Protein AF-0000000079719167 (afdb_homodimer)

Nearest PDB structures (foldseek):
  8a2n-assembly1_A  TM=5.491E-01  e=2.041E-07  Chondromyces crocatus
  1j00-assembly1_A  TM=7.026E-01  e=6.328E-04  Escherichia coli
  4rsh-assembly3_C  TM=7.220E-01  e=4.130E-03  Desulfitobacterium hafniense DCB-2
  1ivn-assembly1_A  TM=6.814E-01  e=1.752E-03  Escherichia coli
  6lfc-assembly2_B  TM=7.156E-01  e=6.009E-03  Escherichia coli

Sequence (868 aa):
MDRRKFIKSNVFTAITAGGASLLPDFLFGRSKIGEKKSYAEYLRKSAVPKEELEIFLEHDSWAQFDPEVGYILGNYMPHDGIDNSYTLSTVMKDGKRTNSIYADKPCRINTYGNSFTHCHQVSDAETWQEYLAGHLGEPINNFGMGGFGVYQAYRRLLRREKEDKDSKYVILYMWGDDYVRSVFRCRYASYYTRWNDYGGYMFHGNFWSNIEMDTHIGKLVEKENRINSKEGIYKMSDPEFMYDNLKDDLMLQLYLLGYDMVNSDLDVEGLNKLAHILELPVVDFSSTDKMMSTATALKNKYSFEATKYILKKTDEFCKDNGKELMLVHFDPTNVFREMVVGNKRYDQEIMDFIRDNDYRYFDMNKVHLDDFKKFNLSLDEYMERYFIGHYTPSGNHFFAYSIKDKIVEWLDPKPITYQQNDDKLIRFKGYLPKMDRRKFIKSNVFTAITAGGASLLPDFLFGRSKIGEKKSYAEYLRKSAVPKEELEIFLEHDSWAQFDPEVGYILGNYMPHDGIDNSYTLSTVMKDGKRTNSIYADKPCRINTYGNSFTHCHQVSDAETWQEYLAGHLGEPINNFGMGGFGVYQAYRRLLRREKEDKDSKYVILYMWGDDYVRSVFRCRYASYYTRWNDYGGYMFHGNFWSNIEMDTHIGKLVEKENRINSKEGIYKMSDPEFMYDNLKDDLMLQLYLLGYDMVNSDLDVEGLNKLAHILELPVVDFSSTDKMMSTATALKNKYSFEATKYILKKTDEFCKDNGKELMLVHFDPTNVFREMVVGNKRYDQEIMDFIRDNDYRYFDMNKVHLDDFKKFNLSLDEYMERYFIGHYTPSGNHFFAYSIKDKIVEWLDPKPITYQQNDDKLIRFKGYLPK

Foldseek 3Di:
DPPCPPPPDPCVLPPQQDDVVPPPLVVQPPDPDPDAQAPLVLLLVLQAPLQLLCCQDPHFFQWHQAQALGIAGGFDFDQQAPPRHTAGWHADPVRWTDADQLAVDFAQEEEFEACLLSVPRHYSCLFLQNLLCNVLVHGHTRRYYHPAAQQSRLVVCVVVCVVDLRHFEYEYEHEDCSLLSQLDQFQSSQDVVPDNCVSNRRDRGAGHWHWDQPLVVLDIDTGGTPQRDSVSRNLSNGSVSSSVVCQQSLLSVLSCLLSVNHDDSHPQVSQCSLCVSLVHDGQDSVDSVSNNVRSVVSNLSRSLVRNLVSVVVSVVSSVVSNHAYEYEYDYVPQALVCVLVPHDGSCVVNVVSCVVVVHHYYYVSVVLSVVVVVDPDDPVVSCVQADSSHGHSSVSNVVSVSCSVVVQVVDVPGRPSPPPDPPPPPPCPVVDDD/DPDCPPPPDPCVLVPQQDDVVPPPLVVQPPDPDPDAQAPLVLLLVLQAPLQLLCCQDPHFFQWHQAQALGIAGGFDFDQQAPPRHTAGWHADPVRWTDADQLAVDFAQEEEFEACLLSVPRHYSCLFLQNLLCNVLVHGHTRRYYHPAAQQSRLVVCVVVCVVDLRHFEYEYEHEDCSLLSQLDQWQSSQDVVPDNCVSNRRDRGAGHKHWDQPLVVLDIDTDGTPQRDSVSRNLSNGSVSSCVVCQQSLLSVLSCLLSPNHDDSHPQVSQCSLCVSLVHDGQDSVDSVSNNVRSVVSNLSRSLVRNLVSVVVSVVSSVVSNHAYEYEYDYVPQALVCVLVPHDGSCVVNVVSCVVVVHHYYYVSVVLSVVVVVDPDDPVVSCVQADSSHGHSVVSNVVSVSCSVVVQVVDVPGRPSPDPDPPNVVSCPVVDDD

Structure (mmCIF, N/CA/C/O backbone):
data_AF-0000000079719167-model_v1
#
loop_
_entity.id
_entity.type
_entity.pdbx_description
1 polymer 'Uncharacterized protein'
#
loop_
_atom_site.group_PDB
_atom_site.id
_atom_site.type_symbol
_atom_site.label_atom_id
_atom_site.label_alt_id
_atom_site.label_comp_id
_atom_site.label_asym_id
_atom_site.label_entity_id
_atom_site.label_seq_id
_atom_site.pdbx_PDB_ins_code
_atom_site.Cartn_x
_atom_site.Cartn_y
_atom_site.Cartn_z
_atom_site.occupancy
_atom_site.B_iso_or_equiv
_atom_site.auth_seq_id
_atom_site.auth_comp_id
_atom_site.auth_asym_id
_atom_site.auth_atom_id
_atom_site.pdbx_PDB_model_num
ATOM 1 N N . MET A 1 1 ? -0.86 48.469 -13.984 1 20.38 1 MET A N 1
ATOM 2 C CA . MET A 1 1 ? -1.418 47.219 -14.43 1 20.38 1 MET A CA 1
ATOM 3 C C . MET A 1 1 ? -0.397 46.094 -14.281 1 20.38 1 MET A C 1
ATOM 5 O O . MET A 1 1 ? -0.162 45.344 -15.227 1 20.38 1 MET A O 1
ATOM 9 N N . ASP A 1 2 ? 0.365 46.219 -13.289 1 24.34 2 ASP A N 1
ATOM 10 C CA . ASP A 1 2 ? 1.564 45.406 -13.094 1 24.34 2 ASP A CA 1
ATOM 11 C C . ASP A 1 2 ? 1.205 43.969 -12.797 1 24.34 2 ASP A C 1
ATOM 13 O O . ASP A 1 2 ? 0.775 43.656 -11.688 1 24.34 2 ASP A O 1
ATOM 17 N N . ARG A 1 3 ? 0.558 43.312 -13.883 1 23.45 3 ARG A N 1
ATOM 18 C CA . ARG A 1 3 ? 0.024 41.938 -14.008 1 23.45 3 ARG A CA 1
ATOM 19 C C . ARG A 1 3 ? 1.101 40.906 -13.719 1 23.45 3 ARG A C 1
ATOM 21 O O . ARG A 1 3 ? 2.195 40.969 -14.289 1 23.45 3 ARG A O 1
ATOM 28 N N . ARG A 1 4 ? 0.979 40.344 -12.562 1 29.42 4 ARG A N 1
ATOM 29 C CA . ARG A 1 4 ? 1.76 39.25 -11.977 1 29.42 4 ARG A CA 1
ATOM 30 C C . ARG A 1 4 ? 1.959 38.125 -12.984 1 29.42 4 ARG A C 1
ATOM 32 O O . ARG A 1 4 ? 0.999 37.438 -13.375 1 29.42 4 ARG A O 1
ATOM 39 N N . LYS A 1 5 ? 2.668 38.406 -14.086 1 29.97 5 LYS A N 1
ATOM 40 C CA . LYS A 1 5 ? 3.109 37.281 -14.914 1 29.97 5 LYS A CA 1
ATOM 41 C C . LYS A 1 5 ? 3.477 36.094 -14.055 1 29.97 5 LYS A C 1
ATOM 43 O O . LYS A 1 5 ? 4.492 36.094 -13.352 1 29.97 5 LYS A O 1
ATOM 48 N N . PHE A 1 6 ? 2.418 35.438 -13.672 1 29.59 6 PHE A N 1
ATOM 49 C CA . PHE A 1 6 ? 2.518 34.188 -12.898 1 29.59 6 PHE A CA 1
ATOM 50 C C . PHE A 1 6 ? 3.344 33.156 -13.641 1 29.59 6 PHE A C 1
ATOM 52 O O . PHE A 1 6 ? 3.111 32.906 -14.82 1 29.59 6 PHE A O 1
ATOM 59 N N . ILE A 1 7 ? 4.52 33.062 -13.375 1 27.05 7 ILE A N 1
ATOM 60 C CA . ILE A 1 7 ? 5.434 32.031 -13.883 1 27.05 7 ILE A CA 1
ATOM 61 C C . ILE A 1 7 ? 4.758 30.656 -13.836 1 27.05 7 ILE A C 1
ATOM 63 O O . ILE A 1 7 ? 4.293 30.234 -12.781 1 27.05 7 ILE A O 1
ATOM 67 N N . LYS A 1 8 ? 4.215 30.25 -14.797 1 32.03 8 LYS A N 1
ATOM 68 C CA . LYS A 1 8 ? 3.674 28.938 -15.117 1 32.03 8 LYS A CA 1
ATOM 69 C C . LYS A 1 8 ? 4.617 27.828 -14.656 1 32.03 8 LYS A C 1
ATOM 71 O O . LYS A 1 8 ? 4.473 26.672 -15.062 1 32.03 8 LYS A O 1
ATOM 76 N N . SER A 1 9 ? 5.902 28.109 -14.328 1 27.31 9 SER A N 1
ATOM 77 C CA . SER A 1 9 ? 6.793 26.953 -14.242 1 27.31 9 SER A CA 1
ATOM 78 C C . SER A 1 9 ? 6.297 25.938 -13.211 1 27.31 9 SER A C 1
ATOM 80 O O . SER A 1 9 ? 5.566 26.312 -12.281 1 27.31 9 SER A O 1
ATOM 82 N N . ASN A 1 10 ? 6.574 24.578 -13.391 1 29.28 10 ASN A N 1
ATOM 83 C CA . ASN A 1 10 ? 6.527 23.297 -12.68 1 29.28 10 ASN A CA 1
ATOM 84 C C . ASN A 1 10 ? 6.996 23.453 -11.234 1 29.28 10 ASN A C 1
ATOM 86 O O . ASN A 1 10 ? 7.41 22.469 -10.609 1 29.28 10 ASN A O 1
ATOM 90 N N . VAL A 1 11 ? 7.125 24.594 -10.766 1 30.52 11 VAL A N 1
ATOM 91 C CA . VAL A 1 11 ? 7.531 25.016 -9.43 1 30.52 11 VAL A CA 1
ATOM 92 C C . VAL A 1 11 ? 6.512 24.516 -8.398 1 30.52 11 VAL A C 1
ATOM 94 O O . VAL A 1 11 ? 6.617 24.844 -7.215 1 30.52 11 VAL A O 1
ATOM 97 N N . PHE A 1 12 ? 5.508 23.875 -8.828 1 33.72 12 PHE A N 1
ATOM 98 C CA . PHE A 1 12 ? 4.488 23.375 -7.91 1 33.72 12 PHE A CA 1
ATOM 99 C C . PHE A 1 12 ? 5.094 22.422 -6.887 1 33.72 12 PHE A C 1
ATOM 101 O O . PHE A 1 12 ? 4.578 22.297 -5.777 1 33.72 12 PHE A O 1
ATOM 108 N N . THR A 1 13 ? 6.098 21.656 -7.324 1 33 13 THR A N 1
ATOM 109 C CA . THR A 1 13 ? 6.656 20.625 -6.445 1 33 13 THR A CA 1
ATOM 110 C C . THR A 1 13 ? 7.293 21.266 -5.215 1 33 13 THR A C 1
ATOM 112 O O . THR A 1 13 ? 7.18 20.734 -4.105 1 33 13 THR A O 1
ATOM 115 N N . ALA A 1 14 ? 8.039 22.422 -5.406 1 31.48 14 ALA A N 1
ATOM 116 C CA . ALA A 1 14 ? 8.867 22.969 -4.328 1 31.48 14 ALA A CA 1
ATOM 117 C C . ALA A 1 14 ? 8.016 23.719 -3.311 1 31.48 14 ALA A C 1
ATOM 119 O O . ALA A 1 14 ? 8.305 23.703 -2.113 1 31.48 14 ALA A O 1
ATOM 120 N N . ILE A 1 15 ? 6.961 24.438 -3.686 1 33.53 15 ILE A N 1
ATOM 121 C CA . ILE A 1 15 ? 6.305 25.375 -2.779 1 33.53 15 ILE A CA 1
ATOM 122 C C . ILE A 1 15 ? 5.438 24.609 -1.785 1 33.53 15 ILE A C 1
ATOM 124 O O . ILE A 1 15 ? 5.301 25.016 -0.629 1 33.53 15 ILE A O 1
ATOM 128 N N . THR A 1 16 ? 4.68 23.672 -2.211 1 34.25 16 THR A N 1
ATOM 129 C CA . THR A 1 16 ? 3.764 23.016 -1.283 1 34.25 16 THR A CA 1
ATOM 130 C C . THR A 1 16 ? 4.531 22.125 -0.303 1 34.25 16 THR A C 1
ATOM 132 O O . THR A 1 16 ? 3.979 21.688 0.709 1 34.25 16 THR A O 1
ATOM 135 N N . ALA A 1 17 ? 5.508 21.453 -0.762 1 33.97 17 ALA A N 1
ATOM 136 C CA . ALA A 1 17 ? 6.238 20.656 0.218 1 33.97 17 ALA A CA 1
ATOM 137 C C . ALA A 1 17 ? 6.809 21.531 1.329 1 33.97 17 ALA A C 1
ATOM 139 O O . ALA A 1 17 ? 6.941 21.078 2.473 1 33.97 17 ALA A O 1
ATOM 140 N N . GLY A 1 18 ? 7.906 22.359 0.963 1 30.95 18 GLY A N 1
ATOM 141 C CA . GLY A 1 18 ? 8.781 23.031 1.912 1 30.95 18 GLY A CA 1
ATOM 142 C C . GLY A 1 18 ? 8.07 24.125 2.705 1 30.95 18 GLY A C 1
ATOM 143 O O . GLY A 1 18 ? 7.137 24.75 2.205 1 30.95 18 GLY A O 1
ATOM 144 N N . GLY A 1 19 ? 7.895 24.062 3.953 1 32.5 19 GLY A N 1
ATOM 145 C CA . GLY A 1 19 ? 7.777 25.25 4.773 1 32.5 19 GLY A CA 1
ATOM 146 C C . GLY A 1 19 ? 8.461 26.469 4.164 1 32.5 19 GLY A C 1
ATOM 147 O O . GLY A 1 19 ? 9.289 26.328 3.26 1 32.5 19 GLY A O 1
ATOM 148 N N . ALA A 1 20 ? 7.879 27.641 4.309 1 33.44 20 ALA A N 1
ATOM 149 C CA . ALA A 1 20 ? 8.602 28.875 4.039 1 33.44 20 ALA A CA 1
ATOM 150 C C . ALA A 1 20 ? 10.109 28.688 4.211 1 33.44 20 ALA A C 1
ATOM 152 O O . ALA A 1 20 ? 10.906 29.5 3.756 1 33.44 20 ALA A O 1
ATOM 153 N N . SER A 1 21 ? 10.469 27.609 4.852 1 33.5 21 SER A N 1
ATOM 154 C CA . SER A 1 21 ? 11.914 27.594 5.066 1 33.5 21 SER A CA 1
ATOM 155 C C . SER A 1 21 ? 12.656 27.156 3.809 1 33.5 21 SER A C 1
ATOM 157 O O . SER A 1 21 ? 13.891 27.219 3.754 1 33.5 21 SER A O 1
ATOM 159 N N . LEU A 1 22 ? 11.992 26.453 2.922 1 34.62 22 LEU A N 1
ATOM 160 C CA . LEU A 1 22 ? 12.844 26.047 1.807 1 34.62 22 LEU A CA 1
ATOM 161 C C . LEU A 1 22 ? 12.711 27.016 0.643 1 34.62 22 LEU A C 1
ATOM 163 O O . LEU A 1 22 ? 12.984 26.672 -0.505 1 34.62 22 LEU A O 1
ATOM 167 N N . LEU A 1 23 ? 11.977 27.969 0.677 1 35.34 23 LEU A N 1
ATOM 168 C CA . LEU A 1 23 ? 12.188 28.906 -0.424 1 35.34 23 LEU A CA 1
ATOM 169 C C . LEU A 1 23 ? 13.617 29.438 -0.42 1 35.34 23 LEU A C 1
ATOM 171 O O . LEU A 1 23 ? 14.133 29.844 0.625 1 35.34 23 LEU A O 1
ATOM 175 N N . PRO A 1 24 ? 14.398 29.125 -1.426 1 33.09 24 PRO A N 1
ATOM 176 C CA . PRO A 1 24 ? 15.742 29.703 -1.437 1 33.09 24 PRO A CA 1
ATOM 177 C C . PRO A 1 24 ? 15.742 31.188 -1.075 1 33.09 24 PRO A C 1
ATOM 179 O O . PRO A 1 24 ? 14.773 31.891 -1.351 1 33.09 24 PRO A O 1
ATOM 182 N N . ASP A 1 25 ? 16.672 31.562 -0.239 1 34.53 25 ASP A N 1
ATOM 183 C CA . ASP A 1 25 ? 16.984 32.938 0.172 1 34.53 25 ASP A CA 1
ATOM 184 C C . ASP A 1 25 ? 16.859 33.906 -1.002 1 34.53 25 ASP A C 1
ATOM 186 O O . ASP A 1 25 ? 16.531 35.062 -0.814 1 34.53 25 ASP A O 1
ATOM 190 N N . PHE A 1 26 ? 17.172 33.312 -2.123 1 33.75 26 PHE A N 1
ATOM 191 C CA . PHE A 1 26 ? 17.375 34.281 -3.213 1 33.75 26 PHE A CA 1
ATOM 192 C C . PHE A 1 26 ? 16.062 34.906 -3.648 1 33.75 26 PHE A C 1
ATOM 194 O O . PHE A 1 26 ? 16.047 35.906 -4.355 1 33.75 26 PHE A O 1
ATOM 201 N N . LEU A 1 27 ? 15.062 34.219 -3.363 1 37.91 27 LEU A N 1
ATOM 202 C CA . LEU A 1 27 ? 13.82 34.812 -3.832 1 37.91 27 LEU A CA 1
ATOM 203 C C . LEU A 1 27 ? 13.492 36.062 -3.016 1 37.91 27 LEU A C 1
ATOM 205 O O . LEU A 1 27 ? 12.531 36.781 -3.322 1 37.91 27 LEU A O 1
ATOM 209 N N . PHE A 1 28 ? 14.156 36.094 -1.966 1 42.03 28 PHE A N 1
ATOM 210 C CA . PHE A 1 28 ? 13.914 37.344 -1.236 1 42.03 28 PHE A CA 1
ATOM 211 C C . PHE A 1 28 ? 14.852 38.438 -1.713 1 42.03 28 PHE A C 1
ATOM 213 O O . PHE A 1 28 ? 16.078 38.25 -1.723 1 42.03 28 PHE A O 1
ATOM 220 N N . GLY A 1 29 ? 14.625 39.094 -2.717 1 38.72 29 GLY A N 1
ATOM 221 C CA . GLY A 1 29 ? 15.391 40.25 -3.146 1 38.72 29 GLY A CA 1
ATOM 222 C C . GLY A 1 29 ? 16.078 40.969 -2.002 1 38.72 29 GLY A C 1
ATOM 223 O O . GLY A 1 29 ? 15.523 41.094 -0.913 1 38.72 29 GLY A O 1
ATOM 224 N N . ARG A 1 30 ? 17.391 40.969 -2.061 1 41.38 30 ARG A N 1
ATOM 225 C CA . ARG A 1 30 ? 18.156 41.75 -1.104 1 41.38 30 ARG A CA 1
ATOM 226 C C . ARG A 1 30 ? 17.734 43.219 -1.121 1 41.38 30 ARG A C 1
ATOM 228 O O . ARG A 1 30 ? 17.828 43.875 -2.15 1 41.38 30 ARG A O 1
ATOM 235 N N . SER A 1 31 ? 16.828 43.438 -0.371 1 46.56 31 SER A N 1
ATOM 236 C CA . SER A 1 31 ? 16.609 44.875 -0.258 1 46.56 31 SER A CA 1
ATOM 237 C C . SER A 1 31 ? 17.891 45.594 0.146 1 46.56 31 SER A C 1
ATOM 239 O O . SER A 1 31 ? 18.719 45.031 0.875 1 46.56 31 SER A O 1
ATOM 241 N N . LYS A 1 32 ? 18.156 46.562 -0.449 1 49.59 32 LYS A N 1
ATOM 242 C CA . LYS A 1 32 ? 19.281 47.438 -0.099 1 49.59 32 LYS A CA 1
ATOM 243 C C . LYS A 1 32 ? 19.281 47.781 1.391 1 49.59 32 LYS A C 1
ATOM 245 O O . LYS A 1 32 ? 18.219 48 1.978 1 49.59 32 LYS A O 1
ATOM 250 N N . ILE A 1 33 ? 20.25 47.719 2.033 1 53.75 33 ILE A N 1
ATOM 251 C CA . ILE A 1 33 ? 20.547 48.188 3.387 1 53.75 33 ILE A CA 1
ATOM 252 C C . ILE A 1 33 ? 19.906 49.531 3.617 1 53.75 33 ILE A C 1
ATOM 254 O O . ILE A 1 33 ? 20.094 50.469 2.812 1 53.75 33 ILE A O 1
ATOM 258 N N . GLY A 1 34 ? 18.734 49.594 4.512 1 64.5 34 GLY A N 1
ATOM 259 C CA . GLY A 1 34 ? 18.141 50.844 4.945 1 64.5 34 GLY A CA 1
ATOM 260 C C . GLY A 1 34 ? 16.734 51.062 4.391 1 64.5 34 GLY A C 1
ATOM 261 O O . GLY A 1 34 ? 16.078 52.031 4.746 1 64.5 34 GLY A O 1
ATOM 262 N N . GLU A 1 35 ? 16.375 50.219 3.545 1 81.62 35 GLU A N 1
ATOM 263 C CA . GLU A 1 35 ? 15.078 50.469 2.918 1 81.62 35 GLU A CA 1
ATOM 264 C C . GLU A 1 35 ? 13.93 50.125 3.865 1 81.62 35 GLU A C 1
ATOM 266 O O . GLU A 1 35 ? 13.953 49.094 4.523 1 81.62 35 GLU A O 1
ATOM 271 N N . LYS A 1 36 ? 13.055 51.094 3.99 1 89.06 36 LYS A N 1
ATOM 272 C CA . LYS A 1 36 ? 11.859 50.938 4.809 1 89.06 36 LYS A CA 1
ATOM 273 C C . LYS A 1 36 ? 10.844 50.031 4.113 1 89.06 36 LYS A C 1
ATOM 275 O O . LYS A 1 36 ? 10.492 50.25 2.955 1 89.06 36 LYS A O 1
ATOM 280 N N . LYS A 1 37 ? 10.477 48.938 4.777 1 95.62 37 LYS A N 1
ATOM 281 C CA . LYS A 1 37 ? 9.43 48 4.359 1 95.62 37 LYS A CA 1
ATOM 282 C C . LYS A 1 37 ? 8.258 48.031 5.332 1 95.62 37 LYS A C 1
ATOM 284 O O . LYS A 1 37 ? 8.297 47.375 6.379 1 95.62 37 LYS A O 1
ATOM 289 N N . SER A 1 38 ? 7.234 48.688 4.977 1 97.31 38 SER A N 1
ATOM 290 C CA . SER A 1 38 ? 6.109 49 5.855 1 97.31 38 SER A CA 1
ATOM 291 C C . SER A 1 38 ? 5.215 47.781 6.047 1 97.31 38 SER A C 1
ATOM 293 O O . SER A 1 38 ? 4.688 47.219 5.074 1 97.31 38 SER A O 1
ATOM 295 N N . TYR A 1 39 ? 4.992 47.406 7.332 1 97.94 39 TYR A N 1
ATOM 296 C CA . TYR A 1 39 ? 4.051 46.344 7.672 1 97.94 39 TYR A CA 1
ATOM 297 C C . TYR A 1 39 ? 2.625 46.75 7.309 1 97.94 39 TYR A C 1
ATOM 299 O O . TYR A 1 39 ? 1.863 45.938 6.781 1 97.94 39 TYR A O 1
ATOM 307 N N . ALA A 1 40 ? 2.266 47.938 7.527 1 98 40 ALA A N 1
ATOM 308 C CA . ALA A 1 40 ? 0.929 48.469 7.223 1 98 40 ALA A CA 1
ATOM 309 C C . ALA A 1 40 ? 0.632 48.344 5.73 1 98 40 ALA A C 1
ATOM 311 O O . ALA A 1 40 ? -0.447 47.906 5.332 1 98 40 ALA A O 1
ATOM 312 N N . GLU A 1 41 ? 1.57 48.781 4.945 1 97.75 41 GLU A N 1
ATOM 313 C CA . GLU A 1 41 ? 1.4 48.688 3.498 1 97.75 41 GLU A CA 1
ATOM 314 C C . GLU A 1 41 ? 1.334 47.25 3.039 1 97.75 41 GLU A C 1
ATOM 316 O O . GLU A 1 41 ? 0.535 46.906 2.166 1 97.75 41 GLU A O 1
ATOM 321 N N . TYR A 1 42 ? 2.244 46.469 3.652 1 97.94 42 TYR A N 1
ATOM 322 C CA . TYR A 1 42 ? 2.252 45.031 3.344 1 97.94 42 TYR A CA 1
ATOM 323 C C . TYR A 1 42 ? 0.875 44.438 3.57 1 97.94 42 TYR A C 1
ATOM 325 O O . TYR A 1 42 ? 0.384 43.656 2.736 1 97.94 42 TYR A O 1
ATOM 333 N N . LEU A 1 43 ? 0.208 44.75 4.664 1 98.38 43 LEU A N 1
ATOM 334 C CA . LEU A 1 43 ? -1.081 44.188 5.027 1 98.38 43 LEU A CA 1
ATOM 335 C C . LEU A 1 43 ? -2.17 44.625 4.059 1 98.38 43 LEU A C 1
ATOM 337 O O . LEU A 1 43 ? -3.029 43.844 3.67 1 98.38 43 LEU A O 1
ATOM 341 N N . ARG A 1 44 ? -2.146 45.844 3.736 1 98.06 44 ARG A N 1
ATOM 342 C CA . ARG A 1 44 ? -3.164 46.375 2.822 1 98.06 44 ARG A CA 1
ATOM 343 C C . ARG A 1 44 ? -3.043 45.719 1.449 1 98.06 44 ARG A C 1
ATOM 345 O O . ARG A 1 44 ? -4.047 45.469 0.776 1 98.06 44 ARG A O 1
ATOM 352 N N . LYS A 1 45 ? -1.859 45.375 1.122 1 97.31 45 LYS A N 1
ATOM 353 C CA . LYS A 1 45 ? -1.624 44.719 -0.164 1 97.31 45 LYS A CA 1
ATOM 354 C C . LYS A 1 45 ? -1.994 43.25 -0.107 1 97.31 45 LYS A C 1
ATOM 356 O O . LYS A 1 45 ? -2.068 42.562 -1.142 1 97.31 45 LYS A O 1
ATOM 361 N N . SER A 1 46 ? -2.256 42.75 1.066 1 96.94 46 SER A N 1
ATOM 362 C CA . SER A 1 46 ? -2.594 41.344 1.217 1 96.94 46 SER A CA 1
ATOM 363 C C . SER A 1 46 ? -4.078 41.094 0.97 1 96.94 46 SER A C 1
ATOM 365 O O . SER A 1 46 ? -4.566 39.969 1.136 1 96.94 46 SER A O 1
ATOM 367 N N . ALA A 1 47 ? -4.824 42.125 0.603 1 97.62 47 ALA A N 1
ATOM 368 C CA . ALA A 1 47 ? -6.223 41.906 0.24 1 97.62 47 ALA A CA 1
ATOM 369 C C . ALA A 1 47 ? -6.355 40.906 -0.887 1 97.62 47 ALA A C 1
ATOM 371 O O . ALA A 1 47 ? -5.664 41 -1.903 1 97.62 47 ALA A O 1
ATOM 372 N N . VAL A 1 48 ? -7.23 39.938 -0.677 1 96.69 48 VAL A N 1
ATOM 373 C CA . VAL A 1 48 ? -7.348 38.812 -1.619 1 96.69 48 VAL A CA 1
ATOM 374 C C . VAL A 1 48 ? -8.164 39.25 -2.832 1 96.69 48 VAL A C 1
ATOM 376 O O . VAL A 1 48 ? -9.227 39.875 -2.686 1 96.69 48 VAL A O 1
ATOM 379 N N . PRO A 1 49 ? -7.652 38.969 -4.004 1 95.44 49 PRO A N 1
ATOM 380 C CA . PRO A 1 49 ? -8.5 39.25 -5.164 1 95.44 49 PRO A CA 1
ATOM 381 C C . PRO A 1 49 ? -9.867 38.562 -5.074 1 95.44 49 PRO A C 1
ATOM 383 O O . PRO A 1 49 ? -9.945 37.375 -4.75 1 95.44 49 PRO A O 1
ATOM 386 N N . LYS A 1 50 ? -10.898 39.344 -5.383 1 94.75 50 LYS A N 1
ATOM 387 C CA . LYS A 1 50 ? -12.266 38.844 -5.262 1 94.75 50 LYS A CA 1
ATOM 388 C C . LYS A 1 50 ? -12.477 37.562 -6.102 1 94.75 50 LYS A C 1
ATOM 390 O O . LYS A 1 50 ? -13.219 36.688 -5.711 1 94.75 50 LYS A O 1
ATOM 395 N N . GLU A 1 51 ? -11.867 37.5 -7.203 1 92.88 51 GLU A N 1
ATOM 396 C CA . GLU A 1 51 ? -12.016 36.375 -8.117 1 92.88 51 GLU A CA 1
ATOM 397 C C . GLU A 1 51 ? -11.516 35.094 -7.473 1 92.88 51 GLU A C 1
ATOM 399 O O . GLU A 1 51 ? -12.094 34.031 -7.676 1 92.88 51 GLU A O 1
ATOM 404 N N . GLU A 1 52 ? -10.461 35.125 -6.707 1 92.25 52 GLU A N 1
ATOM 405 C CA . GLU A 1 52 ? -9.93 33.969 -6.012 1 92.25 52 GLU A CA 1
ATOM 406 C C . GLU A 1 52 ? -10.914 33.438 -4.965 1 92.25 52 GLU A C 1
ATOM 408 O O . GLU A 1 52 ? -11.094 32.25 -4.816 1 92.25 52 GLU A O 1
ATOM 413 N N . LEU A 1 53 ? -11.547 34.344 -4.305 1 94.19 53 LEU A N 1
ATOM 414 C CA . LEU A 1 53 ? -12.516 33.969 -3.273 1 94.19 53 LEU A CA 1
ATOM 415 C C . LEU A 1 53 ? -13.773 33.375 -3.895 1 94.19 53 LEU A C 1
ATOM 417 O O . LEU A 1 53 ? -14.391 32.469 -3.324 1 94.19 53 LEU A O 1
ATOM 421 N N . GLU A 1 54 ? -14.164 33.875 -5.016 1 92.81 54 GLU A N 1
ATOM 422 C CA . GLU A 1 54 ? -15.32 33.344 -5.727 1 92.81 54 GLU A CA 1
ATOM 423 C C . GLU A 1 54 ? -15.102 31.891 -6.137 1 92.81 54 GLU A C 1
ATOM 425 O O . GLU A 1 54 ? -16 31.062 -6.008 1 92.81 54 GLU A O 1
ATOM 430 N N . ILE A 1 55 ? -13.953 31.688 -6.598 1 88.44 55 ILE A N 1
ATOM 431 C CA . ILE A 1 55 ? -13.625 30.312 -6.98 1 88.44 55 ILE A CA 1
ATOM 432 C C . ILE A 1 55 ? -13.656 29.406 -5.754 1 88.44 55 ILE A C 1
ATOM 434 O O . ILE A 1 55 ? -14.25 28.328 -5.785 1 88.44 55 ILE A O 1
ATOM 438 N N . PHE A 1 56 ? -13.117 29.812 -4.711 1 89.5 56 PHE A N 1
ATOM 439 C CA . PHE A 1 56 ? -13.07 29.078 -3.455 1 89.5 56 PHE A CA 1
ATOM 440 C C . PHE A 1 56 ? -14.477 28.766 -2.955 1 89.5 56 PHE A C 1
ATOM 442 O O . PHE A 1 56 ? -14.742 27.656 -2.471 1 89.5 56 PHE A O 1
ATOM 449 N N . LEU A 1 57 ? -15.383 29.656 -3.129 1 91.12 57 LEU A N 1
ATOM 450 C CA . LEU A 1 57 ? -16.703 29.531 -2.52 1 91.12 57 LEU A CA 1
ATOM 451 C C . LEU A 1 57 ? -17.672 28.844 -3.469 1 91.12 57 LEU A C 1
ATOM 453 O O . LEU A 1 57 ? -18.609 28.156 -3.025 1 91.12 57 LEU A O 1
ATOM 457 N N . GLU A 1 58 ? -17.5 28.984 -4.723 1 86.81 58 GLU A N 1
ATOM 458 C CA . GLU A 1 58 ? -18.594 28.641 -5.629 1 86.81 58 GLU A CA 1
ATOM 459 C C . GLU A 1 58 ? -18.219 27.453 -6.52 1 86.81 58 GLU A C 1
ATOM 461 O O . GLU A 1 58 ? -19.078 26.859 -7.156 1 86.81 58 GLU A O 1
ATOM 466 N N . HIS A 1 59 ? -17 27.141 -6.586 1 81.38 59 HIS A N 1
ATOM 467 C CA . HIS A 1 59 ? -16.578 26.062 -7.461 1 81.38 59 HIS A CA 1
ATOM 468 C C . HIS A 1 59 ? -16.031 24.891 -6.66 1 81.38 59 HIS A C 1
ATOM 470 O O . HIS A 1 59 ? -15.664 25.047 -5.492 1 81.38 59 HIS A O 1
ATOM 476 N N . ASP A 1 60 ? -16.094 23.734 -7.305 1 77.75 60 ASP A N 1
ATOM 477 C CA . ASP A 1 60 ? -15.367 22.609 -6.719 1 77.75 60 ASP A CA 1
ATOM 478 C C . ASP A 1 60 ? -13.875 22.906 -6.645 1 77.75 60 ASP A C 1
ATOM 480 O O . ASP A 1 60 ? -13.242 23.188 -7.664 1 77.75 60 ASP A O 1
ATOM 484 N N . SER A 1 61 ? -13.453 22.906 -5.438 1 83 61 SER A N 1
ATOM 485 C CA . SER A 1 61 ? -12.039 23.188 -5.188 1 83 61 SER A CA 1
ATOM 486 C C . SER A 1 61 ? -11.469 22.266 -4.125 1 83 61 SER A C 1
ATOM 488 O O . SER A 1 61 ? -12.195 21.453 -3.539 1 83 61 SER A O 1
ATOM 490 N N . TRP A 1 62 ? -10.266 22.328 -4.016 1 86.5 62 TRP A N 1
ATOM 491 C CA . TRP A 1 62 ? -9.516 21.469 -3.113 1 86.5 62 TRP A CA 1
ATOM 492 C C . TRP A 1 62 ? -10 21.625 -1.677 1 86.5 62 TRP A C 1
ATOM 494 O O . TRP A 1 62 ? -9.969 20.672 -0.894 1 86.5 62 TRP A O 1
ATOM 504 N N . ALA A 1 63 ? -10.531 22.766 -1.368 1 92.25 63 ALA A N 1
ATOM 505 C CA . ALA A 1 63 ? -11.016 23.062 -0.022 1 92.25 63 ALA A CA 1
ATOM 506 C C . ALA A 1 63 ? -12.391 23.719 -0.065 1 92.25 63 ALA A C 1
ATOM 508 O O . ALA A 1 63 ? -12.812 24.234 -1.106 1 92.25 63 ALA A O 1
ATOM 509 N N . GLN A 1 64 ? -13.07 23.625 1.069 1 93.19 64 GLN A N 1
ATOM 510 C CA . GLN A 1 64 ? -14.336 24.344 1.265 1 93.19 64 GLN A CA 1
ATOM 511 C C . GLN A 1 64 ? -14.344 25.078 2.596 1 93.19 64 GLN A C 1
ATOM 513 O O . GLN A 1 64 ? -13.68 24.672 3.551 1 93.19 64 GLN A O 1
ATOM 518 N N . PHE A 1 65 ? -15.094 26.109 2.635 1 94.94 65 PHE A N 1
ATOM 519 C CA . PHE A 1 65 ? -15.117 27 3.789 1 94.94 65 PHE A CA 1
ATOM 520 C C . PHE A 1 65 ? -15.656 26.281 5.02 1 94.94 65 PHE A C 1
ATOM 522 O O . PHE A 1 65 ? -16.609 25.516 4.922 1 94.94 65 PHE A O 1
ATOM 529 N N . ASP A 1 66 ? -15.086 26.422 6.098 1 95.56 66 ASP A N 1
ATOM 530 C CA . ASP A 1 66 ? -15.516 26.016 7.43 1 95.56 66 ASP A CA 1
ATOM 531 C C . ASP A 1 66 ? -15.414 27.172 8.422 1 95.56 66 ASP A C 1
ATOM 533 O O . ASP A 1 66 ? -14.352 27.766 8.594 1 95.56 66 ASP A O 1
ATOM 537 N N . PRO A 1 67 ? -16.406 27.484 9.078 1 95.44 67 PRO A N 1
ATOM 538 C CA . PRO A 1 67 ? -16.438 28.703 9.891 1 95.44 67 PRO A CA 1
ATOM 539 C C . PRO A 1 67 ? -15.523 28.625 11.117 1 95.44 67 PRO A C 1
ATOM 541 O O . PRO A 1 67 ? -15.164 29.641 11.695 1 95.44 67 PRO A O 1
ATOM 544 N N . GLU A 1 68 ? -15.195 27.531 11.555 1 95.25 68 GLU A N 1
ATOM 545 C CA . GLU A 1 68 ? -14.383 27.375 12.766 1 95.25 68 GLU A CA 1
ATOM 546 C C . GLU A 1 68 ? -12.906 27.219 12.422 1 95.25 68 GLU A C 1
ATOM 548 O O . GLU A 1 68 ? -12.055 27.922 12.969 1 95.25 68 GLU A O 1
ATOM 553 N N . VAL A 1 69 ? -12.656 26.266 11.484 1 96.75 69 VAL A N 1
ATOM 554 C CA . VAL A 1 69 ? -11.258 25.922 11.234 1 96.75 69 VAL A CA 1
ATOM 555 C C . VAL A 1 69 ? -10.805 26.531 9.914 1 96.75 69 VAL A C 1
ATOM 557 O O . VAL A 1 69 ? -9.703 26.266 9.438 1 96.75 69 VAL A O 1
ATOM 560 N N . GLY A 1 70 ? -11.602 27.391 9.336 1 96.25 70 GLY A N 1
ATOM 561 C CA . GLY A 1 70 ? -11.266 28.125 8.133 1 96.25 70 GLY A CA 1
ATOM 562 C C . GLY A 1 70 ? -11.641 27.375 6.859 1 96.25 70 GLY A C 1
ATOM 563 O O . GLY A 1 70 ? -12.289 27.938 5.977 1 96.25 70 GLY A O 1
ATOM 564 N N . TYR A 1 71 ? -11.227 26.125 6.77 1 95.75 71 TYR A N 1
ATOM 565 C CA . TYR A 1 71 ? -11.508 25.281 5.605 1 95.75 71 TYR A CA 1
ATOM 566 C C . TYR A 1 71 ? -11.344 23.812 5.938 1 95.75 71 TYR A C 1
ATOM 568 O O . TYR A 1 71 ? -10.648 23.453 6.887 1 95.75 71 TYR A O 1
ATOM 576 N N . ILE A 1 72 ? -12.062 22.984 5.207 1 96.12 72 ILE A N 1
ATOM 577 C CA . ILE A 1 72 ? -11.891 21.531 5.227 1 96.12 72 ILE A CA 1
ATOM 578 C C . ILE A 1 72 ? -11.82 21 3.799 1 96.12 72 ILE A C 1
ATOM 580 O O . ILE A 1 72 ? -11.805 21.781 2.84 1 96.12 72 ILE A O 1
ATOM 584 N N . LEU A 1 73 ? -11.672 19.75 3.725 1 94.94 73 LEU A N 1
ATOM 585 C CA . LEU A 1 73 ? -11.453 19.125 2.422 1 94.94 73 LEU A CA 1
ATOM 586 C C . LEU A 1 73 ? -12.68 19.297 1.524 1 94.94 73 LEU A C 1
ATOM 588 O O . LEU A 1 73 ? -13.812 19.172 1.981 1 94.94 73 LEU A O 1
ATOM 592 N N . GLY A 1 74 ? -12.43 19.688 0.329 1 91.88 74 GLY A N 1
ATOM 593 C CA . GLY A 1 74 ? -13.445 19.641 -0.714 1 91.88 74 GLY A CA 1
ATOM 594 C C . GLY A 1 74 ? -13.281 18.469 -1.663 1 91.88 74 GLY A C 1
ATOM 595 O O . GLY A 1 74 ? -12.648 17.469 -1.317 1 91.88 74 GLY A O 1
ATOM 596 N N . ASN A 1 75 ? -14.039 18.453 -2.758 1 90.06 75 ASN A N 1
ATOM 597 C CA . ASN A 1 75 ? -13.906 17.469 -3.824 1 90.06 75 ASN A CA 1
ATOM 598 C C . ASN A 1 75 ? -13.078 18 -4.988 1 90.06 75 ASN A C 1
ATOM 600 O O . ASN A 1 75 ? -13.43 19.016 -5.59 1 90.06 75 ASN A O 1
ATOM 604 N N . TYR A 1 76 ? -11.961 17.281 -5.188 1 85.31 76 TYR A N 1
ATOM 605 C CA . TYR A 1 76 ? -11.031 17.812 -6.172 1 85.31 76 TYR A CA 1
ATOM 606 C C . TYR A 1 76 ? -10.203 16.703 -6.809 1 85.31 76 TYR A C 1
ATOM 608 O O . TYR A 1 76 ? -10.086 15.617 -6.246 1 85.31 76 TYR A O 1
ATOM 616 N N . MET A 1 77 ? -9.742 16.938 -8.039 1 88.31 77 MET A N 1
ATOM 617 C CA . MET A 1 77 ? -8.852 16.047 -8.773 1 88.31 77 MET A CA 1
ATOM 618 C C . MET A 1 77 ? -7.66 16.812 -9.336 1 88.31 77 MET A C 1
ATOM 620 O O . MET A 1 77 ? -7.551 17 -10.555 1 88.31 77 MET A O 1
ATOM 624 N N . PRO A 1 78 ? -6.75 17.156 -8.438 1 85.88 78 PRO A N 1
ATOM 625 C CA . PRO A 1 78 ? -5.605 17.969 -8.867 1 85.88 78 PRO A CA 1
ATOM 626 C C . PRO A 1 78 ? -4.574 17.156 -9.648 1 85.88 78 PRO A C 1
ATOM 628 O O . PRO A 1 78 ? -4.488 15.945 -9.492 1 85.88 78 PRO A O 1
ATOM 631 N N . HIS A 1 79 ? -3.773 17.844 -10.492 1 88.75 79 HIS A N 1
ATOM 632 C CA . HIS A 1 79 ? -2.654 17.266 -11.219 1 88.75 79 HIS A CA 1
ATOM 633 C C . HIS A 1 79 ? -1.362 17.359 -10.414 1 88.75 79 HIS A C 1
ATOM 635 O O . HIS A 1 79 ? -0.431 18.062 -10.812 1 88.75 79 HIS A O 1
ATOM 641 N N . ASP A 1 80 ? -1.266 16.578 -9.359 1 90.75 80 ASP A N 1
ATOM 642 C CA . ASP A 1 80 ? -0.16 16.766 -8.43 1 90.75 80 ASP A CA 1
ATOM 643 C C . ASP A 1 80 ? 0.412 15.43 -7.965 1 90.75 80 ASP A C 1
ATOM 645 O O . ASP A 1 80 ? 1.226 15.383 -7.039 1 90.75 80 ASP A O 1
ATOM 649 N N . GLY A 1 81 ? 0.033 14.336 -8.602 1 94.06 81 GLY A N 1
ATOM 650 C CA . GLY A 1 81 ? 0.496 13.016 -8.195 1 94.06 81 GLY A CA 1
ATOM 651 C C . GLY A 1 81 ? 1.821 12.625 -8.82 1 94.06 81 GLY A C 1
ATOM 652 O O . GLY A 1 81 ? 2.424 13.422 -9.547 1 94.06 81 GLY A O 1
ATOM 653 N N . ILE A 1 82 ? 2.307 11.43 -8.438 1 96.94 82 ILE A N 1
ATOM 654 C CA . ILE A 1 82 ? 3.553 10.914 -8.992 1 96.94 82 ILE A CA 1
ATOM 655 C C . ILE A 1 82 ? 3.402 10.703 -10.5 1 96.94 82 ILE A C 1
ATOM 657 O O . ILE A 1 82 ? 2.297 10.477 -10.992 1 96.94 82 ILE A O 1
ATOM 661 N N . ASP A 1 83 ? 4.535 10.828 -11.164 1 95.38 83 ASP A N 1
ATOM 662 C CA . ASP A 1 83 ? 4.617 10.555 -12.594 1 95.38 83 ASP A CA 1
ATOM 663 C C . ASP A 1 83 ? 3.568 11.352 -13.367 1 95.38 83 ASP A C 1
ATOM 665 O O . ASP A 1 83 ? 2.953 10.836 -14.305 1 95.38 83 ASP A O 1
ATOM 669 N N . ASN A 1 84 ? 3.277 12.523 -12.922 1 92.06 84 ASN A N 1
ATOM 670 C CA . ASN A 1 84 ? 2.41 13.484 -13.594 1 92.06 84 ASN A CA 1
ATOM 671 C C . ASN A 1 84 ? 0.959 13.008 -13.609 1 92.06 84 ASN A C 1
ATOM 673 O O . ASN A 1 84 ? 0.23 13.266 -14.57 1 92.06 84 ASN A O 1
ATOM 677 N N . SER A 1 85 ? 0.566 12.305 -12.625 1 94.44 85 SER A N 1
ATOM 678 C CA . SER A 1 85 ? -0.808 11.82 -12.539 1 94.44 85 SER A CA 1
ATOM 679 C C . SER A 1 85 ? -1.698 12.812 -11.797 1 94.44 85 SER A C 1
ATOM 681 O O . SER A 1 85 ? -1.201 13.719 -11.125 1 94.44 85 SER A O 1
ATOM 683 N N . TYR A 1 86 ? -3.014 12.711 -12.031 1 92.5 86 TYR A N 1
ATOM 684 C CA . TYR A 1 86 ? -4.02 13.359 -11.195 1 92.5 86 TYR A CA 1
ATOM 685 C C . TYR A 1 86 ? -4.328 12.508 -9.969 1 92.5 86 TYR A C 1
ATOM 687 O O . TYR A 1 86 ? -4.109 11.297 -9.969 1 92.5 86 TYR A O 1
ATOM 695 N N . THR A 1 87 ? -4.777 13.156 -8.953 1 93.44 87 THR A N 1
ATOM 696 C CA . THR A 1 87 ? -5.164 12.438 -7.742 1 93.44 87 THR A CA 1
ATOM 697 C C . THR A 1 87 ? -6.645 12.648 -7.441 1 93.44 87 THR A C 1
ATOM 699 O O . THR A 1 87 ? -7.176 13.742 -7.641 1 93.44 87 THR A O 1
ATOM 702 N N . LEU A 1 88 ? -7.309 11.578 -7.055 1 93.62 88 LEU A N 1
ATOM 703 C CA . LEU A 1 88 ? -8.695 11.641 -6.609 1 93.62 88 LEU A CA 1
ATOM 704 C C . LEU A 1 88 ? -8.773 11.977 -5.125 1 93.62 88 LEU A C 1
ATOM 706 O O . LEU A 1 88 ? -8.359 11.172 -4.281 1 93.62 88 LEU A O 1
ATOM 710 N N . SER A 1 89 ? -9.266 13.078 -4.824 1 92.69 89 SER A N 1
ATOM 711 C CA . SER A 1 89 ? -9.414 13.547 -3.447 1 92.69 89 SER A CA 1
ATOM 712 C C . SER A 1 89 ? -10.844 13.984 -3.162 1 92.69 89 SER A C 1
ATOM 714 O O . SER A 1 89 ? -11.289 15.023 -3.65 1 92.69 89 SER A O 1
ATOM 716 N N . THR A 1 90 ? -11.531 13.211 -2.32 1 94 90 THR A N 1
ATOM 717 C CA . THR A 1 90 ? -12.945 13.477 -2.113 1 94 90 THR A CA 1
ATOM 718 C C . THR A 1 90 ? -13.289 13.477 -0.626 1 94 90 THR A C 1
ATOM 720 O O . THR A 1 90 ? -12.508 12.984 0.193 1 94 90 THR A O 1
ATOM 723 N N . VAL A 1 91 ? -14.438 14.047 -0.308 1 94.88 91 VAL A N 1
ATOM 724 C CA . VAL A 1 91 ? -14.836 14.242 1.081 1 94.88 91 VAL A CA 1
ATOM 725 C C . VAL A 1 91 ? -16.219 13.648 1.312 1 94.88 91 VAL A C 1
ATOM 727 O O . VAL A 1 91 ? -17.094 13.742 0.449 1 94.88 91 VAL A O 1
ATOM 730 N N . MET A 1 92 ? -16.344 12.953 2.434 1 94.25 92 MET A N 1
ATOM 731 C CA . MET A 1 92 ? -17.625 12.398 2.836 1 94.25 92 MET A CA 1
ATOM 732 C C . MET A 1 92 ? -18.484 13.469 3.508 1 94.25 92 MET A C 1
ATOM 734 O O . MET A 1 92 ? -18.016 14.578 3.762 1 94.25 92 MET A O 1
ATOM 738 N N . LYS A 1 93 ? -19.719 13.117 3.857 1 91.62 93 LYS A N 1
ATOM 739 C CA . LYS A 1 93 ? -20.688 14.07 4.387 1 91.62 93 LYS A CA 1
ATOM 740 C C . LYS A 1 93 ? -20.25 14.617 5.738 1 91.62 93 LYS A C 1
ATOM 742 O O . LYS A 1 93 ? -20.5 15.773 6.062 1 91.62 93 LYS A O 1
ATOM 747 N N . ASP A 1 94 ? -19.531 13.859 6.461 1 91.69 94 ASP A N 1
ATOM 748 C CA . ASP A 1 94 ? -19.109 14.289 7.793 1 91.69 94 ASP A CA 1
ATOM 749 C C . ASP A 1 94 ? -17.781 15.039 7.734 1 91.69 94 ASP A C 1
ATOM 751 O O . ASP A 1 94 ? -17.203 15.367 8.766 1 91.69 94 ASP A O 1
ATOM 755 N N . GLY A 1 95 ? -17.25 15.219 6.586 1 94 95 GLY A N 1
ATOM 756 C CA . GLY A 1 95 ? -16.094 16.062 6.395 1 94 95 GLY A CA 1
ATOM 757 C C . GLY A 1 95 ? -14.789 15.289 6.344 1 94 95 GLY A C 1
ATOM 758 O O . GLY A 1 95 ? -13.719 15.859 6.117 1 94 95 GLY A O 1
ATOM 759 N N . LYS A 1 96 ? -14.828 14 6.605 1 96.5 96 LYS A N 1
ATOM 760 C CA . LYS A 1 96 ? -13.602 13.211 6.516 1 96.5 96 LYS A CA 1
ATOM 761 C C . LYS A 1 96 ? -13.297 12.828 5.07 1 96.5 96 LYS A C 1
ATOM 763 O O . LYS A 1 96 ? -14.195 12.82 4.223 1 96.5 96 LYS A O 1
ATOM 768 N N . ARG A 1 97 ? -12.047 12.57 4.805 1 97.12 97 ARG A N 1
ATOM 769 C CA . ARG A 1 97 ? -11.664 12.047 3.498 1 97.12 97 ARG A CA 1
ATOM 770 C C . ARG A 1 97 ? -12.297 10.68 3.256 1 97.12 97 ARG A C 1
ATOM 772 O O . ARG A 1 97 ? -12.477 9.898 4.195 1 97.12 97 ARG A O 1
ATOM 779 N N . THR A 1 98 ? -12.594 10.367 2.049 1 95.81 98 THR A N 1
ATOM 780 C CA . THR A 1 98 ? -13.328 9.164 1.682 1 95.81 98 THR A CA 1
ATOM 781 C C . THR A 1 98 ? -12.555 7.91 2.074 1 95.81 98 THR A C 1
ATOM 783 O O . THR A 1 98 ? -11.375 7.781 1.759 1 95.81 98 THR A O 1
ATOM 786 N N . ASN A 1 99 ? -13.258 7.051 2.75 1 92.44 99 ASN A N 1
ATOM 787 C CA . ASN A 1 99 ? -12.766 5.711 3.057 1 92.44 99 ASN A CA 1
ATOM 788 C C . ASN A 1 99 ? -13.391 4.664 2.141 1 92.44 99 ASN A C 1
ATOM 790 O O . ASN A 1 99 ? -14.578 4.742 1.823 1 92.44 99 ASN A O 1
ATOM 794 N N . SER A 1 100 ? -12.57 3.67 1.802 1 94 100 SER A N 1
ATOM 795 C CA . SER A 1 100 ? -13.094 2.59 0.975 1 94 100 SER A CA 1
ATOM 796 C C . SER A 1 100 ? -12.914 1.236 1.651 1 94 100 SER A C 1
ATOM 798 O O . SER A 1 100 ? -13.797 0.381 1.59 1 94 100 SER A O 1
ATOM 800 N N . ILE A 1 101 ? -11.836 1.02 2.275 1 96.5 101 ILE A N 1
ATOM 801 C CA . ILE A 1 101 ? -11.477 -0.294 2.799 1 96.5 101 ILE A CA 1
ATOM 802 C C . ILE A 1 101 ? -12.188 -0.533 4.129 1 96.5 101 ILE A C 1
ATOM 804 O O . ILE A 1 101 ? -11.953 0.181 5.105 1 96.5 101 ILE A O 1
ATOM 808 N N . TYR A 1 102 ? -13.078 -1.521 4.133 1 94.88 102 TYR A N 1
ATOM 809 C CA . TYR A 1 102 ? -13.859 -1.956 5.281 1 94.88 102 TYR A CA 1
ATOM 810 C C . TYR A 1 102 ? -14.664 -0.799 5.863 1 94.88 102 TYR A C 1
ATOM 812 O O . TYR A 1 102 ? -14.789 -0.671 7.082 1 94.88 102 TYR A O 1
ATOM 820 N N . ALA A 1 103 ? -15.133 0.027 5.039 1 92.44 103 ALA A N 1
ATOM 821 C CA . ALA A 1 103 ? -15.852 1.233 5.438 1 92.44 103 ALA A CA 1
ATOM 822 C C . ALA A 1 103 ? -17.156 0.882 6.152 1 92.44 103 ALA A C 1
ATOM 824 O O . ALA A 1 103 ? -17.734 1.718 6.855 1 92.44 103 ALA A O 1
ATOM 825 N N . ASP A 1 104 ? -17.609 -0.319 6.02 1 91.56 104 ASP A N 1
ATOM 826 C CA . ASP A 1 104 ? -18.875 -0.748 6.621 1 91.56 104 ASP A CA 1
ATOM 827 C C . ASP A 1 104 ? -18.656 -1.321 8.016 1 91.56 104 ASP A C 1
ATOM 829 O O . ASP A 1 104 ? -19.609 -1.657 8.719 1 91.56 104 ASP A O 1
ATOM 833 N N . LYS A 1 105 ? -17.438 -1.441 8.438 1 92.75 105 LYS A N 1
ATOM 834 C CA . LYS A 1 105 ? -17.109 -1.951 9.766 1 92.75 105 LYS A CA 1
ATOM 835 C C . LYS A 1 105 ? -17.016 -0.817 10.781 1 92.75 105 LYS A C 1
ATOM 837 O O . LYS A 1 105 ? -16.828 0.344 10.406 1 92.75 105 LYS A O 1
ATOM 842 N N . PRO A 1 106 ? -17.172 -1.151 12.031 1 93.31 106 PRO A N 1
ATOM 843 C CA . PRO A 1 106 ? -16.984 -0.114 13.047 1 93.31 106 PRO A CA 1
ATOM 844 C C . PRO A 1 106 ? -15.594 0.5 13.023 1 93.31 106 PRO A C 1
ATOM 846 O O . PRO A 1 106 ? -14.602 -0.215 12.828 1 93.31 106 PRO A O 1
ATOM 849 N N . CYS A 1 107 ? -15.539 1.755 13.164 1 96 107 CYS A N 1
ATOM 850 C CA . CYS A 1 107 ? -14.273 2.477 13.211 1 96 107 CYS A CA 1
ATOM 851 C C . CYS A 1 107 ? -13.945 2.92 14.633 1 96 107 CYS A C 1
ATOM 853 O O . CYS A 1 107 ? -14.758 3.582 15.281 1 96 107 CYS A O 1
ATOM 855 N N . ARG A 1 108 ? -12.773 2.65 15.07 1 96.31 108 ARG A N 1
ATOM 856 C CA . ARG A 1 108 ? -12.398 3.014 16.438 1 96.31 108 ARG A CA 1
ATOM 857 C C . ARG A 1 108 ? -11.312 4.082 16.438 1 96.31 108 ARG A C 1
ATOM 859 O O . ARG A 1 108 ? -10.977 4.637 17.484 1 96.31 108 ARG A O 1
ATOM 866 N N . ILE A 1 109 ? -10.695 4.406 15.305 1 98.5 109 ILE A N 1
ATOM 867 C CA . ILE A 1 109 ? -9.562 5.332 15.242 1 98.5 109 ILE A CA 1
ATOM 868 C C . ILE A 1 109 ? -9.945 6.547 14.406 1 98.5 109 ILE A C 1
ATOM 870 O O . ILE A 1 109 ? -10.328 6.414 13.242 1 98.5 109 ILE A O 1
ATOM 874 N N . ASN A 1 110 ? -9.852 7.711 14.961 1 98.62 110 ASN A N 1
ATOM 875 C CA . ASN A 1 110 ? -9.906 8.969 14.227 1 98.62 110 ASN A CA 1
ATOM 876 C C . ASN A 1 110 ? -8.539 9.641 14.164 1 98.62 110 ASN A C 1
ATOM 878 O O . ASN A 1 110 ? -7.793 9.633 15.141 1 98.62 110 ASN A O 1
ATOM 882 N N . THR A 1 111 ? -8.195 10.156 12.992 1 98.75 111 THR A N 1
ATOM 883 C CA . THR A 1 111 ? -6.902 10.812 12.844 1 98.75 111 THR A CA 1
ATOM 884 C C . THR A 1 111 ? -7.082 12.273 12.43 1 98.75 111 THR A C 1
ATOM 886 O O . THR A 1 111 ? -7.988 12.594 11.656 1 98.75 111 THR A O 1
ATOM 889 N N . TYR A 1 112 ? -6.309 13.141 13.016 1 98.56 112 TYR A N 1
ATOM 890 C CA . TYR A 1 112 ? -6.344 14.586 12.805 1 98.56 112 TYR A CA 1
ATOM 891 C C . TYR A 1 112 ? -4.945 15.125 12.531 1 98.56 112 TYR A C 1
ATOM 893 O O . TYR A 1 112 ? -3.949 14.555 12.984 1 98.56 112 TYR A O 1
ATOM 901 N N . GLY A 1 113 ? -4.898 16.203 11.758 1 97.81 113 GLY A N 1
ATOM 902 C CA . GLY A 1 113 ? -3.604 16.828 11.57 1 97.81 113 GLY A CA 1
ATOM 903 C C . GLY A 1 113 ? -3.492 17.578 10.25 1 97.81 113 GLY A C 1
ATOM 904 O O . GLY A 1 113 ? -4.469 18.172 9.789 1 97.81 113 GLY A O 1
ATOM 905 N N . ASN A 1 114 ? -2.363 17.531 9.734 1 95.75 114 ASN A N 1
ATOM 906 C CA . ASN A 1 114 ? -1.927 18.359 8.617 1 95.75 114 ASN A CA 1
ATOM 907 C C . ASN A 1 114 ? -1.987 17.594 7.297 1 95.75 114 ASN A C 1
ATOM 909 O O . ASN A 1 114 ? -2.832 16.719 7.121 1 95.75 114 ASN A O 1
ATOM 913 N N . SER A 1 115 ? -1.208 18.062 6.281 1 94.88 115 SER A N 1
ATOM 914 C CA . SER A 1 115 ? -1.219 17.5 4.938 1 94.88 115 SER A CA 1
ATOM 915 C C . SER A 1 115 ? -0.721 16.047 4.941 1 94.88 115 SER A C 1
ATOM 917 O O . SER A 1 115 ? -1.049 15.273 4.043 1 94.88 115 SER A O 1
ATOM 919 N N . PHE A 1 116 ? 0.065 15.633 5.922 1 95.81 116 PHE A N 1
ATOM 920 C CA . PHE A 1 116 ? 0.528 14.25 6 1 95.81 116 PHE A CA 1
ATOM 921 C C . PHE A 1 116 ? -0.551 13.352 6.59 1 95.81 116 PHE A C 1
ATOM 923 O O . PHE A 1 116 ? -0.606 12.156 6.281 1 95.81 116 PHE A O 1
ATOM 930 N N . THR A 1 117 ? -1.401 13.914 7.445 1 97.56 117 THR A N 1
ATOM 931 C CA . THR A 1 117 ? -2.582 13.172 7.871 1 97.56 117 THR A CA 1
ATOM 932 C C . THR A 1 117 ? -3.58 13.039 6.727 1 97.56 117 THR A C 1
ATOM 934 O O . THR A 1 117 ? -4.086 11.945 6.461 1 97.56 117 THR A O 1
ATOM 937 N N . HIS A 1 118 ? -3.785 14.18 6.16 1 95.75 118 HIS A N 1
ATOM 938 C CA . HIS A 1 118 ? -4.66 14.25 4.996 1 95.75 118 HIS A CA 1
ATOM 939 C C . HIS A 1 118 ? -4.152 13.359 3.869 1 95.75 118 HIS A C 1
ATOM 941 O O . HIS A 1 118 ? -4.949 12.781 3.123 1 95.75 118 HIS A O 1
ATOM 947 N N . CYS A 1 119 ? -2.896 13.211 3.748 1 97.56 119 CYS A N 1
ATOM 948 C CA . CYS A 1 119 ? -2.176 12.562 2.662 1 97.56 119 CYS A CA 1
ATOM 949 C C . CYS A 1 119 ? -2.352 13.328 1.354 1 97.56 119 CYS A C 1
ATOM 951 O O . CYS A 1 119 ? -2.891 12.789 0.385 1 97.56 119 CYS A O 1
ATOM 953 N N . HIS A 1 120 ? -1.721 14.461 1.364 1 95.44 120 HIS A N 1
ATOM 954 C CA . HIS A 1 120 ? -1.74 15.312 0.181 1 95.44 120 HIS A CA 1
ATOM 955 C C . HIS A 1 120 ? -1.012 14.648 -0.985 1 95.44 120 HIS A C 1
ATOM 957 O O . HIS A 1 120 ? -0.011 13.961 -0.786 1 95.44 120 HIS A O 1
ATOM 963 N N . GLN A 1 121 ? -1.458 14.828 -2.26 1 95.94 121 GLN A N 1
ATOM 964 C CA . GLN A 1 121 ? -0.819 14.469 -3.521 1 95.94 121 GLN A CA 1
ATOM 965 C C . GLN A 1 121 ? -0.977 12.984 -3.816 1 95.94 121 GLN A C 1
ATOM 967 O O . GLN A 1 121 ? -0.196 12.406 -4.578 1 95.94 121 GLN A O 1
ATOM 972 N N . VAL A 1 122 ? -1.858 12.273 -3.135 1 97.88 122 VAL A N 1
ATOM 973 C CA . VAL A 1 122 ? -2.225 10.914 -3.494 1 97.88 122 VAL A CA 1
ATOM 974 C C . VAL A 1 122 ? -3.744 10.781 -3.562 1 97.88 122 VAL A C 1
ATOM 976 O O . VAL A 1 122 ? -4.469 11.664 -3.096 1 97.88 122 VAL A O 1
ATOM 979 N N . SER A 1 123 ? -4.215 9.719 -4.141 1 97.12 123 SER A N 1
ATOM 980 C CA . SER A 1 123 ? -5.645 9.461 -4.273 1 97.12 123 SER A CA 1
ATOM 981 C C . SER A 1 123 ? -6.23 8.914 -2.98 1 97.12 123 SER A C 1
ATOM 983 O O . SER A 1 123 ? -5.496 8.492 -2.088 1 97.12 123 SER A O 1
ATOM 985 N N . ASP A 1 124 ? -7.551 8.906 -2.93 1 97.44 124 ASP A N 1
ATOM 986 C CA . ASP A 1 124 ? -8.297 8.523 -1.735 1 97.44 124 ASP A CA 1
ATOM 987 C C . ASP A 1 124 ? -7.863 7.145 -1.235 1 97.44 124 ASP A C 1
ATOM 989 O O . ASP A 1 124 ? -7.781 6.914 -0.027 1 97.44 124 ASP A O 1
ATOM 993 N N . ALA A 1 125 ? -7.539 6.254 -2.133 1 97.75 125 ALA A N 1
ATOM 994 C CA . ALA A 1 125 ? -7.254 4.875 -1.749 1 97.75 125 ALA A CA 1
ATOM 995 C C . ALA A 1 125 ? -5.766 4.684 -1.465 1 97.75 125 ALA A C 1
ATOM 997 O O . ALA A 1 125 ? -5.316 3.564 -1.205 1 97.75 125 ALA A O 1
ATOM 998 N N . GLU A 1 126 ? -4.988 5.754 -1.505 1 98.69 126 GLU A N 1
ATOM 999 C CA . GLU A 1 126 ? -3.537 5.656 -1.369 1 98.69 126 GLU A CA 1
ATOM 1000 C C . GLU A 1 126 ? -3.062 6.289 -0.064 1 98.69 126 GLU A C 1
ATOM 1002 O O . GLU A 1 126 ? -1.867 6.539 0.111 1 98.69 126 GLU A O 1
ATOM 1007 N N . THR A 1 127 ? -4.02 6.582 0.859 1 98.69 127 THR A N 1
ATOM 1008 C CA . THR A 1 127 ? -3.66 7.16 2.148 1 98.69 127 THR A CA 1
ATOM 1009 C C . THR A 1 127 ? -3.131 6.09 3.096 1 98.69 127 THR A C 1
ATOM 1011 O O . THR A 1 127 ? -3.441 4.906 2.938 1 98.69 127 THR A O 1
ATOM 1014 N N . TRP A 1 128 ? -2.277 6.469 4.094 1 98.75 128 TRP A N 1
ATOM 1015 C CA . TRP A 1 128 ? -1.751 5.492 5.043 1 98.75 128 TRP A CA 1
ATOM 1016 C C . TRP A 1 128 ? -2.877 4.867 5.859 1 98.75 128 TRP A C 1
ATOM 1018 O O . TRP A 1 128 ? -2.779 3.713 6.281 1 98.75 128 TRP A O 1
ATOM 1028 N N . GLN A 1 129 ? -3.998 5.59 6.027 1 98.81 129 GLN A N 1
ATOM 1029 C CA . GLN A 1 129 ? -5.16 5.07 6.738 1 98.81 129 GLN A CA 1
ATOM 1030 C C . GLN A 1 129 ? -5.797 3.908 5.98 1 98.81 129 GLN A C 1
ATOM 1032 O O . GLN A 1 129 ? -6.137 2.885 6.574 1 98.81 129 GLN A O 1
ATOM 1037 N N . GLU A 1 130 ? -5.91 4.047 4.645 1 98.69 130 GLU A N 1
ATOM 1038 C CA . GLU A 1 130 ? -6.48 2.984 3.818 1 98.69 130 GLU A CA 1
ATOM 1039 C C . GLU A 1 130 ? -5.574 1.756 3.799 1 98.69 130 GLU A C 1
ATOM 1041 O O . GLU A 1 130 ? -6.051 0.625 3.912 1 98.69 130 GLU A O 1
ATOM 1046 N N . TYR A 1 131 ? -4.254 2.014 3.635 1 98.75 131 TYR A N 1
ATOM 1047 C CA . TYR A 1 131 ? -3.312 0.898 3.633 1 98.75 131 TYR A CA 1
ATOM 1048 C C . TYR A 1 131 ? -3.383 0.122 4.941 1 98.75 131 TYR A C 1
ATOM 1050 O O . TYR A 1 131 ? -3.461 -1.109 4.938 1 98.75 131 TYR A O 1
ATOM 1058 N N . LEU A 1 132 ? -3.367 0.824 6.023 1 98.75 132 LEU A N 1
ATOM 1059 C CA . LEU A 1 132 ? -3.357 0.161 7.32 1 98.75 132 LEU A CA 1
ATOM 1060 C C . LEU A 1 132 ? -4.707 -0.488 7.609 1 98.75 132 LEU A C 1
ATOM 1062 O O . LEU A 1 132 ? -4.77 -1.543 8.25 1 98.75 132 LEU A O 1
ATOM 1066 N N . ALA A 1 133 ? -5.816 0.147 7.184 1 98.62 133 ALA A N 1
ATOM 1067 C CA . ALA A 1 133 ? -7.141 -0.453 7.32 1 98.62 133 ALA A CA 1
ATOM 1068 C C . ALA A 1 133 ? -7.172 -1.853 6.711 1 98.62 133 ALA A C 1
ATOM 1070 O O . ALA A 1 133 ? -7.773 -2.768 7.277 1 98.62 133 ALA A O 1
ATOM 1071 N N . GLY A 1 134 ? -6.52 -2.021 5.586 1 98.06 134 GLY A N 1
ATOM 1072 C CA . GLY A 1 134 ? -6.457 -3.316 4.93 1 98.06 134 GLY A CA 1
ATOM 1073 C C . GLY A 1 134 ? -5.82 -4.391 5.793 1 98.06 134 GLY A C 1
ATOM 1074 O O . GLY A 1 134 ? -6.23 -5.551 5.75 1 98.06 134 GLY A O 1
ATOM 1075 N N . HIS A 1 135 ? -4.848 -3.982 6.5 1 98.25 135 HIS A N 1
ATOM 1076 C CA . HIS A 1 135 ? -4.121 -4.93 7.34 1 98.25 135 HIS A CA 1
ATOM 1077 C C . HIS A 1 135 ? -4.895 -5.238 8.617 1 98.25 135 HIS A C 1
ATOM 1079 O O . HIS A 1 135 ? -4.906 -6.379 9.078 1 98.25 135 HIS A O 1
ATOM 1085 N N . LEU A 1 136 ? -5.578 -4.254 9.172 1 97.44 136 LEU A N 1
ATOM 1086 C CA . LEU A 1 136 ? -6.254 -4.383 10.461 1 97.44 136 LEU A CA 1
ATOM 1087 C C . LEU A 1 136 ? -7.621 -5.035 10.289 1 97.44 136 LEU A C 1
ATOM 1089 O O . LEU A 1 136 ? -8.156 -5.621 11.234 1 97.44 136 LEU A O 1
ATOM 1093 N N . GLY A 1 137 ? -8.227 -4.918 9.148 1 95.81 137 GLY A N 1
ATOM 1094 C CA . GLY A 1 137 ? -9.586 -5.398 8.938 1 95.81 137 GLY A CA 1
ATOM 1095 C C . GLY A 1 137 ? -10.641 -4.457 9.492 1 95.81 137 GLY A C 1
ATOM 1096 O O . GLY A 1 137 ? -11.766 -4.875 9.766 1 95.81 137 GLY A O 1
ATOM 1097 N N . GLU A 1 138 ? -10.297 -3.236 9.734 1 96.5 138 GLU A N 1
ATOM 1098 C CA . GLU A 1 138 ? -11.211 -2.191 10.188 1 96.5 138 GLU A CA 1
ATOM 1099 C C . GLU A 1 138 ? -10.758 -0.817 9.695 1 96.5 138 GLU A C 1
ATOM 1101 O O . GLU A 1 138 ? -9.57 -0.591 9.469 1 96.5 138 GLU A O 1
ATOM 1106 N N . PRO A 1 139 ? -11.68 0.127 9.508 1 97.38 139 PRO A N 1
ATOM 1107 C CA . PRO A 1 139 ? -11.344 1.418 8.906 1 97.38 139 PRO A CA 1
ATOM 1108 C C . PRO A 1 139 ? -10.625 2.355 9.875 1 97.38 139 PRO A C 1
ATOM 1110 O O . PRO A 1 139 ? -10.656 2.133 11.094 1 97.38 139 PRO A O 1
ATOM 1113 N N . ILE A 1 140 ? -9.93 3.316 9.391 1 98.44 140 ILE A N 1
ATOM 1114 C CA . ILE A 1 140 ? -9.328 4.445 10.094 1 98.44 140 ILE A CA 1
ATOM 1115 C C . ILE A 1 140 ? -9.805 5.754 9.469 1 98.44 140 ILE A C 1
ATOM 1117 O O . ILE A 1 140 ? -9.586 6.004 8.281 1 98.44 140 ILE A O 1
ATOM 1121 N N . ASN A 1 141 ? -10.453 6.582 10.273 1 98.25 141 ASN A N 1
ATOM 1122 C CA . ASN A 1 141 ? -10.992 7.828 9.742 1 98.25 141 ASN A CA 1
ATOM 1123 C C . ASN A 1 141 ? -9.906 8.883 9.57 1 98.25 141 ASN A C 1
ATOM 1125 O O . ASN A 1 141 ? -9.008 9 10.406 1 98.25 141 ASN A O 1
ATOM 1129 N N . ASN A 1 142 ? -9.992 9.578 8.453 1 98.5 142 ASN A N 1
ATOM 1130 C CA . ASN A 1 142 ? -9.047 10.641 8.102 1 98.5 142 ASN A CA 1
ATOM 1131 C C . ASN A 1 142 ? -9.719 12.008 8.125 1 98.5 142 ASN A C 1
ATOM 1133 O O . ASN A 1 142 ? -10.336 12.422 7.145 1 98.5 142 ASN A O 1
ATOM 1137 N N . PHE A 1 143 ? -9.492 12.766 9.203 1 98.25 143 PHE A N 1
ATOM 1138 C CA . PHE A 1 143 ? -10 14.125 9.344 1 98.25 143 PHE A CA 1
ATOM 1139 C C . PHE A 1 143 ? -8.867 15.141 9.18 1 98.25 143 PHE A C 1
ATOM 1141 O O . PHE A 1 143 ? -8.984 16.281 9.625 1 98.25 143 PHE A O 1
ATOM 1148 N N . GLY A 1 144 ? -7.762 14.703 8.609 1 97.56 144 GLY A N 1
ATOM 1149 C CA . GLY A 1 144 ? -6.652 15.602 8.328 1 97.56 144 GLY A CA 1
ATOM 1150 C C . GLY A 1 144 ? -6.965 16.609 7.238 1 97.56 144 GLY A C 1
ATOM 1151 O O . GLY A 1 144 ? -7.895 16.422 6.453 1 97.56 144 GLY A O 1
ATOM 1152 N N . MET A 1 145 ? -6.191 17.656 7.25 1 96.06 145 MET A N 1
ATOM 1153 C CA . MET A 1 145 ? -6.34 18.672 6.211 1 96.06 145 MET A CA 1
ATOM 1154 C C . MET A 1 145 ? -5.004 19.359 5.926 1 96.06 145 MET A C 1
ATOM 1156 O O . MET A 1 145 ? -4.293 19.75 6.848 1 96.06 145 MET A O 1
ATOM 1160 N N . GLY A 1 146 ? -4.738 19.469 4.625 1 93.44 146 GLY A N 1
ATOM 1161 C CA . GLY A 1 146 ? -3.537 20.188 4.223 1 93.44 146 GLY A CA 1
ATOM 1162 C C . GLY A 1 146 ? -3.512 21.625 4.699 1 93.44 146 GLY A C 1
ATOM 1163 O O . GLY A 1 146 ? -4.516 22.328 4.605 1 93.44 146 GLY A O 1
ATOM 1164 N N . GLY A 1 147 ? -2.32 22.047 5.234 1 93.31 147 GLY A N 1
ATOM 1165 C CA . GLY A 1 147 ? -2.154 23.422 5.656 1 93.31 147 GLY A CA 1
ATOM 1166 C C . GLY A 1 147 ? -2.576 23.672 7.098 1 93.31 147 GLY A C 1
ATOM 1167 O O . GLY A 1 147 ? -2.281 24.719 7.668 1 93.31 147 GLY A O 1
ATOM 1168 N N . PHE A 1 148 ? -3.225 22.672 7.707 1 95.81 148 PHE A N 1
ATOM 1169 C CA . PHE A 1 148 ? -3.678 22.828 9.086 1 95.81 148 PHE A CA 1
ATOM 1170 C C . PHE A 1 148 ? -2.494 23.031 10.023 1 95.81 148 PHE A C 1
ATOM 1172 O O . PHE A 1 148 ? -1.459 22.391 9.875 1 95.81 148 PHE A O 1
ATOM 1179 N N . GLY A 1 149 ? -2.646 23.984 10.945 1 96.12 149 GLY A N 1
ATOM 1180 C CA . GLY A 1 149 ? -1.825 23.969 12.148 1 96.12 149 GLY A CA 1
ATOM 1181 C C . GLY A 1 149 ? -2.367 23.047 13.227 1 96.12 149 GLY A C 1
ATOM 1182 O O . GLY A 1 149 ? -3.426 22.453 13.062 1 96.12 149 GLY A O 1
ATOM 1183 N N . VAL A 1 150 ? -1.661 23.016 14.297 1 97.56 150 VAL A N 1
ATOM 1184 C CA . VAL A 1 150 ? -2.031 22.109 15.391 1 97.56 150 VAL A CA 1
ATOM 1185 C C . VAL A 1 150 ? -3.373 22.547 15.977 1 97.56 150 VAL A C 1
ATOM 1187 O O . VAL A 1 150 ? -4.199 21.703 16.344 1 97.56 150 VAL A O 1
ATOM 1190 N N . TYR A 1 151 ? -3.604 23.812 16.062 1 97.94 151 TYR A N 1
ATOM 1191 C CA . TYR A 1 151 ? -4.816 24.297 16.719 1 97.94 151 TYR A CA 1
ATOM 1192 C C . TYR A 1 151 ? -6.043 24.016 15.859 1 97.94 151 TYR A C 1
ATOM 1194 O O . TYR A 1 151 ? -7.109 23.672 16.375 1 97.94 151 TYR A O 1
ATOM 1202 N N . GLN A 1 152 ? -5.945 24.25 14.57 1 97.56 152 GLN A N 1
ATOM 1203 C CA . GLN A 1 152 ? -7.051 23.891 13.695 1 97.56 152 GLN A CA 1
ATOM 1204 C C . GLN A 1 152 ? -7.387 22.406 13.828 1 97.56 152 GLN A C 1
ATOM 1206 O O . GLN A 1 152 ? -8.562 22.031 13.914 1 97.56 152 GLN A O 1
ATOM 1211 N N . ALA A 1 153 ? -6.391 21.578 13.844 1 98.06 153 ALA A N 1
ATOM 1212 C CA . ALA A 1 153 ? -6.594 20.141 14.016 1 98.06 153 ALA A CA 1
ATOM 1213 C C . ALA A 1 153 ? -7.254 19.844 15.359 1 98.06 153 ALA A C 1
ATOM 1215 O O . ALA A 1 153 ? -8.156 19.016 15.445 1 98.06 153 ALA A O 1
ATOM 1216 N N . TYR A 1 154 ? -6.801 20.531 16.406 1 98.12 154 TYR A N 1
ATOM 1217 C CA . TYR A 1 154 ? -7.359 20.375 17.75 1 98.12 154 TYR A CA 1
ATOM 1218 C C . TYR A 1 154 ? -8.836 20.75 17.766 1 98.12 154 TYR A C 1
ATOM 1220 O O . TYR A 1 154 ? -9.656 20.016 18.328 1 98.12 154 TYR A O 1
ATOM 1228 N N . ARG A 1 155 ? -9.18 21.828 17.172 1 97.88 155 ARG A N 1
ATOM 1229 C CA . ARG A 1 155 ? -10.57 22.281 17.156 1 97.88 155 ARG A CA 1
ATOM 1230 C C . ARG A 1 155 ? -11.453 21.281 16.406 1 97.88 155 ARG A C 1
ATOM 1232 O O . ARG A 1 155 ? -12.578 21.016 16.828 1 97.88 155 ARG A O 1
ATOM 1239 N N . ARG A 1 156 ? -10.938 20.797 15.305 1 97.62 156 ARG A N 1
ATOM 1240 C CA . ARG A 1 156 ? -11.672 19.781 14.562 1 97.62 156 ARG A CA 1
ATOM 1241 C C . ARG A 1 156 ? -11.844 18.516 15.383 1 97.62 156 ARG A C 1
ATOM 1243 O O . ARG A 1 156 ? -12.906 17.891 15.352 1 97.62 156 ARG A O 1
ATOM 1250 N N . LEU A 1 157 ? -10.82 18.125 16.062 1 98.19 157 LEU A N 1
ATOM 1251 C CA . LEU A 1 157 ? -10.844 16.969 16.953 1 98.19 157 LEU A CA 1
ATOM 1252 C C . LEU A 1 157 ? -11.922 17.125 18.016 1 98.19 157 LEU A C 1
ATOM 1254 O O . LEU A 1 157 ? -12.734 16.219 18.219 1 98.19 157 LEU A O 1
ATOM 1258 N N . LEU A 1 158 ? -11.984 18.297 18.641 1 97.56 158 LEU A N 1
ATOM 1259 C CA . LEU A 1 158 ? -12.977 18.547 19.672 1 97.56 158 LEU A CA 1
ATOM 1260 C C . LEU A 1 158 ? -14.391 18.391 19.125 1 97.56 158 LEU A C 1
ATOM 1262 O O . LEU A 1 158 ? -15.219 17.703 19.734 1 97.56 158 LEU A O 1
ATOM 1266 N N . ARG A 1 159 ? -14.539 19 18.047 1 96.5 159 ARG A N 1
ATOM 1267 C CA . ARG A 1 159 ? -15.867 19 17.438 1 96.5 159 ARG A CA 1
ATOM 1268 C C . ARG A 1 159 ? -16.312 17.578 17.109 1 96.5 159 ARG A C 1
ATOM 1270 O O . ARG A 1 159 ? -17.422 17.188 17.438 1 96.5 159 ARG A O 1
ATOM 1277 N N . ARG A 1 160 ? -15.492 16.812 16.5 1 96.81 160 ARG A N 1
ATOM 1278 C CA . ARG A 1 160 ? -15.836 15.477 16.047 1 96.81 160 ARG A CA 1
ATOM 1279 C C . ARG A 1 160 ? -15.961 14.516 17.234 1 96.81 160 ARG A C 1
ATOM 1281 O O . ARG A 1 160 ? -16.906 13.719 17.297 1 96.81 160 ARG A O 1
ATOM 1288 N N . GLU A 1 161 ? -15.055 14.594 18.156 1 97.12 161 GLU A N 1
ATOM 1289 C CA . GLU A 1 161 ? -14.977 13.617 19.234 1 97.12 161 GLU A CA 1
ATOM 1290 C C . GLU A 1 161 ? -16.094 13.828 20.25 1 97.12 161 GLU A C 1
ATOM 1292 O O . GLU A 1 161 ? -16.484 12.898 20.969 1 97.12 161 GLU A O 1
ATOM 1297 N N . LYS A 1 162 ? -16.641 14.969 20.297 1 95.06 162 LYS A N 1
ATOM 1298 C CA . LYS A 1 162 ? -17.797 15.211 21.156 1 95.06 162 LYS A CA 1
ATOM 1299 C C . LYS A 1 162 ? -19.031 14.469 20.625 1 95.06 162 LYS A C 1
ATOM 1301 O O . LYS A 1 162 ? -19.875 14.039 21.406 1 95.06 162 LYS A O 1
ATOM 1306 N N . GLU A 1 163 ? -19.047 14.336 19.375 1 92.88 163 GLU A N 1
ATOM 1307 C CA . GLU A 1 163 ? -20.188 13.672 18.75 1 92.88 163 GLU A CA 1
ATOM 1308 C C . GLU A 1 163 ? -19.938 12.172 18.578 1 92.88 163 GLU A C 1
ATOM 1310 O O . GLU A 1 163 ? -20.859 11.367 18.75 1 92.88 163 GLU A O 1
ATOM 1315 N N . ASP A 1 164 ? -18.797 11.859 18.25 1 92.31 164 ASP A N 1
ATOM 1316 C CA . ASP A 1 164 ? -18.422 10.477 17.984 1 92.31 164 ASP A CA 1
ATOM 1317 C C . ASP A 1 164 ? -18.062 9.75 19.281 1 92.31 164 ASP A C 1
ATOM 1319 O O . ASP A 1 164 ? -16.922 9.82 19.75 1 92.31 164 ASP A O 1
ATOM 1323 N N . LYS A 1 165 ? -18.984 8.883 19.703 1 85.69 165 LYS A N 1
ATOM 1324 C CA . LYS A 1 165 ? -18.75 8.188 20.969 1 85.69 165 LYS A CA 1
ATOM 1325 C C . LYS A 1 165 ? -18.234 6.773 20.734 1 85.69 165 LYS A C 1
ATOM 1327 O O . LYS A 1 165 ? -17.891 6.07 21.688 1 85.69 165 LYS A O 1
ATOM 1332 N N . ASP A 1 166 ? -18.031 6.449 19.531 1 88.69 166 ASP A N 1
ATOM 1333 C CA . ASP A 1 166 ? -17.688 5.07 19.203 1 88.69 166 ASP A CA 1
ATOM 1334 C C . ASP A 1 166 ? -16.188 4.938 18.891 1 88.69 166 ASP A C 1
ATOM 1336 O O . ASP A 1 166 ? -15.641 3.836 18.938 1 88.69 166 ASP A O 1
ATOM 1340 N N . SER A 1 167 ? -15.531 6.016 18.594 1 93.94 167 SER A N 1
ATOM 1341 C CA . SER A 1 167 ? -14.109 5.977 18.297 1 93.94 167 SER A CA 1
ATOM 1342 C C . SER A 1 167 ? -13.266 6.352 19.5 1 93.94 167 SER A C 1
ATOM 1344 O O . SER A 1 167 ? -13.07 7.535 19.797 1 93.94 167 SER A O 1
ATOM 1346 N N . LYS A 1 168 ? -12.68 5.402 20.078 1 97.06 168 LYS A N 1
ATOM 1347 C CA . LYS A 1 168 ? -11.945 5.574 21.328 1 97.06 168 LYS A CA 1
ATOM 1348 C C . LYS A 1 168 ? -10.547 6.129 21.062 1 97.06 168 LYS A C 1
ATOM 1350 O O . LYS A 1 168 ? -9.977 6.805 21.922 1 97.06 168 LYS A O 1
ATOM 1355 N N . TYR A 1 169 ? -9.992 5.859 20.016 1 98.56 169 TYR A N 1
ATOM 1356 C CA . TYR A 1 169 ? -8.578 6.137 19.766 1 98.56 169 TYR A CA 1
ATOM 1357 C C . TYR A 1 169 ? -8.414 7.336 18.828 1 98.56 169 TYR A C 1
ATOM 1359 O O . TYR A 1 169 ? -9.008 7.379 17.75 1 98.56 169 TYR A O 1
ATOM 1367 N N . VAL A 1 170 ? -7.582 8.281 19.281 1 98.44 170 VAL A N 1
ATOM 1368 C CA . VAL A 1 170 ? -7.391 9.547 18.578 1 98.44 170 VAL A CA 1
ATOM 1369 C C . VAL A 1 170 ? -5.906 9.75 18.281 1 98.44 170 VAL A C 1
ATOM 1371 O O . VAL A 1 170 ? -5.062 9.648 19.172 1 98.44 170 VAL A O 1
ATOM 1374 N N . ILE A 1 171 ? -5.621 10.023 16.984 1 98.69 171 ILE A N 1
ATOM 1375 C CA . ILE A 1 171 ? -4.254 10.336 16.594 1 98.69 171 ILE A CA 1
ATOM 1376 C C . ILE A 1 171 ? -4.164 11.797 16.172 1 98.69 171 ILE A C 1
ATOM 1378 O O . ILE A 1 171 ? -4.969 12.266 15.352 1 98.69 171 ILE A O 1
ATOM 1382 N N . LEU A 1 172 ? -3.303 12.539 16.719 1 98.5 172 LEU A N 1
ATOM 1383 C CA . LEU A 1 172 ? -2.979 13.898 16.312 1 98.5 172 LEU A CA 1
ATOM 1384 C C . LEU A 1 172 ? -1.577 13.969 15.711 1 98.5 172 LEU A C 1
ATOM 1386 O O . LEU A 1 172 ? -0.588 13.719 16.406 1 98.5 172 LEU A O 1
ATOM 1390 N N . TYR A 1 173 ? -1.529 14.234 14.438 1 95.25 173 TYR A N 1
ATOM 1391 C CA . TYR A 1 173 ? -0.301 14.227 13.648 1 95.25 173 TYR A CA 1
ATOM 1392 C C . TYR A 1 173 ? 0.221 15.641 13.438 1 95.25 173 TYR A C 1
ATOM 1394 O O . TYR A 1 173 ? -0.485 16.5 12.898 1 95.25 173 TYR A O 1
ATOM 1402 N N . MET A 1 174 ? 1.443 15.922 13.867 1 92.81 174 MET A N 1
ATOM 1403 C CA . MET A 1 174 ? 2.057 17.25 13.781 1 92.81 174 MET A CA 1
ATOM 1404 C C . MET A 1 174 ? 3.318 17.203 12.922 1 92.81 174 MET A C 1
ATOM 1406 O O . MET A 1 174 ? 4.008 16.188 12.875 1 92.81 174 MET A O 1
ATOM 1410 N N . TRP A 1 175 ? 3.518 18.328 12.25 1 85.69 175 TRP A N 1
ATOM 1411 C CA . TRP A 1 175 ? 4.672 18.453 11.359 1 85.69 175 TRP A CA 1
ATOM 1412 C C . TRP A 1 175 ? 5.211 19.875 11.359 1 85.69 175 TRP A C 1
ATOM 1414 O O . TRP A 1 175 ? 4.445 20.844 11.5 1 85.69 175 TRP A O 1
ATOM 1424 N N . GLY A 1 176 ? 6.457 20.109 11.258 1 80.12 176 GLY A N 1
ATOM 1425 C CA . GLY A 1 176 ? 7.125 21.297 10.781 1 80.12 176 GLY A CA 1
ATOM 1426 C C . GLY A 1 176 ? 6.52 22.578 11.336 1 80.12 176 GLY A C 1
ATOM 1427 O O . GLY A 1 176 ? 6.445 22.766 12.555 1 80.12 176 GLY A O 1
ATOM 1428 N N . ASP A 1 177 ? 6 23.375 10.375 1 83.69 177 ASP A N 1
ATOM 1429 C CA . ASP A 1 177 ? 5.566 24.719 10.719 1 83.69 177 ASP A CA 1
ATOM 1430 C C . ASP A 1 177 ? 4.121 24.719 11.203 1 83.69 177 ASP A C 1
ATOM 1432 O O . ASP A 1 177 ? 3.496 25.781 11.297 1 83.69 177 ASP A O 1
ATOM 1436 N N . ASP A 1 178 ? 3.613 23.531 11.531 1 92.06 178 ASP A N 1
ATOM 1437 C CA . ASP A 1 178 ? 2.293 23.469 12.148 1 92.06 178 ASP A CA 1
ATOM 1438 C C . ASP A 1 178 ? 2.242 24.312 13.422 1 92.06 178 ASP A C 1
ATOM 1440 O O . ASP A 1 178 ? 1.2 24.875 13.758 1 92.06 178 ASP A O 1
ATOM 1444 N N . TYR A 1 179 ? 3.355 24.391 14.047 1 93.88 179 TYR A N 1
ATOM 1445 C CA . TYR A 1 179 ? 3.438 25.125 15.305 1 93.88 179 TYR A CA 1
ATOM 1446 C C . TYR A 1 179 ? 3.139 26.609 15.094 1 93.88 179 TYR A C 1
ATOM 1448 O O . TYR A 1 179 ? 2.361 27.203 15.844 1 93.88 179 TYR A O 1
ATOM 1456 N N . VAL A 1 180 ? 3.752 27.094 14.039 1 95.19 180 VAL A N 1
ATOM 1457 C CA . VAL A 1 180 ? 3.617 28.516 13.734 1 95.19 180 VAL A CA 1
ATOM 1458 C C . VAL A 1 180 ? 2.188 28.812 13.289 1 95.19 180 VAL A C 1
ATOM 1460 O O . VAL A 1 180 ? 1.615 29.844 13.664 1 95.19 180 VAL A O 1
ATOM 1463 N N . ARG A 1 181 ? 1.591 27.891 12.625 1 95.25 181 ARG A N 1
ATOM 1464 C CA . ARG A 1 181 ? 0.278 28.094 12.023 1 95.25 181 ARG A CA 1
ATOM 1465 C C . ARG A 1 181 ? -0.808 28.172 13.086 1 95.25 181 ARG A C 1
ATOM 1467 O O . ARG A 1 181 ? -1.878 28.734 12.852 1 95.25 181 ARG A O 1
ATOM 1474 N N . SER A 1 182 ? -0.532 27.688 14.227 1 96 182 SER A N 1
ATOM 1475 C CA . SER A 1 182 ? -1.501 27.703 15.32 1 96 182 SER A CA 1
ATOM 1476 C C . SER A 1 182 ? -1.729 29.125 15.828 1 96 182 SER A C 1
ATOM 1478 O O . SER A 1 182 ? -2.76 29.422 16.438 1 96 182 SER A O 1
ATOM 1480 N N . VAL A 1 183 ? -0.719 29.938 15.531 1 96.88 183 VAL A N 1
ATOM 1481 C CA . VAL A 1 183 ? -0.725 31.281 16.125 1 96.88 183 VAL A CA 1
ATOM 1482 C C . VAL A 1 183 ? -1.117 32.312 15.07 1 96.88 183 VAL A C 1
ATOM 1484 O O . VAL A 1 183 ? -1.488 33.438 15.406 1 96.88 183 VAL A O 1
ATOM 1487 N N . PHE A 1 184 ? -1.188 31.922 13.836 1 95.19 184 PHE A N 1
ATOM 1488 C CA . PHE A 1 184 ? -1.629 32.812 12.773 1 95.19 184 PHE A CA 1
ATOM 1489 C C . PHE A 1 184 ? -3.131 33.062 12.859 1 95.19 184 PHE A C 1
ATOM 1491 O O . PHE A 1 184 ? -3.902 32.125 13.109 1 95.19 184 PHE A O 1
ATOM 1498 N N . ARG A 1 185 ? -3.469 34.375 12.586 1 97 185 ARG A N 1
ATOM 1499 C CA . ARG A 1 185 ? -4.879 34.656 12.359 1 97 185 ARG A CA 1
ATOM 1500 C C . ARG A 1 185 ? -5.285 34.281 10.93 1 97 185 ARG A C 1
ATOM 1502 O O . ARG A 1 185 ? -6.418 33.875 10.695 1 97 185 ARG A O 1
ATOM 1509 N N . CYS A 1 186 ? -4.383 34.5 10.094 1 96.56 186 CYS A N 1
ATOM 1510 C CA . CYS A 1 186 ? -4.57 34.375 8.648 1 96.56 186 CYS A CA 1
ATOM 1511 C C . CYS A 1 186 ? -3.252 34.094 7.953 1 96.56 186 CYS A C 1
ATOM 1513 O O . CYS A 1 186 ? -2.354 34.906 7.91 1 96.56 186 CYS A O 1
ATOM 1515 N N . ARG A 1 187 ? -3.186 32.938 7.363 1 95.12 187 ARG A N 1
ATOM 1516 C CA . ARG A 1 187 ? -1.922 32.531 6.773 1 95.12 187 ARG A CA 1
ATOM 1517 C C . ARG A 1 187 ? -1.697 33.188 5.418 1 95.12 187 ARG A C 1
ATOM 1519 O O . ARG A 1 187 ? -0.555 33.375 5 1 95.12 187 ARG A O 1
ATOM 1526 N N . TYR A 1 188 ? -2.779 33.531 4.742 1 95.62 188 TYR A N 1
ATOM 1527 C CA . TYR A 1 188 ? -2.678 34.125 3.428 1 95.62 188 TYR A CA 1
ATOM 1528 C C . TYR A 1 188 ? -1.735 35.344 3.461 1 95.62 188 TYR A C 1
ATOM 1530 O O . TYR A 1 188 ? -0.96 35.562 2.525 1 95.62 188 TYR A O 1
ATOM 1538 N N . ALA A 1 189 ? -1.757 36.094 4.516 1 96.62 189 ALA A N 1
ATOM 1539 C CA . ALA A 1 189 ? -0.964 37.312 4.664 1 96.62 189 ALA A CA 1
ATOM 1540 C C . ALA A 1 189 ? 0.518 37 4.82 1 96.62 189 ALA A C 1
ATOM 1542 O O . ALA A 1 189 ? 1.37 37.875 4.707 1 96.62 189 ALA A O 1
ATOM 1543 N N . SER A 1 190 ? 0.84 35.781 5.016 1 94.69 190 SER A N 1
ATOM 1544 C CA . SER A 1 190 ? 2.242 35.406 5.168 1 94.69 190 SER A CA 1
ATOM 1545 C C . SER A 1 190 ? 2.869 35.062 3.828 1 94.69 190 SER A C 1
ATOM 1547 O O . SER A 1 190 ? 4.094 35.062 3.688 1 94.69 190 SER A O 1
ATOM 1549 N N . TYR A 1 191 ? 2.01 34.781 2.842 1 92.56 191 TYR A N 1
ATOM 1550 C CA . TYR A 1 191 ? 2.664 34.188 1.674 1 92.56 191 TYR A CA 1
ATOM 1551 C C . TYR A 1 191 ? 2.092 34.781 0.386 1 92.56 191 TYR A C 1
ATOM 1553 O O . TYR A 1 191 ? 2.527 34.406 -0.711 1 92.56 191 TYR A O 1
ATOM 1561 N N . TYR A 1 192 ? 1.162 35.688 0.387 1 92.25 192 TYR A N 1
ATOM 1562 C CA . TYR A 1 192 ? 0.422 36.125 -0.786 1 92.25 192 TYR A CA 1
ATOM 1563 C C . TYR A 1 192 ? 1.363 36.688 -1.841 1 92.25 192 TYR A C 1
ATOM 1565 O O . TYR A 1 192 ? 1.021 36.75 -3.023 1 92.25 192 TYR A O 1
ATOM 1573 N N . THR A 1 193 ? 2.525 37.156 -1.456 1 90.81 193 THR A N 1
ATOM 1574 C CA . THR A 1 193 ? 3.479 37.75 -2.4 1 90.81 193 THR A CA 1
ATOM 1575 C C . THR A 1 193 ? 4.156 36.656 -3.221 1 90.81 193 THR A C 1
ATOM 1577 O O . THR A 1 193 ? 4.766 36.938 -4.254 1 90.81 193 THR A O 1
ATOM 1580 N N . ARG A 1 194 ? 3.998 35.438 -2.803 1 84.62 194 ARG A N 1
ATOM 1581 C CA . ARG A 1 194 ? 4.785 34.375 -3.402 1 84.62 194 ARG A CA 1
ATOM 1582 C C . ARG A 1 194 ? 3.883 33.344 -4.062 1 84.62 194 ARG A C 1
ATOM 1584 O O . ARG A 1 194 ? 4.34 32.531 -4.891 1 84.62 194 ARG A O 1
ATOM 1591 N N . TRP A 1 195 ? 2.713 33.312 -3.662 1 80.75 195 TRP A N 1
ATOM 1592 C CA . TRP A 1 195 ? 1.815 32.25 -4.125 1 80.75 195 TRP A CA 1
ATOM 1593 C C . TRP A 1 195 ? 0.405 32.812 -4.332 1 80.75 195 TRP A C 1
ATOM 1595 O O . TRP A 1 195 ? -0.071 33.625 -3.553 1 80.75 195 TRP A O 1
ATOM 1605 N N . ASN A 1 196 ? -0.246 32.281 -5.391 1 75.25 196 ASN A N 1
ATOM 1606 C CA . ASN A 1 196 ? -1.583 32.781 -5.691 1 75.25 196 ASN A CA 1
ATOM 1607 C C . ASN A 1 196 ? -2.639 31.703 -5.535 1 75.25 196 ASN A C 1
ATOM 1609 O O . ASN A 1 196 ? -3.717 31.781 -6.125 1 75.25 196 ASN A O 1
ATOM 1613 N N . ASP A 1 197 ? -2.277 30.609 -4.926 1 75.62 197 ASP A N 1
ATOM 1614 C CA . ASP A 1 197 ? -3.213 29.531 -4.633 1 75.62 197 ASP A CA 1
ATOM 1615 C C . ASP A 1 197 ? -3.854 29 -5.91 1 75.62 197 ASP A C 1
ATOM 1617 O O . ASP A 1 197 ? -5.055 28.719 -5.938 1 75.62 197 ASP A O 1
ATOM 1621 N N . TYR A 1 198 ? -3.178 28.953 -6.961 1 74.88 198 TYR A N 1
ATOM 1622 C CA . TYR A 1 198 ? -3.656 28.516 -8.266 1 74.88 198 TYR A CA 1
ATOM 1623 C C . TYR A 1 198 ? -4.922 29.266 -8.664 1 74.88 198 TYR A C 1
ATOM 1625 O O . TYR A 1 198 ? -5.906 28.656 -9.086 1 74.88 198 TYR A O 1
ATOM 1633 N N . GLY A 1 199 ? -4.941 30.484 -8.383 1 75.62 199 GLY A N 1
ATOM 1634 C CA . GLY A 1 199 ? -6.051 31.344 -8.781 1 75.62 199 GLY A CA 1
ATOM 1635 C C . GLY A 1 199 ? -7.297 31.125 -7.941 1 75.62 199 GLY A C 1
ATOM 1636 O O . GLY A 1 199 ? -8.406 31.469 -8.367 1 75.62 199 GLY A O 1
ATOM 1637 N N . GLY A 1 200 ? -7.117 30.484 -6.824 1 80.5 200 GLY A N 1
ATOM 1638 C CA . GLY A 1 200 ? -8.258 30.266 -5.949 1 80.5 200 GLY A CA 1
ATOM 1639 C C . GLY A 1 200 ? -8.625 28.797 -5.805 1 80.5 200 GLY A C 1
ATOM 1640 O O . GLY A 1 200 ? -9.32 28.422 -4.859 1 80.5 200 GLY A O 1
ATOM 1641 N N . TYR A 1 201 ? -8.203 27.969 -6.668 1 81 201 TYR A N 1
ATOM 1642 C CA . TYR A 1 201 ? -8.578 26.562 -6.672 1 81 201 TYR A CA 1
ATOM 1643 C C . TYR A 1 201 ? -7.922 25.828 -5.512 1 81 201 TYR A C 1
ATOM 1645 O O . TYR A 1 201 ? -8.367 24.734 -5.129 1 81 201 TYR A O 1
ATOM 1653 N N . MET A 1 202 ? -6.926 26.453 -4.902 1 85.5 202 MET A N 1
ATOM 1654 C CA . MET A 1 202 ? -6.273 25.891 -3.73 1 85.5 202 MET A CA 1
ATOM 1655 C C . MET A 1 202 ? -6.215 26.891 -2.59 1 85.5 202 MET A C 1
ATOM 1657 O O . MET A 1 202 ? -5.258 26.906 -1.815 1 85.5 202 MET A O 1
ATOM 1661 N N . PHE A 1 203 ? -7.141 27.781 -2.594 1 88.44 203 PHE A N 1
ATOM 1662 C CA . PHE A 1 203 ? -7.184 28.797 -1.554 1 88.44 203 PHE A CA 1
ATOM 1663 C C . PHE A 1 203 ? -7.391 28.172 -0.183 1 88.44 203 PHE A C 1
ATOM 1665 O O . PHE A 1 203 ? -8.305 27.359 0.004 1 88.44 203 PHE A O 1
ATOM 1672 N N . HIS A 1 204 ? -6.484 28.516 0.82 1 89.56 204 HIS A N 1
ATOM 1673 C CA . HIS A 1 204 ? -6.602 27.938 2.152 1 89.56 204 HIS A CA 1
ATOM 1674 C C . HIS A 1 204 ? -5.875 28.781 3.189 1 89.56 204 HIS A C 1
ATOM 1676 O O . HIS A 1 204 ? -5.25 28.25 4.109 1 89.56 204 HIS A O 1
ATOM 1682 N N . GLY A 1 205 ? -5.859 30.031 2.988 1 92.31 205 GLY A N 1
ATOM 1683 C CA . GLY A 1 205 ? -5.129 30.891 3.9 1 92.31 205 GLY A CA 1
ATOM 1684 C C . GLY A 1 205 ? -6.02 31.875 4.633 1 92.31 205 GLY A C 1
ATOM 1685 O O . GLY A 1 205 ? -5.539 32.875 5.18 1 92.31 205 GLY A O 1
ATOM 1686 N N . ASN A 1 206 ? -7.332 31.672 4.605 1 94.5 206 ASN A N 1
ATOM 1687 C CA . ASN A 1 206 ? -8.266 32.594 5.238 1 94.5 206 ASN A CA 1
ATOM 1688 C C . ASN A 1 206 ? -8.141 32.562 6.758 1 94.5 206 ASN A C 1
ATOM 1690 O O . ASN A 1 206 ? -7.254 31.906 7.301 1 94.5 206 ASN A O 1
ATOM 1694 N N . PHE A 1 207 ? -8.922 33.469 7.367 1 97.19 207 PHE A N 1
ATOM 1695 C CA . PHE A 1 207 ? -8.93 33.562 8.82 1 97.19 207 PHE A CA 1
ATOM 1696 C C . PHE A 1 207 ? -9.516 32.312 9.445 1 97.19 207 PHE A C 1
ATOM 1698 O O . PHE A 1 207 ? -10.406 31.688 8.867 1 97.19 207 PHE A O 1
ATOM 1705 N N . TRP A 1 208 ? -9.023 31.922 10.617 1 96.56 208 TRP A N 1
ATOM 1706 C CA . TRP A 1 208 ? -9.508 30.781 11.398 1 96.56 208 TRP A CA 1
ATOM 1707 C C . TRP A 1 208 ? -9.32 31.031 12.891 1 96.56 208 TRP A C 1
ATOM 1709 O O . TRP A 1 208 ? -8.766 32.062 13.297 1 96.56 208 TRP A O 1
ATOM 1719 N N . SER A 1 209 ? -9.914 30.172 13.703 1 96.94 209 SER A N 1
ATOM 1720 C CA . SER A 1 209 ? -9.641 30.219 15.133 1 96.94 209 SER A CA 1
ATOM 1721 C C . SER A 1 209 ? -8.164 29.953 15.422 1 96.94 209 SER A C 1
ATOM 1723 O O . SER A 1 209 ? -7.523 29.141 14.75 1 96.94 209 SER A O 1
ATOM 1725 N N . ASN A 1 210 ? -7.613 30.719 16.422 1 97 210 ASN A N 1
ATOM 1726 C CA . ASN A 1 210 ? -6.18 30.625 16.672 1 97 210 ASN A CA 1
ATOM 1727 C C . ASN A 1 210 ? -5.855 30.891 18.141 1 97 210 ASN A C 1
ATOM 1729 O O . ASN A 1 210 ? -6.754 31.156 18.938 1 97 210 ASN A O 1
ATOM 1733 N N . ILE A 1 211 ? -4.605 30.656 18.469 1 97.75 211 ILE A N 1
ATOM 1734 C CA . ILE A 1 211 ? -4.082 30.969 19.797 1 97.75 211 ILE A CA 1
ATOM 1735 C C . ILE A 1 211 ? -3.293 32.281 19.75 1 97.75 211 ILE A C 1
ATOM 1737 O O . ILE A 1 211 ? -2.555 32.531 18.797 1 97.75 211 ILE A O 1
ATOM 1741 N N . GLU A 1 212 ? -3.436 33.062 20.781 1 97.81 212 GLU A N 1
ATOM 1742 C CA . GLU A 1 212 ? -2.633 34.281 20.891 1 97.81 212 GLU A CA 1
ATOM 1743 C C . GLU A 1 212 ? -2.141 34.5 22.328 1 97.81 212 GLU A C 1
ATOM 1745 O O . GLU A 1 212 ? -2.783 34.062 23.281 1 97.81 212 GLU A O 1
ATOM 1750 N N . MET A 1 213 ? -1.031 35.125 22.406 1 98.12 213 MET A N 1
ATOM 1751 C CA . MET A 1 213 ? -0.562 35.594 23.703 1 98.12 213 MET A CA 1
ATOM 1752 C C . MET A 1 213 ? -1.229 36.906 24.094 1 98.12 213 MET A C 1
ATOM 1754 O O . MET A 1 213 ? -1.089 37.906 23.391 1 98.12 213 MET A O 1
ATOM 1758 N N . ASP A 1 214 ? -1.968 36.844 25.141 1 97.5 214 ASP A N 1
ATOM 1759 C CA . ASP A 1 214 ? -2.391 38.094 25.75 1 97.5 214 ASP A CA 1
ATOM 1760 C C . ASP A 1 214 ? -1.24 38.75 26.516 1 97.5 214 ASP A C 1
ATOM 1762 O O . ASP A 1 214 ? -0.896 38.312 27.609 1 97.5 214 ASP A O 1
ATOM 1766 N N . THR A 1 215 ? -0.708 39.812 25.969 1 96.19 215 THR A N 1
ATOM 1767 C CA . THR A 1 215 ? 0.527 40.375 26.5 1 96.19 215 THR A CA 1
ATOM 1768 C C . THR A 1 215 ? 0.25 41.156 27.766 1 96.19 215 THR A C 1
ATOM 1770 O O . THR A 1 215 ? 1.177 41.531 28.5 1 96.19 215 THR A O 1
ATOM 1773 N N . HIS A 1 216 ? -0.979 41.438 28.031 1 95.19 216 HIS A N 1
ATOM 1774 C CA . HIS A 1 216 ? -1.328 42.156 29.266 1 95.19 216 HIS A CA 1
ATOM 1775 C C . HIS A 1 216 ? -1.304 41.219 30.469 1 95.19 216 HIS A C 1
ATOM 1777 O O . HIS A 1 216 ? -0.818 41.594 31.531 1 95.19 216 HIS A O 1
ATOM 1783 N N . ILE A 1 217 ? -1.836 40 30.312 1 95.94 217 ILE A N 1
ATOM 1784 C CA . ILE A 1 217 ? -1.927 39.062 31.438 1 95.94 217 ILE A CA 1
ATOM 1785 C C . ILE A 1 217 ? -0.83 38.031 31.312 1 95.94 217 ILE A C 1
ATOM 1787 O O . ILE A 1 217 ? -0.571 37.281 32.25 1 95.94 217 ILE A O 1
ATOM 1791 N N . GLY A 1 218 ? -0.213 37.938 30.203 1 96.75 218 GLY A N 1
ATOM 1792 C CA . GLY A 1 218 ? 0.897 37 30 1 96.75 218 GLY A CA 1
ATOM 1793 C C . GLY A 1 218 ? 0.459 35.562 29.859 1 96.75 218 GLY A C 1
ATOM 1794 O O . GLY A 1 218 ? 1.144 34.656 30.328 1 96.75 218 GLY A O 1
ATOM 1795 N N . LYS A 1 219 ? -0.708 35.375 29.266 1 97.75 219 LYS A N 1
ATOM 1796 C CA . LYS A 1 219 ? -1.238 34.031 29.094 1 97.75 219 LYS A CA 1
ATOM 1797 C C . LYS A 1 219 ? -1.75 33.812 27.672 1 97.75 219 LYS A C 1
ATOM 1799 O O . LYS A 1 219 ? -2.176 34.75 27.016 1 97.75 219 LYS A O 1
ATOM 1804 N N . LEU A 1 220 ? -1.638 32.594 27.219 1 98.38 220 LEU A N 1
ATOM 1805 C CA . LEU A 1 220 ? -2.209 32.25 25.922 1 98.38 220 LEU A CA 1
ATOM 1806 C C . LEU A 1 220 ? -3.73 32.188 26 1 98.38 220 LEU A C 1
ATOM 1808 O O . LEU A 1 220 ? -4.289 31.703 27 1 98.38 220 LEU A O 1
ATOM 1812 N N . VAL A 1 221 ? -4.391 32.656 25 1 98.12 221 VAL A N 1
ATOM 1813 C CA . VAL A 1 221 ? -5.848 32.656 24.938 1 98.12 221 VAL A CA 1
ATOM 1814 C C . VAL A 1 221 ? -6.32 32.125 23.594 1 98.12 221 VAL A C 1
ATOM 1816 O O . VAL A 1 221 ? -5.617 32.25 22.594 1 98.12 221 VAL A O 1
ATOM 1819 N N . GLU A 1 222 ? -7.465 31.516 23.594 1 97.81 222 GLU A N 1
ATOM 1820 C CA . GLU A 1 222 ? -8.094 31.016 22.375 1 97.81 222 GLU A CA 1
ATOM 1821 C C . GLU A 1 222 ? -8.969 32.094 21.719 1 97.81 222 GLU A C 1
ATOM 1823 O O . GLU A 1 222 ? -9.719 32.781 22.406 1 97.81 222 GLU A O 1
ATOM 1828 N N . LYS A 1 223 ? -8.789 32.25 20.5 1 97.38 223 LYS A N 1
ATOM 1829 C CA . LYS A 1 223 ? -9.555 33.219 19.719 1 97.38 223 LYS A CA 1
ATOM 1830 C C . LYS A 1 223 ? -10.43 32.531 18.688 1 97.38 223 LYS A C 1
ATOM 1832 O O . LYS A 1 223 ? -10 31.578 18.031 1 97.38 223 LYS A O 1
ATOM 1837 N N . GLU A 1 224 ? -11.633 33.031 18.531 1 97.12 224 GLU A N 1
ATOM 1838 C CA . GLU A 1 224 ? -12.531 32.531 17.5 1 97.12 224 GLU A CA 1
ATOM 1839 C C . GLU A 1 224 ? -12.203 33.125 16.141 1 97.12 224 GLU A C 1
ATOM 1841 O O . GLU A 1 224 ? -11.531 34.156 16.062 1 97.12 224 GLU A O 1
ATOM 1846 N N . ASN A 1 225 ? -12.672 32.438 15.125 1 97.12 225 ASN A N 1
ATOM 1847 C CA . ASN A 1 225 ? -12.492 32.906 13.758 1 97.12 225 ASN A CA 1
ATOM 1848 C C . ASN A 1 225 ? -13.117 34.281 13.539 1 97.12 225 ASN A C 1
ATOM 1850 O O . ASN A 1 225 ? -14.273 34.5 13.906 1 97.12 225 ASN A O 1
ATOM 1854 N N . ARG A 1 226 ? -12.359 35.156 12.93 1 96.62 226 ARG A N 1
ATOM 1855 C CA . ARG A 1 226 ? -12.812 36.531 12.664 1 96.62 226 ARG A CA 1
ATOM 1856 C C . ARG A 1 226 ? -13.797 36.562 11.508 1 96.62 226 ARG A C 1
ATOM 1858 O O . ARG A 1 226 ? -14.508 37.531 11.312 1 96.62 226 ARG A O 1
ATOM 1865 N N . ILE A 1 227 ? -13.812 35.5 10.742 1 96.62 227 ILE A N 1
ATOM 1866 C CA . ILE A 1 227 ? -14.773 35.312 9.664 1 96.62 227 ILE A CA 1
ATOM 1867 C C . ILE A 1 227 ? -15.531 34 9.891 1 96.62 227 ILE A C 1
ATOM 1869 O O . ILE A 1 227 ? -14.969 32.906 9.695 1 96.62 227 ILE A O 1
ATOM 1873 N N . ASN A 1 228 ? -16.828 34.062 10.195 1 92.5 228 ASN A N 1
ATOM 1874 C CA . ASN A 1 228 ? -17.516 32.844 10.609 1 92.5 228 ASN A CA 1
ATOM 1875 C C . ASN A 1 228 ? -18.672 32.5 9.672 1 92.5 228 ASN A C 1
ATOM 1877 O O . ASN A 1 228 ? -19.578 31.75 10.039 1 92.5 228 ASN A O 1
ATOM 1881 N N . SER A 1 229 ? -18.703 33.188 8.492 1 95.06 229 SER A N 1
ATOM 1882 C CA . SER A 1 229 ? -19.688 32.875 7.477 1 95.06 229 SER A CA 1
ATOM 1883 C C . SER A 1 229 ? -19.078 32.875 6.078 1 95.06 229 SER A C 1
ATOM 1885 O O . SER A 1 229 ? -18.078 33.531 5.836 1 95.06 229 SER A O 1
ATOM 1887 N N . LYS A 1 230 ? -19.734 32.156 5.223 1 93.5 230 LYS A N 1
ATOM 1888 C CA . LYS A 1 230 ? -19.266 32.062 3.844 1 93.5 230 LYS A CA 1
ATOM 1889 C C . LYS A 1 230 ? -19.203 33.438 3.184 1 93.5 230 LYS A C 1
ATOM 1891 O O . LYS A 1 230 ? -18.219 33.781 2.533 1 93.5 230 LYS A O 1
ATOM 1896 N N . GLU A 1 231 ? -20.203 34.156 3.426 1 93.44 231 GLU A N 1
ATOM 1897 C CA . GLU A 1 231 ? -20.281 35.5 2.83 1 93.44 231 GLU A CA 1
ATOM 1898 C C . GLU A 1 231 ? -19.219 36.438 3.422 1 93.44 231 GLU A C 1
ATOM 1900 O O . GLU A 1 231 ? -18.734 37.344 2.74 1 93.44 231 GLU A O 1
ATOM 1905 N N . GLY A 1 232 ? -18.891 36.188 4.602 1 96.44 232 GLY A N 1
ATOM 1906 C CA . GLY A 1 232 ? -17.922 37 5.301 1 96.44 232 GLY A CA 1
ATOM 1907 C C . GLY A 1 232 ? -16.531 36.938 4.715 1 96.44 232 GLY A C 1
ATOM 1908 O O . GLY A 1 232 ? -15.695 37.781 4.957 1 96.44 232 GLY A O 1
ATOM 1909 N N . ILE A 1 233 ? -16.266 35.906 3.938 1 95.81 233 ILE A N 1
ATOM 1910 C CA . ILE A 1 233 ? -14.93 35.688 3.385 1 95.81 233 ILE A CA 1
ATOM 1911 C C . ILE A 1 233 ? -14.555 36.844 2.461 1 95.81 233 ILE A C 1
ATOM 1913 O O . ILE A 1 233 ? -13.375 37.188 2.348 1 95.81 233 ILE A O 1
ATOM 1917 N N . TYR A 1 234 ? -15.555 37.469 1.874 1 96.31 234 TYR A N 1
ATOM 1918 C CA . TYR A 1 234 ? -15.312 38.531 0.919 1 96.31 234 TYR A CA 1
ATOM 1919 C C . TYR A 1 234 ? -14.703 39.75 1.61 1 96.31 234 TYR A C 1
ATOM 1921 O O . TYR A 1 234 ? -14.141 40.625 0.954 1 96.31 234 TYR A O 1
ATOM 1929 N N . LYS A 1 235 ? -14.812 39.844 2.916 1 97.62 235 LYS A N 1
ATOM 1930 C CA . LYS A 1 235 ? -14.172 40.938 3.67 1 97.62 235 LYS A CA 1
ATOM 1931 C C . LYS A 1 235 ? -12.664 40.906 3.461 1 97.62 235 LYS A C 1
ATOM 1933 O O . LYS A 1 235 ? -12.008 41.969 3.562 1 97.62 235 LYS A O 1
ATOM 1938 N N . MET A 1 236 ? -12.148 39.812 3.131 1 97.88 236 MET A N 1
ATOM 1939 C CA . MET A 1 236 ? -10.703 39.656 2.951 1 97.88 236 MET A CA 1
ATOM 1940 C C . MET A 1 236 ? -10.234 40.438 1.715 1 97.88 236 MET A C 1
ATOM 1942 O O . MET A 1 236 ? -9.047 40.688 1.547 1 97.88 236 MET A O 1
ATOM 1946 N N . SER A 1 237 ? -11.148 40.781 0.841 1 97.62 237 SER A N 1
ATOM 1947 C CA . SER A 1 237 ? -10.789 41.562 -0.345 1 97.62 237 SER A CA 1
ATOM 1948 C C . SER A 1 237 ? -10.688 43.062 -0.022 1 97.62 237 SER A C 1
ATOM 1950 O O . SER A 1 237 ? -10.312 43.844 -0.881 1 97.62 237 SER A O 1
ATOM 1952 N N . ASP A 1 238 ? -10.969 43.438 1.146 1 98.12 238 ASP A N 1
ATOM 1953 C CA . ASP A 1 238 ? -10.859 44.812 1.62 1 98.12 238 ASP A CA 1
ATOM 1954 C C . ASP A 1 238 ? -9.508 45.062 2.283 1 98.12 238 ASP A C 1
ATOM 1956 O O . ASP A 1 238 ? -9.234 44.531 3.363 1 98.12 238 ASP A O 1
ATOM 1960 N N . PRO A 1 239 ? -8.703 45.969 1.692 1 98.25 239 PRO A N 1
ATOM 1961 C CA . PRO A 1 239 ? -7.387 46.25 2.268 1 98.25 239 PRO A CA 1
ATOM 1962 C C . PRO A 1 239 ? -7.465 46.719 3.717 1 98.25 239 PRO A C 1
ATOM 1964 O O . PRO A 1 239 ? -6.609 46.375 4.531 1 98.25 239 PRO A O 1
ATOM 1967 N N . GLU A 1 240 ? -8.43 47.469 4.016 1 98.25 240 GLU A N 1
ATOM 1968 C CA . GLU A 1 240 ? -8.523 48 5.375 1 98.25 240 GLU A CA 1
ATOM 1969 C C . GLU A 1 240 ? -8.945 46.906 6.355 1 98.25 240 GLU A C 1
ATOM 1971 O O . GLU A 1 240 ? -8.531 46.906 7.512 1 98.25 240 GLU A O 1
ATOM 1976 N N . PHE A 1 241 ? -9.797 46.031 5.93 1 98.25 241 PHE A N 1
ATOM 1977 C CA . PHE A 1 241 ? -10.133 44.875 6.766 1 98.25 241 PHE A CA 1
ATOM 1978 C C . PHE A 1 241 ? -8.883 44.062 7.105 1 98.25 241 PHE A C 1
ATOM 1980 O O . PHE A 1 241 ? -8.672 43.688 8.258 1 98.25 241 PHE A O 1
ATOM 1987 N N . MET A 1 242 ? -8.094 43.812 6.055 1 98.38 242 MET A N 1
ATOM 1988 C CA . MET A 1 242 ? -6.859 43.062 6.281 1 98.38 242 MET A CA 1
ATOM 1989 C C . MET A 1 242 ? -5.953 43.781 7.27 1 98.38 242 MET A C 1
ATOM 1991 O O . MET A 1 242 ? -5.43 43.156 8.203 1 98.38 242 MET A O 1
ATOM 1995 N N . TYR A 1 243 ? -5.77 45.031 7.117 1 98.31 243 TYR A N 1
ATOM 1996 C CA . TYR A 1 243 ? -4.938 45.844 8.016 1 98.31 243 TYR A CA 1
ATOM 1997 C C . TYR A 1 243 ? -5.492 45.812 9.438 1 98.31 243 TYR A C 1
ATOM 1999 O O . TYR A 1 243 ? -4.773 45.5 10.383 1 98.31 243 TYR A O 1
ATOM 2007 N N . ASP A 1 244 ? -6.785 46.062 9.609 1 98.19 244 ASP A N 1
ATOM 2008 C CA . ASP A 1 244 ? -7.414 46.219 10.914 1 98.19 244 ASP A CA 1
ATOM 2009 C C . ASP A 1 244 ? -7.352 44.906 11.703 1 98.19 244 ASP A C 1
ATOM 2011 O O . ASP A 1 244 ? -7.246 44.906 12.93 1 98.19 244 ASP A O 1
ATOM 2015 N N . ASN A 1 245 ? -7.41 43.844 11.039 1 98.31 245 ASN A N 1
ATOM 2016 C CA . ASN A 1 245 ? -7.504 42.562 11.727 1 98.31 245 ASN A CA 1
ATOM 2017 C C . ASN A 1 245 ? -6.129 41.938 11.906 1 98.31 245 ASN A C 1
ATOM 2019 O O . ASN A 1 245 ? -5.988 40.938 12.633 1 98.31 245 ASN A O 1
ATOM 2023 N N . LEU A 1 246 ? -5.059 42.531 11.297 1 98.38 246 LEU A N 1
ATOM 2024 C CA . LEU A 1 246 ? -3.756 41.875 11.359 1 98.38 246 LEU A CA 1
ATOM 2025 C C . LEU A 1 246 ? -2.689 42.812 11.891 1 98.38 246 LEU A C 1
ATOM 2027 O O . LEU A 1 246 ? -1.567 42.406 12.18 1 98.38 246 LEU A O 1
ATOM 2031 N N . LYS A 1 247 ? -2.955 44.094 12.055 1 97.69 247 LYS A N 1
ATOM 2032 C CA . LYS A 1 247 ? -1.962 45.094 12.383 1 97.69 247 LYS A CA 1
ATOM 2033 C C . LYS A 1 247 ? -1.249 44.781 13.688 1 97.69 247 LYS A C 1
ATOM 2035 O O . LYS A 1 247 ? -0.077 45.125 13.867 1 97.69 247 LYS A O 1
ATOM 2040 N N . ASP A 1 248 ? -1.943 44.125 14.594 1 96.94 248 ASP A N 1
ATOM 2041 C CA . ASP A 1 248 ? -1.33 43.781 15.875 1 96.94 248 ASP A CA 1
ATOM 2042 C C . ASP A 1 248 ? -1.125 42.281 16.016 1 96.94 248 ASP A C 1
ATOM 2044 O O . ASP A 1 248 ? -1.053 41.75 17.125 1 96.94 248 ASP A O 1
ATOM 2048 N N . ASP A 1 249 ? -1.188 41.531 14.922 1 97.88 249 ASP A N 1
ATOM 2049 C CA . ASP A 1 249 ? -0.839 40.125 14.914 1 97.88 249 ASP A CA 1
ATOM 2050 C C . ASP A 1 249 ? 0.663 39.938 15.109 1 97.88 249 ASP A C 1
ATOM 2052 O O . ASP A 1 249 ? 1.438 40.031 14.156 1 97.88 249 ASP A O 1
ATOM 2056 N N . LEU A 1 250 ? 1.067 39.531 16.297 1 98.31 250 LEU A N 1
ATOM 2057 C CA . LEU A 1 250 ? 2.48 39.469 16.641 1 98.31 250 LEU A CA 1
ATOM 2058 C C . LEU A 1 250 ? 3.189 38.344 15.898 1 98.31 250 LEU A C 1
ATOM 2060 O O . LEU A 1 250 ? 4.359 38.469 15.531 1 98.31 250 LEU A O 1
ATOM 2064 N N . MET A 1 251 ? 2.533 37.219 15.711 1 98.19 251 MET A N 1
ATOM 2065 C CA . MET A 1 251 ? 3.166 36.094 15.008 1 98.19 251 MET A CA 1
ATOM 2066 C C . MET A 1 251 ? 3.449 36.469 13.555 1 98.19 251 MET A C 1
ATOM 2068 O O . MET A 1 251 ? 4.523 36.188 13.031 1 98.19 251 MET A O 1
ATOM 2072 N N . LEU A 1 252 ? 2.436 37.062 12.891 1 98.19 252 LEU A N 1
ATOM 2073 C CA . LEU A 1 252 ? 2.654 37.469 11.508 1 98.19 252 LEU A CA 1
ATOM 2074 C C . LEU A 1 252 ? 3.828 38.438 11.406 1 98.19 252 LEU A C 1
ATOM 2076 O O . LEU A 1 252 ? 4.645 38.344 10.484 1 98.19 252 LEU A O 1
ATOM 2080 N N . GLN A 1 253 ? 3.912 39.406 12.336 1 98.38 253 GLN A N 1
ATOM 2081 C CA . GLN A 1 253 ? 5.031 40.344 12.344 1 98.38 253 GLN A CA 1
ATOM 2082 C C . GLN A 1 253 ? 6.359 39.594 12.492 1 98.38 253 GLN A C 1
ATOM 2084 O O . GLN A 1 253 ? 7.305 39.844 11.742 1 98.38 253 GLN A O 1
ATOM 2089 N N . LEU A 1 254 ? 6.406 38.719 13.469 1 98.44 254 LEU A N 1
ATOM 2090 C CA . LEU A 1 254 ? 7.629 37.938 13.711 1 98.44 254 LEU A CA 1
ATOM 2091 C C . LEU A 1 254 ? 8.016 37.125 12.477 1 98.44 254 LEU A C 1
ATOM 2093 O O . LEU A 1 254 ? 9.188 37.031 12.125 1 98.44 254 LEU A O 1
ATOM 2097 N N . TYR A 1 255 ? 7.027 36.5 11.883 1 97.75 255 TYR A N 1
ATOM 2098 C CA . TYR A 1 255 ? 7.258 35.688 10.688 1 97.75 255 TYR A CA 1
ATOM 2099 C C . TYR A 1 255 ? 7.859 36.562 9.57 1 97.75 255 TYR A C 1
ATOM 2101 O O . TYR A 1 255 ? 8.875 36.188 8.977 1 97.75 255 TYR A O 1
ATOM 2109 N N . LEU A 1 256 ? 7.285 37.656 9.297 1 97.88 256 LEU A N 1
ATOM 2110 C CA . LEU A 1 256 ? 7.723 38.531 8.211 1 97.88 256 LEU A CA 1
ATOM 2111 C C . LEU A 1 256 ? 9.07 39.156 8.523 1 97.88 256 LEU A C 1
ATOM 2113 O O . LEU A 1 256 ? 9.906 39.344 7.633 1 97.88 256 LEU A O 1
ATOM 2117 N N . LEU A 1 257 ? 9.32 39.531 9.797 1 97.81 257 LEU A N 1
ATOM 2118 C CA . LEU A 1 257 ? 10.625 40.031 10.227 1 97.81 257 LEU A CA 1
ATOM 2119 C C . LEU A 1 257 ? 11.711 38.969 10.016 1 97.81 257 LEU A C 1
ATOM 2121 O O . LEU A 1 257 ? 12.828 39.312 9.602 1 97.81 257 LEU A O 1
ATOM 2125 N N . GLY A 1 258 ? 11.344 37.75 10.297 1 96.69 258 GLY A N 1
ATOM 2126 C CA . GLY A 1 258 ? 12.305 36.656 10.156 1 96.69 258 GLY A CA 1
ATOM 2127 C C . GLY A 1 258 ? 12.797 36.5 8.727 1 96.69 258 GLY A C 1
ATOM 2128 O O . GLY A 1 258 ? 13.875 35.938 8.508 1 96.69 258 GLY A O 1
ATOM 2129 N N . TYR A 1 259 ? 12.023 37.031 7.793 1 94.94 259 TYR A N 1
ATOM 2130 C CA . TYR A 1 259 ? 12.406 36.906 6.387 1 94.94 259 TYR A CA 1
ATOM 2131 C C . TYR A 1 259 ? 12.742 38.281 5.809 1 94.94 259 TYR A C 1
ATOM 2133 O O . TYR A 1 259 ? 12.898 38.438 4.594 1 94.94 259 TYR A O 1
ATOM 2141 N N . ASP A 1 260 ? 12.82 39.219 6.645 1 95.75 260 ASP A N 1
ATOM 2142 C CA . ASP A 1 260 ? 13.125 40.594 6.246 1 95.75 260 ASP A CA 1
ATOM 2143 C C . ASP A 1 260 ? 12.141 41.094 5.191 1 95.75 260 ASP A C 1
ATOM 2145 O O . ASP A 1 260 ? 12.531 41.75 4.23 1 95.75 260 ASP A O 1
ATOM 2149 N N . MET A 1 261 ? 10.914 40.75 5.406 1 96.12 261 MET A N 1
ATOM 2150 C CA . MET A 1 261 ? 9.875 41.188 4.477 1 96.12 261 MET A CA 1
ATOM 2151 C C . MET A 1 261 ? 9.273 42.531 4.918 1 96.12 261 MET A C 1
ATOM 2153 O O . MET A 1 261 ? 8.688 43.25 4.109 1 96.12 261 MET A O 1
ATOM 2157 N N . VAL A 1 262 ? 9.359 42.781 6.172 1 96.81 262 VAL A N 1
ATOM 2158 C CA . VAL A 1 262 ? 8.953 44.062 6.746 1 96.81 262 VAL A CA 1
ATOM 2159 C C . VAL A 1 262 ? 9.953 44.5 7.816 1 96.81 262 VAL A C 1
ATOM 2161 O O . VAL A 1 262 ? 10.75 43.688 8.289 1 96.81 262 VAL A O 1
ATOM 2164 N N . ASN A 1 263 ? 9.922 45.812 8.117 1 96.31 263 ASN A N 1
ATOM 2165 C CA . ASN A 1 263 ? 10.805 46.281 9.188 1 96.31 263 ASN A CA 1
ATOM 2166 C C . ASN A 1 263 ? 10.328 47.594 9.781 1 96.31 263 ASN A C 1
ATOM 2168 O O . ASN A 1 263 ? 11.047 48.219 10.562 1 96.31 263 ASN A O 1
ATOM 2172 N N . SER A 1 264 ? 9.156 48.031 9.344 1 95.56 264 SER A N 1
ATOM 2173 C CA . SER A 1 264 ? 8.594 49.25 9.867 1 95.56 264 SER A CA 1
ATOM 2174 C C . SER A 1 264 ? 7.086 49.125 10.086 1 95.56 264 SER A C 1
ATOM 2176 O O . SER A 1 264 ? 6.461 48.188 9.594 1 95.56 264 SER A O 1
ATOM 2178 N N . ASP A 1 265 ? 6.562 50.156 10.953 1 96.31 265 ASP A N 1
ATOM 2179 C CA . ASP A 1 265 ? 5.137 50.219 11.273 1 96.31 265 ASP A CA 1
ATOM 2180 C C . ASP A 1 265 ? 4.703 48.969 12.055 1 96.31 265 ASP A C 1
ATOM 2182 O O . ASP A 1 265 ? 3.637 48.406 11.789 1 96.31 265 ASP A O 1
ATOM 2186 N N . LEU A 1 266 ? 5.578 48.531 12.891 1 97.44 266 LEU A N 1
ATOM 2187 C CA . LEU A 1 266 ? 5.344 47.312 13.656 1 97.44 266 LEU A CA 1
ATOM 2188 C C . LEU A 1 266 ? 4.824 47.656 15.055 1 97.44 266 LEU A C 1
ATOM 2190 O O . LEU A 1 266 ? 4.977 48.781 15.531 1 97.44 266 LEU A O 1
ATOM 2194 N N . ASP A 1 267 ? 4.18 46.719 15.625 1 97.06 267 ASP A N 1
ATOM 2195 C CA . ASP A 1 267 ? 3.805 46.781 17.031 1 97.06 267 ASP A CA 1
ATOM 2196 C C . ASP A 1 267 ? 4.984 46.438 17.938 1 97.06 267 ASP A C 1
ATOM 2198 O O . ASP A 1 267 ? 4.961 45.406 18.625 1 97.06 267 ASP A O 1
ATOM 2202 N N . VAL A 1 268 ? 5.918 47.281 18.062 1 97.25 268 VAL A N 1
ATOM 2203 C CA . VAL A 1 268 ? 7.164 47.031 18.766 1 97.25 268 VAL A CA 1
ATOM 2204 C C . VAL A 1 268 ? 6.879 46.812 20.25 1 97.25 268 VAL A C 1
ATOM 2206 O O . VAL A 1 268 ? 7.527 45.969 20.906 1 97.25 268 VAL A O 1
ATOM 2209 N N . GLU A 1 269 ? 5.969 47.562 20.75 1 97.06 269 GLU A N 1
ATOM 2210 C CA . GLU A 1 269 ? 5.602 47.375 22.156 1 97.06 269 GLU A CA 1
ATOM 2211 C C . GLU A 1 269 ? 5.098 45.969 22.406 1 97.06 269 GLU A C 1
ATOM 2213 O O . GLU A 1 269 ? 5.508 45.312 23.375 1 97.06 269 GLU A O 1
ATOM 2218 N N . GLY A 1 270 ? 4.137 45.469 21.594 1 97.75 270 GLY A N 1
ATOM 2219 C CA . GLY A 1 270 ? 3.645 44.125 21.703 1 97.75 270 GLY A CA 1
ATOM 2220 C C . GLY A 1 270 ? 4.738 43.062 21.578 1 97.75 270 GLY A C 1
ATOM 2221 O O . GLY A 1 270 ? 4.762 42.094 22.328 1 97.75 270 GLY A O 1
ATOM 2222 N N . LEU A 1 271 ? 5.645 43.281 20.672 1 98.44 271 LEU A N 1
ATOM 2223 C CA . LEU A 1 271 ? 6.754 42.375 20.469 1 98.44 271 LEU A CA 1
ATOM 2224 C C . LEU A 1 271 ? 7.66 42.312 21.703 1 98.44 271 LEU A C 1
ATOM 2226 O O . LEU A 1 271 ? 8.117 41.25 22.094 1 98.44 271 LEU A O 1
ATOM 2230 N N . ASN A 1 272 ? 7.895 43.5 22.25 1 98.25 272 ASN A N 1
ATOM 2231 C CA . ASN A 1 272 ? 8.734 43.562 23.438 1 98.25 272 ASN A CA 1
ATOM 2232 C C . ASN A 1 272 ? 8.086 42.844 24.625 1 98.25 272 ASN A C 1
ATOM 2234 O O . ASN A 1 272 ? 8.758 42.125 25.359 1 98.25 272 ASN A O 1
ATOM 2238 N N . LYS A 1 273 ? 6.828 43.125 24.828 1 98.44 273 LYS A N 1
ATOM 2239 C CA . LYS A 1 273 ? 6.109 42.438 25.906 1 98.44 273 LYS A CA 1
ATOM 2240 C C . LYS A 1 273 ? 6.152 40.938 25.719 1 98.44 273 LYS A C 1
ATOM 2242 O O . LYS A 1 273 ? 6.344 40.188 26.688 1 98.44 273 LYS A O 1
ATOM 2247 N N . LEU A 1 274 ? 5.938 40.469 24.484 1 98.62 274 LEU A N 1
ATOM 2248 C CA . LEU A 1 274 ? 5.992 39.031 24.188 1 98.62 274 LEU A CA 1
ATOM 2249 C C . LEU A 1 274 ? 7.363 38.469 24.531 1 98.62 274 LEU A C 1
ATOM 2251 O O . LEU A 1 274 ? 7.461 37.406 25.125 1 98.62 274 LEU A O 1
ATOM 2255 N N . ALA A 1 275 ? 8.414 39.156 24.125 1 98.69 275 ALA A N 1
ATOM 2256 C CA . ALA A 1 275 ? 9.781 38.719 24.391 1 98.69 275 ALA A CA 1
ATOM 2257 C C . ALA A 1 275 ? 10.016 38.562 25.906 1 98.69 275 ALA A C 1
ATOM 2259 O O . ALA A 1 275 ? 10.641 37.594 26.344 1 98.69 275 ALA A O 1
ATOM 2260 N N . HIS A 1 276 ? 9.508 39.5 26.641 1 98.25 276 HIS A N 1
ATOM 2261 C CA . HIS A 1 276 ? 9.648 39.469 28.078 1 98.25 276 HIS A CA 1
ATOM 2262 C C . HIS A 1 276 ? 8.891 38.281 28.688 1 98.25 276 HIS A C 1
ATOM 2264 O O . HIS A 1 276 ? 9.414 37.594 29.562 1 98.25 276 HIS A O 1
ATOM 2270 N N . ILE A 1 277 ? 7.676 38.125 28.25 1 98.44 277 ILE A N 1
ATOM 2271 C CA . ILE A 1 277 ? 6.848 37.031 28.75 1 98.44 277 ILE A CA 1
ATOM 2272 C C . ILE A 1 277 ? 7.535 35.688 28.469 1 98.44 277 ILE A C 1
ATOM 2274 O O . ILE A 1 277 ? 7.52 34.781 29.312 1 98.44 277 ILE A O 1
ATOM 2278 N N . LEU A 1 278 ? 8.18 35.594 27.297 1 98.31 278 LEU A N 1
ATOM 2279 C CA . LEU A 1 278 ? 8.773 34.312 26.875 1 98.31 278 LEU A CA 1
ATOM 2280 C C . LEU A 1 278 ? 10.234 34.25 27.312 1 98.31 278 LEU A C 1
ATOM 2282 O O . LEU A 1 278 ? 10.922 33.25 27 1 98.31 278 LEU A O 1
ATOM 2286 N N . GLU A 1 279 ? 10.734 35.25 28.016 1 97.69 279 GLU A N 1
ATOM 2287 C CA . GLU A 1 279 ? 12.094 35.312 28.562 1 97.69 279 GLU A CA 1
ATOM 2288 C C . GLU A 1 279 ? 13.133 35.156 27.453 1 97.69 279 GLU A C 1
ATOM 2290 O O . GLU A 1 279 ? 14.047 34.312 27.562 1 97.69 279 GLU A O 1
ATOM 2295 N N . LEU A 1 280 ? 12.93 35.875 26.391 1 98.38 280 LEU A N 1
ATOM 2296 C CA . LEU A 1 280 ? 13.875 35.938 25.281 1 98.38 280 LEU A CA 1
ATOM 2297 C C . LEU A 1 280 ? 14.281 37.375 24.984 1 98.38 280 LEU A C 1
ATOM 2299 O O . LEU A 1 280 ? 13.602 38.312 25.406 1 98.38 280 LEU A O 1
ATOM 2303 N N . PRO A 1 281 ? 15.406 37.562 24.234 1 97.94 281 PRO A N 1
ATOM 2304 C CA . PRO A 1 281 ? 15.758 38.906 23.797 1 97.94 281 PRO A CA 1
ATOM 2305 C C . PRO A 1 281 ? 14.695 39.531 22.891 1 97.94 281 PRO A C 1
ATOM 2307 O O . PRO A 1 281 ? 14.039 38.844 22.125 1 97.94 281 PRO A O 1
ATOM 2310 N N . VAL A 1 282 ? 14.562 40.812 23.047 1 98.06 282 VAL A N 1
ATOM 2311 C CA . VAL A 1 282 ? 13.664 41.562 22.156 1 98.06 282 VAL A CA 1
ATOM 2312 C C . VAL A 1 282 ? 14.203 41.531 20.734 1 98.06 282 VAL A C 1
ATOM 2314 O O . VAL A 1 282 ? 15.375 41.188 20.516 1 98.06 282 VAL A O 1
ATOM 2317 N N . VAL A 1 283 ? 13.336 41.812 19.781 1 98.25 283 VAL A N 1
ATOM 2318 C CA . VAL A 1 283 ? 13.781 41.906 18.391 1 98.25 283 VAL A CA 1
ATOM 2319 C C . VAL A 1 283 ? 14.805 43.031 18.266 1 98.25 283 VAL A C 1
ATOM 2321 O O . VAL A 1 283 ? 14.539 44.156 18.641 1 98.25 283 VAL A O 1
ATOM 2324 N N . ASP A 1 284 ? 15.977 42.656 17.766 1 97.5 284 ASP A N 1
ATOM 2325 C CA . ASP A 1 284 ? 17.078 43.625 17.625 1 97.5 284 ASP A CA 1
ATOM 2326 C C . ASP A 1 284 ? 17.109 44.219 16.234 1 97.5 284 ASP A C 1
ATOM 2328 O O . ASP A 1 284 ? 17.578 43.594 15.281 1 97.5 284 ASP A O 1
ATOM 2332 N N . PHE A 1 285 ? 16.703 45.469 16.125 1 95.88 285 PHE A N 1
ATOM 2333 C CA . PHE A 1 285 ? 16.578 46.125 14.828 1 95.88 285 PHE A CA 1
ATOM 2334 C C . PHE A 1 285 ? 17.875 46.812 14.438 1 95.88 285 PHE A C 1
ATOM 2336 O O . PHE A 1 285 ? 17.906 47.594 13.484 1 95.88 285 PHE A O 1
ATOM 2343 N N . SER A 1 286 ? 19 46.531 15.133 1 95.25 286 SER A N 1
ATOM 2344 C CA . SER A 1 286 ? 20.266 47.188 14.891 1 95.25 286 SER A CA 1
ATOM 2345 C C . SER A 1 286 ? 20.891 46.781 13.562 1 95.25 286 SER A C 1
ATOM 2347 O O . SER A 1 286 ? 21.672 47.5 12.969 1 95.25 286 SER A O 1
ATOM 2349 N N . SER A 1 287 ? 20.609 45.5 13.203 1 95.19 287 SER A N 1
ATOM 2350 C CA . SER A 1 287 ? 21 45 11.891 1 95.19 287 SER A CA 1
ATOM 2351 C C . SER A 1 287 ? 19.953 44.031 11.336 1 95.19 287 SER A C 1
ATOM 2353 O O . SER A 1 287 ? 19.172 43.469 12.094 1 95.19 287 SER A O 1
ATOM 2355 N N . THR A 1 288 ? 20.016 43.938 10.07 1 95.38 288 THR A N 1
ATOM 2356 C CA . THR A 1 288 ? 19.078 43.031 9.422 1 95.38 288 THR A CA 1
ATOM 2357 C C . THR A 1 288 ? 19.281 41.594 9.938 1 95.38 288 THR A C 1
ATOM 2359 O O . THR A 1 288 ? 18.297 40.906 10.227 1 95.38 288 THR A O 1
ATOM 2362 N N . ASP A 1 289 ? 20.531 41.219 10.062 1 96 289 ASP A N 1
ATOM 2363 C CA . ASP A 1 289 ? 20.828 39.875 10.516 1 96 289 ASP A CA 1
ATOM 2364 C C . ASP A 1 289 ? 20.312 39.656 11.938 1 96 289 ASP A C 1
ATOM 2366 O O . ASP A 1 289 ? 19.75 38.594 12.234 1 96 289 ASP A O 1
ATOM 2370 N N . LYS A 1 290 ? 20.484 40.562 12.758 1 96.69 290 LYS A N 1
ATOM 2371 C CA . LYS A 1 290 ? 20.047 40.438 14.141 1 96.69 290 LYS A CA 1
ATOM 2372 C C . LYS A 1 290 ? 18.516 40.5 14.242 1 96.69 290 LYS A C 1
ATOM 2374 O O . LYS A 1 290 ? 17.922 39.781 15.062 1 96.69 290 LYS A O 1
ATOM 2379 N N . MET A 1 291 ? 17.938 41.344 13.406 1 97.19 291 MET A N 1
ATOM 2380 C CA . MET A 1 291 ? 16.484 41.406 13.352 1 97.19 291 MET A CA 1
ATOM 2381 C C . MET A 1 291 ? 15.891 40.062 12.969 1 97.19 291 MET A C 1
ATOM 2383 O O . MET A 1 291 ? 15.023 39.531 13.672 1 97.19 291 MET A O 1
ATOM 2387 N N . MET A 1 292 ? 16.453 39.469 11.938 1 97.88 292 MET A N 1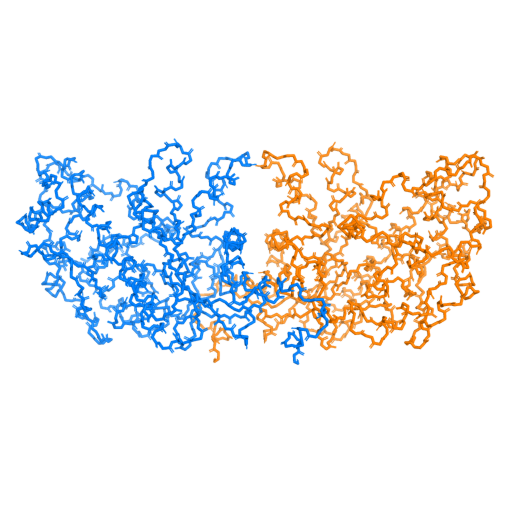
ATOM 2388 C CA . MET A 1 292 ? 15.961 38.188 11.438 1 97.88 292 MET A CA 1
ATOM 2389 C C . MET A 1 292 ? 16.156 37.094 12.469 1 97.88 292 MET A C 1
ATOM 2391 O O . MET A 1 292 ? 15.234 36.312 12.734 1 97.88 292 MET A O 1
ATOM 2395 N N . SER A 1 293 ? 17.297 37.031 13.078 1 97.69 293 SER A N 1
ATOM 2396 C CA . SER A 1 293 ? 17.625 35.969 14 1 97.69 293 SER A CA 1
ATOM 2397 C C . SER A 1 293 ? 16.812 36.062 15.281 1 97.69 293 SER A C 1
ATOM 2399 O O . SER A 1 293 ? 16.297 35.062 15.773 1 97.69 293 SER A O 1
ATOM 2401 N N . THR A 1 294 ? 16.688 37.25 15.82 1 98.12 294 THR A N 1
ATOM 2402 C CA . THR A 1 294 ? 15.938 37.406 17.062 1 98.12 294 THR A CA 1
ATOM 2403 C C . THR A 1 294 ? 14.438 37.25 16.828 1 98.12 294 THR A C 1
ATOM 2405 O O . THR A 1 294 ? 13.727 36.719 17.672 1 98.12 294 THR A O 1
ATOM 2408 N N . ALA A 1 295 ? 13.969 37.688 15.695 1 98.44 295 ALA A N 1
ATOM 2409 C CA . ALA A 1 295 ? 12.562 37.469 15.344 1 98.44 295 ALA A CA 1
ATOM 2410 C C . ALA A 1 295 ? 12.25 36 15.188 1 98.44 295 ALA A C 1
ATOM 2412 O O . ALA A 1 295 ? 11.211 35.531 15.648 1 98.44 295 ALA A O 1
ATOM 2413 N N . THR A 1 296 ? 13.156 35.312 14.562 1 97.75 296 THR A N 1
ATOM 2414 C CA . THR A 1 296 ? 12.977 33.875 14.344 1 97.75 296 THR A CA 1
ATOM 2415 C C . THR A 1 296 ? 12.977 33.125 15.664 1 97.75 296 THR A C 1
ATOM 2417 O O . THR A 1 296 ? 12.164 32.219 15.867 1 97.75 296 THR A O 1
ATOM 2420 N N . ALA A 1 297 ? 13.844 33.469 16.531 1 97.69 297 ALA A N 1
ATOM 2421 C CA . ALA A 1 297 ? 13.906 32.844 17.828 1 97.69 297 ALA A CA 1
ATOM 2422 C C . ALA A 1 297 ? 12.602 33.062 18.609 1 97.69 297 ALA A C 1
ATOM 2424 O O . ALA A 1 297 ? 12.078 32.125 19.219 1 97.69 297 ALA A O 1
ATOM 2425 N N . LEU A 1 298 ? 12.172 34.281 18.609 1 98.25 298 LEU A N 1
ATOM 2426 C CA . LEU A 1 298 ? 10.938 34.625 19.312 1 98.25 298 LEU A CA 1
ATOM 2427 C C . LEU A 1 298 ? 9.734 33.938 18.672 1 98.25 298 LEU A C 1
ATOM 2429 O O . LEU A 1 298 ? 8.852 33.438 19.375 1 98.25 298 LEU A O 1
ATOM 2433 N N . LYS A 1 299 ? 9.664 33.906 17.359 1 97.88 299 LYS A N 1
ATOM 2434 C CA . LYS A 1 299 ? 8.633 33.188 16.609 1 97.88 299 LYS A CA 1
ATOM 2435 C C . LYS A 1 299 ? 8.555 31.719 17.016 1 97.88 299 LYS A C 1
ATOM 2437 O O . LYS A 1 299 ? 7.477 31.203 17.312 1 97.88 299 LYS A O 1
ATOM 2442 N N . ASN A 1 300 ? 9.688 31.094 17.047 1 96.69 300 ASN A N 1
ATOM 2443 C CA . ASN A 1 300 ? 9.742 29.672 17.359 1 96.69 300 ASN A CA 1
ATOM 2444 C C . ASN A 1 300 ? 9.289 29.391 18.797 1 96.69 300 ASN A C 1
ATOM 2446 O O . ASN A 1 300 ? 8.469 28.5 19.031 1 96.69 300 ASN A O 1
ATOM 2450 N N . LYS A 1 301 ? 9.797 30.172 19.688 1 97.94 301 LYS A N 1
ATOM 2451 C CA . LYS A 1 301 ? 9.43 29.969 21.094 1 97.94 301 LYS A CA 1
ATOM 2452 C C . LYS A 1 301 ? 7.934 30.203 21.312 1 97.94 301 LYS A C 1
ATOM 2454 O O . LYS A 1 301 ? 7.281 29.453 22.031 1 97.94 301 LYS A O 1
ATOM 2459 N N . TYR A 1 302 ? 7.426 31.281 20.688 1 98.31 302 TYR A N 1
ATOM 2460 C CA . TYR A 1 302 ? 6.004 31.594 20.75 1 98.31 302 TYR A CA 1
ATOM 2461 C C . TYR A 1 302 ? 5.164 30.422 20.25 1 98.31 302 TYR A C 1
ATOM 2463 O O . TYR A 1 302 ? 4.203 30.016 20.891 1 98.31 302 TYR A O 1
ATOM 2471 N N . SER A 1 303 ? 5.535 29.844 19.156 1 97.56 303 SER A N 1
ATOM 2472 C CA . SER A 1 303 ? 4.797 28.75 18.531 1 97.56 303 SER A CA 1
ATOM 2473 C C . SER A 1 303 ? 4.879 27.484 19.375 1 97.56 303 SER A C 1
ATOM 2475 O O . SER A 1 303 ? 3.91 26.719 19.469 1 97.56 303 SER A O 1
ATOM 2477 N N . PHE A 1 304 ? 6.004 27.203 20.016 1 97.56 304 PHE A N 1
ATOM 2478 C CA . PHE A 1 304 ? 6.164 26.016 20.844 1 97.56 304 PHE A CA 1
ATOM 2479 C C . PHE A 1 304 ? 5.316 26.125 22.109 1 97.56 304 PHE A C 1
ATOM 2481 O O . PHE A 1 304 ? 4.695 25.156 22.531 1 97.56 304 PHE A O 1
ATOM 2488 N N . GLU A 1 305 ? 5.289 27.344 22.672 1 98.19 305 GLU A N 1
ATOM 2489 C CA . GLU A 1 305 ? 4.449 27.516 23.859 1 98.19 305 GLU A CA 1
ATOM 2490 C C . GLU A 1 305 ? 2.975 27.312 23.516 1 98.19 305 GLU A C 1
ATOM 2492 O O . GLU A 1 305 ? 2.229 26.719 24.297 1 98.19 305 GLU A O 1
ATOM 2497 N N . ALA A 1 306 ? 2.619 27.859 22.406 1 98.25 306 ALA A N 1
ATOM 2498 C CA . ALA A 1 306 ? 1.243 27.656 21.953 1 98.25 306 ALA A CA 1
ATOM 2499 C C . ALA A 1 306 ? 0.948 26.172 21.75 1 98.25 306 ALA A C 1
ATOM 2501 O O . ALA A 1 306 ? -0.13 25.688 22.109 1 98.25 306 ALA A O 1
ATOM 2502 N N . THR A 1 307 ? 1.864 25.438 21.188 1 98.25 307 THR A N 1
ATOM 2503 C CA . THR A 1 307 ? 1.684 24.016 20.922 1 98.25 307 THR A CA 1
ATOM 2504 C C . THR A 1 307 ? 1.562 23.234 22.234 1 98.25 307 THR A C 1
ATOM 2506 O O . THR A 1 307 ? 0.715 22.359 22.359 1 98.25 307 THR A O 1
ATOM 2509 N N . LYS A 1 308 ? 2.424 23.562 23.188 1 98.31 308 LYS A N 1
ATOM 2510 C CA . LYS A 1 308 ? 2.338 22.922 24.5 1 98.31 308 LYS A CA 1
ATOM 2511 C C . LYS A 1 308 ? 0.967 23.141 25.141 1 98.31 308 LYS A C 1
ATOM 2513 O O . LYS A 1 308 ? 0.39 22.219 25.719 1 98.31 308 LYS A O 1
ATOM 2518 N N . TYR A 1 309 ? 0.514 24.328 24.984 1 98.44 309 TYR A N 1
ATOM 2519 C CA . TYR A 1 309 ? -0.817 24.688 25.469 1 98.44 309 TYR A CA 1
ATOM 2520 C C . TYR A 1 309 ? -1.88 23.797 24.812 1 98.44 309 TYR A C 1
ATO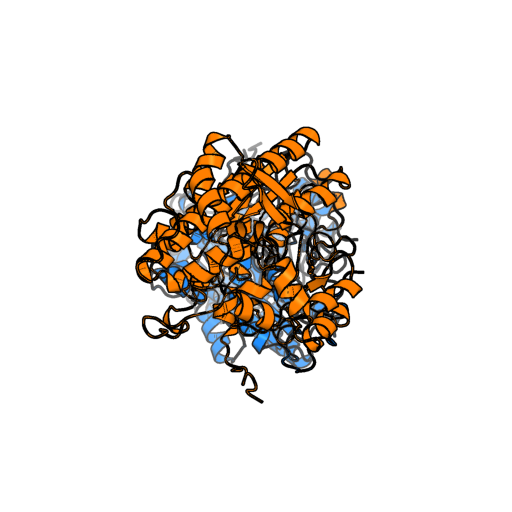M 2522 O O . TYR A 1 309 ? -2.742 23.25 25.5 1 98.44 309 TYR A O 1
ATOM 2530 N N . ILE A 1 310 ? -1.835 23.641 23.594 1 98.44 310 ILE A N 1
ATOM 2531 C CA . ILE A 1 310 ? -2.801 22.859 22.812 1 98.44 310 ILE A CA 1
ATOM 2532 C C . ILE A 1 310 ? -2.725 21.391 23.234 1 98.44 310 ILE A C 1
ATOM 2534 O O . ILE A 1 310 ? -3.754 20.734 23.391 1 98.44 310 ILE A O 1
ATOM 2538 N N . LEU A 1 311 ? -1.495 20.859 23.312 1 98.38 311 LEU A N 1
ATOM 2539 C CA . LEU A 1 311 ? -1.315 19.453 23.672 1 98.38 311 LEU A CA 1
ATOM 2540 C C . LEU A 1 311 ? -1.893 19.156 25.047 1 98.38 311 LEU A C 1
ATOM 2542 O O . LEU A 1 311 ? -2.512 18.109 25.25 1 98.38 311 LEU A O 1
ATOM 2546 N N . LYS A 1 312 ? -1.718 20.078 25.984 1 98.38 312 LYS A N 1
ATOM 2547 C CA . LYS A 1 312 ? -2.301 19.906 27.312 1 98.38 312 LYS A CA 1
ATOM 2548 C C . LYS A 1 312 ? -3.824 19.875 27.234 1 98.38 312 LYS A C 1
ATOM 2550 O O . LYS A 1 312 ? -4.457 19.016 27.875 1 98.38 312 LYS A O 1
ATOM 2555 N N . LYS A 1 313 ? -4.336 20.766 26.516 1 98.19 313 LYS A N 1
ATOM 2556 C CA . LYS A 1 313 ? -5.789 20.828 26.359 1 98.19 313 LYS A CA 1
ATOM 2557 C C . LYS A 1 313 ? -6.32 19.562 25.672 1 98.19 313 LYS A C 1
ATOM 2559 O O . LYS A 1 313 ? -7.387 19.062 26.031 1 98.19 313 LYS A O 1
ATOM 2564 N N . THR A 1 314 ? -5.629 19.125 24.672 1 98.44 314 THR A N 1
ATOM 2565 C CA . THR A 1 314 ? -6.031 17.906 23.953 1 98.44 314 THR A CA 1
ATOM 2566 C C . THR A 1 314 ? -6.035 16.703 24.891 1 98.44 314 THR A C 1
ATOM 2568 O O . THR A 1 314 ? -6.98 15.914 24.875 1 98.44 314 THR A O 1
ATOM 2571 N N . ASP A 1 315 ? -4.969 16.578 25.625 1 98.25 315 ASP A N 1
ATOM 2572 C CA . ASP A 1 315 ? -4.84 15.477 26.562 1 98.25 315 ASP A CA 1
ATOM 2573 C C . ASP A 1 315 ? -5.953 15.508 27.609 1 98.25 315 ASP A C 1
ATOM 2575 O O . ASP A 1 315 ? -6.559 14.477 27.922 1 98.25 315 ASP A O 1
ATOM 2579 N N . GLU A 1 316 ? -6.227 16.641 28.156 1 97.94 316 GLU A N 1
ATOM 2580 C CA . GLU A 1 316 ? -7.285 16.812 29.156 1 97.94 316 GLU A CA 1
ATOM 2581 C C . GLU A 1 316 ? -8.648 16.438 28.578 1 97.94 316 GLU A C 1
ATOM 2583 O O . GLU A 1 316 ? -9.422 15.711 29.203 1 97.94 316 GLU A O 1
ATOM 2588 N N . PHE A 1 317 ? -8.906 16.938 27.453 1 98.12 317 PHE A N 1
ATOM 2589 C CA . PHE A 1 317 ? -10.172 16.625 26.781 1 98.12 317 PHE A CA 1
ATOM 2590 C C . PHE A 1 317 ? -10.32 15.125 26.578 1 98.12 317 PHE A C 1
ATOM 2592 O O . PHE A 1 317 ? -11.375 14.555 26.859 1 98.12 317 PHE A O 1
ATOM 2599 N N . CYS A 1 318 ? -9.273 14.523 26.016 1 97.88 318 CYS A N 1
ATOM 2600 C CA . CYS A 1 318 ? -9.328 13.086 25.734 1 97.88 318 CYS A CA 1
ATOM 2601 C C . CYS A 1 318 ? -9.57 12.297 27.016 1 97.88 318 CYS A C 1
ATOM 2603 O O . CYS A 1 318 ? -10.43 11.414 27.047 1 97.88 318 CYS A O 1
ATOM 2605 N N . LYS A 1 319 ? -8.883 12.609 28.078 1 96.88 319 LYS A N 1
ATOM 2606 C CA . LYS A 1 319 ? -9.062 11.945 29.359 1 96.88 319 LYS A CA 1
ATOM 2607 C C . LYS A 1 319 ? -10.484 12.133 29.875 1 96.88 319 LYS A C 1
ATOM 2609 O O . LYS A 1 319 ? -11.125 11.172 30.312 1 96.88 319 LYS A O 1
ATOM 2614 N N . ASP A 1 320 ? -11 13.289 29.734 1 97.12 320 ASP A N 1
ATOM 2615 C CA . ASP A 1 320 ? -12.336 13.617 30.25 1 97.12 320 ASP A CA 1
ATOM 2616 C C . ASP A 1 320 ? -13.414 12.906 29.438 1 97.12 320 ASP A C 1
ATOM 2618 O O . ASP A 1 32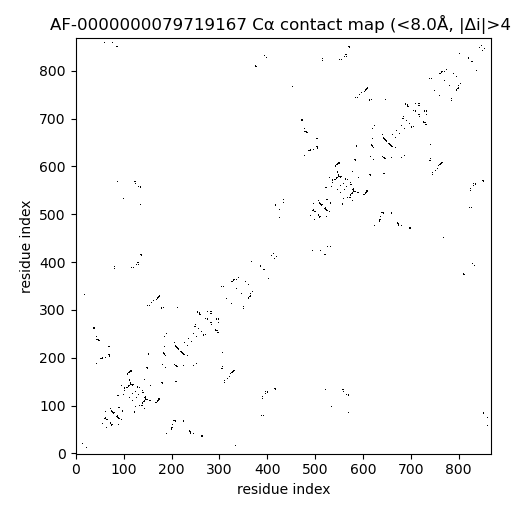0 ? -14.523 12.695 29.938 1 97.12 320 ASP A O 1
ATOM 2622 N N . ASN A 1 321 ? -13.094 12.547 28.266 1 96.75 321 ASN A N 1
ATOM 2623 C CA . ASN A 1 321 ? -14.109 11.961 27.391 1 96.75 321 ASN A CA 1
ATOM 2624 C C . ASN A 1 321 ? -13.812 10.484 27.109 1 96.75 321 ASN A C 1
ATOM 2626 O O . ASN A 1 321 ? -14.375 9.906 26.188 1 96.75 321 ASN A O 1
ATOM 2630 N N . GLY A 1 322 ? -12.875 9.938 27.828 1 95.62 322 GLY A N 1
ATOM 2631 C CA . GLY A 1 322 ? -12.57 8.516 27.719 1 95.62 322 GLY A CA 1
ATOM 2632 C C . GLY A 1 322 ? -11.883 8.156 26.422 1 95.62 322 GLY A C 1
ATOM 2633 O O . GLY A 1 322 ? -12.055 7.047 25.922 1 95.62 322 GLY A O 1
ATOM 2634 N N . LYS A 1 323 ? -11.211 9.086 25.844 1 97.44 323 LYS A N 1
ATOM 2635 C CA . LYS A 1 323 ? -10.461 8.852 24.625 1 97.44 323 LYS A CA 1
ATOM 2636 C C . LYS A 1 323 ? -8.992 8.555 24.922 1 97.44 323 LYS A C 1
ATOM 2638 O O . LYS A 1 323 ? -8.477 8.961 25.969 1 97.44 323 LYS A O 1
ATOM 2643 N N . GLU A 1 324 ? -8.336 7.84 24.031 1 98 324 GLU A N 1
ATOM 2644 C CA . GLU A 1 324 ? -6.898 7.594 24.078 1 98 324 GLU A CA 1
ATOM 2645 C C . GLU A 1 324 ? -6.168 8.352 22.984 1 98 324 GLU A C 1
ATOM 2647 O O . GLU A 1 324 ? -6.504 8.219 21.797 1 98 324 GLU A O 1
ATOM 2652 N N . LEU A 1 325 ? -5.164 9.062 23.422 1 98.5 325 LEU A N 1
ATOM 2653 C CA . LEU A 1 325 ? -4.473 9.961 22.5 1 98.5 325 LEU A CA 1
ATOM 2654 C C . LEU A 1 325 ? -3.094 9.422 22.141 1 98.5 325 LEU A C 1
ATOM 2656 O O . LEU A 1 325 ? -2.361 8.953 23.016 1 98.5 325 LEU A O 1
ATOM 2660 N N . MET A 1 326 ? -2.764 9.438 20.859 1 98.75 326 MET A N 1
ATOM 2661 C CA . MET A 1 326 ? -1.398 9.234 20.375 1 98.75 326 MET A CA 1
ATOM 2662 C C . MET A 1 326 ? -0.948 10.406 19.516 1 98.75 326 MET A C 1
ATOM 2664 O O . MET A 1 326 ? -1.673 10.82 18.609 1 98.75 326 MET A O 1
ATOM 2668 N N . LEU A 1 327 ? 0.234 10.906 19.797 1 98.56 327 LEU A N 1
ATOM 2669 C CA . LEU A 1 327 ? 0.818 11.992 19.016 1 98.56 327 LEU A CA 1
ATOM 2670 C C . LEU A 1 327 ? 1.8 11.445 17.984 1 98.56 327 LEU A C 1
ATOM 2672 O O . LEU A 1 327 ? 2.572 10.531 18.281 1 98.56 327 LEU A O 1
ATOM 2676 N N . VAL A 1 328 ? 1.719 11.945 16.75 1 98.25 328 VAL A N 1
ATOM 2677 C CA . VAL A 1 328 ? 2.643 11.555 15.68 1 98.25 328 VAL A CA 1
ATOM 2678 C C . VAL A 1 328 ? 3.443 12.773 15.227 1 98.25 328 VAL A C 1
ATOM 2680 O O . VAL A 1 328 ? 2.889 13.859 15.062 1 98.25 328 VAL A O 1
ATOM 2683 N N . HIS A 1 329 ? 4.73 12.586 15.055 1 96.06 329 HIS A N 1
ATOM 2684 C CA . HIS A 1 329 ? 5.613 13.656 14.617 1 96.06 329 HIS A CA 1
ATOM 2685 C C . HIS A 1 329 ? 6.406 13.234 13.383 1 96.06 329 HIS A C 1
ATOM 2687 O O . HIS A 1 329 ? 7.051 12.188 13.375 1 96.06 329 HIS A O 1
ATOM 2693 N N . PHE A 1 330 ? 6.371 14.125 12.398 1 95.25 330 PHE A N 1
ATOM 2694 C CA . PHE A 1 330 ? 7.199 13.898 11.219 1 95.25 330 PHE A CA 1
ATOM 2695 C C . PHE A 1 330 ? 7.441 15.203 10.477 1 95.25 330 PHE A C 1
ATOM 2697 O O . PHE A 1 330 ? 6.492 15.891 10.094 1 95.25 330 PHE A O 1
ATOM 2704 N N . ASP A 1 331 ? 8.633 15.539 10.312 1 94.19 331 ASP A N 1
ATOM 2705 C CA . ASP A 1 331 ? 9.078 16.672 9.5 1 94.19 331 ASP A CA 1
ATOM 2706 C C . ASP A 1 331 ? 10.273 16.297 8.633 1 94.19 331 ASP A C 1
ATOM 2708 O O . ASP A 1 331 ? 11.422 16.375 9.078 1 94.19 331 ASP A O 1
ATOM 2712 N N . PRO A 1 332 ? 9.969 15.977 7.371 1 92.94 332 PRO A N 1
ATOM 2713 C CA . PRO A 1 332 ? 11.055 15.508 6.512 1 92.94 332 PRO A CA 1
ATOM 2714 C C . PRO A 1 332 ? 12.078 16.594 6.207 1 92.94 332 PRO A C 1
ATOM 2716 O O . PRO A 1 332 ? 13.203 16.297 5.805 1 92.94 332 PRO A O 1
ATOM 2719 N N . THR A 1 333 ? 11.766 17.828 6.414 1 88.62 333 THR A N 1
ATOM 2720 C CA . THR A 1 333 ? 12.617 18.922 5.961 1 88.62 333 THR A CA 1
ATOM 2721 C C . THR A 1 333 ? 13.461 19.453 7.113 1 88.62 333 THR A C 1
ATOM 2723 O O . THR A 1 333 ? 14.695 19.375 7.082 1 88.62 333 THR A O 1
ATOM 2726 N N . ASN A 1 334 ? 12.828 19.875 8.141 1 89.31 334 ASN A N 1
ATOM 2727 C CA . ASN A 1 334 ? 13.555 20.609 9.18 1 89.31 334 ASN A CA 1
ATOM 2728 C C . ASN A 1 334 ? 14.016 19.688 10.297 1 89.31 334 ASN A C 1
ATOM 2730 O O . ASN A 1 334 ? 14.836 20.062 11.133 1 89.31 334 ASN A O 1
ATOM 2734 N N . VAL A 1 335 ? 13.508 18.5 10.359 1 95.19 335 VAL A N 1
ATOM 2735 C CA . VAL A 1 335 ? 13.875 17.594 11.445 1 95.19 335 VAL A CA 1
ATOM 2736 C C . VAL A 1 335 ? 14.664 16.406 10.898 1 95.19 335 VAL A C 1
ATOM 2738 O O . VAL A 1 335 ? 15.836 16.234 11.227 1 95.19 335 VAL A O 1
ATOM 2741 N N . PHE A 1 336 ? 14.133 15.648 9.969 1 96.31 336 PHE A N 1
ATOM 2742 C CA . PHE A 1 336 ? 14.758 14.43 9.469 1 96.31 336 PHE A CA 1
ATOM 2743 C C . PHE A 1 336 ? 16.094 14.742 8.812 1 96.31 336 PHE A C 1
ATOM 2745 O O . PHE A 1 336 ? 17.109 14.117 9.141 1 96.31 336 PHE A O 1
ATOM 2752 N N . ARG A 1 337 ? 16.078 15.688 7.914 1 95.06 337 ARG A N 1
ATOM 2753 C CA . ARG A 1 337 ? 17.312 16.016 7.215 1 95.06 337 ARG A CA 1
ATOM 2754 C C . ARG A 1 337 ? 18.391 16.469 8.195 1 95.06 337 ARG A C 1
ATOM 2756 O O . ARG A 1 337 ? 19.562 16.125 8.023 1 95.06 337 ARG A O 1
ATOM 2763 N N . GLU A 1 338 ? 17.969 17.281 9.211 1 94.62 338 GLU A N 1
ATOM 2764 C CA . GLU A 1 338 ? 18.922 17.719 10.227 1 94.62 338 GLU A CA 1
ATOM 2765 C C . GLU A 1 338 ? 19.438 16.547 11.055 1 94.62 338 GLU A C 1
ATOM 2767 O O . GLU A 1 338 ? 20.609 16.484 11.398 1 94.62 338 GLU A O 1
ATOM 2772 N N . MET A 1 339 ? 18.609 15.617 11.336 1 95.94 339 MET A N 1
ATOM 2773 C CA . MET A 1 339 ? 19 14.43 12.094 1 95.94 339 MET A CA 1
ATOM 2774 C C . MET A 1 339 ? 20.016 13.594 11.312 1 95.94 339 MET A C 1
ATOM 2776 O O . MET A 1 339 ? 20.922 13.008 11.906 1 95.94 339 MET A O 1
ATOM 2780 N N . VAL A 1 340 ? 19.828 13.484 10.031 1 96.88 340 VAL A N 1
ATOM 2781 C CA . VAL A 1 340 ? 20.703 12.688 9.18 1 96.88 340 VAL A CA 1
ATOM 2782 C C . VAL A 1 340 ? 22.141 13.203 9.281 1 96.88 340 VAL A C 1
ATOM 2784 O O . VAL A 1 340 ? 23.094 12.414 9.273 1 96.88 340 VAL A O 1
ATOM 2787 N N . VAL A 1 341 ? 22.297 14.547 9.422 1 95.69 341 VAL A N 1
ATOM 2788 C CA . VAL A 1 341 ? 23.641 15.117 9.453 1 95.69 341 VAL A CA 1
ATOM 2789 C C . VAL A 1 341 ? 24.094 15.32 10.898 1 95.69 341 VAL A C 1
ATOM 2791 O O . VAL A 1 341 ? 25.094 15.969 11.156 1 95.69 341 VAL A O 1
ATOM 2794 N N . GLY A 1 342 ? 23.312 14.93 11.883 1 95 342 GLY A N 1
ATOM 2795 C CA . GLY A 1 342 ? 23.719 14.922 13.281 1 95 342 GLY A CA 1
ATOM 2796 C C . GLY A 1 342 ? 23.375 16.219 14 1 95 342 GLY A C 1
ATOM 2797 O O . GLY A 1 342 ? 23.859 16.453 15.117 1 95 342 GLY A O 1
ATOM 2798 N N . ASN A 1 343 ? 22.594 17.078 13.453 1 94.88 343 ASN A N 1
ATOM 2799 C CA . ASN A 1 343 ? 22.188 18.328 14.086 1 94.88 343 ASN A CA 1
ATOM 2800 C C . ASN A 1 343 ? 21 18.141 15.008 1 94.88 343 ASN A C 1
ATOM 2802 O O . ASN A 1 343 ? 20.312 17.109 14.945 1 94.88 343 ASN A O 1
ATOM 2806 N N . LYS A 1 344 ? 20.859 19.188 15.812 1 92.44 344 LYS A N 1
ATOM 2807 C CA . LYS A 1 344 ? 19.703 19.203 16.703 1 92.44 344 LYS A CA 1
ATOM 2808 C C . LYS A 1 344 ? 18.406 19.391 15.93 1 92.44 344 LYS A C 1
ATOM 2810 O O . LYS A 1 344 ? 18.359 20.203 14.992 1 92.44 344 LYS A O 1
ATOM 2815 N N . ARG A 1 345 ? 17.469 18.641 16.344 1 93.56 345 ARG A N 1
ATOM 2816 C CA . ARG A 1 345 ? 16.188 18.734 15.664 1 93.56 345 ARG A CA 1
ATOM 2817 C C . ARG A 1 345 ? 15.469 20.031 16.031 1 93.56 345 ARG A C 1
ATOM 2819 O O . ARG A 1 345 ? 15.547 20.5 17.172 1 93.56 345 ARG A O 1
ATOM 2826 N N . TYR A 1 346 ? 14.789 20.578 15.086 1 92.44 346 TYR A N 1
ATOM 2827 C CA . TYR A 1 346 ? 14.023 21.812 15.211 1 92.44 346 TYR A CA 1
ATOM 2828 C C . TYR A 1 346 ? 12.984 21.703 16.312 1 92.44 346 TYR A C 1
ATOM 2830 O O . TYR A 1 346 ? 12.781 22.656 17.094 1 92.44 346 TYR A O 1
ATOM 2838 N N . ASP A 1 347 ? 12.344 20.531 16.438 1 94.25 347 ASP A N 1
ATOM 2839 C CA . ASP A 1 347 ? 11.203 20.359 17.328 1 94.25 347 ASP A CA 1
ATOM 2840 C C . ASP A 1 347 ? 11.625 19.719 18.641 1 94.25 347 ASP A C 1
ATOM 2842 O O . ASP A 1 347 ? 10.805 19.109 19.328 1 94.25 347 ASP A O 1
ATOM 2846 N N . GLN A 1 348 ? 12.875 19.797 19.047 1 95.25 348 GLN A N 1
ATOM 2847 C CA . GLN A 1 348 ? 13.391 19.141 20.234 1 95.25 348 GLN A CA 1
ATOM 2848 C C . GLN A 1 348 ? 12.609 19.562 21.484 1 95.25 348 GLN A C 1
ATOM 2850 O O . GLN A 1 348 ? 12.312 18.734 22.344 1 95.25 348 GLN A O 1
ATOM 2855 N N . GLU A 1 349 ? 12.281 20.797 21.578 1 95.56 349 GLU A N 1
ATOM 2856 C CA . GLU A 1 349 ? 11.555 21.312 22.734 1 95.56 349 GLU A CA 1
ATOM 2857 C C . GLU A 1 349 ? 10.195 20.625 22.891 1 95.56 349 GLU A C 1
ATOM 2859 O O . GLU A 1 349 ? 9.773 20.312 24 1 95.56 349 GLU A O 1
ATOM 2864 N N . ILE A 1 350 ? 9.531 20.438 21.812 1 96.88 350 ILE A N 1
ATOM 2865 C CA . ILE A 1 350 ? 8.219 19.797 21.828 1 96.88 350 ILE A CA 1
ATOM 2866 C C . ILE A 1 350 ? 8.375 18.328 22.188 1 96.88 350 ILE A C 1
ATOM 2868 O O . ILE A 1 350 ? 7.578 17.781 22.969 1 96.88 350 ILE A O 1
ATOM 2872 N N . MET A 1 351 ? 9.367 17.656 21.609 1 96.62 351 MET A N 1
ATOM 2873 C CA . MET A 1 351 ? 9.609 16.25 21.922 1 96.62 351 MET A CA 1
ATOM 2874 C C . MET A 1 351 ? 9.914 16.062 23.406 1 96.62 351 MET A C 1
ATOM 2876 O O . MET A 1 351 ? 9.469 15.102 24.016 1 96.62 351 MET A O 1
ATOM 2880 N N . ASP A 1 352 ? 10.711 16.984 23.969 1 97.56 352 ASP A N 1
ATOM 2881 C CA . ASP A 1 352 ? 11 16.938 25.391 1 97.56 352 ASP A CA 1
ATOM 2882 C C . ASP A 1 352 ? 9.719 17.078 26.219 1 97.56 352 ASP A C 1
ATOM 2884 O O . ASP A 1 352 ? 9.516 16.359 27.203 1 97.56 352 ASP A O 1
ATOM 2888 N N . PHE A 1 353 ? 8.93 18 25.859 1 98.06 353 PHE A N 1
ATOM 2889 C CA . PHE A 1 353 ? 7.664 18.234 26.547 1 98.06 353 PHE A CA 1
ATOM 2890 C C . PHE A 1 353 ? 6.797 16.984 26.516 1 98.06 353 PHE A C 1
ATOM 2892 O O . PHE A 1 353 ? 6.199 16.609 27.531 1 98.06 353 PHE A O 1
ATOM 2899 N N . ILE A 1 354 ? 6.699 16.328 25.359 1 97.94 354 ILE A N 1
ATOM 2900 C CA . ILE A 1 354 ? 5.91 15.109 25.172 1 97.94 354 ILE A CA 1
ATOM 2901 C C . ILE A 1 354 ? 6.434 14.016 26.094 1 97.94 354 ILE A C 1
ATOM 2903 O O . ILE A 1 354 ? 5.652 13.344 26.781 1 97.94 354 ILE A O 1
ATOM 2907 N N . ARG A 1 355 ? 7.711 13.867 26.125 1 97.81 355 ARG A N 1
ATOM 2908 C CA . ARG A 1 355 ? 8.336 12.852 26.969 1 97.81 355 ARG A CA 1
ATOM 2909 C C . ARG A 1 355 ? 8.125 13.156 28.453 1 97.81 355 ARG A C 1
ATOM 2911 O O . ARG A 1 355 ? 7.793 12.266 29.234 1 97.81 355 ARG A O 1
ATOM 2918 N N . ASP A 1 356 ? 8.297 14.398 28.781 1 98.12 356 ASP A N 1
ATOM 2919 C CA . ASP A 1 356 ? 8.203 14.82 30.172 1 98.12 356 ASP A CA 1
ATOM 2920 C C . ASP A 1 356 ? 6.781 14.633 30.703 1 98.12 356 ASP A C 1
ATOM 2922 O O . ASP A 1 356 ? 6.578 14.469 31.906 1 98.12 356 ASP A O 1
ATOM 2926 N N . ASN A 1 357 ? 5.824 14.672 29.859 1 98.12 357 ASN A N 1
ATOM 2927 C CA . ASN A 1 357 ? 4.434 14.523 30.281 1 98.12 357 ASN A CA 1
ATOM 2928 C C . ASN A 1 357 ? 3.904 13.125 30 1 98.12 357 ASN A C 1
ATOM 2930 O O . ASN A 1 357 ? 2.707 12.867 30.125 1 98.12 357 ASN A O 1
ATOM 2934 N N . ASP A 1 358 ? 4.711 12.242 29.484 1 97.44 358 ASP A N 1
ATOM 2935 C CA . ASP A 1 358 ? 4.441 10.82 29.266 1 97.44 358 ASP A CA 1
ATOM 2936 C C . ASP A 1 358 ? 3.316 10.625 28.266 1 97.44 358 ASP A C 1
ATOM 2938 O O . ASP A 1 358 ? 2.434 9.789 28.469 1 97.44 358 ASP A O 1
ATOM 2942 N N . TYR A 1 359 ? 3.238 11.547 27.297 1 97.94 359 TYR A N 1
ATOM 2943 C CA . TYR A 1 359 ? 2.291 11.336 26.219 1 97.94 359 TYR A CA 1
ATOM 2944 C C . TYR A 1 359 ? 2.719 10.172 25.328 1 97.94 359 TYR A C 1
ATOM 2946 O O . TYR A 1 359 ? 3.91 9.984 25.078 1 97.94 359 TYR A O 1
ATOM 2954 N N . ARG A 1 360 ? 1.74 9.383 24.922 1 97.94 360 ARG A N 1
ATOM 2955 C CA . ARG A 1 360 ? 2.02 8.383 23.891 1 97.94 360 ARG A CA 1
ATOM 2956 C C . ARG A 1 360 ? 2.338 9.047 22.562 1 97.94 360 ARG A C 1
ATOM 2958 O O . ARG A 1 360 ? 1.623 9.953 22.125 1 97.94 360 ARG A O 1
ATOM 2965 N N . TYR A 1 361 ? 3.445 8.617 21.938 1 98.19 361 TYR A N 1
ATOM 2966 C CA . TYR A 1 361 ? 3.781 9.258 20.672 1 98.19 361 TYR A CA 1
ATOM 2967 C C . TYR A 1 361 ? 4.504 8.289 19.734 1 98.19 361 TYR A C 1
ATOM 2969 O O . TYR A 1 361 ? 4.91 7.203 20.156 1 98.19 361 TYR A O 1
ATOM 2977 N N . PHE A 1 362 ? 4.547 8.594 18.5 1 98.44 362 PHE A N 1
ATOM 2978 C CA . PHE A 1 362 ? 5.285 7.922 17.422 1 98.44 362 PHE A CA 1
ATOM 2979 C C . PHE A 1 362 ? 6.137 8.914 16.656 1 98.44 362 PHE A C 1
ATOM 2981 O O . PHE A 1 362 ? 5.621 9.898 16.109 1 98.44 362 PHE A O 1
ATOM 2988 N N . ASP A 1 363 ? 7.43 8.703 16.578 1 98 363 ASP A N 1
ATOM 2989 C CA . ASP A 1 363 ? 8.367 9.586 15.891 1 98 363 ASP A CA 1
ATOM 2990 C C . ASP A 1 363 ? 8.812 9 14.555 1 98 363 ASP A C 1
ATOM 2992 O O . ASP A 1 363 ? 9.789 8.258 14.492 1 98 363 ASP A O 1
ATOM 2996 N N . MET A 1 364 ? 8.234 9.422 13.477 1 98.19 364 MET A N 1
ATOM 2997 C CA . MET A 1 364 ? 8.5 8.891 12.141 1 98.19 364 MET A CA 1
ATOM 2998 C C . MET A 1 364 ? 9.867 9.336 11.641 1 98.19 364 MET A C 1
ATOM 3000 O O . MET A 1 364 ? 10.461 8.695 10.766 1 98.19 364 MET A O 1
ATOM 3004 N N . ASN A 1 365 ? 10.398 10.453 12.234 1 97.81 365 ASN A N 1
ATOM 3005 C CA . ASN A 1 365 ? 11.734 10.883 11.844 1 97.81 365 ASN A CA 1
ATOM 3006 C C . ASN A 1 365 ? 12.781 9.828 12.188 1 97.81 365 ASN A C 1
ATOM 3008 O O . ASN A 1 365 ? 13.703 9.578 11.406 1 97.81 365 ASN A O 1
ATOM 3012 N N . LYS A 1 366 ? 12.617 9.227 13.297 1 97.56 366 LYS A N 1
ATOM 3013 C CA . LYS A 1 366 ? 13.547 8.188 13.727 1 97.56 366 LYS A CA 1
ATOM 3014 C C . LYS A 1 366 ? 13.445 6.961 12.828 1 97.56 366 LYS A C 1
ATOM 3016 O O . LYS A 1 366 ? 14.453 6.309 12.539 1 97.56 366 LYS A O 1
ATOM 3021 N N . VAL A 1 367 ? 12.266 6.664 12.438 1 98.5 367 VAL A N 1
ATOM 3022 C CA . VAL A 1 367 ? 12.047 5.523 11.547 1 98.5 367 VAL A CA 1
ATOM 3023 C C . VAL A 1 367 ? 12.773 5.746 10.227 1 98.5 367 VAL A C 1
ATOM 3025 O O . VAL A 1 367 ? 13.477 4.855 9.742 1 98.5 367 VAL A O 1
ATOM 3028 N N . HIS A 1 368 ? 12.602 6.906 9.633 1 98.5 368 HIS A N 1
ATOM 3029 C CA . HIS A 1 368 ? 13.273 7.227 8.375 1 98.5 368 HIS A CA 1
ATOM 3030 C C . HIS A 1 368 ? 14.789 7.227 8.547 1 98.5 368 HIS A C 1
ATOM 3032 O O . HIS A 1 368 ? 15.516 6.809 7.645 1 98.5 368 HIS A O 1
ATOM 3038 N N . LEU A 1 369 ? 15.25 7.762 9.703 1 98.12 369 LEU A N 1
ATOM 3039 C CA . LEU A 1 369 ? 16.688 7.77 9.953 1 98.12 369 LEU A CA 1
ATOM 3040 C C . LEU A 1 369 ? 17.25 6.352 9.945 1 98.12 369 LEU A C 1
ATOM 3042 O O . LEU A 1 369 ? 18.266 6.09 9.305 1 98.12 369 LEU A O 1
ATOM 3046 N N . ASP A 1 370 ? 16.609 5.449 10.648 1 98.06 370 ASP A N 1
ATOM 3047 C CA . ASP A 1 370 ? 17.047 4.059 10.727 1 98.06 370 ASP A CA 1
ATOM 3048 C C . ASP A 1 370 ? 16.938 3.373 9.367 1 98.06 370 ASP A C 1
ATOM 3050 O O . ASP A 1 370 ? 17.781 2.553 9.008 1 98.06 370 ASP A O 1
ATOM 3054 N N . ASP A 1 371 ? 15.906 3.68 8.664 1 98.5 371 ASP A N 1
ATOM 3055 C CA . ASP A 1 371 ? 15.734 3.088 7.344 1 98.5 371 ASP A CA 1
ATOM 3056 C C . ASP A 1 371 ? 16.797 3.58 6.375 1 98.5 371 ASP A C 1
ATOM 3058 O O . ASP A 1 371 ? 17.328 2.803 5.578 1 98.5 371 ASP A O 1
ATOM 3062 N N . PHE A 1 372 ? 17.078 4.887 6.414 1 98.38 372 PHE A N 1
ATOM 3063 C CA . PHE A 1 372 ? 18.062 5.484 5.523 1 98.38 372 PHE A CA 1
ATOM 3064 C C . PHE A 1 372 ? 19.406 4.789 5.66 1 98.38 372 PHE A C 1
ATOM 3066 O O . PHE A 1 372 ? 20.109 4.598 4.672 1 98.38 372 PHE A O 1
ATOM 3073 N N . LYS A 1 373 ? 19.703 4.359 6.828 1 97.56 373 LYS A N 1
ATOM 3074 C CA . LYS A 1 373 ? 20.969 3.697 7.098 1 97.56 373 LYS A CA 1
ATOM 3075 C C . LYS A 1 373 ? 21.094 2.393 6.316 1 97.56 373 LYS A C 1
ATOM 3077 O O . LYS A 1 373 ? 22.188 1.883 6.105 1 97.56 373 LYS A O 1
ATOM 3082 N N . LYS A 1 374 ? 20.047 1.874 5.906 1 98.06 374 LYS A N 1
ATOM 3083 C CA . LYS A 1 374 ? 20.031 0.59 5.211 1 98.06 374 LYS A CA 1
ATOM 3084 C C . LYS A 1 374 ? 20.328 0.768 3.723 1 98.06 374 LYS A C 1
ATOM 3086 O O . LYS A 1 374 ? 20.531 -0.213 3.002 1 98.06 374 LYS A O 1
ATOM 3091 N N . PHE A 1 375 ? 20.391 1.94 3.281 1 98 375 PHE A N 1
ATOM 3092 C CA . PHE A 1 375 ? 20.516 2.213 1.855 1 98 375 PHE A CA 1
ATOM 3093 C C . PHE A 1 375 ? 21.938 2.674 1.524 1 98 375 PHE A C 1
ATOM 3095 O O . PHE A 1 375 ? 22.625 3.23 2.379 1 98 375 PHE A O 1
ATOM 3102 N N . ASN A 1 376 ? 22.281 2.357 0.266 1 96.81 376 ASN A N 1
ATOM 3103 C CA . ASN A 1 376 ? 23.453 2.945 -0.379 1 96.81 376 ASN A CA 1
ATOM 3104 C C . ASN A 1 376 ? 23.062 4.07 -1.331 1 96.81 376 ASN A C 1
ATOM 3106 O O . ASN A 1 376 ? 23.391 4.027 -2.52 1 96.81 376 ASN A O 1
ATOM 3110 N N . LEU A 1 377 ? 22.297 5.051 -0.814 1 97.88 377 LEU A N 1
ATOM 3111 C CA . LEU A 1 377 ? 21.781 6.168 -1.598 1 97.88 377 LEU A CA 1
ATOM 3112 C C . LEU A 1 377 ? 22.156 7.5 -0.953 1 97.88 377 LEU A C 1
ATOM 3114 O O . LEU A 1 377 ? 22.359 7.574 0.26 1 97.88 377 LEU A O 1
ATOM 3118 N N . SER A 1 378 ? 22.266 8.477 -1.78 1 97.81 378 SER A N 1
ATOM 3119 C CA . SER A 1 378 ? 22.266 9.828 -1.224 1 97.81 378 SER A CA 1
ATOM 3120 C C . SER A 1 378 ? 20.922 10.141 -0.556 1 97.81 378 SER A C 1
ATOM 3122 O O . SER A 1 378 ? 19.922 9.461 -0.801 1 97.81 378 SER A O 1
ATOM 3124 N N . LEU A 1 379 ? 20.953 11.078 0.325 1 97 379 LEU A N 1
ATOM 3125 C CA . LEU A 1 379 ? 19.719 11.453 1.004 1 97 379 LEU A CA 1
ATOM 3126 C C . LEU A 1 379 ? 18.641 11.859 -0.002 1 97 379 LEU A C 1
ATOM 3128 O O . LEU A 1 379 ? 17.484 11.5 0.151 1 97 379 LEU A O 1
ATOM 3132 N N . ASP A 1 380 ? 19.031 12.586 -0.997 1 97.06 380 ASP A N 1
ATOM 3133 C CA . ASP A 1 380 ? 18.078 13.023 -2.004 1 97.06 380 ASP A CA 1
ATOM 3134 C C . ASP A 1 380 ? 17.469 11.828 -2.744 1 97.06 380 ASP A C 1
ATOM 3136 O O . ASP A 1 380 ? 16.266 11.812 -3.018 1 97.06 380 ASP A O 1
ATOM 3140 N N . GLU A 1 381 ? 18.297 10.883 -3.055 1 97.38 381 GLU A N 1
ATOM 3141 C CA . GLU A 1 381 ? 17.812 9.672 -3.715 1 97.38 381 GLU A CA 1
ATOM 3142 C C . GLU A 1 381 ? 16.859 8.898 -2.809 1 97.38 381 GLU A C 1
ATOM 3144 O O . GLU A 1 381 ? 15.844 8.375 -3.27 1 97.38 381 GLU A O 1
ATOM 3149 N N . TYR A 1 382 ? 17.266 8.828 -1.562 1 97.88 382 TYR A N 1
ATOM 3150 C CA . TYR A 1 382 ? 16.406 8.188 -0.576 1 97.88 382 TYR A CA 1
ATOM 3151 C C . TYR A 1 382 ? 15.047 8.883 -0.488 1 97.88 382 TYR A C 1
ATOM 3153 O O . TYR A 1 382 ? 14.008 8.234 -0.467 1 97.88 382 TYR A O 1
ATOM 3161 N N . MET A 1 383 ? 15.078 10.203 -0.448 1 97.62 383 MET A N 1
ATOM 3162 C CA . MET A 1 383 ? 13.844 10.977 -0.323 1 97.62 383 MET A CA 1
ATOM 3163 C C . MET A 1 383 ? 12.953 10.781 -1.545 1 97.62 383 MET A C 1
ATOM 3165 O O . MET A 1 383 ? 11.727 10.734 -1.425 1 97.62 383 MET A O 1
ATOM 3169 N N . GLU A 1 384 ? 13.5 10.625 -2.689 1 96.81 384 GLU A N 1
ATOM 3170 C CA . GLU A 1 384 ? 12.742 10.461 -3.93 1 96.81 384 GLU A CA 1
ATOM 3171 C C . GLU A 1 384 ? 11.953 9.164 -3.934 1 96.81 384 GLU A C 1
ATOM 3173 O O . GLU A 1 384 ? 10.969 9.031 -4.664 1 96.81 384 GLU A O 1
ATOM 3178 N N . ARG A 1 385 ? 12.336 8.258 -3.111 1 96.5 385 ARG A N 1
ATOM 3179 C CA . ARG A 1 385 ? 11.648 6.973 -3.031 1 96.5 385 ARG A CA 1
ATOM 3180 C C . ARG A 1 385 ? 10.281 7.125 -2.365 1 96.5 385 ARG A C 1
ATOM 3182 O O . ARG A 1 385 ? 9.344 6.391 -2.686 1 96.5 385 ARG A O 1
ATOM 3189 N N . TYR A 1 386 ? 10.219 8.117 -1.44 1 97.81 386 TYR A N 1
ATOM 3190 C CA . TYR A 1 386 ? 9.039 8.156 -0.582 1 97.81 386 TYR A CA 1
ATOM 3191 C C . TYR A 1 386 ? 8.297 9.477 -0.738 1 97.81 386 TYR A C 1
ATOM 3193 O O . TYR A 1 386 ? 7.148 9.602 -0.305 1 97.81 386 TYR A O 1
ATOM 3201 N N . PHE A 1 387 ? 8.891 10.461 -1.467 1 96.62 387 PHE A N 1
ATOM 3202 C CA . PHE A 1 387 ? 8.328 11.805 -1.388 1 96.62 387 PHE A CA 1
ATOM 3203 C C . PHE A 1 387 ? 8.258 12.445 -2.77 1 96.62 387 PHE A C 1
ATOM 3205 O O . PHE A 1 387 ? 9.133 12.219 -3.607 1 96.62 387 PHE A O 1
ATOM 3212 N N . ILE A 1 388 ? 7.238 13.289 -3 1 95.06 388 ILE A N 1
ATOM 3213 C CA . ILE A 1 388 ? 7.113 14.219 -4.117 1 95.06 388 ILE A CA 1
ATOM 3214 C C . ILE A 1 388 ? 6.664 15.586 -3.602 1 95.06 388 ILE A C 1
ATOM 3216 O O . ILE A 1 388 ? 5.809 16.234 -4.211 1 95.06 388 ILE A O 1
ATOM 3220 N N . GLY A 1 389 ? 7.047 16.016 -2.477 1 90.94 389 GLY A N 1
ATOM 3221 C CA . GLY A 1 389 ? 6.586 17.078 -1.611 1 90.94 389 GLY A CA 1
ATOM 3222 C C . GLY A 1 389 ? 5.922 16.594 -0.342 1 90.94 389 GLY A C 1
ATOM 3223 O O . GLY A 1 389 ? 6.301 16.984 0.762 1 90.94 389 GLY A O 1
ATOM 3224 N N . HIS A 1 390 ? 5.023 15.797 -0.524 1 96 390 HIS A N 1
ATOM 3225 C CA . HIS A 1 390 ? 4.461 14.938 0.511 1 96 390 HIS A CA 1
ATOM 3226 C C . HIS A 1 390 ? 4.75 13.469 0.222 1 96 390 HIS A C 1
ATOM 3228 O O . HIS A 1 390 ? 5.559 13.148 -0.653 1 96 390 HIS A O 1
ATOM 3234 N N . TYR A 1 391 ? 4.23 12.594 1.029 1 97.69 391 TYR A N 1
ATOM 3235 C CA . TYR A 1 391 ? 4.449 11.172 0.783 1 97.69 391 TYR A CA 1
ATOM 3236 C C . TYR A 1 391 ? 3.832 10.742 -0.544 1 97.69 391 TYR A C 1
ATOM 3238 O O . TYR A 1 391 ? 2.723 11.164 -0.883 1 97.69 391 TYR A O 1
ATOM 3246 N N . THR A 1 392 ? 4.625 9.984 -1.343 1 98.31 392 THR A N 1
ATOM 3247 C CA . THR A 1 392 ? 4.062 9.203 -2.438 1 98.31 392 THR A CA 1
ATOM 3248 C C . THR A 1 392 ? 3.172 8.086 -1.903 1 98.31 392 THR A C 1
ATOM 3250 O O . THR A 1 392 ? 3.086 7.879 -0.691 1 98.31 392 THR A O 1
ATOM 3253 N N . PRO A 1 393 ? 2.453 7.375 -2.82 1 98.75 393 PRO A N 1
ATOM 3254 C CA . PRO A 1 393 ? 1.772 6.172 -2.326 1 98.75 393 PRO A CA 1
ATOM 3255 C C . PRO A 1 393 ? 2.711 5.234 -1.571 1 98.75 393 PRO A C 1
ATOM 3257 O O . PRO A 1 393 ? 2.34 4.691 -0.526 1 98.75 393 PRO A O 1
ATOM 3260 N N . SER A 1 394 ? 3.924 5.102 -2.053 1 98.75 394 SER A N 1
ATOM 3261 C CA . SER A 1 394 ? 4.91 4.262 -1.384 1 98.75 394 SER A CA 1
ATOM 3262 C C . SER A 1 394 ? 5.293 4.836 -0.023 1 98.75 394 SER A C 1
ATOM 3264 O O . SER A 1 394 ? 5.52 4.086 0.931 1 98.75 394 SER A O 1
ATOM 3266 N N . GLY A 1 395 ? 5.391 6.176 0.054 1 98.75 395 GLY A N 1
ATOM 3267 C CA . GLY A 1 395 ? 5.648 6.805 1.34 1 98.75 395 GLY A CA 1
ATOM 3268 C C . GLY A 1 395 ? 4.531 6.59 2.346 1 98.75 395 GLY A C 1
ATOM 3269 O O . GLY A 1 395 ? 4.793 6.293 3.514 1 98.75 395 GLY A O 1
ATOM 3270 N N . ASN A 1 396 ? 3.314 6.742 1.917 1 98.88 396 ASN A N 1
ATOM 3271 C CA . ASN A 1 396 ? 2.176 6.496 2.797 1 98.88 396 ASN A CA 1
ATOM 3272 C C . ASN A 1 396 ? 2.127 5.043 3.256 1 98.88 396 ASN A C 1
ATOM 3274 O O . ASN A 1 396 ? 1.776 4.758 4.402 1 98.88 396 ASN A O 1
ATOM 3278 N N . HIS A 1 397 ? 2.449 4.129 2.318 1 98.88 397 HIS A N 1
ATOM 3279 C CA . HIS A 1 397 ? 2.502 2.721 2.697 1 98.88 397 HIS A CA 1
ATOM 3280 C C . HIS A 1 397 ? 3.586 2.473 3.74 1 98.88 397 HIS A C 1
ATOM 3282 O O . HIS A 1 397 ? 3.363 1.75 4.715 1 98.88 397 HIS A O 1
ATOM 3288 N N . PHE A 1 398 ? 4.754 3.037 3.506 1 98.75 398 PHE A N 1
ATOM 3289 C CA . PHE A 1 398 ? 5.852 2.906 4.457 1 98.75 398 PHE A CA 1
ATOM 3290 C C . PHE A 1 398 ? 5.441 3.42 5.832 1 98.75 398 PHE A C 1
ATOM 3292 O O . PHE A 1 398 ? 5.711 2.775 6.844 1 98.75 398 PHE A O 1
ATOM 3299 N N . PHE A 1 399 ? 4.789 4.578 5.883 1 98.75 399 PHE A N 1
ATOM 3300 C CA . PHE A 1 399 ? 4.316 5.137 7.145 1 98.75 399 PHE A CA 1
ATOM 3301 C C . PHE A 1 399 ? 3.338 4.184 7.824 1 98.75 399 PHE A C 1
ATOM 3303 O O . PHE A 1 399 ? 3.469 3.898 9.016 1 98.75 399 PHE A O 1
ATOM 3310 N N . ALA A 1 400 ? 2.318 3.689 7.078 1 98.88 400 ALA A N 1
ATOM 3311 C CA . ALA A 1 400 ? 1.29 2.799 7.609 1 98.88 400 ALA A CA 1
ATOM 3312 C C . ALA A 1 400 ? 1.915 1.599 8.32 1 98.88 400 ALA A C 1
ATOM 3314 O O . ALA A 1 400 ? 1.542 1.271 9.445 1 98.88 400 ALA A O 1
ATOM 3315 N N . TYR A 1 401 ? 2.883 1.025 7.695 1 98.62 401 TYR A N 1
ATOM 3316 C CA . TYR A 1 401 ? 3.428 -0.218 8.234 1 98.62 401 TYR A CA 1
ATOM 3317 C C . TYR A 1 401 ? 4.543 0.061 9.234 1 98.62 401 TYR A C 1
ATOM 3319 O O . TYR A 1 401 ? 5.008 -0.851 9.922 1 98.62 401 TYR A O 1
ATOM 3327 N N . SER A 1 402 ? 5.012 1.329 9.289 1 98.69 402 SER A N 1
ATOM 3328 C CA . SER A 1 402 ? 5.938 1.72 10.352 1 98.69 402 SER A CA 1
ATOM 3329 C C . SER A 1 402 ? 5.207 1.928 11.672 1 98.69 402 SER A C 1
ATOM 3331 O O . SER A 1 402 ? 5.73 1.59 12.734 1 98.69 402 SER A O 1
ATOM 3333 N N . ILE A 1 403 ? 3.969 2.467 11.586 1 98.69 403 ILE A N 1
ATOM 3334 C CA . ILE A 1 403 ? 3.236 2.766 12.812 1 98.69 403 ILE A CA 1
ATOM 3335 C C . ILE A 1 403 ? 2.379 1.565 13.203 1 98.69 403 ILE A C 1
ATOM 3337 O O . ILE A 1 403 ? 1.837 1.519 14.312 1 98.69 403 ILE A O 1
ATOM 3341 N N . LYS A 1 404 ? 2.266 0.59 12.375 1 98.62 404 LYS A N 1
ATOM 3342 C CA . LYS A 1 404 ? 1.364 -0.553 12.477 1 98.62 404 LYS A CA 1
ATOM 3343 C C . LYS A 1 404 ? 1.485 -1.229 13.836 1 98.62 404 LYS A C 1
ATOM 3345 O O . LYS A 1 404 ? 0.487 -1.415 14.539 1 98.62 404 LYS A O 1
ATOM 3350 N N . ASP A 1 405 ? 2.697 -1.557 14.258 1 98.19 405 ASP A N 1
ATOM 3351 C CA . ASP A 1 405 ? 2.881 -2.312 15.492 1 98.19 405 ASP A CA 1
ATOM 3352 C C . ASP A 1 405 ? 2.426 -1.502 16.703 1 98.19 405 ASP A C 1
ATOM 3354 O O . ASP A 1 405 ? 1.838 -2.051 17.641 1 98.19 405 ASP A O 1
ATOM 3358 N N . LYS A 1 406 ? 2.732 -0.224 16.656 1 98.38 406 LYS A N 1
ATOM 3359 C CA . LYS A 1 406 ? 2.299 0.646 17.75 1 98.38 406 LYS A CA 1
ATOM 3360 C C . LYS A 1 406 ? 0.776 0.689 17.844 1 98.38 406 LYS A C 1
ATOM 3362 O O . LYS A 1 406 ? 0.218 0.689 18.953 1 98.38 406 LYS A O 1
ATOM 3367 N N . ILE A 1 407 ? 0.103 0.73 16.766 1 98.62 407 ILE A N 1
ATOM 3368 C CA . ILE A 1 407 ? -1.354 0.794 16.719 1 98.62 407 ILE A CA 1
ATOM 3369 C C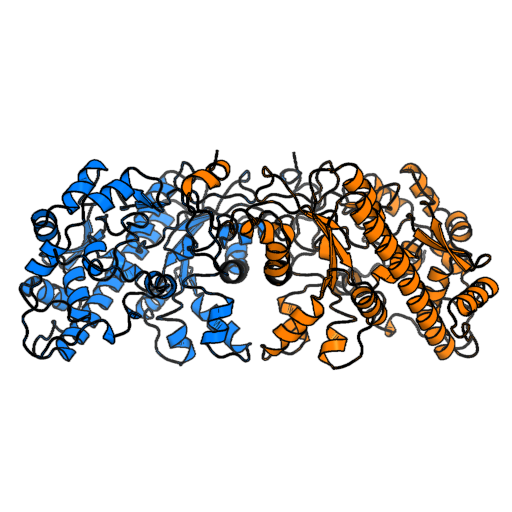 . ILE A 1 407 ? -1.941 -0.538 17.188 1 98.62 407 ILE A C 1
ATOM 3371 O O . ILE A 1 407 ? -2.871 -0.566 18 1 98.62 407 ILE A O 1
ATOM 3375 N N . VAL A 1 408 ? -1.398 -1.649 16.688 1 97.88 408 VAL A N 1
ATOM 3376 C CA . VAL A 1 408 ? -1.893 -2.969 17.062 1 97.88 408 VAL A CA 1
ATOM 3377 C C . VAL A 1 408 ? -1.767 -3.156 18.562 1 97.88 408 VAL A C 1
ATOM 3379 O O . VAL A 1 408 ? -2.689 -3.652 19.219 1 97.88 408 VAL A O 1
ATOM 3382 N N . GLU A 1 409 ? -0.637 -2.727 19.109 1 97.69 409 GLU A N 1
ATOM 3383 C CA . GLU A 1 409 ? -0.412 -2.836 20.547 1 97.69 409 GLU A CA 1
ATOM 3384 C C . GLU A 1 409 ? -1.367 -1.936 21.328 1 97.69 409 GLU A C 1
ATOM 3386 O O . GLU A 1 409 ? -1.782 -2.273 22.438 1 97.69 409 GLU A O 1
ATOM 3391 N N . TRP A 1 410 ? -1.733 -0.871 20.75 1 98.06 410 TRP A N 1
ATOM 3392 C CA . TRP A 1 410 ? -2.52 0.18 21.391 1 98.06 410 TRP A CA 1
ATOM 3393 C C . TRP A 1 410 ? -3.994 -0.204 21.453 1 98.06 410 TRP A C 1
ATOM 3395 O O . TRP A 1 410 ? -4.676 0.084 22.438 1 98.06 410 TRP A O 1
ATOM 3405 N N . LEU A 1 411 ? -4.52 -0.881 20.484 1 97.06 411 LEU A N 1
ATOM 3406 C CA . LEU A 1 411 ? -5.945 -1.163 20.344 1 97.06 411 LEU A CA 1
ATOM 3407 C C . LEU A 1 411 ? -6.379 -2.271 21.297 1 97.06 411 LEU A C 1
ATOM 3409 O O . LEU A 1 411 ? -5.648 -3.244 21.5 1 97.06 411 LEU A O 1
ATOM 3413 N N . ASP A 1 412 ? -7.578 -2.049 21.922 1 95.19 412 ASP A N 1
ATOM 3414 C CA . ASP A 1 412 ? -8.234 -3.027 22.781 1 95.19 412 ASP A CA 1
ATOM 3415 C C . ASP A 1 412 ? -9.742 -3.061 22.531 1 95.19 412 ASP A C 1
ATOM 3417 O O . ASP A 1 412 ? -10.438 -2.074 22.766 1 95.19 412 ASP A O 1
ATOM 3421 N N . PRO A 1 413 ? -10.227 -4.156 22.094 1 93.88 413 PRO A N 1
ATOM 3422 C CA . PRO A 1 413 ? -9.562 -5.402 21.719 1 93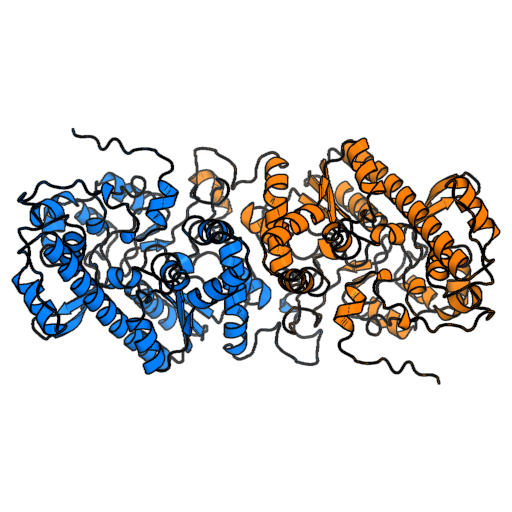.88 413 PRO A CA 1
ATOM 3423 C C . PRO A 1 413 ? -8.656 -5.246 20.5 1 93.88 413 PRO A C 1
ATOM 3425 O O . PRO A 1 413 ? -8.758 -4.262 19.766 1 93.88 413 PRO A O 1
ATOM 3428 N N . LYS A 1 414 ? -7.781 -6.215 20.391 1 94.94 414 LYS A N 1
ATOM 3429 C CA . LYS A 1 414 ? -6.945 -6.234 19.188 1 94.94 414 LYS A CA 1
ATOM 3430 C C . LYS A 1 414 ? -7.797 -6.324 17.922 1 94.94 414 LYS A C 1
ATOM 3432 O O . LYS A 1 414 ? -8.938 -6.785 17.969 1 94.94 414 LYS A O 1
ATOM 3437 N N . PRO A 1 415 ? -7.227 -5.812 16.859 1 94.31 415 PRO A N 1
ATOM 3438 C CA . PRO A 1 415 ? -7.973 -5.984 15.609 1 94.31 415 PRO A CA 1
ATOM 3439 C C . PRO A 1 415 ? -8.234 -7.453 15.273 1 94.31 415 PRO A C 1
ATOM 3441 O O . PRO A 1 415 ? -7.516 -8.336 15.75 1 94.31 415 PRO A O 1
ATOM 3444 N N . ILE A 1 416 ? -9.164 -7.672 14.414 1 92.62 416 ILE A N 1
ATOM 3445 C CA . ILE A 1 416 ? -9.625 -9.023 14.125 1 92.62 416 ILE A CA 1
ATOM 3446 C C . ILE A 1 416 ? -8.461 -9.859 13.586 1 92.62 416 ILE A C 1
ATOM 3448 O O . ILE A 1 416 ? -8.383 -11.062 13.844 1 92.62 416 ILE A O 1
ATOM 3452 N N . THR A 1 417 ? -7.539 -9.289 12.883 1 94.06 417 THR A N 1
ATOM 3453 C CA . THR A 1 417 ? -6.418 -9.992 12.273 1 94.06 417 THR A CA 1
ATOM 3454 C C . THR A 1 417 ? -5.383 -10.375 13.328 1 94.06 417 THR A C 1
ATOM 3456 O O . THR A 1 417 ? -4.461 -11.148 13.055 1 94.06 417 THR A O 1
ATOM 3459 N N . TYR A 1 418 ? -5.5 -9.875 14.516 1 94.06 418 TYR A N 1
ATOM 3460 C CA . TYR A 1 418 ? -4.551 -10.18 15.586 1 94.06 418 TYR A CA 1
ATOM 3461 C C . TYR A 1 418 ? -5.25 -10.844 16.766 1 94.06 418 TYR A C 1
ATOM 3463 O O . TYR A 1 418 ? -4.637 -11.078 17.812 1 94.06 418 TYR A O 1
ATOM 3471 N N . GLN A 1 419 ? -6.504 -11.102 16.609 1 88.56 419 GLN A N 1
ATOM 3472 C CA . GLN A 1 419 ? -7.215 -11.789 17.688 1 88.56 419 GLN A CA 1
ATOM 3473 C C . GLN A 1 419 ? -6.945 -13.289 17.656 1 88.56 419 GLN A C 1
ATOM 3475 O O . GLN A 1 419 ? -7.07 -13.922 16.609 1 88.56 419 GLN A O 1
ATOM 3480 N N . GLN A 1 420 ? -6.152 -13.914 18.656 1 70.38 420 GLN A N 1
ATOM 3481 C CA . GLN A 1 420 ? -5.66 -15.289 18.719 1 70.38 420 GLN A CA 1
ATOM 3482 C C . GLN A 1 420 ? -6.77 -16.25 19.141 1 70.38 420 GLN A C 1
ATOM 3484 O O . GLN A 1 420 ? -6.504 -17.422 19.438 1 70.38 420 GLN A O 1
ATOM 3489 N N . ASN A 1 421 ? -7.969 -15.953 18.828 1 59.66 421 ASN A N 1
ATOM 3490 C CA . ASN A 1 421 ? -8.867 -16.969 19.359 1 59.66 421 ASN A CA 1
ATOM 3491 C C . ASN A 1 421 ? -8.906 -18.203 18.453 1 59.66 421 ASN A C 1
ATOM 3493 O O . ASN A 1 421 ? -8.75 -18.078 17.234 1 59.66 421 ASN A O 1
ATOM 3497 N N . ASP A 1 422 ? -8.688 -19.344 19.031 1 53.84 422 ASP A N 1
ATOM 3498 C CA . ASP A 1 422 ? -8.586 -20.672 18.438 1 53.84 422 ASP A CA 1
ATOM 3499 C C . ASP A 1 422 ? -9.703 -20.906 17.422 1 53.84 422 ASP A C 1
ATOM 3501 O O . ASP A 1 422 ? -9.695 -21.906 16.703 1 53.84 422 ASP A O 1
ATOM 3505 N N . ASP A 1 423 ? -10.875 -20.297 17.609 1 51.56 423 ASP A N 1
ATOM 3506 C CA . ASP A 1 423 ? -11.953 -20.703 16.719 1 51.56 423 ASP A CA 1
ATOM 3507 C C . ASP A 1 423 ? -11.898 -19.953 15.398 1 51.56 423 ASP A C 1
ATOM 3509 O O . ASP A 1 423 ? -12.414 -18.844 15.297 1 51.56 423 ASP A O 1
ATOM 3513 N N . LYS A 1 424 ? -11.109 -20.359 14.508 1 50.94 424 LYS A N 1
ATOM 3514 C CA . LYS A 1 424 ? -10.625 -19.797 13.258 1 50.94 424 LYS A CA 1
ATOM 3515 C C . LYS A 1 424 ? -11.766 -19.203 12.438 1 50.94 424 LYS A C 1
ATOM 3517 O O . LYS A 1 424 ? -11.664 -18.078 11.938 1 50.94 424 LYS A O 1
ATOM 3522 N N . LEU A 1 425 ? -12.836 -20.078 11.906 1 50.31 425 LEU A N 1
ATOM 3523 C CA . LEU A 1 425 ? -13.836 -19.797 10.875 1 50.31 425 LEU A CA 1
ATOM 3524 C C . LEU A 1 425 ? -14.852 -18.766 11.375 1 50.31 425 LEU A C 1
ATOM 3526 O O . LEU A 1 425 ? -15.297 -17.906 10.617 1 50.31 425 LEU A O 1
ATOM 3530 N N . ILE A 1 426 ? -15.234 -18.797 12.641 1 48.16 426 ILE A N 1
ATOM 3531 C CA . ILE A 1 426 ? -16.438 -18.109 13.102 1 48.16 426 ILE A CA 1
ATOM 3532 C C . ILE A 1 426 ? -16.219 -16.594 13.039 1 48.16 426 ILE A C 1
ATOM 3534 O O . ILE A 1 426 ? -17.141 -15.844 12.719 1 48.16 426 ILE A O 1
ATOM 3538 N N . ARG A 1 427 ? -15.047 -16.062 12.93 1 61.5 427 ARG A N 1
ATOM 3539 C CA . ARG A 1 427 ? -14.898 -14.648 13.266 1 61.5 427 ARG A CA 1
ATOM 3540 C C . ARG A 1 427 ? -14.82 -13.789 12.008 1 61.5 427 ARG A C 1
ATOM 3542 O O . ARG A 1 427 ? -14.82 -12.555 12.086 1 61.5 427 ARG A O 1
ATOM 3549 N N . PHE A 1 428 ? -15.047 -14.453 10.758 1 76.12 428 PHE A N 1
ATOM 3550 C CA . PHE A 1 428 ? -14.844 -13.484 9.695 1 76.12 428 PHE A CA 1
ATOM 3551 C C . PHE A 1 428 ? -16 -13.5 8.711 1 76.12 428 PHE A C 1
ATOM 3553 O O . PHE A 1 428 ? -15.859 -13.078 7.562 1 76.12 428 PHE A O 1
ATOM 3560 N N . LYS A 1 429 ? -17.172 -13.883 9.141 1 81.94 429 LYS A N 1
ATOM 3561 C CA . LYS A 1 429 ? -18.359 -13.922 8.281 1 81.94 429 LYS A CA 1
ATOM 3562 C C . LYS A 1 429 ? -18.734 -12.523 7.801 1 81.94 429 LYS A C 1
ATOM 3564 O O . LYS A 1 429 ? -19.234 -12.359 6.684 1 81.94 429 LYS A O 1
ATOM 3569 N N . GLY A 1 430 ? -18.516 -11.641 8.609 1 85.31 430 GLY A N 1
ATOM 3570 C CA . GLY A 1 430 ? -18.828 -10.266 8.258 1 85.31 430 GLY A CA 1
ATOM 3571 C C . GLY A 1 430 ? -17.953 -9.711 7.141 1 85.31 430 GLY A C 1
ATOM 3572 O O . GLY A 1 430 ? -18.266 -8.664 6.57 1 85.31 430 GLY A O 1
ATOM 3573 N N . TYR A 1 431 ? -16.953 -10.508 6.781 1 88.44 431 TYR A N 1
ATOM 3574 C CA . TYR A 1 431 ? -16.016 -10.047 5.77 1 88.44 431 TYR A CA 1
ATOM 3575 C C . TYR A 1 431 ? -16.281 -10.719 4.426 1 88.44 431 TYR A C 1
ATOM 3577 O O . TYR A 1 431 ? -15.602 -10.438 3.438 1 88.44 431 TYR A O 1
ATOM 3585 N N . LEU A 1 432 ? -17.297 -11.555 4.379 1 86.75 432 LEU A N 1
ATOM 3586 C CA . LEU A 1 432 ? -17.641 -12.219 3.131 1 86.75 432 LEU A CA 1
ATOM 3587 C C . LEU A 1 432 ? -18.328 -11.25 2.176 1 86.75 432 LEU A C 1
ATOM 3589 O O . LEU A 1 432 ? -19.125 -10.406 2.605 1 86.75 432 LEU A O 1
ATOM 3593 N N . PRO A 1 433 ? -17.969 -11.344 0.895 1 80.88 433 PRO A N 1
ATOM 3594 C CA . PRO A 1 433 ? -18.625 -10.461 -0.068 1 80.88 433 PRO A CA 1
ATOM 3595 C C . PRO A 1 433 ? -20.125 -10.703 -0.169 1 80.88 433 PRO A C 1
ATOM 3597 O O . PRO A 1 433 ? -20.578 -11.844 0.003 1 80.88 433 PRO A O 1
ATOM 3600 N N . LYS A 1 434 ? -20.859 -9.625 -0.313 1 69.19 434 LYS A N 1
ATOM 3601 C CA . LYS A 1 434 ? -22.312 -9.703 -0.446 1 69.19 434 LYS A CA 1
ATOM 3602 C C . LYS A 1 434 ? -22.719 -10.086 -1.868 1 69.19 434 LYS A C 1
ATOM 3604 O O . LYS A 1 434 ? -22.016 -9.75 -2.828 1 69.19 434 LYS A O 1
ATOM 3609 N N . MET B 1 1 ? 0.589 -48.562 13.625 1 20.66 1 MET B N 1
ATOM 3610 C CA . MET B 1 1 ? -0.041 -47.312 14.078 1 20.66 1 MET B CA 1
ATOM 3611 C C . MET B 1 1 ? 0.917 -46.156 13.945 1 20.66 1 MET B C 1
ATOM 3613 O O . MET B 1 1 ? 0.943 -45.25 14.805 1 20.66 1 MET B O 1
ATOM 3617 N N . ASP B 1 2 ? 1.738 -46.25 12.984 1 24.55 2 ASP B N 1
ATOM 3618 C CA . ASP B 1 2 ? 2.908 -45.375 12.805 1 24.55 2 ASP B CA 1
ATOM 3619 C C . ASP B 1 2 ? 2.494 -43.969 12.445 1 24.55 2 ASP B C 1
ATOM 3621 O O . ASP B 1 2 ? 2.158 -43.688 11.297 1 24.55 2 ASP B O 1
ATOM 3625 N N . ARG B 1 3 ? 1.708 -43.344 13.453 1 23.19 3 ARG B N 1
ATOM 3626 C CA . ARG B 1 3 ? 1.075 -42.031 13.484 1 23.19 3 ARG B CA 1
ATOM 3627 C C . ARG B 1 3 ? 2.105 -40.906 13.289 1 23.19 3 ARG B C 1
ATOM 3629 O O . ARG B 1 3 ? 3.182 -40.938 13.883 1 23.19 3 ARG B O 1
ATOM 3636 N N . ARG B 1 4 ? 1.921 -40.219 12.18 1 29.52 4 ARG B N 1
ATOM 3637 C CA . ARG B 1 4 ? 2.564 -39.031 11.656 1 29.52 4 ARG B CA 1
ATOM 3638 C C . ARG B 1 4 ? 2.625 -37.938 12.727 1 29.52 4 ARG B C 1
ATOM 3640 O O . ARG B 1 4 ? 1.6 -37.344 13.086 1 29.52 4 ARG B O 1
ATOM 3647 N N . LYS B 1 5 ? 3.232 -38.25 13.891 1 30.17 5 LYS B N 1
ATOM 3648 C CA . LYS B 1 5 ? 3.52 -37.125 14.773 1 30.17 5 LYS B CA 1
ATOM 3649 C C . LYS B 1 5 ? 3.922 -35.875 13.969 1 30.17 5 LYS B C 1
ATOM 3651 O O . LYS B 1 5 ? 5 -35.844 13.375 1 30.17 5 LYS B O 1
ATOM 3656 N N . PHE B 1 6 ? 2.881 -35.281 13.484 1 29.61 6 PHE B N 1
ATOM 3657 C CA . PHE B 1 6 ? 2.955 -34 12.75 1 29.61 6 PHE B CA 1
ATOM 3658 C C . PHE B 1 6 ? 3.654 -32.938 13.578 1 29.61 6 PHE B C 1
ATOM 3660 O O . PHE B 1 6 ? 3.301 -32.719 14.734 1 29.61 6 PHE B O 1
ATOM 3667 N N . ILE B 1 7 ? 4.859 -32.812 13.469 1 27.2 7 ILE B N 1
ATOM 3668 C CA . ILE B 1 7 ? 5.645 -31.734 14.078 1 27.2 7 ILE B CA 1
ATOM 3669 C C . ILE B 1 7 ? 4.914 -30.406 13.914 1 27.2 7 ILE B C 1
ATOM 3671 O O . ILE B 1 7 ? 4.578 -30 12.797 1 27.2 7 ILE B O 1
ATOM 3675 N N . LYS B 1 8 ? 4.23 -29.984 14.789 1 31.45 8 LYS B N 1
ATOM 3676 C CA . LYS B 1 8 ? 3.6 -28.688 15.008 1 31.45 8 LYS B CA 1
ATOM 3677 C C . LYS B 1 8 ? 4.551 -27.547 14.648 1 31.45 8 LYS B C 1
ATOM 3679 O O . LYS B 1 8 ? 4.32 -26.391 15.031 1 31.45 8 LYS B O 1
ATOM 3684 N N . SER B 1 9 ? 5.855 -27.781 14.445 1 27.44 9 SER B N 1
ATOM 3685 C CA . SER B 1 9 ? 6.703 -26.594 14.43 1 27.44 9 SER B CA 1
ATOM 3686 C C . SER B 1 9 ? 6.258 -25.625 13.344 1 27.44 9 SER B C 1
ATOM 3688 O O . SER B 1 9 ? 5.637 -26.016 12.359 1 27.44 9 SER B O 1
ATOM 3690 N N . ASN B 1 10 ? 6.414 -24.25 13.555 1 29.28 10 ASN B N 1
ATOM 3691 C CA . ASN B 1 10 ? 6.383 -22.984 12.82 1 29.28 10 ASN B CA 1
ATOM 3692 C C . ASN B 1 10 ? 7.012 -23.125 11.438 1 29.28 10 ASN B C 1
ATOM 3694 O O . ASN B 1 10 ? 7.445 -22.141 10.844 1 29.28 10 ASN B O 1
ATOM 3698 N N . VAL B 1 11 ? 7.254 -24.266 10.984 1 31.03 11 VAL B N 1
ATOM 3699 C CA . VAL B 1 11 ? 7.812 -24.688 9.703 1 31.03 11 VAL B CA 1
ATOM 3700 C C . VAL B 1 11 ? 6.887 -24.25 8.57 1 31.03 11 VAL B C 1
ATOM 3702 O O . VAL B 1 11 ? 7.141 -24.562 7.402 1 31.03 11 VAL B O 1
ATOM 3705 N N . PHE B 1 12 ? 5.82 -23.641 8.875 1 33.69 12 PHE B N 1
ATOM 3706 C CA . PHE B 1 12 ? 4.879 -23.203 7.852 1 33.69 12 PHE B CA 1
ATOM 3707 C C . PHE B 1 12 ? 5.543 -22.219 6.895 1 33.69 12 PHE B C 1
ATOM 3709 O O . PHE B 1 12 ? 5.168 -22.125 5.723 1 33.69 12 PHE B O 1
ATOM 3716 N N . THR B 1 13 ? 6.441 -21.391 7.441 1 33.12 13 THR B N 1
ATOM 3717 C CA . THR B 1 13 ? 7.031 -20.344 6.617 1 33.12 13 THR B CA 1
ATOM 3718 C C . THR B 1 13 ? 7.852 -20.938 5.48 1 33.12 13 THR B C 1
ATOM 3720 O O . THR B 1 13 ? 7.848 -20.422 4.363 1 33.12 13 THR B O 1
ATOM 3723 N N . ALA B 1 14 ? 8.609 -22.062 5.793 1 31.47 14 ALA B N 1
ATOM 3724 C CA . ALA B 1 14 ? 9.586 -22.562 4.828 1 31.47 14 ALA B CA 1
ATOM 3725 C C . ALA B 1 14 ? 8.906 -23.344 3.715 1 31.47 14 ALA B C 1
ATOM 3727 O O . ALA B 1 14 ? 9.352 -23.328 2.564 1 31.47 14 ALA B O 1
ATOM 3728 N N . ILE B 1 15 ? 7.859 -24.141 3.961 1 33.88 15 ILE B N 1
ATOM 3729 C CA . ILE B 1 15 ? 7.367 -25.094 2.98 1 33.88 15 ILE B CA 1
ATOM 3730 C C . ILE B 1 15 ? 6.594 -24.359 1.886 1 33.88 15 ILE B C 1
ATOM 3732 O O . ILE B 1 15 ? 6.645 -24.75 0.716 1 33.88 15 ILE B O 1
ATOM 3736 N N . THR B 1 16 ? 5.738 -23.469 2.219 1 34.28 16 THR B N 1
ATOM 3737 C CA . THR B 1 16 ? 4.914 -22.859 1.183 1 34.28 16 THR B CA 1
ATOM 3738 C C . THR B 1 16 ? 5.75 -21.938 0.296 1 34.28 16 THR B C 1
ATOM 3740 O O . THR B 1 16 ? 5.305 -21.531 -0.781 1 34.28 16 THR B O 1
ATOM 3743 N N . ALA B 1 17 ? 6.637 -21.219 0.876 1 34.53 17 ALA B N 1
ATOM 3744 C CA . ALA B 1 17 ? 7.445 -20.375 -0.001 1 34.53 17 ALA B CA 1
ATOM 3745 C C . ALA B 1 17 ? 8.188 -21.219 -1.036 1 34.53 17 ALA B C 1
ATOM 3747 O O . ALA B 1 17 ? 8.461 -20.75 -2.145 1 34.53 17 ALA B O 1
ATOM 3748 N N . GLY B 1 18 ? 9.234 -22.062 -0.54 1 31.25 18 GLY B N 1
ATOM 3749 C CA . GLY B 1 18 ? 10.219 -22.719 -1.387 1 31.25 18 GLY B CA 1
ATOM 3750 C C . GLY B 1 18 ? 9.617 -23.797 -2.268 1 31.25 18 GLY B C 1
ATOM 3751 O O . GLY B 1 18 ? 8.68 -24.484 -1.861 1 31.25 18 GLY B O 1
ATOM 3752 N N . GLY B 1 19 ? 9.516 -23.688 -3.498 1 32.66 19 GLY B N 1
ATOM 3753 C CA . GLY B 1 19 ? 9.484 -24.875 -4.332 1 32.66 19 GLY B CA 1
ATOM 3754 C C . GLY B 1 19 ? 10.172 -26.062 -3.695 1 32.66 19 GLY B C 1
ATOM 3755 O O . GLY B 1 19 ? 10.898 -25.922 -2.713 1 32.66 19 GLY B O 1
ATOM 3756 N N . ALA B 1 20 ? 9.672 -27.281 -3.924 1 33.59 20 ALA B N 1
ATOM 3757 C CA . ALA B 1 20 ? 10.438 -28.484 -3.609 1 33.59 20 ALA B CA 1
ATOM 3758 C C . ALA B 1 20 ? 11.938 -28.203 -3.645 1 33.59 20 ALA B C 1
ATOM 3760 O O . ALA B 1 20 ? 12.734 -28.984 -3.109 1 33.59 20 ALA B O 1
ATOM 3761 N N . SER B 1 21 ? 12.297 -27.125 -4.27 1 33.84 21 SER B N 1
ATOM 3762 C CA . SER B 1 21 ? 13.75 -27.016 -4.344 1 33.84 21 SER B CA 1
ATOM 3763 C C . SER B 1 21 ? 14.344 -26.547 -3.021 1 33.84 21 SER B C 1
ATOM 3765 O O . SER B 1 21 ? 15.562 -26.547 -2.842 1 33.84 21 SER B O 1
ATOM 3767 N N . LEU B 1 22 ? 13.555 -25.891 -2.205 1 34.94 22 LEU B N 1
ATOM 3768 C CA . LEU B 1 22 ? 14.266 -25.438 -1.009 1 34.94 22 LEU B CA 1
ATOM 3769 C C . LEU B 1 22 ? 14.055 -26.422 0.143 1 34.94 22 LEU B C 1
ATOM 3771 O O . LEU B 1 22 ? 14.195 -26.047 1.311 1 34.94 22 LEU B O 1
ATOM 3775 N N . LEU B 1 23 ? 13.359 -27.406 0.022 1 35.56 23 LEU B N 1
ATOM 3776 C CA . LEU B 1 23 ? 13.516 -28.328 1.139 1 35.56 23 LEU B CA 1
ATOM 3777 C C . LEU B 1 23 ? 14.961 -28.781 1.28 1 35.56 23 LEU B C 1
ATOM 3779 O O . LEU B 1 23 ? 15.602 -29.156 0.292 1 35.56 23 LEU B O 1
ATOM 3783 N N . PRO B 1 24 ? 15.617 -28.406 2.355 1 33.38 24 PRO B N 1
ATOM 3784 C CA . PRO B 1 24 ? 16.984 -28.906 2.5 1 33.38 24 PRO B CA 1
ATOM 3785 C C . PRO B 1 24 ? 17.109 -30.391 2.146 1 33.38 24 PRO B C 1
ATOM 3787 O O . PRO B 1 24 ? 16.172 -31.156 2.33 1 33.38 24 PRO B O 1
ATOM 3790 N N . ASP B 1 25 ? 18.141 -30.719 1.4 1 34.69 25 ASP B N 1
ATOM 3791 C CA . ASP B 1 25 ? 18.562 -32.062 1.029 1 34.69 25 ASP B CA 1
ATOM 3792 C C . ASP B 1 25 ? 18.391 -33.031 2.193 1 34.69 25 ASP B C 1
ATOM 3794 O O . ASP B 1 25 ? 18.141 -34.219 1.984 1 34.69 25 ASP B O 1
ATOM 3798 N N . PHE B 1 26 ? 18.562 -32.438 3.332 1 34 26 PHE B N 1
ATOM 3799 C CA . PHE B 1 26 ? 18.719 -33.375 4.445 1 34 26 PHE B CA 1
ATOM 3800 C C . PHE B 1 26 ? 17.406 -34.062 4.766 1 34 26 PHE B C 1
ATOM 3802 O O . PHE B 1 26 ? 17.391 -35.062 5.48 1 34 26 PHE B O 1
ATOM 3809 N N . LEU B 1 27 ? 16.391 -33.438 4.387 1 38.16 27 LEU B N 1
ATOM 3810 C CA . LEU B 1 27 ? 15.156 -34.156 4.742 1 38.16 27 LEU B CA 1
ATOM 3811 C C . LEU B 1 27 ? 14.977 -35.406 3.902 1 38.16 27 LEU B C 1
ATOM 3813 O O . LEU B 1 27 ? 14.039 -36.188 4.121 1 38.16 27 LEU B O 1
ATOM 3817 N N . PHE B 1 28 ? 15.727 -35.406 2.895 1 41.81 28 PHE B N 1
ATOM 3818 C CA . PHE B 1 28 ? 15.633 -36.656 2.154 1 41.81 28 PHE B CA 1
ATOM 3819 C C . PHE B 1 28 ? 16.594 -37.688 2.727 1 41.81 28 PHE B C 1
ATOM 3821 O O . PHE B 1 28 ? 17.781 -37.438 2.848 1 41.81 28 PHE B O 1
ATOM 3828 N N . GLY B 1 29 ? 16.297 -38.375 3.711 1 38.78 29 GLY B N 1
ATOM 3829 C CA . GLY B 1 29 ? 17.078 -39.5 4.211 1 38.78 29 GLY B CA 1
ATOM 3830 C C . GLY B 1 29 ? 17.906 -40.188 3.129 1 38.78 29 GLY B C 1
ATOM 3831 O O . GLY B 1 29 ? 17.422 -40.344 2.002 1 38.78 29 GLY B O 1
ATOM 3832 N N . ARG B 1 30 ? 19.188 -40.094 3.289 1 41.34 30 ARG B N 1
ATOM 3833 C CA . ARG B 1 30 ? 20.062 -40.844 2.4 1 41.34 30 ARG B CA 1
ATOM 3834 C C . ARG B 1 30 ? 19.703 -42.344 2.406 1 41.34 30 ARG B C 1
ATOM 3836 O O . ARG B 1 30 ? 19.766 -43 3.449 1 41.34 30 ARG B O 1
ATOM 3843 N N . SER B 1 31 ? 18.859 -42.625 1.58 1 46.75 31 SER B N 1
ATOM 3844 C CA . SER B 1 31 ? 18.734 -44.062 1.471 1 46.75 31 SER B CA 1
ATOM 3845 C C . SER B 1 31 ? 20.078 -44.719 1.16 1 46.75 31 SER B C 1
ATOM 3847 O O . SER B 1 31 ? 20.938 -44.094 0.504 1 46.75 31 SER B O 1
ATOM 3849 N N . LYS B 1 32 ? 20.359 -45.688 1.781 1 49 32 LYS B N 1
ATOM 3850 C CA . LYS B 1 32 ? 21.547 -46.5 1.529 1 49 32 LYS B CA 1
ATOM 3851 C C . LYS B 1 32 ? 21.672 -46.812 0.047 1 49 32 LYS B C 1
ATOM 3853 O O . LYS B 1 32 ? 20.688 -47.125 -0.621 1 49 32 LYS B O 1
ATOM 3858 N N . ILE B 1 33 ? 22.688 -46.719 -0.489 1 53.31 33 ILE B N 1
ATOM 3859 C CA . ILE B 1 33 ? 23.125 -47.156 -1.804 1 53.31 33 ILE B CA 1
ATOM 3860 C C . ILE B 1 33 ? 22.594 -48.562 -2.072 1 53.31 33 ILE B C 1
ATOM 3862 O O . ILE B 1 33 ? 22.75 -49.469 -1.244 1 53.31 33 ILE B O 1
ATOM 3866 N N . GLY B 1 34 ? 21.5 -48.688 -3.08 1 64.25 34 GLY B N 1
ATOM 3867 C CA . GLY B 1 34 ? 21.016 -49.969 -3.543 1 64.25 34 GLY B CA 1
ATOM 3868 C C . GLY B 1 34 ? 19.578 -50.25 -3.121 1 64.25 34 GLY B C 1
ATOM 3869 O O . GLY B 1 34 ? 19 -51.25 -3.533 1 64.25 34 GLY B O 1
ATOM 3870 N N . GLU B 1 35 ? 19.109 -49.438 -2.307 1 81.38 35 GLU B N 1
ATOM 3871 C CA . GLU B 1 35 ? 17.766 -49.75 -1.805 1 81.38 35 GLU B CA 1
ATOM 3872 C C . GLU B 1 35 ? 16.703 -49.438 -2.857 1 81.38 35 GLU B C 1
ATOM 3874 O O . GLU B 1 35 ? 16.734 -48.406 -3.516 1 81.38 35 GLU B O 1
ATOM 3879 N N . LYS B 1 36 ? 15.891 -50.469 -3.066 1 88.81 36 LYS B N 1
ATOM 3880 C CA . LYS B 1 36 ? 14.773 -50.344 -3.996 1 88.81 36 LYS B CA 1
ATOM 3881 C C . LYS B 1 36 ? 13.656 -49.5 -3.404 1 88.81 36 LYS B C 1
ATOM 3883 O O . LYS B 1 36 ? 13.203 -49.75 -2.285 1 88.81 36 LYS B O 1
ATOM 3888 N N . LYS B 1 37 ? 13.305 -48.406 -4.109 1 95.56 37 LYS B N 1
ATOM 3889 C CA . LYS B 1 37 ? 12.18 -47.531 -3.797 1 95.56 37 LYS B CA 1
ATOM 3890 C C . LYS B 1 37 ? 11.102 -47.594 -4.875 1 95.56 37 LYS B C 1
ATOM 3892 O O . LYS B 1 37 ? 11.219 -46.969 -5.926 1 95.56 37 LYS B O 1
ATOM 3897 N N . SER B 1 38 ? 10.102 -48.344 -4.625 1 97.25 38 SER B N 1
ATOM 3898 C CA . SER B 1 38 ? 9.086 -48.688 -5.609 1 97.25 38 SER B CA 1
ATOM 3899 C C . SER B 1 38 ? 8.148 -47.5 -5.883 1 97.25 38 SER B C 1
ATOM 3901 O O . SER B 1 38 ? 7.504 -47 -4.965 1 97.25 38 SER B O 1
ATOM 3903 N N . TYR B 1 39 ? 8.031 -47.156 -7.18 1 98 39 TYR B N 1
ATOM 3904 C CA . TYR B 1 39 ? 7.074 -46.125 -7.609 1 98 39 TYR B CA 1
ATOM 3905 C C . TYR B 1 39 ? 5.641 -46.594 -7.383 1 98 39 TYR B C 1
ATOM 3907 O O . TYR B 1 39 ? 4.797 -45.844 -6.93 1 98 39 TYR B O 1
ATOM 3915 N N . ALA B 1 40 ? 5.367 -47.812 -7.637 1 98 40 ALA B N 1
ATOM 3916 C CA . ALA B 1 40 ? 4.035 -48.406 -7.457 1 98 40 ALA B CA 1
ATOM 3917 C C . ALA B 1 40 ? 3.594 -48.312 -6 1 98 40 ALA B C 1
ATOM 3919 O O . ALA B 1 40 ? 2.463 -47.906 -5.707 1 98 40 ALA B O 1
ATOM 3920 N N . GLU B 1 41 ? 4.469 -48.688 -5.133 1 97.75 41 GLU B N 1
ATOM 3921 C CA . GLU B 1 41 ? 4.16 -48.625 -3.707 1 97.75 41 GLU B CA 1
ATOM 3922 C C . GLU B 1 41 ? 3.977 -47.156 -3.262 1 97.75 41 GLU B C 1
ATOM 3924 O O . GLU B 1 41 ? 3.078 -46.875 -2.473 1 97.75 41 GLU B O 1
ATOM 3929 N N . TYR B 1 42 ? 4.914 -46.375 -3.777 1 97.94 42 TYR B N 1
ATOM 3930 C CA . TYR B 1 42 ? 4.82 -44.938 -3.471 1 97.94 42 TYR B CA 1
ATOM 3931 C C . TYR B 1 42 ? 3.443 -44.406 -3.828 1 97.94 42 TYR B C 1
ATOM 3933 O O . TYR B 1 42 ? 2.838 -43.656 -3.045 1 97.94 42 TYR B O 1
ATOM 3941 N N . LEU B 1 43 ? 2.896 -44.75 -4.984 1 98.44 43 LEU B N 1
ATOM 3942 C CA . LEU B 1 43 ? 1.621 -44.219 -5.469 1 98.44 43 LEU B CA 1
ATOM 3943 C C . LEU B 1 43 ? 0.469 -44.75 -4.609 1 98.44 43 LEU B C 1
ATOM 3945 O O . LEU B 1 43 ? -0.462 -44 -4.305 1 98.44 43 LEU B O 1
ATOM 3949 N N . ARG B 1 44 ? 0.522 -45.969 -4.277 1 98.06 44 ARG B N 1
ATOM 3950 C CA . ARG B 1 44 ? -0.553 -46.531 -3.463 1 98.06 44 ARG B CA 1
ATOM 3951 C C . ARG B 1 44 ? -0.595 -45.875 -2.086 1 98.06 44 ARG B C 1
ATOM 3953 O O . ARG B 1 44 ? -1.67 -45.688 -1.512 1 98.06 44 ARG B O 1
ATOM 3960 N N . LYS B 1 45 ? 0.527 -45.469 -1.644 1 97.25 45 LYS B N 1
ATOM 3961 C CA . LYS B 1 45 ? 0.606 -44.812 -0.342 1 97.25 45 LYS B CA 1
ATOM 3962 C C . LYS B 1 45 ? 0.166 -43.344 -0.435 1 97.25 45 LYS B C 1
ATOM 3964 O O . LYS B 1 45 ? -0.03 -42.688 0.587 1 97.25 45 LYS B O 1
ATOM 3969 N N . SER B 1 46 ? -0.011 -42.875 -1.633 1 96.94 46 SER B N 1
ATOM 3970 C CA . SER B 1 46 ? -0.403 -41.5 -1.818 1 96.94 46 SER B CA 1
ATOM 3971 C C . SER B 1 46 ? -1.915 -41.312 -1.715 1 96.94 46 SER B C 1
ATOM 3973 O O . SER B 1 46 ? -2.439 -40.219 -1.929 1 96.94 46 SER B O 1
ATOM 3975 N N . ALA B 1 47 ? -2.639 -42.375 -1.422 1 97.62 47 ALA B N 1
ATOM 3976 C CA . ALA B 1 47 ? -4.074 -42.25 -1.191 1 97.62 47 ALA B CA 1
ATOM 3977 C C . ALA B 1 47 ? -4.359 -41.25 -0.084 1 97.62 47 ALA B C 1
ATOM 3979 O O . ALA B 1 47 ? -3.768 -41.312 0.995 1 97.62 47 ALA B O 1
ATOM 3980 N N . VAL B 1 48 ? -5.254 -40.312 -0.374 1 96.62 48 VAL B N 1
ATOM 3981 C CA . VAL B 1 48 ? -5.516 -39.219 0.553 1 96.62 48 VAL B CA 1
ATOM 3982 C C . VAL B 1 48 ? -6.426 -39.688 1.68 1 96.62 48 VAL B C 1
ATOM 3984 O O . VAL B 1 48 ? -7.441 -40.344 1.43 1 96.62 48 VAL B O 1
ATOM 3987 N N . PRO B 1 49 ? -6.051 -39.375 2.893 1 95.31 49 PRO B N 1
ATOM 3988 C CA . PRO B 1 49 ? -6.992 -39.688 3.967 1 95.31 49 PRO B CA 1
ATOM 3989 C C . PRO B 1 49 ? -8.375 -39.094 3.746 1 95.31 49 PRO B C 1
ATOM 3991 O O . PRO B 1 49 ? -8.477 -37.906 3.412 1 95.31 49 PRO B O 1
ATOM 3994 N N . LYS B 1 50 ? -9.398 -39.906 3.949 1 94.69 50 LYS B N 1
ATOM 3995 C CA . LYS B 1 50 ? -10.766 -39.469 3.697 1 94.69 50 LYS B CA 1
ATOM 3996 C C . LYS B 1 50 ? -11.109 -38.219 4.52 1 94.69 50 LYS B C 1
ATOM 3998 O O . LYS B 1 50 ? -11.852 -37.344 4.059 1 94.69 50 LYS B O 1
ATOM 4003 N N . GLU B 1 51 ? -10.617 -38.156 5.676 1 92.75 51 GLU B N 1
ATOM 4004 C CA . GLU B 1 51 ? -10.891 -37.031 6.566 1 92.75 51 GLU B CA 1
ATOM 4005 C C . GLU B 1 51 ? -10.398 -35.719 5.977 1 92.75 51 GLU B C 1
ATOM 4007 O O . GLU B 1 51 ? -11.039 -34.656 6.125 1 92.75 51 GLU B O 1
ATOM 4012 N N . GLU B 1 52 ? -9.281 -35.719 5.316 1 92.06 52 GLU B N 1
ATOM 4013 C CA . GLU B 1 52 ? -8.734 -34.531 4.68 1 92.06 52 GLU B CA 1
ATOM 4014 C C . GLU B 1 52 ? -9.633 -34.031 3.539 1 92.06 52 GLU B C 1
ATOM 4016 O O . GLU B 1 52 ? -9.859 -32.844 3.375 1 92.06 52 GLU B O 1
ATOM 4021 N N . LEU B 1 53 ? -10.172 -34.969 2.809 1 94 53 LEU B N 1
ATOM 4022 C CA . LEU B 1 53 ? -11.047 -34.625 1.688 1 94 53 LEU B CA 1
ATOM 4023 C C . LEU B 1 53 ? -12.391 -34.094 2.184 1 94 53 LEU B C 1
ATOM 4025 O O . LEU B 1 53 ? -12.984 -33.219 1.557 1 94 53 LEU B O 1
ATOM 4029 N N . GLU B 1 54 ? -12.852 -34.625 3.266 1 92.69 54 GLU B N 1
ATOM 4030 C CA . GLU B 1 54 ? -14.102 -34.156 3.863 1 92.69 54 GLU B CA 1
ATOM 4031 C C . GLU B 1 54 ? -13.984 -32.688 4.293 1 92.69 54 GLU B C 1
ATOM 4033 O O . GLU B 1 54 ? -14.906 -31.891 4.078 1 92.69 54 GLU B O 1
ATOM 4038 N N . ILE B 1 55 ? -12.891 -32.438 4.855 1 88.19 55 ILE B N 1
ATOM 4039 C CA . ILE B 1 55 ? -12.664 -31.047 5.273 1 88.19 55 ILE B CA 1
ATOM 4040 C C . ILE B 1 55 ? -12.625 -30.141 4.047 1 88.19 55 ILE B C 1
ATOM 4042 O O . ILE B 1 55 ? -13.273 -29.094 4.023 1 88.19 55 ILE B O 1
ATOM 4046 N N . PHE B 1 56 ? -11.984 -30.516 3.057 1 89.31 56 PHE B N 1
ATOM 4047 C CA . PHE B 1 56 ? -11.852 -29.766 1.812 1 89.31 56 PHE B CA 1
ATOM 4048 C C . PHE B 1 56 ? -13.219 -29.516 1.181 1 89.31 56 PHE B C 1
ATOM 4050 O O . PHE B 1 56 ? -13.484 -28.422 0.674 1 89.31 56 PHE B O 1
ATOM 4057 N N . LEU B 1 57 ? -14.094 -30.453 1.279 1 91 57 LEU B N 1
ATOM 4058 C CA . LEU B 1 57 ? -15.352 -30.391 0.547 1 91 57 LEU B CA 1
ATOM 4059 C C . LEU B 1 57 ? -16.438 -29.75 1.399 1 91 57 LEU B C 1
ATOM 4061 O O . LEU B 1 57 ? -17.359 -29.109 0.871 1 91 57 LEU B O 1
ATOM 4065 N N . GLU B 1 58 ? -16.375 -29.891 2.664 1 86.75 58 GLU B N 1
ATOM 4066 C CA . GLU B 1 58 ? -17.562 -29.594 3.465 1 86.75 58 GLU B CA 1
ATOM 4067 C C . GLU B 1 58 ? -17.328 -28.406 4.391 1 86.75 58 GLU B C 1
ATOM 4069 O O . GLU B 1 58 ? -18.281 -27.844 4.941 1 86.75 58 GLU B O 1
ATOM 4074 N N . HIS B 1 59 ? -16.156 -28.047 4.566 1 81.38 59 HIS B N 1
ATOM 4075 C CA . HIS B 1 59 ? -15.852 -26.953 5.48 1 81.38 59 HIS B CA 1
ATOM 4076 C C . HIS B 1 59 ? -15.297 -25.734 4.73 1 81.38 59 HIS B C 1
ATOM 4078 O O . HIS B 1 59 ? -14.828 -25.875 3.6 1 81.38 59 HIS B O 1
ATOM 4084 N N . ASP B 1 60 ? -15.492 -24.594 5.363 1 77.56 60 ASP B N 1
ATOM 4085 C CA . ASP B 1 60 ? -14.773 -23.438 4.848 1 77.56 60 ASP B CA 1
ATOM 4086 C C . ASP B 1 60 ? -13.258 -23.656 4.918 1 77.56 60 ASP B C 1
ATOM 4088 O O . ASP B 1 60 ? -12.719 -23.938 5.988 1 77.56 60 ASP B O 1
ATOM 4092 N N . SER B 1 61 ? -12.734 -23.625 3.76 1 82.56 61 SER B N 1
ATOM 4093 C CA . SER B 1 61 ? -11.297 -23.828 3.654 1 82.56 61 SER B CA 1
ATOM 4094 C C . SER B 1 61 ? -10.672 -22.859 2.65 1 82.56 61 SER B C 1
ATOM 4096 O O . SER B 1 61 ? -11.375 -22.094 2.002 1 82.56 61 SER B O 1
ATOM 4098 N N . TRP B 1 62 ? -9.445 -22.891 2.65 1 86 62 TRP B N 1
ATOM 4099 C CA . TRP B 1 62 ? -8.656 -21.984 1.821 1 86 62 TRP B CA 1
ATOM 4100 C C . TRP B 1 62 ? -9 -22.156 0.346 1 86 62 TRP B C 1
ATOM 4102 O O . TRP B 1 62 ? -8.945 -21.203 -0.43 1 86 62 TRP B O 1
ATOM 4112 N N . ALA B 1 63 ? -9.43 -23.328 -0.017 1 92 63 ALA B N 1
ATOM 4113 C CA . ALA B 1 63 ? -9.766 -23.641 -1.403 1 92 63 ALA B CA 1
ATOM 4114 C C . ALA B 1 63 ? -11.109 -24.359 -1.49 1 92 63 ALA B C 1
ATOM 4116 O O . ALA B 1 63 ? -11.602 -24.906 -0.494 1 92 63 ALA B O 1
ATOM 4117 N N . GLN B 1 64 ? -11.688 -24.297 -2.686 1 93 64 GLN B N 1
ATOM 4118 C CA . GLN B 1 64 ? -12.891 -25.062 -2.998 1 93 64 GLN B CA 1
ATOM 4119 C C . GLN B 1 64 ? -12.734 -25.797 -4.32 1 93 64 GLN B C 1
ATOM 4121 O O . GLN B 1 64 ? -12.008 -25.359 -5.211 1 93 64 GLN B O 1
ATOM 4126 N N . PHE B 1 65 ? -13.43 -26.859 -4.43 1 94.88 65 PHE B N 1
ATOM 4127 C CA . PHE B 1 65 ? -13.289 -27.75 -5.578 1 94.88 65 PHE B CA 1
ATOM 4128 C C . PHE B 1 65 ? -13.75 -27.062 -6.855 1 94.88 65 PHE B C 1
ATOM 4130 O O . PHE B 1 65 ? -14.75 -26.344 -6.852 1 94.88 65 PHE B O 1
ATOM 4137 N N . ASP B 1 66 ? -13.07 -27.188 -7.879 1 95.62 66 ASP B N 1
ATOM 4138 C CA . ASP B 1 66 ? -13.398 -26.781 -9.242 1 95.62 66 ASP B CA 1
ATOM 4139 C C . ASP B 1 66 ? -13.148 -27.922 -10.227 1 95.62 66 ASP B C 1
ATOM 4141 O O . ASP B 1 66 ? -12.047 -28.484 -10.281 1 95.62 66 ASP B O 1
ATOM 4145 N N . PRO B 1 67 ? -14.039 -28.297 -10.969 1 95.56 67 PRO B N 1
ATOM 4146 C CA . PRO B 1 67 ? -13.938 -29.516 -11.781 1 95.56 67 PRO B CA 1
ATOM 4147 C C . PRO B 1 67 ? -12.914 -29.375 -12.914 1 95.56 67 PRO B C 1
ATOM 4149 O O . PRO B 1 67 ? -12.453 -30.391 -13.453 1 95.56 67 PRO B O 1
ATOM 4152 N N . GLU B 1 68 ? -12.594 -28.281 -13.312 1 95.38 68 GLU B N 1
ATOM 4153 C CA . GLU B 1 68 ? -11.68 -28.078 -14.438 1 95.38 68 GLU B CA 1
ATOM 4154 C C . GLU B 1 68 ? -10.25 -27.844 -13.961 1 95.38 68 GLU B C 1
ATOM 4156 O O . GLU B 1 68 ? -9.32 -28.516 -14.414 1 95.38 68 GLU B O 1
ATOM 4161 N N . VAL B 1 69 ? -10.141 -26.891 -13.008 1 96.81 69 VAL B N 1
ATOM 4162 C CA . VAL B 1 69 ? -8.789 -26.484 -12.625 1 96.81 69 VAL B CA 1
ATOM 4163 C C . VAL B 1 69 ? -8.438 -27.078 -11.266 1 96.81 69 VAL B C 1
ATOM 4165 O O . VAL B 1 69 ? -7.402 -26.734 -10.68 1 96.81 69 VAL B O 1
ATOM 4168 N N . GLY B 1 70 ? -9.242 -27.969 -10.758 1 96.25 70 GLY B N 1
ATOM 4169 C CA . GLY B 1 70 ? -8.984 -28.688 -9.523 1 96.25 70 GLY B CA 1
ATOM 4170 C C . GLY B 1 70 ? -9.516 -27.969 -8.297 1 96.25 70 GLY B C 1
ATOM 4171 O O . GLY B 1 70 ? -10.219 -28.562 -7.477 1 96.25 70 GLY B O 1
ATOM 4172 N N . TYR B 1 71 ? -9.18 -26.688 -8.172 1 95.75 71 TYR B N 1
ATOM 4173 C CA . TYR B 1 71 ? -9.617 -25.859 -7.039 1 95.75 71 TYR B CA 1
ATOM 4174 C C . TYR B 1 71 ? -9.492 -24.375 -7.359 1 95.75 71 TYR B C 1
ATOM 4176 O O . TYR B 1 71 ? -8.719 -23.984 -8.234 1 95.75 71 TYR B O 1
ATOM 4184 N N . ILE B 1 72 ? -10.305 -23.594 -6.707 1 96.06 72 ILE B N 1
ATOM 4185 C CA . ILE B 1 72 ? -10.203 -22.141 -6.715 1 96.06 72 ILE B CA 1
ATOM 4186 C C . ILE B 1 72 ? -10.305 -21.609 -5.285 1 96.06 72 ILE B C 1
ATOM 4188 O O . ILE B 1 72 ? -10.336 -22.391 -4.328 1 96.06 72 ILE B O 1
ATOM 4192 N N . LEU B 1 73 ? -10.234 -20.359 -5.199 1 94.88 73 LEU B N 1
ATOM 4193 C CA . LEU B 1 73 ? -10.164 -19.734 -3.883 1 94.88 73 LEU B CA 1
ATOM 4194 C C . LEU B 1 73 ? -11.453 -19.969 -3.102 1 94.88 73 LEU B C 1
ATOM 4196 O O . LEU B 1 73 ? -12.547 -19.891 -3.662 1 94.88 73 LEU B O 1
ATOM 4200 N N . GLY B 1 74 ? -11.312 -20.328 -1.896 1 91.44 74 GLY B N 1
ATOM 4201 C CA . GLY B 1 74 ? -12.414 -20.344 -0.952 1 91.44 74 GLY B CA 1
ATOM 4202 C C . GLY B 1 74 ? -12.398 -19.172 0.002 1 91.44 74 GLY B C 1
ATOM 4203 O O . GLY B 1 74 ? -11.797 -18.141 -0.288 1 91.44 74 GLY B O 1
ATOM 4204 N N . ASN B 1 75 ? -13.25 -19.188 1.021 1 89.81 75 ASN B N 1
ATOM 4205 C CA . ASN B 1 75 ? -13.273 -18.203 2.09 1 89.81 75 ASN B CA 1
ATOM 4206 C C . ASN B 1 75 ? -12.531 -18.688 3.328 1 89.81 75 ASN B C 1
ATOM 4208 O O . ASN B 1 75 ? -12.875 -19.719 3.896 1 89.81 75 ASN B O 1
ATOM 4212 N N . TYR B 1 76 ? -11.477 -17.906 3.631 1 84.31 76 TYR B N 1
ATOM 4213 C CA . TYR B 1 76 ? -10.609 -18.406 4.695 1 84.31 76 TYR B CA 1
ATOM 4214 C C . TYR B 1 76 ? -9.906 -17.25 5.406 1 84.31 76 TYR B C 1
ATOM 4216 O O . TYR B 1 76 ? -9.773 -16.156 4.852 1 84.31 76 TYR B O 1
ATOM 4224 N N . MET B 1 77 ? -9.547 -17.469 6.676 1 87.44 77 MET B N 1
ATOM 4225 C CA . MET B 1 77 ? -8.773 -16.531 7.492 1 87.44 77 MET B CA 1
ATOM 4226 C C . MET B 1 77 ? -7.605 -17.25 8.164 1 87.44 77 MET B C 1
ATOM 4228 O O . MET B 1 77 ? -7.609 -17.453 9.383 1 87.44 77 MET B O 1
ATOM 4232 N N . PRO B 1 78 ? -6.594 -17.531 7.359 1 84.81 78 PRO B N 1
ATOM 4233 C CA . PRO B 1 78 ? -5.453 -18.281 7.895 1 84.81 78 PRO B CA 1
ATOM 4234 C C . PRO B 1 78 ? -4.543 -17.438 8.773 1 84.81 78 PRO B C 1
ATOM 4236 O O . PRO B 1 78 ? -4.5 -16.203 8.617 1 84.81 78 PRO B O 1
ATOM 4239 N N . HIS B 1 79 ? -3.803 -18.094 9.695 1 88.12 79 HIS B N 1
ATOM 4240 C CA . HIS B 1 79 ? -2.791 -17.453 10.531 1 88.12 79 HIS B CA 1
ATOM 4241 C C . HIS B 1 79 ? -1.425 -17.469 9.852 1 88.12 79 HIS B C 1
ATOM 4243 O O . HIS B 1 79 ? -0.505 -18.141 10.32 1 88.12 79 HIS B O 1
ATOM 4249 N N . ASP B 1 80 ? -1.281 -16.688 8.797 1 90.12 80 ASP B N 1
ATOM 4250 C CA . ASP B 1 80 ? -0.081 -16.812 7.98 1 90.12 80 ASP B CA 1
ATOM 4251 C C . ASP B 1 80 ? 0.459 -15.453 7.57 1 90.12 80 ASP B C 1
ATOM 4253 O O . ASP B 1 80 ? 1.345 -15.352 6.719 1 90.12 80 ASP B O 1
ATOM 4257 N N . GLY B 1 81 ? -0.037 -14.375 8.172 1 93.62 81 GLY B N 1
ATOM 4258 C CA . GLY B 1 81 ? 0.395 -13.039 7.812 1 93.62 81 GLY B CA 1
ATOM 4259 C C . GLY B 1 81 ? 1.637 -12.586 8.562 1 93.62 81 GLY B C 1
ATOM 4260 O O . GLY B 1 81 ? 2.211 -13.359 9.336 1 93.62 81 GLY B O 1
ATOM 4261 N N . ILE B 1 82 ? 2.098 -11.359 8.234 1 96.75 82 ILE B N 1
ATOM 4262 C CA . ILE B 1 82 ? 3.262 -10.789 8.898 1 96.75 82 ILE B CA 1
ATOM 4263 C C . ILE B 1 82 ? 2.961 -10.602 10.383 1 96.75 82 ILE B C 1
ATOM 4265 O O . ILE B 1 82 ? 1.803 -10.43 10.773 1 96.75 82 ILE B O 1
ATOM 4269 N N . ASP B 1 83 ? 4.031 -10.68 11.156 1 94.94 83 ASP B N 1
ATOM 4270 C CA . ASP B 1 83 ? 3.967 -10.406 12.586 1 94.94 83 ASP B CA 1
ATOM 4271 C C . ASP B 1 83 ? 2.887 -11.25 13.258 1 94.94 83 ASP B C 1
ATOM 4273 O O . ASP B 1 83 ? 2.16 -10.766 14.125 1 94.94 83 ASP B O 1
ATOM 4277 N N . ASN B 1 84 ? 2.695 -12.438 12.797 1 91.44 84 ASN B N 1
ATOM 4278 C CA . ASN B 1 84 ? 1.813 -13.438 13.391 1 91.44 84 ASN B CA 1
ATOM 4279 C C . ASN B 1 84 ? 0.347 -13.039 13.266 1 91.44 84 ASN B C 1
ATOM 4281 O O . ASN B 1 84 ? -0.456 -13.328 14.156 1 91.44 84 ASN B O 1
ATOM 4285 N N . SER B 1 85 ? 0.02 -12.352 12.234 1 93.75 85 SER B N 1
ATOM 4286 C CA . SER B 1 85 ? -1.361 -11.938 12.016 1 93.75 85 SER B CA 1
ATOM 4287 C C . SER B 1 85 ? -2.127 -12.969 11.195 1 93.75 85 SER B C 1
ATOM 4289 O O . SER B 1 85 ? -1.522 -13.844 10.578 1 93.75 85 SER B O 1
ATOM 4291 N N . TYR B 1 86 ? -3.469 -12.922 11.297 1 91.81 86 TYR B N 1
ATOM 4292 C CA . TYR B 1 86 ? -4.355 -13.609 10.367 1 91.81 86 TYR B CA 1
ATOM 4293 C C . TYR B 1 86 ? -4.586 -12.781 9.117 1 91.81 86 TYR B C 1
ATOM 4295 O O . TYR B 1 86 ? -4.43 -11.555 9.133 1 91.81 86 TYR B O 1
ATOM 4303 N N . THR B 1 87 ? -4.906 -13.445 8.062 1 93.06 87 THR B N 1
ATOM 4304 C CA . THR B 1 87 ? -5.207 -12.742 6.82 1 93.06 87 THR B CA 1
ATOM 4305 C C . THR B 1 87 ? -6.641 -13.031 6.375 1 93.06 87 THR B C 1
ATOM 4307 O O . THR B 1 87 ? -7.133 -14.148 6.52 1 93.06 87 THR B O 1
ATOM 4310 N N . LEU B 1 88 ? -7.324 -11.984 5.926 1 93.31 88 LEU B N 1
ATOM 4311 C CA . LEU B 1 88 ? -8.656 -12.117 5.348 1 93.31 88 LEU B CA 1
ATOM 4312 C C . LEU B 1 88 ? -8.578 -12.445 3.863 1 93.31 88 LEU B C 1
ATOM 4314 O O . LEU B 1 88 ? -8.125 -11.625 3.062 1 93.31 88 LEU B O 1
ATOM 4318 N N . SER B 1 89 ? -8.984 -13.57 3.518 1 92.25 89 SER B N 1
ATOM 4319 C CA . SER B 1 89 ? -8.977 -14.039 2.135 1 92.25 89 SER B CA 1
ATOM 4320 C C . SER B 1 89 ? -10.352 -14.547 1.717 1 92.25 89 SER B C 1
ATOM 4322 O O . SER B 1 89 ? -10.781 -15.617 2.154 1 92.25 89 SER B O 1
ATOM 4324 N N . THR B 1 90 ? -10.992 -13.812 0.824 1 93.75 90 THR B N 1
ATOM 4325 C CA . THR B 1 90 ? -12.375 -14.148 0.483 1 93.75 90 THR B CA 1
ATOM 4326 C C . THR B 1 90 ? -12.57 -14.164 -1.031 1 93.75 90 THR B C 1
ATOM 4328 O O . THR B 1 90 ? -11.734 -13.633 -1.773 1 93.75 90 THR B O 1
ATOM 4331 N N . VAL B 1 91 ? -13.648 -14.797 -1.455 1 94.75 91 VAL B N 1
ATOM 4332 C CA . VAL B 1 91 ? -13.906 -15.016 -2.875 1 94.75 91 VAL B CA 1
ATOM 4333 C C . VAL B 1 91 ? -15.289 -14.484 -3.238 1 94.75 91 VAL B C 1
ATOM 4335 O O . VAL B 1 91 ? -16.234 -14.625 -2.463 1 94.75 91 VAL B O 1
ATOM 4338 N N . MET B 1 92 ? -15.328 -13.797 -4.371 1 94.12 92 MET B N 1
ATOM 4339 C CA . MET B 1 92 ? -16.594 -13.312 -4.895 1 94.12 92 MET B CA 1
ATOM 4340 C C . MET B 1 92 ? -17.344 -14.414 -5.645 1 94.12 92 MET B C 1
ATOM 4342 O O . MET B 1 92 ? -16.797 -15.508 -5.848 1 94.12 92 MET B O 1
ATOM 4346 N N . LYS B 1 93 ? -18.547 -14.125 -6.109 1 91.5 93 LYS B N 1
ATOM 4347 C CA . LYS B 1 93 ? -19.406 -15.125 -6.727 1 91.5 93 LYS B CA 1
ATOM 4348 C C . LYS B 1 93 ? -18.812 -15.641 -8.031 1 91.5 93 LYS B C 1
ATOM 4350 O O . LYS B 1 93 ? -18.984 -16.812 -8.375 1 91.5 93 LYS B O 1
ATOM 4355 N N . ASP B 1 94 ? -18.062 -14.852 -8.688 1 91.69 94 ASP B N 1
ATOM 4356 C CA . ASP B 1 94 ? -17.5 -15.258 -9.969 1 91.69 94 ASP B CA 1
ATOM 4357 C C . ASP B 1 94 ? -16.141 -15.938 -9.781 1 91.69 94 ASP B C 1
ATOM 4359 O O . ASP B 1 94 ? -15.445 -16.234 -10.75 1 91.69 94 ASP B O 1
ATOM 4363 N N . GLY B 1 95 ? -15.734 -16.094 -8.586 1 94 95 GLY B N 1
ATOM 4364 C CA . GLY B 1 95 ? -14.547 -16.891 -8.281 1 94 95 GLY B CA 1
ATOM 4365 C C . GLY B 1 95 ? -13.297 -16.047 -8.109 1 94 95 GLY B C 1
ATOM 4366 O O . GLY B 1 95 ? -12.234 -16.562 -7.773 1 94 95 GLY B O 1
ATOM 4367 N N . LYS B 1 96 ? -13.375 -14.75 -8.375 1 96.5 96 LYS B N 1
ATOM 4368 C CA . LYS B 1 96 ? -12.211 -13.898 -8.172 1 96.5 96 LYS B CA 1
ATOM 4369 C C . LYS B 1 96 ? -12.062 -13.508 -6.703 1 96.5 96 LYS B C 1
ATOM 4371 O O . LYS B 1 96 ? -13.031 -13.547 -5.945 1 96.5 96 LYS B O 1
ATOM 4376 N N . ARG B 1 97 ? -10.859 -13.188 -6.32 1 97.12 97 ARG B N 1
ATOM 4377 C CA . ARG B 1 97 ? -10.633 -12.648 -4.984 1 97.12 97 ARG B CA 1
ATOM 4378 C C . ARG B 1 97 ? -11.352 -11.312 -4.805 1 97.12 97 ARG B C 1
ATOM 4380 O O . ARG B 1 97 ? -11.484 -10.539 -5.754 1 97.12 97 ARG B O 1
ATOM 4387 N N . THR B 1 98 ? -11.781 -11.023 -3.631 1 95.69 98 THR B N 1
ATOM 4388 C CA . THR B 1 98 ? -12.617 -9.859 -3.336 1 95.69 98 THR B CA 1
ATOM 4389 C C . THR B 1 98 ? -11.867 -8.562 -3.652 1 95.69 98 THR B C 1
ATOM 4391 O O . THR B 1 98 ? -10.727 -8.383 -3.229 1 95.69 98 THR B O 1
ATOM 4394 N N . ASN B 1 99 ? -12.539 -7.742 -4.395 1 92.44 99 ASN B N 1
ATOM 4395 C CA . ASN B 1 99 ? -12.086 -6.379 -4.652 1 92.44 99 ASN B CA 1
ATOM 4396 C C . ASN B 1 99 ? -12.852 -5.363 -3.807 1 92.44 99 ASN B C 1
ATOM 4398 O O . ASN B 1 99 ? -14.055 -5.5 -3.607 1 92.44 99 ASN B O 1
ATOM 4402 N N . SER B 1 100 ? -12.117 -4.328 -3.389 1 94.06 100 SER B N 1
ATOM 4403 C CA . SER B 1 100 ? -12.781 -3.279 -2.619 1 94.06 100 SER B CA 1
ATOM 4404 C C . SER B 1 100 ? -12.602 -1.917 -3.279 1 94.06 100 SER B C 1
ATOM 4406 O O . SER B 1 100 ? -13.539 -1.112 -3.314 1 94.06 100 SER B O 1
ATOM 4408 N N . ILE B 1 101 ? -11.477 -1.634 -3.791 1 96.56 101 ILE B N 1
ATOM 4409 C CA . ILE B 1 101 ? -11.133 -0.303 -4.281 1 96.56 101 ILE B CA 1
ATOM 4410 C C . ILE B 1 101 ? -11.734 -0.098 -5.672 1 96.56 101 ILE B C 1
ATOM 4412 O O . ILE B 1 101 ? -11.367 -0.799 -6.621 1 96.56 101 ILE B O 1
ATOM 4416 N N . TYR B 1 102 ? -12.664 0.844 -5.766 1 95.06 102 TYR B N 1
ATOM 4417 C CA . TYR B 1 102 ? -13.352 1.241 -6.984 1 95.06 102 TYR B CA 1
ATOM 4418 C C . TYR B 1 102 ? -14.039 0.046 -7.637 1 95.06 102 TYR B C 1
ATOM 4420 O O . TYR B 1 102 ? -14.039 -0.085 -8.859 1 95.06 102 TYR B O 1
ATOM 4428 N N . ALA B 1 103 ? -14.531 -0.811 -6.867 1 92.44 103 ALA B N 1
ATOM 4429 C CA . ALA B 1 103 ? -15.156 -2.051 -7.328 1 92.44 103 ALA B CA 1
ATOM 4430 C C . ALA B 1 103 ? -16.406 -1.766 -8.164 1 92.44 103 ALA B C 1
ATOM 4432 O O . ALA B 1 103 ? -16.859 -2.629 -8.914 1 92.44 103 ALA B O 1
ATOM 4433 N N . ASP B 1 104 ? -16.938 -0.589 -8.078 1 91.5 104 ASP B N 1
ATOM 4434 C CA . ASP B 1 104 ? -18.156 -0.222 -8.797 1 91.5 104 ASP B CA 1
ATOM 4435 C C . ASP B 1 104 ? -17.828 0.365 -10.164 1 91.5 104 ASP B C 1
ATOM 4437 O O . ASP B 1 104 ? -18.719 0.656 -10.953 1 91.5 104 ASP B O 1
ATOM 4441 N N . LYS B 1 105 ? -16.578 0.557 -10.469 1 92.81 105 LYS B N 1
ATOM 4442 C CA . LYS B 1 105 ? -16.156 1.086 -11.766 1 92.81 105 LYS B CA 1
ATOM 4443 C C . LYS B 1 105 ? -15.906 -0.039 -12.766 1 92.81 105 LYS B C 1
ATOM 4445 O O . LYS B 1 105 ? -15.703 -1.19 -12.367 1 92.81 105 LYS B O 1
ATOM 4450 N N . PRO B 1 106 ? -15.969 0.288 -14.023 1 93.25 106 PRO B N 1
ATOM 4451 C CA . PRO B 1 106 ? -15.633 -0.737 -15.016 1 93.25 106 PRO B CA 1
ATOM 4452 C C . PRO B 1 106 ? -14.219 -1.28 -14.852 1 93.25 106 PRO B C 1
ATOM 4454 O O . PRO B 1 106 ? -13.289 -0.519 -14.562 1 93.25 106 PRO B O 1
ATOM 4457 N N . CYS B 1 107 ? -14.094 -2.543 -14.992 1 96.06 107 CYS B N 1
ATOM 4458 C CA . CYS B 1 107 ? -12.789 -3.201 -14.914 1 96.06 107 CYS B CA 1
ATOM 4459 C C . CYS B 1 107 ? -12.305 -3.621 -16.297 1 96.06 107 CYS B C 1
ATOM 4461 O O . CYS B 1 107 ? -13.016 -4.32 -17.016 1 96.06 107 CYS B O 1
ATOM 4463 N N . ARG B 1 108 ? -11.109 -3.285 -16.609 1 96.56 108 ARG B N 1
ATOM 4464 C CA . ARG B 1 108 ? -10.578 -3.615 -17.938 1 96.56 108 ARG B CA 1
ATOM 4465 C C . ARG B 1 108 ? -9.453 -4.637 -17.844 1 96.56 108 ARG B C 1
ATOM 4467 O O . ARG B 1 108 ? -8.992 -5.164 -18.859 1 96.56 108 ARG B O 1
ATOM 4474 N N . ILE B 1 109 ? -8.93 -4.941 -16.656 1 98.5 109 ILE B N 1
ATOM 4475 C CA . ILE B 1 109 ? -7.773 -5.809 -16.484 1 98.5 109 ILE B CA 1
ATOM 4476 C C . ILE B 1 109 ? -8.164 -7.047 -15.68 1 98.5 109 ILE B C 1
ATOM 4478 O O . ILE B 1 109 ? -8.664 -6.938 -14.562 1 98.5 109 ILE B O 1
ATOM 4482 N N . ASN B 1 110 ? -7.961 -8.195 -16.234 1 98.62 110 ASN B N 1
ATOM 4483 C CA . ASN B 1 110 ? -8.023 -9.461 -15.5 1 98.62 110 ASN B CA 1
ATOM 4484 C C . ASN B 1 110 ? -6.637 -10.062 -15.305 1 98.62 110 ASN B C 1
ATOM 4486 O O . ASN B 1 110 ? -5.805 -10.023 -16.219 1 98.62 110 ASN B O 1
ATOM 4490 N N . THR B 1 111 ? -6.383 -10.562 -14.109 1 98.75 111 THR B N 1
ATOM 4491 C CA . THR B 1 111 ? -5.078 -11.156 -13.836 1 98.75 111 THR B CA 1
ATOM 4492 C C . THR B 1 111 ? -5.227 -12.617 -13.438 1 98.75 111 THR B C 1
ATOM 4494 O O . THR B 1 111 ? -6.18 -12.992 -12.758 1 98.75 111 THR B O 1
ATOM 4497 N N . TYR B 1 112 ? -4.355 -13.445 -13.945 1 98.56 112 TYR B N 1
ATOM 4498 C CA . TYR B 1 112 ? -4.336 -14.891 -13.734 1 98.56 112 TYR B CA 1
ATOM 4499 C C . TYR B 1 112 ? -2.947 -15.367 -13.328 1 98.56 112 TYR B C 1
ATOM 4501 O O . TYR B 1 112 ? -1.942 -14.75 -13.688 1 98.56 112 TYR B O 1
ATOM 4509 N N . GLY B 1 113 ? -2.916 -16.438 -12.562 1 97.81 113 GLY B N 1
ATOM 4510 C CA . GLY B 1 113 ? -1.615 -17.016 -12.242 1 97.81 113 GLY B CA 1
ATOM 4511 C C . GLY B 1 113 ? -1.593 -17.75 -10.922 1 97.81 113 GLY B C 1
ATOM 4512 O O . GLY B 1 113 ? -2.574 -18.406 -10.555 1 97.81 113 GLY B O 1
ATOM 4513 N N . ASN B 1 114 ? -0.536 -17.641 -10.297 1 95.81 114 ASN B N 1
ATOM 4514 C CA . ASN B 1 114 ? -0.163 -18.453 -9.141 1 95.81 114 ASN B CA 1
ATOM 4515 C C . ASN B 1 114 ? -0.386 -17.703 -7.832 1 95.81 114 ASN B C 1
ATOM 4517 O O . ASN B 1 114 ? -1.291 -16.875 -7.734 1 95.81 114 ASN B O 1
ATOM 4521 N N . SER B 1 115 ? 0.311 -18.125 -6.75 1 94.88 115 SER B N 1
ATOM 4522 C CA . SER B 1 115 ? 0.148 -17.578 -5.414 1 94.88 115 SER B CA 1
ATOM 4523 C C . SER B 1 115 ? 0.572 -16.109 -5.371 1 94.88 115 SER B C 1
ATOM 4525 O O . SER B 1 115 ? 0.125 -15.352 -4.508 1 94.88 115 SER B O 1
ATOM 4527 N N . PHE B 1 116 ? 1.43 -15.641 -6.277 1 95.81 116 PHE B N 1
ATOM 4528 C CA . PHE B 1 116 ? 1.831 -14.242 -6.316 1 95.81 116 PHE B CA 1
ATOM 4529 C C . PHE B 1 116 ? 0.77 -13.391 -7.008 1 95.81 116 PHE B C 1
ATOM 4531 O O . PHE B 1 116 ? 0.628 -12.203 -6.711 1 95.81 116 PHE B O 1
ATOM 4538 N N . THR B 1 117 ? 0.023 -14 -7.934 1 97.5 117 THR B N 1
ATOM 4539 C CA . THR B 1 117 ? -1.149 -13.32 -8.469 1 97.5 117 THR B CA 1
ATOM 4540 C C . THR B 1 117 ? -2.256 -13.234 -7.422 1 97.5 117 THR B C 1
ATOM 4542 O O . THR B 1 117 ? -2.836 -12.172 -7.207 1 97.5 117 THR B O 1
ATOM 4545 N N . HIS B 1 118 ? -2.439 -14.383 -6.879 1 95.75 118 HIS B N 1
ATOM 4546 C CA . HIS B 1 118 ? -3.414 -14.5 -5.801 1 95.75 118 HIS B CA 1
ATOM 4547 C C . HIS B 1 118 ? -3.059 -13.586 -4.633 1 95.75 118 HIS B C 1
ATOM 4549 O O . HIS B 1 118 ? -3.947 -13.055 -3.959 1 95.75 118 HIS B O 1
ATOM 4555 N N . CYS B 1 119 ? -1.836 -13.375 -4.391 1 97.5 119 CYS B N 1
ATOM 4556 C CA . CYS B 1 119 ? -1.252 -12.695 -3.242 1 97.5 119 CYS B CA 1
ATOM 4557 C C . CYS B 1 119 ? -1.512 -13.469 -1.956 1 97.5 119 CYS B C 1
ATOM 4559 O O . CYS B 1 119 ? -2.166 -12.961 -1.042 1 97.5 119 CYS B O 1
ATOM 4561 N N . HIS B 1 120 ? -0.825 -14.57 -1.908 1 95.38 120 HIS B N 1
ATOM 4562 C CA . HIS B 1 120 ? -0.916 -15.422 -0.73 1 95.38 120 HIS B CA 1
ATOM 4563 C C . HIS B 1 120 ? -0.334 -14.734 0.499 1 95.38 120 HIS B C 1
ATOM 4565 O O . HIS B 1 120 ? 0.647 -13.992 0.394 1 95.38 120 HIS B O 1
ATOM 4571 N N . GLN B 1 121 ? -0.892 -14.93 1.721 1 95.69 121 GLN B N 1
ATOM 4572 C CA . GLN B 1 121 ? -0.396 -14.547 3.039 1 95.69 121 GLN B CA 1
ATOM 4573 C C . GLN B 1 121 ? -0.65 -13.07 3.312 1 95.69 121 GLN B C 1
ATOM 4575 O O . GLN B 1 121 ? 0.031 -12.461 4.137 1 95.69 121 GLN B O 1
ATOM 4580 N N . VAL B 1 122 ? -1.496 -12.406 2.551 1 97.81 122 VAL B N 1
ATOM 4581 C CA . VAL B 1 122 ? -1.961 -11.062 2.873 1 97.81 122 VAL B CA 1
ATOM 4582 C C . VAL B 1 122 ? -3.484 -11.016 2.801 1 97.81 122 VAL B C 1
ATOM 4584 O O . VAL B 1 122 ? -4.117 -11.93 2.268 1 97.81 122 VAL B O 1
ATOM 4587 N N . SER B 1 123 ? -4.062 -9.969 3.328 1 96.94 123 SER B N 1
ATOM 4588 C CA . SER B 1 123 ? -5.512 -9.789 3.33 1 96.94 123 SER B CA 1
ATOM 4589 C C . SER B 1 123 ? -6.004 -9.266 1.984 1 96.94 123 SER B C 1
ATOM 4591 O O . SER B 1 123 ? -5.207 -8.805 1.164 1 96.94 123 SER B O 1
ATOM 4593 N N . ASP B 1 124 ? -7.309 -9.32 1.813 1 97.31 124 ASP B N 1
ATOM 4594 C CA . ASP B 1 124 ? -7.961 -8.969 0.554 1 97.31 124 ASP B CA 1
ATOM 4595 C C . ASP B 1 124 ? -7.551 -7.57 0.094 1 97.31 124 ASP B C 1
ATOM 4597 O O . ASP B 1 124 ? -7.363 -7.336 -1.102 1 97.31 124 ASP B O 1
ATOM 4601 N N . ALA B 1 125 ? -7.355 -6.676 1.015 1 97.75 125 ALA B N 1
ATOM 4602 C CA . ALA B 1 125 ? -7.105 -5.281 0.659 1 97.75 125 ALA B CA 1
ATOM 4603 C C . ALA B 1 125 ? -5.609 -5.016 0.51 1 97.75 125 ALA B C 1
ATOM 4605 O O . ALA B 1 125 ? -5.195 -3.873 0.286 1 97.75 125 ALA B O 1
ATOM 4606 N N . GLU B 1 126 ? -4.785 -6.043 0.624 1 98.69 126 GLU B N 1
ATOM 4607 C CA . GLU B 1 126 ? -3.336 -5.871 0.623 1 98.69 126 GLU B CA 1
ATOM 4608 C C . GLU B 1 126 ? -2.709 -6.473 -0.63 1 98.69 126 GLU B C 1
ATOM 4610 O O . GLU B 1 126 ? -1.491 -6.66 -0.694 1 98.69 126 GLU B O 1
ATOM 4615 N N . THR B 1 127 ? -3.561 -6.824 -1.636 1 98.69 127 THR B N 1
ATOM 4616 C CA . THR B 1 127 ? -3.053 -7.383 -2.885 1 98.69 127 THR B CA 1
ATOM 4617 C C . THR B 1 127 ? -2.494 -6.281 -3.781 1 98.69 127 THR B C 1
ATOM 4619 O O . THR B 1 127 ? -2.877 -5.117 -3.656 1 98.69 127 THR B O 1
ATOM 4622 N N . TRP B 1 128 ? -1.533 -6.613 -4.699 1 98.75 128 TRP B N 1
ATOM 4623 C CA . TRP B 1 128 ? -0.969 -5.605 -5.59 1 98.75 128 TRP B CA 1
ATOM 4624 C C . TRP B 1 128 ? -2.039 -5.039 -6.516 1 98.75 128 TRP B C 1
ATOM 4626 O O . TRP B 1 128 ? -1.961 -3.879 -6.93 1 98.75 128 TRP B O 1
ATOM 4636 N N . GLN B 1 129 ? -3.115 -5.809 -6.785 1 98.81 129 GLN B N 1
ATOM 4637 C CA . GLN B 1 129 ? -4.23 -5.344 -7.605 1 98.81 129 GLN B CA 1
ATOM 4638 C C . GLN B 1 129 ? -4.992 -4.219 -6.91 1 98.81 129 GLN B C 1
ATOM 4640 O O . GLN B 1 129 ? -5.328 -3.209 -7.535 1 98.81 129 GLN B O 1
ATOM 4645 N N . GLU B 1 130 ? -5.215 -4.371 -5.582 1 98.69 130 GLU B N 1
ATOM 4646 C CA . GLU B 1 130 ? -5.91 -3.34 -4.816 1 98.69 130 GLU B CA 1
ATOM 4647 C C . GLU B 1 130 ? -5.074 -2.068 -4.715 1 98.69 130 GLU B C 1
ATOM 4649 O O . GLU B 1 130 ? -5.598 -0.962 -4.875 1 98.69 130 GLU B O 1
ATOM 4654 N N . TYR B 1 131 ? -3.768 -2.262 -4.434 1 98.75 131 TYR B N 1
ATOM 4655 C CA . TYR B 1 131 ? -2.887 -1.102 -4.344 1 98.75 131 TYR B CA 1
ATOM 4656 C C . TYR B 1 131 ? -2.873 -0.326 -5.656 1 98.75 131 TYR B C 1
ATOM 4658 O O . TYR B 1 1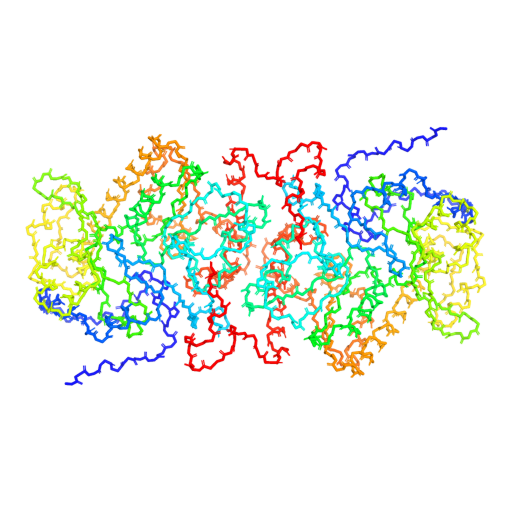31 ? -3.008 0.899 -5.66 1 98.75 131 TYR B O 1
ATOM 4666 N N . LEU B 1 132 ? -2.723 -1.021 -6.727 1 98.75 132 LEU B N 1
ATOM 4667 C CA . LEU B 1 132 ? -2.623 -0.357 -8.023 1 98.75 132 LEU B CA 1
ATOM 4668 C C . LEU B 1 132 ? -3.969 0.226 -8.438 1 98.75 132 LEU B C 1
ATOM 4670 O O . LEU B 1 132 ? -4.023 1.277 -9.078 1 98.75 132 LEU B O 1
ATOM 4674 N N . ALA B 1 133 ? -5.082 -0.457 -8.109 1 98.62 133 ALA B N 1
ATOM 4675 C CA . ALA B 1 133 ? -6.418 0.077 -8.367 1 98.62 133 ALA B CA 1
ATOM 4676 C C . ALA B 1 133 ? -6.578 1.472 -7.773 1 98.62 133 ALA B C 1
ATOM 4678 O O . ALA B 1 133 ? -7.168 2.357 -8.398 1 98.62 133 ALA B O 1
ATOM 4679 N N . GLY B 1 134 ? -6.043 1.659 -6.598 1 98.12 134 GLY B N 1
ATOM 4680 C CA . GLY B 1 134 ? -6.105 2.955 -5.941 1 98.12 134 GLY B CA 1
ATOM 4681 C C . GLY B 1 134 ? -5.441 4.062 -6.738 1 98.12 134 GLY B C 1
ATOM 4682 O O . GLY B 1 134 ? -5.91 5.199 -6.742 1 98.12 134 GLY B O 1
ATOM 4683 N N . HIS B 1 135 ? -4.395 3.699 -7.352 1 98.38 135 HIS B N 1
ATOM 4684 C CA . HIS B 1 135 ? -3.641 4.684 -8.125 1 98.38 135 HIS B CA 1
ATOM 4685 C C . HIS B 1 135 ? -4.305 4.953 -9.469 1 98.38 135 HIS B C 1
ATOM 4687 O O . HIS B 1 135 ? -4.328 6.094 -9.938 1 98.38 135 HIS B O 1
ATOM 4693 N N . LEU B 1 136 ? -4.875 3.943 -10.086 1 97.69 136 LEU B N 1
ATOM 4694 C CA . LEU B 1 136 ? -5.43 4.039 -11.43 1 97.69 136 LEU B CA 1
ATOM 4695 C C . LEU B 1 136 ? -6.84 4.625 -11.398 1 97.69 136 LEU B C 1
ATOM 4697 O O . LEU B 1 136 ? -7.309 5.188 -12.391 1 97.69 136 LEU B O 1
ATOM 4701 N N . GLY B 1 137 ? -7.543 4.469 -10.312 1 96.12 137 GLY B N 1
ATOM 4702 C CA . GLY B 1 137 ? -8.938 4.879 -10.234 1 96.12 137 GLY B CA 1
ATOM 4703 C C . GLY B 1 137 ? -9.891 3.889 -10.883 1 96.12 137 GLY B C 1
ATOM 4704 O O . GLY B 1 137 ? -11 4.25 -11.266 1 96.12 137 GLY B O 1
ATOM 4705 N N . GLU B 1 138 ? -9.461 2.695 -11.086 1 96.69 138 GLU B N 1
ATOM 4706 C CA . GLU B 1 138 ? -10.273 1.605 -11.625 1 96.69 138 GLU B CA 1
ATOM 4707 C C . GLU B 1 138 ? -9.805 0.254 -11.094 1 96.69 138 GLU B C 1
ATOM 4709 O O . GLU B 1 138 ? -8.625 0.087 -10.758 1 96.69 138 GLU B O 1
ATOM 4714 N N . PRO B 1 139 ? -10.68 -0.735 -10.984 1 97.31 139 PRO B N 1
ATOM 4715 C CA . PRO B 1 139 ? -10.336 -2.01 -10.352 1 97.31 139 PRO B CA 1
ATOM 4716 C C . PRO B 1 139 ? -9.492 -2.906 -11.25 1 97.31 139 PRO B C 1
ATOM 4718 O O . PRO B 1 139 ? -9.414 -2.68 -12.461 1 97.31 139 PRO B O 1
ATOM 4721 N N . ILE B 1 140 ? -8.789 -3.842 -10.703 1 98.44 140 ILE B N 1
ATOM 4722 C CA . ILE B 1 140 ? -8.07 -4.938 -11.344 1 98.44 140 ILE B CA 1
ATOM 4723 C C . ILE B 1 140 ? -8.539 -6.27 -10.766 1 98.44 140 ILE B C 1
ATOM 4725 O O . ILE B 1 140 ? -8.422 -6.508 -9.562 1 98.44 140 ILE B O 1
ATOM 4729 N N . ASN B 1 141 ? -9.055 -7.125 -11.625 1 98.25 141 ASN B N 1
ATOM 4730 C CA . ASN B 1 141 ? -9.586 -8.398 -11.148 1 98.25 141 ASN B CA 1
ATOM 4731 C C . ASN B 1 141 ? -8.461 -9.398 -10.867 1 98.25 141 ASN B C 1
ATOM 4733 O O . ASN B 1 141 ? -7.484 -9.461 -11.609 1 98.25 141 ASN B O 1
ATOM 4737 N N . ASN B 1 142 ? -8.617 -10.094 -9.773 1 98.56 142 ASN B N 1
ATOM 4738 C CA . ASN B 1 142 ? -7.664 -11.109 -9.336 1 98.56 142 ASN B CA 1
ATOM 4739 C C . ASN B 1 142 ? -8.258 -12.516 -9.414 1 98.56 142 ASN B C 1
ATOM 4741 O O . ASN B 1 142 ? -8.945 -12.953 -8.492 1 98.56 142 ASN B O 1
ATOM 4745 N N . PHE B 1 143 ? -7.895 -13.25 -10.453 1 98.19 143 PHE B N 1
ATOM 4746 C CA . PHE B 1 143 ? -8.312 -14.633 -10.641 1 98.19 143 PHE B CA 1
ATOM 4747 C C . PHE B 1 143 ? -7.16 -15.586 -10.367 1 98.19 143 PHE B C 1
ATOM 4749 O O . PHE B 1 143 ? -7.172 -16.734 -10.828 1 98.19 143 PHE B O 1
ATOM 4756 N N . GLY B 1 144 ? -6.141 -15.117 -9.695 1 97.56 144 GLY B N 1
ATOM 4757 C CA . GLY B 1 144 ? -5.02 -15.961 -9.305 1 97.56 144 GLY B CA 1
ATOM 4758 C C . GLY B 1 144 ? -5.379 -16.984 -8.25 1 97.56 144 GLY B C 1
ATOM 4759 O O . GLY B 1 144 ? -6.395 -16.844 -7.566 1 97.56 144 GLY B O 1
ATOM 4760 N N . MET B 1 145 ? -4.551 -17.969 -8.18 1 96 145 MET B N 1
ATOM 4761 C CA . MET B 1 145 ? -4.742 -19 -7.164 1 96 145 MET B CA 1
ATOM 4762 C C . MET B 1 145 ? -3.41 -19.609 -6.75 1 96 145 MET B C 1
ATOM 4764 O O . MET B 1 145 ? -2.592 -19.969 -7.602 1 96 145 MET B O 1
ATOM 4768 N N . GLY B 1 146 ? -3.266 -19.734 -5.438 1 93.31 146 GLY B N 1
ATOM 4769 C CA . GLY B 1 146 ? -2.074 -20.375 -4.922 1 93.31 146 GLY B CA 1
ATOM 4770 C C . GLY B 1 146 ? -1.929 -21.812 -5.391 1 93.31 146 GLY B C 1
ATOM 4771 O O . GLY B 1 146 ? -2.9 -22.578 -5.391 1 93.31 146 GLY B O 1
ATOM 4772 N N . GLY B 1 147 ? -0.68 -22.172 -5.812 1 93.31 147 GLY B N 1
ATOM 4773 C CA . GLY B 1 147 ? -0.404 -23.547 -6.215 1 93.31 147 GLY B CA 1
ATOM 4774 C C . GLY B 1 147 ? -0.676 -23.797 -7.684 1 93.31 147 GLY B C 1
ATOM 4775 O O . GLY B 1 147 ? -0.279 -24.828 -8.219 1 93.31 147 GLY B O 1
ATOM 4776 N N . PHE B 1 148 ? -1.315 -22.844 -8.352 1 95.81 148 PHE B N 1
ATOM 4777 C CA . PHE B 1 148 ? -1.629 -23.031 -9.766 1 95.81 148 PHE B CA 1
ATOM 4778 C C . PHE B 1 148 ? -0.355 -23.172 -10.586 1 95.81 148 PHE B C 1
ATOM 4780 O O . PHE B 1 148 ? 0.627 -22.469 -10.344 1 95.81 148 PHE B O 1
ATOM 4787 N N . GLY B 1 149 ? -0.374 -24.109 -11.531 1 96.19 149 GLY B N 1
ATOM 4788 C CA . GLY B 1 149 ? 0.554 -24.047 -12.648 1 96.19 149 GLY B CA 1
ATOM 4789 C C . GLY B 1 149 ? 0.072 -23.156 -13.781 1 96.19 149 GLY B C 1
ATOM 4790 O O . GLY B 1 149 ? -1.027 -22.609 -13.711 1 96.19 149 GLY B O 1
ATOM 4791 N N . VAL B 1 150 ? 0.871 -23.094 -14.773 1 97.56 150 VAL B N 1
ATOM 4792 C CA . VAL B 1 150 ? 0.562 -22.203 -15.898 1 97.56 150 VAL B CA 1
ATOM 4793 C C . VAL B 1 150 ? -0.694 -22.703 -16.609 1 97.56 150 VAL B C 1
ATOM 4795 O O . VAL B 1 150 ? -1.524 -21.891 -17.047 1 97.56 150 VAL B O 1
ATOM 4798 N N . TYR B 1 151 ? -0.849 -23.969 -16.719 1 97.94 151 TYR B N 1
ATOM 4799 C CA . TYR B 1 151 ? -1.973 -24.5 -17.484 1 97.94 151 TYR B CA 1
ATOM 4800 C C . TYR B 1 151 ? -3.285 -24.297 -16.734 1 97.94 151 TYR B C 1
ATOM 4802 O O . TYR B 1 151 ? -4.316 -24 -17.359 1 97.94 151 TYR B O 1
ATOM 4810 N N . GLN B 1 152 ? -3.291 -24.516 -15.453 1 97.62 152 GLN B N 1
ATOM 4811 C CA . GLN B 1 152 ? -4.488 -24.219 -14.68 1 97.62 152 GLN B CA 1
ATOM 4812 C C . GLN B 1 152 ? -4.887 -22.75 -14.852 1 97.62 152 GLN B C 1
ATOM 4814 O O . GLN B 1 152 ? -6.066 -22.438 -15.047 1 97.62 152 GLN B O 1
ATOM 4819 N N . ALA B 1 153 ? -3.939 -21.891 -14.773 1 98.12 153 ALA B N 1
ATOM 4820 C CA . ALA B 1 153 ? -4.199 -20.469 -14.969 1 98.12 153 ALA B CA 1
ATOM 4821 C C . ALA B 1 153 ? -4.738 -20.188 -16.375 1 98.12 153 ALA B C 1
ATOM 4823 O O . ALA B 1 153 ? -5.672 -19.391 -16.531 1 98.12 153 ALA B O 1
ATOM 4824 N N . TYR B 1 154 ? -4.164 -20.844 -17.375 1 98.19 154 TYR B N 1
ATOM 4825 C CA . TYR B 1 154 ? -4.602 -20.703 -18.75 1 98.19 154 TYR B CA 1
ATOM 4826 C C . TYR B 1 154 ? -6.051 -21.156 -18.906 1 98.19 154 TYR B C 1
ATOM 4828 O O . TYR B 1 154 ? -6.852 -20.469 -19.547 1 98.19 154 TYR B O 1
ATOM 4836 N N . ARG B 1 155 ? -6.387 -22.25 -18.344 1 97.88 155 ARG B N 1
ATOM 4837 C CA . ARG B 1 155 ? -7.746 -22.766 -18.453 1 97.88 155 ARG B CA 1
ATOM 4838 C C . ARG B 1 155 ? -8.75 -21.812 -17.812 1 97.88 155 ARG B C 1
ATOM 4840 O O . ARG B 1 155 ? -9.836 -21.594 -18.328 1 97.88 155 ARG B O 1
ATOM 4847 N N . ARG B 1 156 ? -8.359 -21.312 -16.656 1 97.56 156 ARG B N 1
ATOM 4848 C CA . ARG B 1 156 ? -9.211 -20.344 -15.984 1 97.56 156 ARG B CA 1
ATOM 4849 C C . ARG B 1 156 ? -9.375 -19.078 -16.828 1 97.56 156 ARG B C 1
ATOM 4851 O O . ARG B 1 156 ? -10.461 -18.516 -16.891 1 97.56 156 ARG B O 1
ATOM 4858 N N . LEU B 1 157 ? -8.305 -18.641 -17.406 1 98.19 157 LEU B N 1
ATOM 4859 C CA . LEU B 1 157 ? -8.305 -17.484 -18.297 1 98.19 157 LEU B CA 1
ATOM 4860 C C . LEU B 1 157 ? -9.266 -17.688 -19.453 1 98.19 157 LEU B C 1
ATOM 4862 O O . LEU B 1 157 ? -10.102 -16.828 -19.734 1 98.19 157 LEU B O 1
ATOM 4866 N N . LEU B 1 158 ? -9.219 -18.859 -20.078 1 97.56 158 LEU B N 1
ATOM 4867 C CA . LEU B 1 158 ? -10.094 -19.156 -21.203 1 97.56 158 LEU B CA 1
ATOM 4868 C C . LEU B 1 158 ? -11.562 -19.062 -20.797 1 97.56 158 LEU B C 1
ATOM 4870 O O . LEU B 1 158 ? -12.359 -18.422 -21.484 1 97.56 158 LEU B O 1
ATOM 4874 N N . ARG B 1 159 ? -11.773 -19.688 -19.734 1 96.5 159 ARG B N 1
ATOM 4875 C CA . ARG B 1 159 ? -13.148 -19.75 -19.266 1 96.5 159 ARG B CA 1
ATOM 4876 C C . ARG B 1 159 ? -13.695 -18.359 -18.969 1 96.5 159 ARG B C 1
ATOM 4878 O O . ARG B 1 159 ? -14.797 -18.016 -19.406 1 96.5 159 ARG B O 1
ATOM 4885 N N . ARG B 1 160 ? -12.977 -17.562 -18.297 1 96.81 160 ARG B N 1
ATOM 4886 C CA . ARG B 1 160 ? -13.43 -16.234 -17.875 1 96.81 160 ARG B CA 1
ATOM 4887 C C . ARG B 1 160 ? -13.484 -15.273 -19.062 1 96.81 160 ARG B C 1
ATOM 4889 O O . ARG B 1 160 ? -14.453 -14.531 -19.219 1 96.81 160 ARG B O 1
ATOM 4896 N N . GLU B 1 161 ? -12.492 -15.32 -19.906 1 97.12 161 GLU B N 1
ATOM 4897 C CA . GLU B 1 161 ? -12.359 -14.344 -20.984 1 97.12 161 GLU B CA 1
ATOM 4898 C C . GLU B 1 161 ? -13.375 -14.602 -22.094 1 97.12 161 GLU B C 1
ATOM 4900 O O . GLU B 1 161 ? -13.734 -13.688 -22.844 1 97.12 161 GLU B O 1
ATOM 4905 N N . LYS B 1 162 ? -13.852 -15.758 -22.188 1 95.12 162 LYS B N 1
ATOM 4906 C CA . LYS B 1 162 ? -14.914 -16.062 -23.141 1 95.12 162 LYS B CA 1
ATOM 4907 C C . LYS B 1 162 ? -16.219 -15.383 -22.734 1 95.12 162 LYS B C 1
ATOM 4909 O O . LYS B 1 162 ? -17.016 -14.992 -23.594 1 95.12 162 LYS B O 1
ATOM 4914 N N . GLU B 1 163 ? -16.359 -15.242 -21.484 1 92.88 163 GLU B N 1
ATOM 4915 C CA . GLU B 1 163 ? -17.578 -14.641 -20.969 1 92.88 163 GLU B CA 1
ATOM 4916 C C . GLU B 1 163 ? -17.422 -13.133 -20.797 1 92.88 163 GLU B C 1
ATOM 4918 O O . GLU B 1 163 ? -18.359 -12.367 -21.047 1 92.88 163 GLU B O 1
ATOM 4923 N N . ASP B 1 164 ? -16.344 -12.766 -20.359 1 92.25 164 ASP B N 1
ATOM 4924 C CA . ASP B 1 164 ? -16.062 -11.359 -20.062 1 92.25 164 ASP B CA 1
ATOM 4925 C C . ASP B 1 164 ? -15.617 -10.617 -21.328 1 92.25 164 ASP B C 1
ATOM 4927 O O . ASP B 1 164 ? -14.438 -10.633 -21.688 1 92.25 164 ASP B O 1
ATOM 4931 N N . LYS B 1 165 ? -16.516 -9.805 -21.828 1 85.81 165 LYS B N 1
ATOM 4932 C CA . LYS B 1 165 ? -16.203 -9.094 -23.062 1 85.81 165 LYS B CA 1
ATOM 4933 C C . LYS B 1 165 ? -15.789 -7.66 -22.781 1 85.81 165 LYS B C 1
ATOM 4935 O O . LYS B 1 165 ? -15.391 -6.93 -23.703 1 85.81 165 LYS B O 1
ATOM 4940 N N . ASP B 1 166 ? -15.711 -7.328 -21.547 1 88.75 166 ASP B N 1
ATOM 4941 C CA . ASP B 1 166 ? -15.461 -5.934 -21.203 1 88.75 166 ASP B CA 1
ATOM 4942 C C . ASP B 1 166 ? -14.016 -5.73 -20.75 1 88.75 166 ASP B C 1
ATOM 4944 O O . ASP B 1 166 ? -13.523 -4.602 -20.734 1 88.75 166 ASP B O 1
ATOM 4948 N N . SER B 1 167 ? -13.344 -6.773 -20.391 1 93.94 167 SER B N 1
ATOM 4949 C CA . SER B 1 167 ? -11.953 -6.668 -19.953 1 93.94 167 SER B CA 1
ATOM 4950 C C . SER B 1 167 ? -10.992 -6.996 -21.078 1 93.94 167 SER B C 1
ATOM 4952 O O . SER B 1 167 ? -10.711 -8.172 -21.344 1 93.94 167 SER B O 1
ATOM 4954 N N . LYS B 1 168 ? -10.398 -6.012 -21.594 1 97.12 168 LYS B N 1
ATOM 4955 C CA . LYS B 1 168 ? -9.547 -6.148 -22.766 1 97.12 168 LYS B CA 1
ATOM 4956 C C . LYS B 1 168 ? -8.148 -6.629 -22.375 1 97.12 168 LYS B C 1
ATOM 4958 O O . LYS B 1 168 ? -7.465 -7.273 -23.172 1 97.12 168 LYS B O 1
ATOM 4963 N N . TYR B 1 169 ? -7.715 -6.344 -21.281 1 98.56 169 TYR B N 1
ATOM 4964 C CA . TYR B 1 169 ? -6.32 -6.551 -20.891 1 98.56 169 TYR B CA 1
ATOM 4965 C C . TYR B 1 169 ? -6.184 -7.738 -19.953 1 98.56 169 TYR B C 1
ATOM 4967 O O . TYR B 1 169 ? -6.875 -7.812 -18.938 1 98.56 169 TYR B O 1
ATOM 4975 N N . VAL B 1 170 ? -5.266 -8.633 -20.312 1 98.44 170 VAL B N 1
ATOM 4976 C CA . VAL B 1 170 ? -5.078 -9.891 -19.594 1 98.44 170 VAL B CA 1
ATOM 4977 C C . VAL B 1 170 ? -3.621 -10.023 -19.156 1 98.44 170 VAL B C 1
ATOM 4979 O O . VAL B 1 170 ? -2.703 -9.875 -19.969 1 98.44 170 VAL B O 1
ATOM 4982 N N . ILE B 1 171 ? -3.445 -10.281 -17.844 1 98.69 171 ILE B N 1
ATOM 4983 C CA . ILE B 1 171 ? -2.105 -10.539 -17.328 1 98.69 171 ILE B CA 1
ATOM 4984 C C . ILE B 1 171 ? -1.987 -11.992 -16.891 1 98.69 171 ILE B C 1
ATOM 4986 O O . ILE B 1 171 ? -2.844 -12.5 -16.156 1 98.69 171 ILE B O 1
ATOM 4990 N N . LEU B 1 172 ? -1.039 -12.688 -17.344 1 98.5 172 LEU B N 1
ATOM 4991 C CA . LEU B 1 172 ? -0.686 -14.039 -16.906 1 98.5 172 LEU B CA 1
ATOM 4992 C C . LEU B 1 172 ? 0.653 -14.031 -16.172 1 98.5 172 LEU B C 1
ATOM 4994 O O . LEU B 1 172 ? 1.69 -13.734 -16.781 1 98.5 172 LEU B O 1
ATOM 4998 N N . TYR B 1 173 ? 0.588 -14.305 -14.898 1 95.31 173 TYR B N 1
ATOM 4999 C CA . TYR B 1 173 ? 1.735 -14.242 -14 1 95.31 173 TYR B CA 1
ATOM 5000 C C . TYR B 1 173 ? 2.303 -15.625 -13.734 1 95.31 173 TYR B C 1
ATOM 5002 O O . TYR B 1 173 ? 1.592 -16.516 -13.25 1 95.31 173 TYR B O 1
ATOM 5010 N N . MET B 1 174 ? 3.572 -15.844 -14.031 1 92.81 174 MET B N 1
ATOM 5011 C CA . MET B 1 174 ? 4.238 -17.141 -13.891 1 92.81 174 MET B CA 1
ATOM 5012 C C . MET B 1 174 ? 5.414 -17.047 -12.922 1 92.81 174 MET B C 1
ATOM 5014 O O . MET B 1 174 ? 6.043 -15.992 -12.812 1 92.81 174 MET B O 1
ATOM 5018 N N . TRP B 1 175 ? 5.598 -18.156 -12.227 1 85.62 175 TRP B N 1
ATOM 5019 C CA . TRP B 1 175 ? 6.684 -18.219 -11.258 1 85.62 175 TRP B CA 1
ATOM 5020 C C . TRP B 1 175 ? 7.27 -19.625 -11.188 1 85.62 175 TRP B C 1
ATOM 5022 O O . TRP B 1 175 ? 6.555 -20.609 -11.375 1 85.62 175 TRP B O 1
ATOM 5032 N N . GLY B 1 176 ? 8.523 -19.797 -10.984 1 79.81 176 GLY B N 1
ATOM 5033 C CA . GLY B 1 176 ? 9.195 -20.969 -10.445 1 79.81 176 GLY B CA 1
ATOM 5034 C C . GLY B 1 176 ? 8.711 -22.281 -11.047 1 79.81 176 GLY B C 1
ATOM 5035 O O . GLY B 1 176 ? 8.758 -22.453 -12.266 1 79.81 176 GLY B O 1
ATOM 5036 N N . ASP B 1 177 ? 8.133 -23.078 -10.133 1 83.69 177 ASP B N 1
ATOM 5037 C CA . ASP B 1 177 ? 7.793 -24.453 -10.508 1 83.69 177 ASP B CA 1
ATOM 5038 C C . ASP B 1 177 ? 6.402 -24.516 -11.133 1 83.69 177 ASP B C 1
ATOM 5040 O O . ASP B 1 177 ? 5.836 -25.594 -11.281 1 83.69 177 ASP B O 1
ATOM 5044 N N . ASP B 1 178 ? 5.871 -23.344 -11.508 1 92 178 ASP B N 1
ATOM 5045 C CA . ASP B 1 178 ? 4.617 -23.344 -12.25 1 92 178 ASP B CA 1
ATOM 5046 C C . ASP B 1 178 ? 4.73 -24.188 -13.516 1 92 178 ASP B C 1
ATOM 5048 O O . ASP B 1 178 ? 3.752 -24.797 -13.953 1 92 178 ASP B O 1
ATOM 5052 N N . TYR B 1 179 ? 5.902 -24.219 -14.031 1 93.81 179 TYR B N 1
ATOM 5053 C CA . TYR B 1 179 ? 6.137 -24.938 -15.273 1 93.81 179 TYR B CA 1
ATOM 5054 C C . TYR B 1 179 ? 5.895 -26.438 -15.094 1 93.81 179 TYR B C 1
ATOM 5056 O O . TYR B 1 179 ? 5.223 -27.062 -15.906 1 93.81 179 TYR B O 1
ATOM 5064 N N . VAL B 1 180 ? 6.438 -26.891 -13.984 1 95.19 180 VAL B N 1
ATOM 5065 C CA . VAL B 1 180 ? 6.344 -28.312 -13.695 1 95.19 180 VAL B CA 1
ATOM 5066 C C . VAL B 1 180 ? 4.898 -28.688 -13.383 1 95.19 180 VAL B C 1
ATOM 5068 O O . VAL B 1 180 ? 4.414 -29.734 -13.812 1 95.19 180 VAL B O 1
ATOM 5071 N N . ARG B 1 181 ? 4.184 -27.797 -12.789 1 95.31 181 ARG B N 1
ATOM 5072 C CA . ARG B 1 181 ? 2.834 -28.078 -12.312 1 95.31 181 ARG B CA 1
ATOM 5073 C C . ARG B 1 181 ? 1.86 -28.203 -13.484 1 95.31 181 ARG B C 1
ATOM 5075 O O . ARG B 1 181 ? 0.8 -28.828 -13.344 1 95.31 181 ARG B O 1
ATOM 5082 N N . SER B 1 182 ? 2.223 -27.688 -14.586 1 96 182 SER B N 1
ATOM 5083 C CA . SER B 1 182 ? 1.367 -27.75 -15.766 1 96 182 SER B CA 1
ATOM 5084 C C . SER B 1 182 ? 1.26 -29.188 -16.297 1 96 182 SER B C 1
ATOM 5086 O O . SER B 1 182 ? 0.308 -29.516 -17 1 96 182 SER B O 1
ATOM 5088 N N . VAL B 1 183 ? 2.283 -29.938 -15.898 1 96.94 183 VAL B N 1
ATOM 5089 C CA . VAL B 1 183 ? 2.402 -31.266 -16.484 1 96.94 183 VAL B CA 1
ATOM 5090 C C . VAL B 1 183 ? 1.967 -32.312 -15.477 1 96.94 183 VAL B C 1
ATOM 5092 O O . VAL B 1 183 ? 1.69 -33.469 -15.844 1 96.94 183 VAL B O 1
ATOM 5095 N N . PHE B 1 184 ? 1.743 -31.953 -14.258 1 95.31 184 PHE B N 1
ATOM 5096 C CA . PHE B 1 184 ? 1.248 -32.875 -13.242 1 95.31 184 PHE B CA 1
ATOM 5097 C C . PHE B 1 184 ? -0.224 -33.188 -13.469 1 95.31 184 PHE B C 1
ATOM 5099 O O . PHE B 1 184 ? -1.016 -32.312 -13.789 1 95.31 184 PHE B O 1
ATOM 5106 N N . ARG B 1 185 ? -0.52 -34.5 -13.227 1 97.06 185 ARG B N 1
ATOM 5107 C CA . ARG B 1 185 ? -1.929 -34.875 -13.125 1 97.06 185 ARG B CA 1
ATOM 5108 C C . ARG B 1 185 ? -2.49 -34.531 -11.75 1 97.06 185 ARG B C 1
ATOM 5110 O O . ARG B 1 185 ? -3.662 -34.188 -11.617 1 97.06 185 ARG B O 1
ATOM 5117 N N . CYS B 1 186 ? -1.656 -34.719 -10.828 1 96.56 186 CYS B N 1
ATOM 5118 C CA . CYS B 1 186 ? -1.985 -34.594 -9.414 1 96.56 186 CYS B CA 1
ATOM 5119 C C . CYS B 1 186 ? -0.756 -34.219 -8.594 1 96.56 186 CYS B C 1
ATOM 5121 O O . CYS B 1 186 ? 0.177 -35.031 -8.469 1 96.56 186 CYS B O 1
ATOM 5123 N N . ARG B 1 187 ? -0.806 -33.094 -8 1 95.12 187 ARG B N 1
ATOM 5124 C CA . ARG B 1 187 ? 0.372 -32.625 -7.293 1 95.12 187 ARG B CA 1
ATOM 5125 C C . ARG B 1 187 ? 0.502 -33.281 -5.926 1 95.12 187 ARG B C 1
ATOM 5127 O O . ARG B 1 187 ? 1.609 -33.406 -5.402 1 95.12 187 ARG B O 1
ATOM 5134 N N . TYR B 1 188 ? -0.613 -33.656 -5.348 1 95.62 188 TYR B N 1
ATOM 5135 C CA . TYR B 1 188 ? -0.604 -34.281 -4.027 1 95.62 188 TYR B CA 1
ATOM 5136 C C . TYR B 1 188 ? 0.397 -35.438 -3.973 1 95.62 188 TYR B C 1
ATOM 5138 O O . TYR B 1 188 ? 1.089 -35.594 -2.969 1 95.62 188 TYR B O 1
ATOM 5146 N N . ALA B 1 189 ? 0.505 -36.188 -5.027 1 96.62 189 ALA B N 1
ATOM 5147 C CA . ALA B 1 189 ? 1.368 -37.375 -5.098 1 96.62 189 ALA B CA 1
ATOM 5148 C C . ALA B 1 189 ? 2.842 -36.969 -5.113 1 96.62 189 ALA B C 1
ATOM 5150 O O . ALA B 1 189 ? 3.721 -37.812 -4.918 1 96.62 189 ALA B O 1
ATOM 5151 N N . SER B 1 190 ? 3.113 -35.75 -5.277 1 94.69 190 SER B N 1
ATOM 5152 C CA . SER B 1 190 ? 4.504 -35.312 -5.297 1 94.69 190 SER B CA 1
ATOM 5153 C C . SER B 1 190 ? 4.984 -34.938 -3.898 1 94.69 190 SER B C 1
ATOM 5155 O O . SER B 1 190 ? 6.188 -34.875 -3.645 1 94.69 190 SER B O 1
ATOM 5157 N N . TYR B 1 191 ? 4.027 -34.688 -2.992 1 92.62 191 TYR B N 1
ATOM 5158 C CA . TYR B 1 191 ? 4.539 -34.094 -1.765 1 92.62 191 TYR B CA 1
ATOM 5159 C C . TYR B 1 191 ? 3.873 -34.688 -0.54 1 92.62 191 TYR B C 1
ATOM 5161 O O . TYR B 1 191 ? 4.184 -34.344 0.595 1 92.62 191 TYR B O 1
ATOM 5169 N N . TYR B 1 192 ? 2.988 -35.656 -0.634 1 92.31 192 TYR B N 1
ATOM 5170 C CA . TYR B 1 192 ? 2.162 -36.156 0.463 1 92.31 192 TYR B CA 1
ATOM 5171 C C . TYR B 1 192 ? 3.025 -36.688 1.601 1 92.31 192 TYR B C 1
ATOM 5173 O O . TYR B 1 192 ? 2.576 -36.75 2.746 1 92.31 192 TYR B O 1
ATOM 5181 N N . THR B 1 193 ? 4.242 -37.094 1.328 1 91 193 THR B N 1
ATOM 5182 C CA . THR B 1 193 ? 5.125 -37.625 2.355 1 91 193 THR B CA 1
ATOM 5183 C C . THR B 1 193 ? 5.672 -36.5 3.238 1 91 193 THR B C 1
ATOM 5185 O O . THR B 1 193 ? 6.195 -36.75 4.324 1 91 193 THR B O 1
ATOM 5188 N N . ARG B 1 194 ? 5.488 -35.312 2.809 1 84.88 194 ARG B N 1
ATOM 5189 C CA . ARG B 1 194 ? 6.164 -34.188 3.479 1 84.88 194 ARG B CA 1
ATOM 5190 C C . ARG B 1 194 ? 5.16 -33.188 4.047 1 84.88 194 ARG B C 1
ATOM 5192 O O . ARG B 1 194 ? 5.5 -32.375 4.906 1 84.88 194 ARG B O 1
ATOM 5199 N N . TRP B 1 195 ? 4.035 -33.25 3.555 1 80.81 195 TRP B N 1
ATOM 5200 C CA . TRP B 1 195 ? 3.049 -32.219 3.932 1 80.81 195 TRP B CA 1
ATOM 5201 C C . TRP B 1 195 ? 1.648 -32.844 3.996 1 80.81 195 TRP B C 1
ATOM 5203 O O . TRP B 1 195 ? 1.286 -33.656 3.162 1 80.81 195 TRP B O 1
ATOM 5213 N N . ASN B 1 196 ? 0.89 -32.375 4.988 1 75.5 196 ASN B N 1
ATOM 5214 C CA . ASN B 1 196 ? -0.446 -32.938 5.152 1 75.5 196 ASN B CA 1
ATOM 5215 C C . ASN B 1 196 ? -1.53 -31.906 4.895 1 75.5 196 ASN B C 1
ATOM 5217 O O . ASN B 1 196 ? -2.654 -32.031 5.383 1 75.5 196 ASN B O 1
ATOM 5221 N N . ASP B 1 197 ? -1.165 -30.797 4.312 1 73.81 197 ASP B N 1
ATOM 5222 C CA . ASP B 1 197 ? -2.117 -29.766 3.936 1 73.81 197 ASP B CA 1
ATOM 5223 C C . ASP B 1 197 ? -2.902 -29.266 5.148 1 73.81 197 ASP B C 1
ATOM 5225 O O . ASP B 1 197 ? -4.113 -29.047 5.062 1 73.81 197 ASP B O 1
ATOM 5229 N N . TYR B 1 198 ? -2.328 -29.203 6.262 1 75.5 198 TYR B N 1
ATOM 5230 C CA . TYR B 1 198 ? -2.949 -28.781 7.512 1 75.5 198 TYR B CA 1
ATOM 5231 C C . TYR B 1 198 ? -4.207 -29.594 7.793 1 75.5 198 TYR B C 1
ATOM 5233 O O . TYR B 1 198 ? -5.262 -29.031 8.109 1 75.5 198 TYR B O 1
ATOM 5241 N N . GLY B 1 199 ? -4.145 -30.828 7.508 1 75.75 199 GLY B N 1
ATOM 5242 C CA . GLY B 1 199 ? -5.246 -31.734 7.797 1 75.75 199 GLY B CA 1
ATOM 5243 C C . GLY B 1 199 ? -6.414 -31.578 6.84 1 75.75 199 GLY B C 1
ATOM 5244 O O . GLY B 1 199 ? -7.539 -31.953 7.16 1 75.75 199 GLY B O 1
ATOM 5245 N N . GLY B 1 200 ? -6.16 -30.906 5.746 1 79.62 200 GLY B N 1
ATOM 5246 C CA . GLY B 1 200 ? -7.219 -30.734 4.762 1 79.62 200 GLY B CA 1
ATOM 5247 C C . GLY B 1 200 ? -7.645 -29.297 4.586 1 79.62 200 GLY B C 1
ATOM 5248 O O . GLY B 1 200 ? -8.266 -28.953 3.578 1 79.62 200 GLY B O 1
ATOM 5249 N N . TYR B 1 201 ? -7.344 -28.453 5.488 1 80.62 201 TYR B N 1
ATOM 5250 C CA . TYR B 1 201 ? -7.789 -27.062 5.457 1 80.62 201 TYR B CA 1
ATOM 5251 C C . TYR B 1 201 ? -7.066 -26.281 4.359 1 80.62 201 TYR B C 1
ATOM 5253 O O . TYR B 1 201 ? -7.535 -25.219 3.934 1 80.62 201 TYR B O 1
ATOM 5261 N N . MET B 1 202 ? -5.992 -26.859 3.859 1 85.06 202 MET B N 1
ATOM 5262 C CA . MET B 1 202 ? -5.262 -26.25 2.752 1 85.06 202 MET B CA 1
ATOM 5263 C C . MET B 1 202 ? -5.051 -27.25 1.619 1 85.06 202 MET B C 1
ATOM 5265 O O . MET B 1 202 ? -4.027 -27.219 0.933 1 85.06 202 MET B O 1
ATOM 5269 N N . PHE B 1 203 ? -5.922 -28.172 1.541 1 88.06 203 PHE B N 1
ATOM 5270 C CA . PHE B 1 203 ? -5.816 -29.203 0.5 1 88.06 203 PHE B CA 1
ATOM 5271 C C . PHE B 1 203 ? -5.93 -28.562 -0.884 1 88.06 203 PHE B C 1
ATOM 5273 O O . PHE B 1 203 ? -6.863 -27.812 -1.152 1 88.06 203 PHE B O 1
ATOM 5280 N N . HIS B 1 204 ? -4.914 -28.875 -1.795 1 89.31 204 HIS B N 1
ATOM 5281 C CA . HIS B 1 204 ? -4.938 -28.281 -3.133 1 89.31 204 HIS B CA 1
ATOM 5282 C C . HIS B 1 204 ? -4.074 -29.094 -4.098 1 89.31 204 HIS B C 1
ATOM 5284 O O . HIS B 1 204 ? -3.396 -28.531 -4.957 1 89.31 204 HIS B O 1
ATOM 5290 N N . GLY B 1 205 ? -4.023 -30.328 -3.896 1 92.12 205 GLY B N 1
ATOM 5291 C CA . GLY B 1 205 ? -3.17 -31.156 -4.734 1 92.12 205 GLY B CA 1
ATOM 5292 C C . GLY B 1 205 ? -3.939 -32.188 -5.551 1 92.12 205 GLY B C 1
ATOM 5293 O O . GLY B 1 205 ? -3.363 -33.156 -6.043 1 92.12 205 GLY B O 1
ATOM 5294 N N . ASN B 1 206 ? -5.254 -32.031 -5.648 1 94.44 206 ASN B N 1
ATOM 5295 C CA . ASN B 1 206 ? -6.074 -33 -6.363 1 94.44 206 ASN B CA 1
ATOM 5296 C C . ASN B 1 206 ? -5.809 -32.969 -7.867 1 94.44 206 ASN B C 1
ATOM 5298 O O . ASN B 1 206 ? -4.895 -32.281 -8.32 1 94.44 206 ASN B O 1
ATOM 5302 N N . PHE B 1 207 ? -6.477 -33.906 -8.555 1 97.31 207 PHE B N 1
ATOM 5303 C CA . PHE B 1 207 ? -6.34 -34 -10 1 97.31 207 PHE B CA 1
ATOM 5304 C C . PHE B 1 207 ? -6.922 -32.75 -10.672 1 97.31 207 PHE B C 1
ATOM 5306 O O . PHE B 1 207 ? -7.891 -32.188 -10.188 1 97.31 207 PHE B O 1
ATOM 5313 N N . TRP B 1 208 ? -6.352 -32.344 -11.797 1 96.62 208 TRP B N 1
ATOM 5314 C CA . TRP B 1 208 ? -6.809 -31.234 -12.625 1 96.62 208 TRP B CA 1
ATOM 5315 C C . TRP B 1 208 ? -6.469 -31.469 -14.094 1 96.62 208 TRP B C 1
ATOM 5317 O O . TRP B 1 208 ? -5.828 -32.469 -14.438 1 96.62 208 TRP B O 1
ATOM 5327 N N . SER B 1 209 ? -7.012 -30.625 -14.953 1 97.06 209 SER B N 1
ATOM 5328 C CA . SER B 1 209 ? -6.598 -30.656 -16.344 1 97.06 209 SER B CA 1
ATOM 5329 C C . SER B 1 209 ? -5.117 -30.328 -16.5 1 97.06 209 SER B C 1
ATOM 5331 O O . SER B 1 209 ? -4.586 -29.484 -15.766 1 97.06 209 SER B O 1
ATOM 5333 N N . ASN B 1 210 ? -4.453 -31.062 -17.438 1 97.06 210 ASN B N 1
ATOM 5334 C CA . ASN B 1 210 ? -3.008 -30.906 -17.547 1 97.06 210 ASN B CA 1
ATOM 5335 C C . ASN B 1 210 ? -2.533 -31.141 -18.984 1 97.06 210 ASN B C 1
ATOM 5337 O O . ASN B 1 210 ? -3.338 -31.453 -19.859 1 97.06 210 ASN B O 1
ATOM 5341 N N . ILE B 1 211 ? -1.267 -30.844 -19.188 1 97.75 211 ILE B N 1
ATOM 5342 C CA . ILE B 1 211 ? -0.604 -31.125 -20.453 1 97.75 211 ILE B CA 1
ATOM 5343 C C . ILE B 1 211 ? 0.236 -32.406 -20.344 1 97.75 211 ILE B C 1
ATOM 5345 O O . ILE B 1 211 ? 0.887 -32.625 -19.312 1 97.75 211 ILE B O 1
ATOM 5349 N N . GLU B 1 212 ? 0.234 -33.219 -21.391 1 97.88 212 GLU B N 1
ATOM 5350 C CA . GLU B 1 212 ? 1.099 -34.375 -21.422 1 97.88 212 GLU B CA 1
ATOM 5351 C C . GLU B 1 212 ? 1.738 -34.562 -22.797 1 97.88 212 GLU B C 1
ATOM 5353 O O . GLU B 1 212 ? 1.172 -34.156 -23.812 1 97.88 212 GLU B O 1
ATOM 5358 N N . MET B 1 213 ? 2.883 -35.125 -22.75 1 98.12 213 MET B N 1
ATOM 5359 C CA . MET B 1 213 ? 3.498 -35.562 -24 1 98.12 213 MET B CA 1
ATOM 5360 C C . MET B 1 213 ? 2.938 -36.906 -24.453 1 98.12 213 MET B C 1
ATOM 5362 O O . MET B 1 213 ? 3.047 -37.906 -23.734 1 98.12 213 MET B O 1
ATOM 5366 N N . ASP B 1 214 ? 2.299 -36.875 -25.562 1 97.56 214 ASP B N 1
ATOM 5367 C CA . ASP B 1 214 ? 1.995 -38.156 -26.219 1 97.56 214 ASP B CA 1
ATOM 5368 C C . ASP B 1 214 ? 3.242 -38.75 -26.859 1 97.56 214 ASP B C 1
ATOM 5370 O O . ASP B 1 214 ? 3.666 -38.281 -27.938 1 97.56 214 ASP B O 1
ATOM 5374 N N . THR B 1 215 ? 3.771 -39.781 -26.266 1 96.12 215 THR B N 1
ATOM 5375 C CA . THR B 1 215 ? 5.078 -40.281 -26.688 1 96.12 215 THR B CA 1
ATOM 5376 C C . THR B 1 215 ? 4.957 -41.094 -27.969 1 96.12 215 THR B C 1
ATOM 5378 O O . THR B 1 215 ? 5.965 -41.406 -28.609 1 96.12 215 THR B O 1
ATOM 5381 N N . HIS B 1 216 ? 3.773 -41.406 -28.359 1 95.19 216 HIS B N 1
ATOM 5382 C CA . HIS B 1 216 ? 3.576 -42.125 -29.609 1 95.19 216 HIS B CA 1
ATOM 5383 C C . HIS B 1 216 ? 3.668 -41.188 -30.797 1 95.19 216 HIS B C 1
ATOM 5385 O O . HIS B 1 216 ? 4.273 -41.531 -31.828 1 95.19 216 HIS B O 1
ATOM 5391 N N . ILE B 1 217 ? 3.068 -40 -30.703 1 95.94 217 ILE B N 1
ATOM 5392 C CA . ILE B 1 217 ? 3.037 -39.062 -31.812 1 95.94 217 ILE B CA 1
ATOM 5393 C C . ILE B 1 217 ? 4.066 -37.938 -31.594 1 95.94 217 ILE B C 1
ATOM 5395 O O . ILE B 1 217 ? 4.375 -37.188 -32.5 1 95.94 217 ILE B O 1
ATOM 5399 N N . GLY B 1 218 ? 4.578 -37.844 -30.422 1 96.69 218 GLY B N 1
ATOM 5400 C CA . GLY B 1 218 ? 5.617 -36.875 -30.125 1 96.69 218 GLY B CA 1
ATOM 5401 C C . GLY B 1 218 ? 5.094 -35.438 -30.031 1 96.69 218 GLY B C 1
ATOM 5402 O O . GLY B 1 218 ? 5.77 -34.5 -30.438 1 96.69 218 GLY B O 1
ATOM 5403 N N . LYS B 1 219 ? 3.863 -35.312 -29.562 1 97.75 219 LYS B N 1
ATOM 5404 C CA . LYS B 1 219 ? 3.25 -34 -29.438 1 97.75 219 LYS B CA 1
ATOM 5405 C C . LYS B 1 219 ? 2.596 -33.812 -28.078 1 97.75 219 LYS B C 1
ATOM 5407 O O . LYS B 1 219 ? 2.16 -34.781 -27.453 1 97.75 219 LYS B O 1
ATOM 5412 N N . LEU B 1 220 ? 2.6 -32.625 -27.609 1 98.38 220 LEU B N 1
ATOM 5413 C CA . LEU B 1 220 ? 1.892 -32.281 -26.375 1 98.38 220 LEU B CA 1
ATOM 5414 C C . LEU B 1 220 ? 0.382 -32.281 -26.594 1 98.38 220 LEU B C 1
ATOM 5416 O O . LEU B 1 220 ? -0.104 -31.844 -27.641 1 98.38 220 LEU B O 1
ATOM 5420 N N . VAL B 1 221 ? -0.345 -32.812 -25.672 1 98.19 221 VAL B N 1
ATOM 5421 C CA . VAL B 1 221 ? -1.8 -32.875 -25.75 1 98.19 221 VAL B CA 1
ATOM 5422 C C . VAL B 1 221 ? -2.42 -32.375 -24.453 1 98.19 221 VAL B C 1
ATOM 5424 O O . VAL B 1 221 ? -1.808 -32.469 -23.391 1 98.19 221 VAL B O 1
ATOM 5427 N N . GLU B 1 222 ? -3.59 -31.828 -24.562 1 97.88 222 GLU B N 1
ATOM 5428 C CA . GLU B 1 222 ? -4.352 -31.375 -23.406 1 97.88 222 GLU B CA 1
ATOM 5429 C C . GLU B 1 222 ? -5.23 -32.469 -22.844 1 97.88 222 GLU B C 1
ATOM 5431 O O . GLU B 1 222 ? -5.875 -33.219 -23.594 1 97.88 222 GLU B O 1
ATOM 5436 N N . LYS B 1 223 ? -5.16 -32.625 -21.609 1 97.44 223 LYS B N 1
ATOM 5437 C CA . LYS B 1 223 ? -5.945 -33.656 -20.906 1 97.44 223 LYS B CA 1
ATOM 5438 C C . LYS B 1 223 ? -6.949 -33 -19.953 1 97.44 223 LYS B C 1
ATOM 5440 O O . LYS B 1 223 ? -6.633 -32.031 -19.281 1 97.44 223 LYS B O 1
ATOM 5445 N N . GLU B 1 224 ? -8.125 -33.562 -19.922 1 97.12 224 GLU B N 1
ATOM 5446 C CA . GLU B 1 224 ? -9.141 -33.094 -18.984 1 97.12 224 GLU B CA 1
ATOM 5447 C C . GLU B 1 224 ? -8.914 -33.688 -17.594 1 97.12 224 GLU B C 1
ATOM 5449 O O . GLU B 1 224 ? -8.203 -34.688 -17.438 1 97.12 224 GLU B O 1
ATOM 5454 N N . ASN B 1 225 ? -9.508 -33.031 -16.625 1 97.12 225 ASN B N 1
ATOM 5455 C CA . ASN B 1 225 ? -9.438 -33.5 -15.242 1 97.12 225 ASN B CA 1
ATOM 5456 C C . ASN B 1 225 ? -10.008 -34.906 -15.086 1 97.12 225 ASN B C 1
ATOM 5458 O O . ASN B 1 225 ? -11.109 -35.188 -15.562 1 97.12 225 ASN B O 1
ATOM 5462 N N . ARG B 1 226 ? -9.273 -35.75 -14.406 1 96.69 226 ARG B N 1
ATOM 5463 C CA . ARG B 1 226 ? -9.68 -37.125 -14.18 1 96.69 226 ARG B CA 1
ATOM 5464 C C . ARG B 1 226 ? -10.766 -37.219 -13.117 1 96.69 226 ARG B C 1
ATOM 5466 O O . ARG B 1 226 ? -11.438 -38.25 -12.992 1 96.69 226 ARG B O 1
ATOM 5473 N N . ILE B 1 227 ? -10.914 -36.156 -12.367 1 96.62 227 ILE B N 1
ATOM 5474 C CA . ILE B 1 227 ? -11.984 -36 -11.391 1 96.62 227 ILE B CA 1
ATOM 5475 C C . ILE B 1 227 ? -12.781 -34.75 -11.688 1 96.62 227 ILE B C 1
ATOM 5477 O O . ILE B 1 227 ? -12.289 -33.625 -11.469 1 96.62 227 ILE B O 1
ATOM 5481 N N . ASN B 1 228 ? -14.039 -34.875 -12.117 1 92.38 228 ASN B N 1
ATOM 5482 C CA . ASN B 1 228 ? -14.742 -33.688 -12.594 1 92.38 228 ASN B CA 1
ATOM 5483 C C . ASN B 1 228 ? -16 -33.438 -11.773 1 92.38 228 ASN B C 1
ATOM 5485 O O . ASN B 1 228 ? -16.906 -32.719 -12.227 1 92.38 228 ASN B O 1
ATOM 5489 N N . SER B 1 229 ? -16.109 -34.094 -10.594 1 95 229 SER B N 1
ATOM 5490 C CA . SER B 1 229 ? -17.219 -33.812 -9.672 1 95 229 SER B CA 1
ATOM 5491 C C . SER B 1 229 ? -16.734 -33.781 -8.227 1 95 229 SER B C 1
ATOM 5493 O O . SER B 1 229 ? -15.727 -34.406 -7.891 1 95 229 SER B O 1
ATOM 5495 N N . LYS B 1 230 ? -17.5 -33.125 -7.449 1 93.5 230 LYS B N 1
ATOM 5496 C CA . LYS B 1 230 ? -17.172 -33.031 -6.031 1 93.5 230 LYS B CA 1
ATOM 5497 C C . LYS B 1 230 ? -17.109 -34.406 -5.367 1 93.5 230 LYS B C 1
ATOM 5499 O O . LYS B 1 230 ? -16.172 -34.688 -4.629 1 93.5 230 LYS B O 1
ATOM 5504 N N . GLU B 1 231 ? -18.047 -35.156 -5.695 1 93.38 231 GLU B N 1
ATOM 5505 C CA . GLU B 1 231 ? -18.109 -36.5 -5.109 1 93.38 231 GLU B CA 1
ATOM 5506 C C . GLU B 1 231 ? -16.953 -37.375 -5.594 1 93.38 231 GLU B C 1
ATOM 5508 O O . GLU B 1 231 ? -16.484 -38.25 -4.867 1 93.38 231 GLU B O 1
ATOM 5513 N N . GLY B 1 232 ? -16.531 -37.094 -6.742 1 96.38 232 GLY B N 1
ATOM 5514 C CA . GLY B 1 232 ? -15.461 -37.875 -7.344 1 96.38 232 GLY B CA 1
ATOM 5515 C C . GLY B 1 232 ? -14.133 -37.75 -6.629 1 96.38 232 GLY B C 1
ATOM 5516 O O . GLY B 1 232 ? -13.234 -38.562 -6.789 1 96.38 232 GLY B O 1
ATOM 5517 N N . ILE B 1 233 ? -13.984 -36.719 -5.828 1 95.81 233 ILE B N 1
ATOM 5518 C CA . ILE B 1 233 ? -12.727 -36.438 -5.156 1 95.81 233 ILE B CA 1
ATOM 5519 C C . ILE B 1 233 ? -12.383 -37.562 -4.199 1 95.81 233 ILE B C 1
ATOM 5521 O O . ILE B 1 233 ? -11.203 -37.875 -3.975 1 95.81 233 ILE B O 1
ATOM 5525 N N . TYR B 1 234 ? -13.391 -38.25 -3.709 1 96.31 234 TYR B N 1
ATOM 5526 C CA . TYR B 1 234 ? -13.188 -39.312 -2.734 1 96.31 234 TYR B CA 1
ATOM 5527 C C . TYR B 1 234 ? -12.453 -40.5 -3.367 1 96.31 234 TYR B C 1
ATOM 5529 O O . TYR B 1 234 ? -11.906 -41.344 -2.66 1 96.31 234 TYR B O 1
ATOM 5537 N N . LYS B 1 235 ? -12.438 -40.594 -4.684 1 97.62 235 LYS B N 1
ATOM 5538 C CA . LYS B 1 235 ? -11.68 -41.625 -5.375 1 97.62 235 LYS B CA 1
ATOM 5539 C C . LYS B 1 235 ? -10.195 -41.562 -5.02 1 97.62 235 LYS B C 1
ATOM 5541 O O . LYS B 1 235 ? -9.492 -42.562 -5.059 1 97.62 235 LYS B O 1
ATOM 5546 N N . MET B 1 236 ? -9.766 -40.406 -4.641 1 97.88 236 MET B N 1
ATOM 5547 C CA . MET B 1 236 ? -8.359 -40.219 -4.32 1 97.88 236 MET B CA 1
ATOM 5548 C C . MET B 1 236 ? -7.977 -40.969 -3.045 1 97.88 236 MET B C 1
ATOM 5550 O O . MET B 1 236 ? -6.793 -41.156 -2.762 1 97.88 236 MET B O 1
ATOM 5554 N N . SER B 1 237 ? -8.953 -41.375 -2.268 1 97.62 237 SER B N 1
ATOM 5555 C CA . SER B 1 237 ? -8.672 -42.125 -1.054 1 97.62 237 SER B CA 1
ATOM 5556 C C . SER B 1 237 ? -8.477 -43.594 -1.363 1 97.62 237 SER B C 1
ATOM 5558 O O . SER B 1 237 ? -8.156 -44.406 -0.47 1 97.62 237 SER B O 1
ATOM 5560 N N . ASP B 1 238 ? -8.609 -44 -2.559 1 98.12 238 ASP B N 1
ATOM 5561 C CA . ASP B 1 238 ? -8.391 -45.375 -3.021 1 98.12 238 ASP B CA 1
ATOM 5562 C C . ASP B 1 238 ? -6.969 -45.531 -3.553 1 98.12 238 ASP B C 1
ATOM 5564 O O . ASP B 1 238 ? -6.625 -45 -4.602 1 98.12 238 ASP B O 1
ATOM 5568 N N . PRO B 1 239 ? -6.188 -46.406 -2.887 1 98.31 239 PRO B N 1
ATOM 5569 C CA . PRO B 1 239 ? -4.809 -46.625 -3.334 1 98.31 239 PRO B CA 1
ATOM 5570 C C . PRO B 1 239 ? -4.727 -47.094 -4.785 1 98.31 239 PRO B C 1
ATOM 5572 O O . PRO B 1 239 ? -3.814 -46.688 -5.516 1 98.31 239 PRO B O 1
ATOM 5575 N N . GLU B 1 240 ? -5.609 -47.906 -5.168 1 98.25 240 GLU B N 1
ATOM 5576 C CA . GLU B 1 240 ? -5.551 -48.406 -6.531 1 98.25 240 GLU B CA 1
ATOM 5577 C C . GLU B 1 240 ? -5.934 -47.344 -7.547 1 98.25 240 GLU B C 1
ATOM 5579 O O . GLU B 1 240 ? -5.402 -47.312 -8.664 1 98.25 240 GLU B O 1
ATOM 5584 N N . PHE B 1 241 ? -6.863 -46.5 -7.203 1 98.25 241 PHE B N 1
ATOM 5585 C CA . PHE B 1 241 ? -7.168 -45.375 -8.07 1 98.25 241 PHE B CA 1
ATOM 5586 C C . PHE B 1 241 ? -5.934 -44.5 -8.289 1 98.25 241 PHE B C 1
ATOM 5588 O O . PHE B 1 241 ? -5.633 -44.094 -9.414 1 98.25 241 PHE B O 1
ATOM 5595 N N . MET B 1 242 ? -5.266 -44.188 -7.168 1 98.44 242 MET B N 1
ATOM 5596 C CA . MET B 1 242 ? -4.055 -43.375 -7.273 1 98.44 242 MET B CA 1
ATOM 5597 C C . MET B 1 242 ? -3.023 -44.062 -8.172 1 98.44 242 MET B C 1
ATOM 5599 O O . MET B 1 242 ? -2.451 -43.406 -9.055 1 98.44 242 MET B O 1
ATOM 5603 N N . TYR B 1 243 ? -2.803 -45.312 -8 1 98.38 243 TYR B N 1
ATOM 5604 C CA . TYR B 1 243 ? -1.85 -46.062 -8.82 1 98.38 243 TYR B CA 1
ATOM 5605 C C . TYR B 1 243 ? -2.266 -46.031 -10.289 1 98.38 243 TYR B C 1
ATOM 5607 O O . TYR B 1 243 ? -1.472 -45.688 -11.164 1 98.38 243 TYR B O 1
ATOM 5615 N N . ASP B 1 244 ? -3.514 -46.375 -10.578 1 98.19 244 ASP B N 1
ATOM 5616 C CA . ASP B 1 244 ? -4.004 -46.562 -11.945 1 98.19 244 ASP B CA 1
ATOM 5617 C C . ASP B 1 244 ? -3.932 -45.25 -12.719 1 98.19 244 ASP B C 1
ATOM 5619 O O . ASP B 1 244 ? -3.703 -45.25 -13.93 1 98.19 244 ASP B O 1
ATOM 5623 N N . ASN B 1 245 ? -4.102 -44.188 -12.062 1 98.38 245 ASN B N 1
ATOM 5624 C CA . ASN B 1 245 ? -4.188 -42.906 -12.758 1 98.38 245 ASN B CA 1
ATOM 5625 C C . ASN B 1 245 ? -2.84 -42.188 -12.797 1 98.38 245 ASN B C 1
ATOM 5627 O O . ASN B 1 245 ? -2.68 -41.188 -13.508 1 98.38 245 ASN B O 1
ATOM 5631 N N . LEU B 1 246 ? -1.808 -42.75 -12.086 1 98.38 246 LEU B N 1
ATOM 5632 C CA . LEU B 1 246 ? -0.541 -42.031 -12.023 1 98.38 246 LEU B CA 1
ATOM 5633 C C . LEU B 1 246 ? 0.616 -42.938 -12.453 1 98.38 246 LEU B C 1
ATOM 5635 O O . LEU B 1 246 ? 1.741 -42.438 -12.625 1 98.38 246 LEU B O 1
ATOM 5639 N N . LYS B 1 247 ? 0.426 -44.188 -12.648 1 97.75 247 LYS B N 1
ATOM 5640 C CA . LYS B 1 247 ? 1.494 -45.156 -12.891 1 97.75 247 LYS B CA 1
ATOM 5641 C C . LYS B 1 247 ? 2.311 -44.781 -14.125 1 97.75 247 LYS B C 1
ATOM 5643 O O . LYS B 1 247 ? 3.51 -45.062 -14.188 1 97.75 247 LYS B O 1
ATOM 5648 N N . ASP B 1 248 ? 1.666 -44.156 -15.078 1 96.94 248 ASP B N 1
ATOM 5649 C CA . ASP B 1 248 ? 2.381 -43.812 -16.297 1 96.94 248 ASP B CA 1
ATOM 5650 C C . ASP B 1 248 ? 2.521 -42.281 -16.422 1 96.94 248 ASP B C 1
ATOM 5652 O O . ASP B 1 248 ? 2.67 -41.75 -17.516 1 96.94 248 ASP B O 1
ATOM 5656 N N . ASP B 1 249 ? 2.322 -41.562 -15.336 1 97.88 249 ASP B N 1
ATOM 5657 C CA . ASP B 1 249 ? 2.6 -40.125 -15.289 1 97.88 249 ASP B CA 1
ATOM 5658 C C . ASP B 1 249 ? 4.102 -39.844 -15.344 1 97.88 249 ASP B C 1
ATOM 5660 O O . ASP B 1 249 ? 4.789 -39.938 -14.32 1 97.88 249 ASP B O 1
ATOM 5664 N N . LEU B 1 250 ? 4.594 -39.438 -16.484 1 98.38 250 LEU B N 1
ATOM 5665 C CA . LEU B 1 250 ? 6.027 -39.312 -16.703 1 98.38 250 LEU B CA 1
ATOM 5666 C C . LEU B 1 250 ? 6.605 -38.156 -15.891 1 98.38 250 LEU B C 1
ATOM 5668 O O . LEU B 1 250 ? 7.742 -38.219 -15.414 1 98.38 250 LEU B O 1
ATOM 5672 N N . MET B 1 251 ? 5.883 -37.062 -15.766 1 98.19 251 MET B N 1
ATOM 5673 C CA . MET B 1 251 ? 6.395 -35.906 -15 1 98.19 251 MET B CA 1
ATOM 5674 C C . MET B 1 251 ? 6.555 -36.281 -13.531 1 98.19 251 MET B C 1
ATOM 5676 O O . MET B 1 251 ? 7.562 -35.938 -12.906 1 98.19 251 MET B O 1
ATOM 5680 N N . LEU B 1 252 ? 5.508 -36.938 -12.969 1 98.19 252 LEU B N 1
ATOM 5681 C CA . LEU B 1 252 ? 5.613 -37.312 -11.57 1 98.19 252 LEU B CA 1
ATOM 5682 C C . LEU B 1 252 ? 6.816 -38.219 -11.352 1 98.19 252 LEU B C 1
ATOM 5684 O O . LEU B 1 252 ? 7.535 -38.094 -10.359 1 98.19 252 LEU B O 1
ATOM 5688 N N . GLN B 1 253 ? 7.035 -39.188 -12.273 1 98.38 253 GLN B N 1
ATOM 5689 C CA . GLN B 1 253 ? 8.195 -40.062 -12.172 1 98.38 253 GLN B CA 1
ATOM 5690 C C . GLN B 1 253 ? 9.492 -39.25 -12.203 1 98.38 253 GLN B C 1
ATOM 5692 O O . GLN B 1 253 ? 10.375 -39.469 -11.359 1 98.38 253 GLN B O 1
ATOM 5697 N N . LEU B 1 254 ? 9.602 -38.344 -13.172 1 98.44 254 LEU B N 1
ATOM 5698 C CA . LEU B 1 254 ? 10.805 -37.531 -13.289 1 98.44 254 LEU B CA 1
ATOM 5699 C C . LEU B 1 254 ? 11.023 -36.719 -12.031 1 98.44 254 LEU B C 1
ATOM 5701 O O . LEU B 1 254 ? 12.156 -36.562 -11.57 1 98.44 254 LEU B O 1
ATOM 5705 N N . TYR B 1 255 ? 9.945 -36.125 -11.531 1 97.75 255 TYR B N 1
ATOM 5706 C CA . TYR B 1 255 ? 10.023 -35.312 -10.32 1 97.75 255 TYR B CA 1
ATOM 5707 C C . TYR B 1 255 ? 10.555 -36.156 -9.148 1 97.75 255 TYR B C 1
ATOM 5709 O O . TYR B 1 255 ? 11.492 -35.719 -8.461 1 97.75 255 TYR B O 1
ATOM 5717 N N . LEU B 1 256 ? 10.023 -37.281 -8.93 1 97.81 256 LEU B N 1
ATOM 5718 C CA . LEU B 1 256 ? 10.398 -38.125 -7.805 1 97.81 256 LEU B CA 1
ATOM 5719 C C . LEU B 1 256 ? 11.805 -38.688 -7.992 1 97.81 256 LEU B C 1
ATOM 5721 O O . LEU B 1 256 ? 12.555 -38.844 -7.023 1 97.81 256 LEU B O 1
ATOM 5725 N N . LEU B 1 257 ? 12.195 -39.031 -9.234 1 97.75 257 LEU B N 1
ATOM 5726 C CA . LEU B 1 257 ? 13.547 -39.469 -9.539 1 97.75 257 LEU B CA 1
ATOM 5727 C C . LEU B 1 257 ? 14.562 -38.375 -9.227 1 97.75 257 LEU B C 1
ATOM 5729 O O . LEU B 1 257 ? 15.648 -38.656 -8.711 1 97.75 257 LEU B O 1
ATOM 5733 N N . GLY B 1 258 ? 14.164 -37.188 -9.539 1 96.62 258 GLY B N 1
ATOM 5734 C CA . GLY B 1 258 ? 15.047 -36.031 -9.305 1 96.62 258 GLY B CA 1
ATOM 5735 C C . GLY B 1 258 ? 15.406 -35.844 -7.844 1 96.62 258 GLY B C 1
ATOM 5736 O O . GLY B 1 258 ? 16.422 -35.25 -7.523 1 96.62 258 GLY B O 1
ATOM 5737 N N . TYR B 1 259 ? 14.562 -36.438 -6.977 1 94.88 259 TYR B N 1
ATOM 5738 C CA . TYR B 1 259 ? 14.797 -36.312 -5.543 1 94.88 259 TYR B CA 1
ATOM 5739 C C . TYR B 1 259 ? 15.148 -37.656 -4.938 1 94.88 259 TYR B C 1
ATOM 5741 O O . TYR B 1 259 ? 15.195 -37.812 -3.713 1 94.88 259 TYR B O 1
ATOM 5749 N N . ASP B 1 260 ? 15.359 -38.594 -5.762 1 95.75 260 ASP B N 1
ATOM 5750 C CA . ASP B 1 260 ? 15.688 -39.938 -5.336 1 95.75 260 ASP B CA 1
ATOM 5751 C C . ASP B 1 260 ? 14.633 -40.5 -4.379 1 95.75 260 ASP B C 1
ATOM 5753 O O . ASP B 1 260 ? 14.961 -41.125 -3.385 1 95.75 260 ASP B O 1
ATOM 5757 N N . MET B 1 261 ? 13.414 -40.219 -4.707 1 96.12 261 MET B N 1
ATOM 5758 C CA . MET B 1 261 ? 12.312 -40.719 -3.881 1 96.12 261 MET B CA 1
ATOM 5759 C C . MET B 1 261 ? 11.82 -42.062 -4.375 1 96.12 261 MET B C 1
ATOM 5761 O O . MET B 1 261 ? 11.203 -42.812 -3.625 1 96.12 261 MET B O 1
ATOM 5765 N N . VAL B 1 262 ? 12.031 -42.312 -5.609 1 96.88 262 VAL B N 1
ATOM 5766 C CA . VAL B 1 262 ? 11.75 -43.625 -6.219 1 96.88 262 VAL B CA 1
ATOM 5767 C C . VAL B 1 262 ? 12.867 -44 -7.191 1 96.88 262 VAL B C 1
ATOM 5769 O O . VAL B 1 262 ? 13.656 -43.125 -7.598 1 96.88 262 VAL B O 1
ATOM 5772 N N . ASN B 1 263 ? 12.93 -45.312 -7.5 1 96.31 263 ASN B N 1
ATOM 5773 C CA . ASN B 1 263 ? 13.938 -45.719 -8.477 1 96.31 263 ASN B CA 1
ATOM 5774 C C . ASN B 1 263 ? 13.586 -47.062 -9.109 1 96.31 263 ASN B C 1
ATOM 5776 O O . ASN B 1 263 ? 14.398 -47.656 -9.82 1 96.31 263 ASN B O 1
ATOM 5780 N N . SER B 1 264 ? 12.398 -47.531 -8.789 1 95.44 264 SER B N 1
ATOM 5781 C CA . SER B 1 264 ? 11.945 -48.812 -9.367 1 95.44 264 SER B CA 1
ATOM 5782 C C . SER B 1 264 ? 10.461 -48.75 -9.727 1 95.44 264 SER B C 1
ATOM 5784 O O . SER B 1 264 ? 9.75 -47.844 -9.289 1 95.44 264 SER B O 1
ATOM 5786 N N . ASP B 1 265 ? 10.07 -49.781 -10.633 1 96.31 265 ASP B N 1
ATOM 5787 C CA . ASP B 1 265 ? 8.688 -49.906 -11.086 1 96.31 265 ASP B CA 1
ATOM 5788 C C . ASP B 1 265 ? 8.266 -48.688 -11.906 1 96.31 265 ASP B C 1
ATOM 5790 O O . ASP B 1 265 ? 7.156 -48.188 -11.742 1 96.31 265 ASP B O 1
ATOM 5794 N N . LEU B 1 266 ? 9.195 -48.219 -12.664 1 97.44 266 LEU B N 1
ATOM 5795 C CA . LEU B 1 266 ? 8.969 -47 -13.445 1 97.44 266 LEU B CA 1
ATOM 5796 C C . LEU B 1 266 ? 8.602 -47.375 -14.883 1 97.44 266 LEU B C 1
ATOM 5798 O O . LEU B 1 266 ? 8.859 -48.469 -15.344 1 97.44 266 LEU B O 1
ATOM 5802 N N . ASP B 1 267 ? 7.973 -46.469 -15.523 1 97 267 ASP B N 1
ATOM 5803 C CA . ASP B 1 267 ? 7.738 -46.562 -16.969 1 97 267 ASP B CA 1
ATOM 5804 C C . ASP B 1 267 ? 8.977 -46.125 -17.75 1 97 267 ASP B C 1
ATOM 5806 O O . ASP B 1 267 ? 8.969 -45.125 -18.438 1 97 267 ASP B O 1
ATOM 5810 N N . VAL B 1 268 ? 9.961 -46.938 -17.766 1 97.19 268 VAL B N 1
ATOM 5811 C CA . VAL B 1 268 ? 11.258 -46.625 -18.359 1 97.19 268 VAL B CA 1
ATOM 5812 C C . VAL B 1 268 ? 11.102 -46.406 -19.859 1 97.19 268 VAL B C 1
ATOM 5814 O O . VAL B 1 268 ? 11.773 -45.531 -20.453 1 97.19 268 VAL B O 1
ATOM 5817 N N . GLU B 1 269 ? 10.289 -47.188 -20.453 1 97.06 269 GLU B N 1
ATOM 5818 C CA . GLU B 1 269 ? 10.047 -47.031 -21.875 1 97.06 269 GLU B CA 1
ATOM 5819 C C . GLU B 1 269 ? 9.5 -45.625 -22.172 1 97.06 269 GLU B C 1
ATOM 5821 O O . GLU B 1 269 ? 9.969 -44.969 -23.109 1 97.06 269 GLU B O 1
ATOM 5826 N N . GLY B 1 270 ? 8.453 -45.188 -21.453 1 97.75 270 GLY B N 1
ATOM 5827 C CA . GLY B 1 270 ? 7.906 -43.875 -21.609 1 97.75 270 GLY B CA 1
ATOM 5828 C C . GLY B 1 270 ? 8.93 -42.75 -21.391 1 97.75 270 GLY B C 1
ATOM 5829 O O . GLY B 1 270 ? 8.984 -41.781 -22.141 1 97.75 270 GLY B O 1
ATOM 5830 N N . LEU B 1 271 ? 9.75 -42.969 -20.406 1 98.44 271 LEU B N 1
ATOM 5831 C CA . LEU B 1 271 ? 10.797 -41.969 -20.094 1 98.44 271 LEU B CA 1
ATOM 5832 C C . LEU B 1 271 ? 11.805 -41.875 -21.234 1 98.44 271 LEU B C 1
ATOM 5834 O O . LEU B 1 271 ? 12.25 -40.781 -21.594 1 98.44 271 LEU B O 1
ATOM 5838 N N . ASN B 1 272 ? 12.156 -43.031 -21.75 1 98.25 272 ASN B N 1
ATOM 5839 C CA . ASN B 1 272 ? 13.102 -43.062 -22.859 1 98.25 272 ASN B CA 1
ATOM 5840 C C . ASN B 1 272 ? 12.531 -42.375 -24.109 1 98.25 272 ASN B C 1
ATOM 5842 O O . ASN B 1 272 ? 13.234 -41.625 -24.781 1 98.25 272 ASN B O 1
ATOM 5846 N N . LYS B 1 273 ? 11.312 -42.688 -24.422 1 98.44 273 LYS B N 1
ATOM 5847 C CA . LYS B 1 273 ? 10.664 -42.062 -25.562 1 98.44 273 LYS B CA 1
ATOM 5848 C C . LYS B 1 273 ? 10.617 -40.531 -25.391 1 98.44 273 LYS B C 1
ATOM 5850 O O . LYS B 1 273 ? 10.859 -39.781 -26.328 1 98.44 273 LYS B O 1
ATOM 5855 N N . LEU B 1 274 ? 10.266 -40.094 -24.172 1 98.62 274 LEU B N 1
ATOM 5856 C CA . LEU B 1 274 ? 10.219 -38.688 -23.859 1 98.62 274 LEU B CA 1
ATOM 5857 C C . LEU B 1 274 ? 11.586 -38.031 -24.078 1 98.62 274 LEU B C 1
ATOM 5859 O O . LEU B 1 274 ? 11.688 -36.969 -24.656 1 98.62 274 LEU B O 1
ATOM 5863 N N . ALA B 1 275 ? 12.625 -38.656 -23.578 1 98.69 275 ALA B N 1
ATOM 5864 C CA . ALA B 1 275 ? 13.984 -38.156 -23.719 1 98.69 275 ALA B CA 1
ATOM 5865 C C . ALA B 1 275 ? 14.352 -38 -25.203 1 98.69 275 ALA B C 1
ATOM 5867 O O . ALA B 1 275 ? 14.969 -37 -25.594 1 98.69 275 ALA B O 1
ATOM 5868 N N . HIS B 1 276 ? 13.969 -38.938 -25.984 1 98.25 276 HIS B N 1
ATOM 5869 C CA . HIS B 1 276 ? 14.25 -38.906 -27.406 1 98.25 276 HIS B CA 1
ATOM 5870 C C . HIS B 1 276 ? 13.492 -37.75 -28.078 1 98.25 276 HIS B C 1
ATOM 5872 O O . HIS B 1 276 ? 14.055 -37.031 -28.906 1 98.25 276 HIS B O 1
ATOM 5878 N N . ILE B 1 277 ? 12.234 -37.656 -27.75 1 98.44 277 ILE B N 1
ATOM 5879 C CA . ILE B 1 277 ? 11.398 -36.594 -28.328 1 98.44 277 ILE B CA 1
ATOM 5880 C C . ILE B 1 277 ? 11.992 -35.219 -27.984 1 98.44 277 ILE B C 1
ATOM 5882 O O . ILE B 1 277 ? 12.008 -34.344 -28.828 1 98.44 277 ILE B O 1
ATOM 5886 N N . LEU B 1 278 ? 12.516 -35.094 -26.766 1 98.31 278 LEU B N 1
ATOM 5887 C CA . LEU B 1 278 ? 13.008 -33.812 -26.281 1 98.31 278 LEU B CA 1
ATOM 5888 C C . LEU B 1 278 ? 14.492 -33.656 -26.578 1 98.31 278 LEU B C 1
ATOM 5890 O O . LEU B 1 278 ? 15.102 -32.656 -26.203 1 98.31 278 LEU B O 1
ATOM 5894 N N . GLU B 1 279 ? 15.102 -34.594 -27.219 1 97.69 279 GLU B N 1
ATOM 5895 C CA . GLU B 1 279 ? 16.5 -34.594 -27.641 1 97.69 279 GLU B CA 1
ATOM 5896 C C . GLU B 1 279 ? 17.438 -34.406 -26.453 1 97.69 279 GLU B C 1
ATOM 5898 O O . GLU B 1 279 ? 18.312 -33.531 -26.469 1 97.69 279 GLU B O 1
ATOM 5903 N N . LEU B 1 280 ? 17.172 -35.156 -25.406 1 98.38 280 LEU B N 1
ATOM 5904 C CA . LEU B 1 280 ? 18 -35.188 -24.219 1 98.38 280 LEU B CA 1
ATOM 5905 C C . LEU B 1 280 ? 18.453 -36.594 -23.891 1 98.38 280 LEU B C 1
ATOM 5907 O O . LEU B 1 280 ? 17.859 -37.562 -24.375 1 98.38 280 LEU B O 1
ATOM 5911 N N . PRO B 1 281 ? 19.5 -36.719 -23.031 1 97.94 281 PRO B N 1
ATOM 5912 C CA . PRO B 1 281 ? 19.875 -38.062 -22.562 1 97.94 281 PRO B CA 1
ATOM 5913 C C . PRO B 1 281 ? 18.766 -38.75 -21.766 1 97.94 281 PRO B C 1
ATOM 5915 O O . PRO B 1 281 ? 18.016 -38.062 -21.062 1 97.94 281 PRO B O 1
ATOM 5918 N N . VAL B 1 282 ? 18.719 -40.031 -21.922 1 98.06 282 VAL B N 1
ATOM 5919 C CA . VAL B 1 282 ? 17.781 -40.812 -21.125 1 98.06 282 VAL B CA 1
ATOM 5920 C C . VAL B 1 282 ? 18.188 -40.75 -19.641 1 98.06 282 VAL B C 1
ATOM 5922 O O . VAL B 1 282 ? 19.312 -40.375 -19.328 1 98.06 282 VAL B O 1
ATOM 5925 N N . VAL B 1 283 ? 17.234 -41.094 -18.781 1 98.19 283 VAL B N 1
ATOM 5926 C CA . VAL B 1 283 ? 17.562 -41.188 -17.359 1 98.19 283 VAL B CA 1
ATOM 5927 C C . VAL B 1 283 ? 18.625 -42.25 -17.125 1 98.19 283 VAL B C 1
ATOM 5929 O O . VAL B 1 283 ? 18.453 -43.406 -17.531 1 98.19 283 VAL B O 1
ATOM 5932 N N . ASP B 1 284 ? 19.719 -41.812 -16.531 1 97.5 284 ASP B N 1
ATOM 5933 C CA . ASP B 1 284 ? 20.844 -42.719 -16.281 1 97.5 284 ASP B CA 1
ATOM 5934 C C . ASP B 1 284 ? 20.781 -43.312 -14.883 1 97.5 284 ASP B C 1
ATOM 5936 O O . ASP B 1 284 ? 21.141 -42.688 -13.898 1 97.5 284 ASP B O 1
ATOM 5940 N N . PHE B 1 285 ? 20.422 -44.625 -14.828 1 95.88 285 PHE B N 1
ATOM 5941 C CA . PHE B 1 285 ? 20.203 -45.281 -13.547 1 95.88 285 PHE B CA 1
ATOM 5942 C C . PHE B 1 285 ? 21.5 -45.906 -13.031 1 95.88 285 PHE B C 1
ATOM 5944 O O . PHE B 1 285 ? 21.469 -46.688 -12.078 1 95.88 285 PHE B O 1
ATOM 5951 N N . SER B 1 286 ? 22.672 -45.531 -13.617 1 95.25 286 SER B N 1
ATOM 5952 C CA . SER B 1 286 ? 23.938 -46.156 -13.25 1 95.25 286 SER B CA 1
ATOM 5953 C C . SER B 1 286 ? 24.406 -45.688 -11.875 1 95.25 286 SER B C 1
ATOM 5955 O O . SER B 1 286 ? 25.172 -46.375 -11.203 1 95.25 286 SER B O 1
ATOM 5957 N N . SER B 1 287 ? 24.031 -44.469 -11.539 1 95.12 287 SER B N 1
ATOM 5958 C CA . SER B 1 287 ? 24.266 -43.938 -10.195 1 95.12 287 SER B CA 1
ATOM 5959 C C . SER B 1 287 ? 23.125 -43.031 -9.742 1 95.12 287 SER B C 1
ATOM 5961 O O . SER B 1 287 ? 22.391 -42.5 -10.57 1 95.12 287 SER B O 1
ATOM 5963 N N . THR B 1 288 ? 23.062 -42.938 -8.469 1 95.31 288 THR B N 1
ATOM 5964 C CA . THR B 1 288 ? 22.016 -42.062 -7.918 1 95.31 288 THR B CA 1
ATOM 5965 C C . THR B 1 288 ? 22.188 -40.625 -8.406 1 95.31 288 THR B C 1
ATOM 5967 O O . THR B 1 288 ? 21.219 -39.969 -8.797 1 95.31 288 THR B O 1
ATOM 5970 N N . ASP B 1 289 ? 23.422 -40.188 -8.422 1 95.94 289 ASP B N 1
ATOM 5971 C CA . ASP B 1 289 ? 23.703 -38.812 -8.844 1 95.94 289 ASP B CA 1
ATOM 5972 C C . ASP B 1 289 ? 23.328 -38.625 -10.305 1 95.94 289 ASP B C 1
ATOM 5974 O O . ASP B 1 289 ? 22.734 -37.594 -10.656 1 95.94 289 ASP B O 1
ATOM 5978 N N . LYS B 1 290 ? 23.625 -39.531 -11.109 1 96.62 290 LYS B N 1
ATOM 5979 C CA . LYS B 1 290 ? 23.312 -39.438 -12.531 1 96.62 290 LYS B CA 1
ATOM 5980 C C . LYS B 1 290 ? 21.812 -39.531 -12.773 1 96.62 290 LYS B C 1
ATOM 5982 O O . LYS B 1 290 ? 21.266 -38.875 -13.648 1 96.62 290 LYS B O 1
ATOM 5987 N N . MET B 1 291 ? 21.188 -40.438 -12 1 97.19 291 MET B N 1
ATOM 5988 C CA . MET B 1 291 ? 19.734 -40.562 -12.086 1 97.19 291 MET B CA 1
ATOM 5989 C C . MET B 1 291 ? 19.047 -39.25 -11.766 1 97.19 291 MET B C 1
ATOM 5991 O O . MET B 1 291 ? 18.219 -38.75 -12.539 1 97.19 291 MET B O 1
ATOM 5995 N N . MET B 1 292 ? 19.484 -38.625 -10.68 1 97.81 292 MET B N 1
ATOM 5996 C CA . MET B 1 292 ? 18.875 -37.375 -10.227 1 97.81 292 MET B CA 1
ATOM 5997 C C . MET B 1 292 ? 19.125 -36.281 -11.234 1 97.81 292 MET B C 1
ATOM 5999 O O . MET B 1 292 ? 18.188 -35.531 -11.586 1 97.81 292 MET B O 1
ATOM 6003 N N . SER B 1 293 ? 20.312 -36.156 -11.742 1 97.62 293 SER B N 1
ATOM 6004 C CA . SER B 1 293 ? 20.672 -35.062 -12.633 1 97.62 293 SER B CA 1
ATOM 6005 C C . SER B 1 293 ? 19.984 -35.188 -13.984 1 97.62 293 SER B C 1
ATOM 6007 O O . SER B 1 293 ? 19.469 -34.219 -14.523 1 97.62 293 SER B O 1
ATOM 6009 N N . THR B 1 294 ? 19.969 -36.375 -14.523 1 98.12 294 THR B N 1
ATOM 6010 C CA . THR B 1 294 ? 19.344 -36.594 -15.836 1 98.12 294 THR B CA 1
ATOM 6011 C C . THR B 1 294 ? 17.828 -36.5 -15.734 1 98.12 294 THR B C 1
ATOM 6013 O O . THR B 1 294 ? 17.172 -35.969 -16.641 1 98.12 294 THR B O 1
ATOM 6016 N N . ALA B 1 295 ? 17.266 -36.969 -14.664 1 98.44 295 ALA B N 1
ATOM 6017 C CA . ALA B 1 295 ? 15.836 -36.812 -14.445 1 98.44 295 ALA B CA 1
ATOM 6018 C C . ALA B 1 295 ? 15.43 -35.344 -14.32 1 98.44 295 ALA B C 1
ATOM 6020 O O . ALA B 1 295 ? 14.422 -34.938 -14.883 1 98.44 295 ALA B O 1
ATOM 6021 N N . THR B 1 296 ? 16.25 -34.625 -13.609 1 97.75 296 THR B N 1
ATOM 6022 C CA . THR B 1 296 ? 15.977 -33.219 -13.406 1 97.75 296 THR B CA 1
ATOM 6023 C C . THR B 1 296 ? 16.062 -32.438 -14.727 1 97.75 296 THR B C 1
ATOM 6025 O O . THR B 1 296 ? 15.234 -31.578 -15.008 1 97.75 296 THR B O 1
ATOM 6028 N N . ALA B 1 297 ? 17.031 -32.75 -15.508 1 97.69 297 ALA B N 1
ATOM 6029 C CA . ALA B 1 297 ? 17.172 -32.094 -16.812 1 97.69 297 ALA B CA 1
ATOM 6030 C C . ALA B 1 297 ? 15.969 -32.375 -17.703 1 97.69 297 ALA B C 1
ATOM 6032 O O . ALA B 1 297 ? 15.453 -31.484 -18.359 1 97.69 297 ALA B O 1
ATOM 6033 N N . LEU B 1 298 ? 15.602 -33.625 -17.734 1 98.25 298 LEU B N 1
ATOM 6034 C CA . LEU B 1 298 ? 14.453 -34.031 -18.547 1 98.25 298 LEU B CA 1
ATOM 6035 C C . LEU B 1 298 ? 13.172 -33.406 -18.031 1 98.25 298 LEU B C 1
ATOM 6037 O O . LEU B 1 298 ? 12.336 -32.938 -18.812 1 98.25 298 LEU B O 1
ATOM 6041 N N . LYS B 1 299 ? 12.969 -33.375 -16.719 1 97.88 299 LYS B N 1
ATOM 6042 C CA . LYS B 1 299 ? 11.828 -32.719 -16.078 1 97.88 299 LYS B CA 1
ATOM 6043 C C . LYS B 1 299 ? 11.719 -31.266 -16.5 1 97.88 299 LYS B C 1
ATOM 6045 O O . LYS B 1 299 ? 10.648 -30.797 -16.891 1 97.88 299 LYS B O 1
ATOM 6050 N N . ASN B 1 300 ? 12.82 -30.578 -16.406 1 96.69 300 ASN B N 1
ATOM 6051 C CA . ASN B 1 300 ? 12.836 -29.156 -16.719 1 96.69 300 ASN B CA 1
ATOM 6052 C C . ASN B 1 300 ? 12.508 -28.906 -18.188 1 96.69 300 ASN B C 1
ATOM 6054 O O . ASN B 1 300 ? 11.672 -28.062 -18.516 1 96.69 300 ASN B O 1
ATOM 6058 N N . LYS B 1 301 ? 13.133 -29.641 -19.047 1 97.94 301 LYS B N 1
ATOM 6059 C CA . LYS B 1 301 ? 12.891 -29.453 -20.469 1 97.94 301 LYS B CA 1
ATOM 6060 C C . LYS B 1 301 ? 11.438 -29.766 -20.828 1 97.94 301 LYS B C 1
ATOM 6062 O O . LYS B 1 301 ? 10.82 -29.031 -21.625 1 97.94 301 LYS B O 1
ATOM 6067 N N . TYR B 1 302 ? 10.922 -30.859 -20.266 1 98.38 302 TYR B N 1
ATOM 6068 C CA . TYR B 1 302 ? 9.531 -31.25 -20.453 1 98.38 302 TYR B CA 1
ATOM 6069 C C . TYR B 1 302 ? 8.586 -30.125 -20.031 1 98.38 302 TYR B C 1
ATOM 6071 O O . TYR B 1 302 ? 7.676 -29.75 -20.766 1 98.38 302 TYR B O 1
ATOM 6079 N N . SER B 1 303 ? 8.828 -29.531 -18.922 1 97.56 303 SER B N 1
ATOM 6080 C CA . SER B 1 303 ? 7.98 -28.469 -18.375 1 97.56 303 SER B CA 1
ATOM 6081 C C . SER B 1 303 ? 8.086 -27.203 -19.203 1 97.56 303 SER B C 1
ATOM 6083 O O . SER B 1 303 ? 7.094 -26.484 -19.375 1 97.56 303 SER B O 1
ATOM 6085 N N . PHE B 1 304 ? 9.25 -26.875 -19.734 1 97.56 304 PHE B N 1
ATOM 6086 C CA . PHE B 1 304 ? 9.43 -25.672 -20.547 1 97.56 304 PHE B CA 1
ATOM 6087 C C . PHE B 1 304 ? 8.711 -25.828 -21.875 1 97.56 304 PHE B C 1
ATOM 6089 O O . PHE B 1 304 ? 8.078 -24.875 -22.359 1 97.56 304 PHE B O 1
ATOM 6096 N N . GLU B 1 305 ? 8.789 -27.031 -22.438 1 98.19 305 GLU B N 1
ATOM 6097 C CA . GLU B 1 305 ? 8.078 -27.25 -23.703 1 98.19 305 GLU B CA 1
ATOM 6098 C C . GLU B 1 305 ? 6.57 -27.125 -23.5 1 98.19 305 GLU B C 1
ATOM 6100 O O . GLU B 1 305 ? 5.875 -26.562 -24.359 1 98.19 305 GLU B O 1
ATOM 6105 N N . ALA B 1 306 ? 6.141 -27.672 -22.422 1 98.25 306 ALA B N 1
ATOM 6106 C CA . ALA B 1 306 ? 4.719 -27.547 -22.109 1 98.25 306 ALA B CA 1
ATOM 6107 C C . ALA B 1 306 ? 4.332 -26.078 -21.938 1 98.25 306 ALA B C 1
ATOM 6109 O O . ALA B 1 306 ? 3.273 -25.641 -22.391 1 98.25 306 ALA B O 1
ATOM 6110 N N . THR B 1 307 ? 5.156 -25.312 -21.281 1 98.19 307 THR B N 1
ATOM 6111 C CA . THR B 1 307 ? 4.883 -23.891 -21.047 1 98.19 307 THR B CA 1
ATOM 6112 C C . THR B 1 307 ? 4.848 -23.125 -22.359 1 98.19 307 THR B C 1
ATOM 6114 O O . THR B 1 307 ? 3.971 -22.281 -22.562 1 98.19 307 THR B O 1
ATOM 6117 N N . LYS B 1 308 ? 5.809 -23.391 -23.234 1 98.31 308 LYS B N 1
ATOM 6118 C CA . LYS B 1 308 ? 5.812 -22.75 -24.547 1 98.31 308 LYS B CA 1
ATOM 6119 C C . LYS B 1 308 ? 4.52 -23.047 -25.297 1 98.31 308 LYS B C 1
ATOM 6121 O O . LYS B 1 308 ? 3.953 -22.156 -25.938 1 98.31 308 LYS B O 1
ATOM 6126 N N . TYR B 1 309 ? 4.121 -24.25 -25.203 1 98.44 309 TYR B N 1
ATOM 6127 C CA . TYR B 1 309 ? 2.859 -24.672 -25.797 1 98.44 309 TYR B CA 1
ATOM 6128 C C . TYR B 1 309 ? 1.697 -23.844 -25.266 1 98.44 309 TYR B C 1
ATOM 6130 O O . TYR B 1 309 ? 0.877 -23.344 -26.031 1 98.44 309 TYR B O 1
ATOM 6138 N N . ILE B 1 310 ? 1.62 -23.688 -24.031 1 98.44 310 ILE B N 1
ATOM 6139 C CA . ILE B 1 310 ? 0.546 -22.969 -23.359 1 98.44 310 ILE B CA 1
ATOM 6140 C C . ILE B 1 310 ? 0.589 -21.484 -23.766 1 98.44 310 ILE B C 1
ATOM 6142 O O . ILE B 1 310 ? -0.451 -20.875 -24.031 1 98.44 310 ILE B O 1
ATOM 6146 N N . LEU B 1 311 ? 1.79 -20.891 -23.734 1 98.38 311 LEU B N 1
ATOM 6147 C CA . LEU B 1 311 ? 1.933 -19.484 -24.062 1 98.38 311 LEU B CA 1
ATOM 6148 C C . LEU B 1 311 ? 1.478 -19.203 -25.5 1 98.38 311 LEU B C 1
ATOM 6150 O O . LEU B 1 311 ? 0.829 -18.188 -25.766 1 98.38 311 LEU B O 1
ATOM 6154 N N . LYS B 1 312 ? 1.79 -20.109 -26.406 1 98.44 312 LYS B N 1
ATOM 6155 C CA . LYS B 1 312 ? 1.328 -19.969 -27.781 1 98.44 312 LYS B CA 1
ATOM 6156 C C . LYS B 1 312 ? -0.195 -20 -27.859 1 98.44 312 LYS B C 1
ATOM 6158 O O . LYS B 1 312 ? -0.808 -19.188 -28.547 1 98.44 312 LYS B O 1
ATOM 6163 N N . LYS B 1 313 ? -0.731 -20.938 -27.172 1 98.25 313 LYS B N 1
ATOM 6164 C CA . LYS B 1 313 ? -2.186 -21.062 -27.172 1 98.25 313 LYS B CA 1
ATOM 6165 C C . LYS B 1 313 ? -2.84 -19.828 -26.531 1 98.25 313 LYS B C 1
ATOM 6167 O O . LYS B 1 313 ? -3.889 -19.375 -27 1 98.25 313 LYS B O 1
ATOM 6172 N N . THR B 1 314 ? -2.275 -19.344 -25.469 1 98.44 314 THR B N 1
ATOM 6173 C CA . THR B 1 314 ? -2.801 -18.172 -24.797 1 98.44 314 THR B CA 1
ATOM 6174 C C . THR B 1 314 ? -2.773 -16.953 -25.734 1 98.44 314 THR B C 1
ATOM 6176 O O . THR B 1 314 ? -3.752 -16.203 -25.812 1 98.44 314 THR B O 1
ATOM 6179 N N . ASP B 1 315 ? -1.654 -16.781 -26.375 1 98.25 315 ASP B N 1
ATOM 6180 C CA . ASP B 1 315 ? -1.49 -15.664 -27.297 1 98.25 315 ASP B CA 1
ATOM 6181 C C . ASP B 1 315 ? -2.498 -15.742 -28.438 1 98.25 315 ASP B C 1
ATOM 6183 O O . ASP B 1 315 ? -3.117 -14.742 -28.797 1 98.25 315 ASP B O 1
ATOM 6187 N N . GLU B 1 316 ? -2.662 -16.891 -29.016 1 97.94 316 GLU B N 1
ATOM 6188 C CA . GLU B 1 316 ? -3.615 -17.109 -30.094 1 97.94 316 GLU B CA 1
ATOM 6189 C C . GLU B 1 316 ? -5.043 -16.797 -29.656 1 97.94 316 GLU B C 1
ATOM 6191 O O . GLU B 1 316 ? -5.785 -16.109 -30.359 1 97.94 316 GLU B O 1
ATOM 6196 N N . PHE B 1 317 ? -5.391 -17.328 -28.547 1 98.12 317 PHE B N 1
ATOM 6197 C CA . PHE B 1 317 ? -6.723 -17.078 -28.016 1 98.12 317 PHE B CA 1
ATOM 6198 C C . PHE B 1 317 ? -6.961 -15.578 -27.828 1 98.12 317 PHE B C 1
ATOM 6200 O O . PHE B 1 317 ? -8.023 -15.07 -28.203 1 98.12 317 PHE B O 1
ATOM 6207 N N . CYS B 1 318 ? -6 -14.938 -27.156 1 97.94 318 CYS B N 1
ATOM 6208 C CA . CYS B 1 318 ? -6.148 -13.508 -26.891 1 97.94 318 CYS B CA 1
ATOM 6209 C C . CYS B 1 318 ? -6.309 -12.727 -28.203 1 97.94 318 CYS B C 1
ATOM 6211 O O . CYS B 1 318 ? -7.203 -11.891 -28.312 1 97.94 318 CYS B O 1
ATOM 6213 N N . LYS B 1 319 ? -5.516 -13 -29.188 1 96.88 319 LYS B N 1
ATOM 6214 C CA . LYS B 1 319 ? -5.605 -12.336 -30.484 1 96.88 319 LYS B CA 1
ATOM 6215 C C . LYS B 1 319 ? -6.957 -12.594 -31.141 1 96.88 319 LYS B C 1
ATOM 6217 O O . LYS B 1 319 ? -7.605 -11.664 -31.625 1 96.88 319 LYS B O 1
ATOM 6222 N N . ASP B 1 320 ? -7.426 -13.781 -31.047 1 97.12 320 ASP B N 1
ATOM 6223 C CA . ASP B 1 320 ? -8.68 -14.172 -31.672 1 97.12 320 ASP B CA 1
ATOM 6224 C C . ASP B 1 320 ? -9.875 -13.516 -30.969 1 97.12 320 ASP B C 1
ATOM 6226 O O . ASP B 1 320 ? -10.938 -13.367 -31.578 1 97.12 320 ASP B O 1
ATOM 6230 N N . ASN B 1 321 ? -9.688 -13.148 -29.766 1 96.75 321 ASN B N 1
ATOM 6231 C CA . ASN B 1 321 ? -10.805 -12.617 -29 1 96.75 321 ASN B CA 1
ATOM 6232 C C . ASN B 1 321 ? -10.609 -11.133 -28.688 1 96.75 321 ASN B C 1
ATOM 6234 O O . ASN B 1 321 ? -11.281 -10.594 -27.797 1 96.75 321 ASN B O 1
ATOM 6238 N N . GLY B 1 322 ? -9.648 -10.531 -29.312 1 95.69 322 GLY B N 1
ATOM 6239 C CA . GLY B 1 322 ? -9.43 -9.102 -29.188 1 95.69 322 GLY B CA 1
ATOM 6240 C C . GLY B 1 322 ? -8.875 -8.711 -27.828 1 95.69 322 GLY B C 1
ATOM 6241 O O . GLY B 1 322 ? -9.156 -7.617 -27.328 1 95.69 322 GLY B O 1
ATOM 6242 N N . LYS B 1 323 ? -8.219 -9.617 -27.188 1 97.44 323 LYS B N 1
ATOM 6243 C CA . LYS B 1 323 ? -7.594 -9.352 -25.891 1 97.44 323 LYS B CA 1
ATOM 6244 C C . LYS B 1 323 ? -6.125 -8.984 -26.062 1 97.44 323 LYS B C 1
ATOM 6246 O O . LYS B 1 323 ? -5.492 -9.359 -27.047 1 97.44 323 LYS B O 1
ATOM 6251 N N . GLU B 1 324 ? -5.582 -8.234 -25.109 1 98 324 GLU B N 1
ATOM 6252 C CA . GLU B 1 324 ? -4.16 -7.918 -25.031 1 98 324 GLU B CA 1
ATOM 6253 C C . GLU B 1 324 ? -3.504 -8.641 -23.859 1 98 324 GLU B C 1
ATOM 6255 O O . GLU B 1 324 ? -3.953 -8.523 -22.719 1 98 324 GLU B O 1
ATOM 6260 N N . LEU B 1 325 ? -2.428 -9.305 -24.188 1 98.5 325 LEU B N 1
ATOM 6261 C CA . LEU B 1 325 ? -1.785 -10.172 -23.203 1 98.5 325 LEU B CA 1
ATOM 6262 C C . LEU B 1 325 ? -0.473 -9.562 -22.719 1 98.5 325 LEU B C 1
ATOM 6264 O O . LEU B 1 325 ? 0.312 -9.047 -23.531 1 98.5 325 LEU B O 1
ATOM 6268 N N . MET B 1 326 ? -0.264 -9.562 -21.422 1 98.75 326 MET B N 1
ATOM 6269 C CA . MET B 1 326 ? 1.039 -9.289 -20.812 1 98.75 326 MET B CA 1
ATOM 6270 C C . MET B 1 326 ? 1.462 -10.438 -19.906 1 98.75 326 MET B C 1
ATOM 6272 O O . MET B 1 326 ? 0.678 -10.891 -19.078 1 98.75 326 MET B O 1
ATOM 6276 N N . LEU B 1 327 ? 2.68 -10.883 -20.094 1 98.62 327 LEU B N 1
ATOM 6277 C CA . LEU B 1 327 ? 3.24 -11.938 -19.25 1 98.62 327 LEU B CA 1
ATOM 6278 C C . LEU B 1 327 ? 4.09 -11.344 -18.125 1 98.62 327 LEU B C 1
ATOM 6280 O O . LEU B 1 327 ? 4.848 -10.398 -18.359 1 98.62 327 LEU B O 1
ATOM 6284 N N . VAL B 1 328 ? 3.916 -11.852 -16.891 1 98.25 328 VAL B N 1
ATOM 6285 C CA . VAL B 1 328 ? 4.715 -11.422 -15.75 1 98.25 328 VAL B CA 1
ATOM 6286 C C . VAL B 1 328 ? 5.527 -12.594 -15.219 1 98.25 328 VAL B C 1
ATOM 6288 O O . VAL B 1 328 ? 5.012 -13.711 -15.102 1 98.25 328 VAL B O 1
ATOM 6291 N N . HIS B 1 329 ? 6.781 -12.344 -14.922 1 96.12 329 HIS B N 1
ATOM 6292 C CA . HIS B 1 329 ? 7.676 -13.367 -14.391 1 96.12 329 HIS B CA 1
ATOM 6293 C C . HIS B 1 329 ? 8.32 -12.922 -13.086 1 96.12 329 HIS B C 1
ATOM 6295 O O . HIS B 1 329 ? 8.906 -11.836 -13.023 1 96.12 329 HIS B O 1
ATOM 6301 N N . PHE B 1 330 ? 8.234 -13.805 -12.117 1 95.25 330 PHE B N 1
ATOM 6302 C CA . PHE B 1 330 ? 8.938 -13.547 -10.867 1 95.25 330 PHE B CA 1
ATOM 6303 C C . PHE B 1 330 ? 9.164 -14.844 -10.094 1 95.25 330 PHE B C 1
ATOM 6305 O O . PHE B 1 330 ? 8.219 -15.57 -9.805 1 95.25 330 PHE B O 1
ATOM 6312 N N . ASP B 1 331 ? 10.359 -15.109 -9.82 1 94.06 331 ASP B N 1
ATOM 6313 C CA . ASP B 1 331 ? 10.773 -16.234 -8.977 1 94.06 331 ASP B CA 1
ATOM 6314 C C . ASP B 1 331 ? 11.859 -15.797 -7.992 1 94.06 331 ASP B C 1
ATOM 6316 O O . ASP B 1 331 ? 13.047 -15.812 -8.328 1 94.06 331 ASP B O 1
ATOM 6320 N N . PRO B 1 332 ? 11.414 -15.492 -6.777 1 92.88 332 PRO B N 1
ATOM 6321 C CA . PRO B 1 332 ? 12.391 -14.977 -5.816 1 92.88 332 PRO B CA 1
ATOM 6322 C C . PRO B 1 332 ? 13.438 -16.016 -5.414 1 92.88 332 PRO B C 1
ATOM 6324 O O . PRO B 1 332 ? 14.5 -15.656 -4.898 1 92.88 332 PRO B O 1
ATOM 6327 N N . THR B 1 333 ? 13.211 -17.25 -5.652 1 88.62 333 THR B N 1
ATOM 6328 C CA . THR B 1 333 ? 14.07 -18.297 -5.121 1 88.62 333 THR B CA 1
ATOM 6329 C C . THR B 1 333 ? 15.047 -18.797 -6.188 1 88.62 333 THR B C 1
ATOM 6331 O O . THR B 1 333 ? 16.266 -18.656 -6.043 1 88.62 333 THR B O 1
ATOM 6334 N N . ASN B 1 334 ? 14.523 -19.266 -7.266 1 89.38 334 ASN B N 1
ATOM 6335 C CA . ASN B 1 334 ? 15.383 -19.953 -8.227 1 89.38 334 ASN B CA 1
ATOM 6336 C C . ASN B 1 334 ? 15.906 -19 -9.297 1 89.38 334 ASN B C 1
ATOM 6338 O O . ASN B 1 334 ? 16.812 -19.344 -10.055 1 89.38 334 ASN B O 1
ATOM 6342 N N . VAL B 1 335 ? 15.344 -17.844 -9.406 1 95.12 335 VAL B N 1
ATOM 6343 C CA . VAL B 1 335 ? 15.773 -16.922 -10.461 1 95.12 335 VAL B CA 1
ATOM 6344 C C . VAL B 1 335 ? 16.453 -15.703 -9.836 1 95.12 335 VAL B C 1
ATOM 6346 O O . VAL B 1 335 ? 17.641 -15.469 -10.055 1 95.12 335 VAL B O 1
ATOM 6349 N N . PHE B 1 336 ? 15.82 -14.953 -8.969 1 96.44 336 PHE B N 1
ATOM 6350 C CA . PHE B 1 336 ? 16.328 -13.711 -8.406 1 96.44 336 PHE B CA 1
ATOM 6351 C C . PHE B 1 336 ? 17.625 -13.953 -7.629 1 96.44 336 PHE B C 1
ATOM 6353 O O . PHE B 1 336 ? 18.625 -13.281 -7.859 1 96.44 336 PHE B O 1
ATOM 6360 N N . ARG B 1 337 ? 17.531 -14.914 -6.734 1 95.12 337 ARG B N 1
ATOM 6361 C CA . ARG B 1 337 ? 18.719 -15.188 -5.922 1 95.12 337 ARG B CA 1
ATOM 6362 C C . ARG B 1 337 ? 19.906 -15.578 -6.789 1 95.12 337 ARG B C 1
ATOM 6364 O O . ARG B 1 337 ? 21.047 -15.18 -6.512 1 95.12 337 ARG B O 1
ATOM 6371 N N . GLU B 1 338 ? 19.625 -16.406 -7.836 1 94.69 338 GLU B N 1
ATOM 6372 C CA . GLU B 1 338 ? 20.688 -16.797 -8.758 1 94.69 338 GLU B CA 1
ATOM 6373 C C . GLU B 1 338 ? 21.219 -15.594 -9.531 1 94.69 338 GLU B C 1
ATOM 6375 O O . GLU B 1 338 ? 22.422 -15.477 -9.758 1 94.69 338 GLU B O 1
ATOM 6380 N N . MET B 1 339 ? 20.375 -14.711 -9.891 1 96 339 MET B N 1
ATOM 6381 C CA . MET B 1 339 ? 20.766 -13.5 -10.609 1 96 339 MET B CA 1
ATOM 6382 C C . MET B 1 339 ? 21.672 -12.617 -9.742 1 96 339 MET B C 1
ATOM 6384 O O . MET B 1 339 ? 22.594 -11.984 -10.242 1 96 339 MET B O 1
ATOM 6388 N N . VAL B 1 340 ? 21.344 -12.516 -8.492 1 96.88 340 VAL B N 1
ATOM 6389 C CA . VAL B 1 340 ? 22.094 -11.68 -7.559 1 96.88 340 VAL B CA 1
ATOM 6390 C C . VAL B 1 340 ? 23.562 -12.125 -7.527 1 96.88 340 VAL B C 1
ATOM 6392 O O . VAL B 1 340 ? 24.469 -11.289 -7.434 1 96.88 340 VAL B O 1
ATOM 6395 N N . VAL B 1 341 ? 23.812 -13.461 -7.648 1 95.62 341 VAL B N 1
ATOM 6396 C CA . VAL B 1 341 ? 25.172 -13.969 -7.551 1 95.62 341 VAL B CA 1
ATOM 6397 C C . VAL B 1 341 ? 25.766 -14.133 -8.953 1 95.62 341 VAL B C 1
ATOM 6399 O O . VAL B 1 341 ? 26.828 -14.727 -9.109 1 95.62 341 VAL B O 1
ATOM 6402 N N . GLY B 1 342 ? 25.078 -13.781 -10 1 95 342 GLY B N 1
ATOM 6403 C CA . GLY B 1 342 ? 25.594 -13.742 -11.352 1 95 342 GLY B CA 1
ATOM 6404 C C . GLY B 1 342 ? 25.406 -15.055 -12.102 1 95 342 GLY B C 1
ATOM 6405 O O . GLY B 1 342 ? 26 -15.258 -13.164 1 95 342 GLY B O 1
ATOM 6406 N N . ASN B 1 343 ? 24.594 -15.945 -11.633 1 94.88 343 ASN B N 1
ATOM 6407 C CA . ASN B 1 343 ? 24.328 -17.219 -12.297 1 94.88 343 ASN B CA 1
ATOM 6408 C C . ASN B 1 343 ? 23.219 -17.094 -13.336 1 94.88 343 ASN B C 1
ATOM 6410 O O . ASN B 1 343 ? 22.484 -16.094 -13.344 1 94.88 343 ASN B O 1
ATOM 6414 N N . LYS B 1 344 ? 23.219 -18.156 -14.133 1 92.62 344 LYS B N 1
ATOM 6415 C CA . LYS B 1 344 ? 22.156 -18.219 -15.133 1 92.62 344 LYS B CA 1
ATOM 6416 C C . LYS B 1 344 ? 20.797 -18.469 -14.484 1 92.62 344 LYS B C 1
ATOM 6418 O O . LYS B 1 344 ? 20.688 -19.281 -13.562 1 92.62 344 LYS B O 1
ATOM 6423 N N . ARG B 1 345 ? 19.875 -17.766 -14.992 1 93.62 345 ARG B N 1
ATOM 6424 C CA . ARG B 1 345 ? 18.531 -17.922 -14.43 1 93.62 345 ARG B CA 1
ATOM 6425 C C . ARG B 1 345 ? 17.922 -19.25 -14.859 1 93.62 345 ARG B C 1
ATOM 6427 O O . ARG B 1 345 ? 18.125 -19.703 -15.984 1 93.62 345 ARG B O 1
ATOM 6434 N N . TYR B 1 346 ? 17.172 -19.844 -14 1 92.38 346 TYR B N 1
ATOM 6435 C CA . TYR B 1 346 ? 16.484 -21.109 -14.195 1 92.38 346 TYR B CA 1
ATOM 6436 C C . TYR B 1 346 ? 15.555 -21.047 -15.398 1 92.38 346 TYR B C 1
ATOM 6438 O O . TYR B 1 346 ? 15.477 -22 -16.172 1 92.38 346 TYR B O 1
ATOM 6446 N N . ASP B 1 347 ? 14.875 -19.906 -15.578 1 94.19 347 ASP B N 1
ATOM 6447 C CA . ASP B 1 347 ? 13.82 -19.797 -16.578 1 94.19 347 ASP B CA 1
ATOM 6448 C C . ASP B 1 347 ? 14.328 -19.109 -17.844 1 94.19 347 ASP B C 1
ATOM 6450 O O . ASP B 1 347 ? 13.547 -18.547 -18.609 1 94.19 347 ASP B O 1
ATOM 6454 N N . GLN B 1 348 ? 15.609 -19.141 -18.125 1 95.31 348 GLN B N 1
ATOM 6455 C CA . GLN B 1 348 ? 16.203 -18.438 -19.266 1 95.31 348 GLN B CA 1
ATOM 6456 C C . GLN B 1 348 ? 15.562 -18.891 -20.578 1 95.31 348 GLN B C 1
ATOM 6458 O O . GLN B 1 348 ? 15.297 -18.078 -21.469 1 95.31 348 GLN B O 1
ATOM 6463 N N . GLU B 1 349 ? 15.312 -20.156 -20.703 1 95.56 349 GLU B N 1
ATOM 6464 C CA . GLU B 1 349 ? 14.719 -20.703 -21.922 1 95.56 349 GLU B CA 1
ATOM 6465 C C . GLU B 1 349 ? 13.352 -20.078 -22.203 1 95.56 349 GLU B C 1
ATOM 6467 O O . GLU B 1 349 ? 13.023 -19.781 -23.344 1 95.56 349 GLU B O 1
ATOM 6472 N N . ILE B 1 350 ? 12.586 -19.922 -21.188 1 96.88 350 ILE B N 1
ATOM 6473 C CA . ILE B 1 350 ? 11.25 -19.344 -21.344 1 96.88 350 ILE B CA 1
ATOM 6474 C C . ILE B 1 350 ? 11.359 -17.859 -21.688 1 96.88 350 ILE B C 1
ATOM 6476 O O . ILE B 1 350 ? 10.617 -17.359 -22.531 1 96.88 350 ILE B O 1
ATOM 6480 N N . MET B 1 351 ? 12.266 -17.156 -21.016 1 96.62 351 MET B N 1
ATOM 6481 C CA . MET B 1 351 ? 12.469 -15.742 -21.297 1 96.62 351 MET B CA 1
ATOM 6482 C C . MET B 1 351 ? 12.898 -15.539 -22.75 1 96.62 351 MET B C 1
ATOM 6484 O O . MET B 1 351 ? 12.461 -14.594 -23.406 1 96.62 351 MET B O 1
ATOM 6488 N N . ASP B 1 352 ? 13.789 -16.406 -23.234 1 97.62 352 ASP B N 1
ATOM 6489 C CA . ASP B 1 352 ? 14.203 -16.328 -24.625 1 97.62 352 ASP B CA 1
ATOM 6490 C C . ASP B 1 352 ? 13.016 -16.547 -25.562 1 97.62 352 ASP B C 1
ATOM 6492 O O . ASP B 1 352 ? 12.875 -15.836 -26.562 1 97.62 352 ASP B O 1
ATOM 6496 N N . PHE B 1 353 ? 12.242 -17.516 -25.266 1 98.06 353 PHE B N 1
ATOM 6497 C CA . PHE B 1 353 ? 11.062 -17.797 -26.078 1 98.06 353 PHE B CA 1
ATOM 6498 C C . PHE B 1 353 ? 10.133 -16.594 -26.141 1 98.06 353 PHE B C 1
ATOM 6500 O O . PHE B 1 353 ? 9.617 -16.25 -27.203 1 98.06 353 PHE B O 1
ATOM 6507 N N . ILE B 1 354 ? 9.898 -15.945 -24.984 1 97.94 354 ILE B N 1
ATOM 6508 C CA . ILE B 1 354 ? 9.031 -14.773 -24.891 1 97.94 354 ILE B CA 1
ATOM 6509 C C . ILE B 1 354 ? 9.586 -13.648 -25.766 1 97.94 354 ILE B C 1
ATOM 6511 O O . ILE B 1 354 ? 8.844 -13.016 -26.516 1 97.94 354 ILE B O 1
ATOM 6515 N N . ARG B 1 355 ? 10.852 -13.43 -25.672 1 97.81 355 ARG B N 1
ATOM 6516 C CA . ARG B 1 355 ? 11.508 -12.391 -26.453 1 97.81 355 ARG B CA 1
ATOM 6517 C C . ARG B 1 355 ? 11.453 -12.703 -27.953 1 97.81 355 ARG B C 1
ATOM 6519 O O . ARG B 1 355 ? 11.156 -11.828 -28.766 1 97.81 355 ARG B O 1
ATOM 6526 N N . ASP B 1 356 ? 11.727 -13.93 -28.266 1 98.12 356 ASP B N 1
ATOM 6527 C CA . ASP B 1 356 ? 11.781 -14.352 -29.656 1 98.12 356 ASP B CA 1
ATOM 6528 C C . ASP B 1 356 ? 10.406 -14.234 -30.312 1 98.12 356 ASP B C 1
ATOM 6530 O O . ASP B 1 356 ? 10.312 -14.07 -31.531 1 98.12 356 ASP B O 1
ATOM 6534 N N . ASN B 1 357 ? 9.383 -14.32 -29.562 1 98.19 357 ASN B N 1
ATOM 6535 C CA . ASN B 1 357 ? 8.031 -14.25 -30.109 1 98.19 357 ASN B CA 1
ATOM 6536 C C . ASN B 1 357 ? 7.41 -12.875 -29.875 1 98.19 357 ASN B C 1
ATOM 6538 O O . ASN B 1 357 ? 6.219 -12.68 -30.125 1 98.19 357 ASN B O 1
ATOM 6542 N N . ASP B 1 358 ? 8.125 -11.953 -29.297 1 97.5 358 ASP B N 1
ATOM 6543 C CA . ASP B 1 358 ? 7.766 -10.547 -29.109 1 97.5 358 ASP B CA 1
ATOM 6544 C C . ASP B 1 358 ? 6.543 -10.414 -28.219 1 97.5 358 ASP B C 1
ATOM 6546 O O . ASP B 1 358 ? 5.641 -9.617 -28.5 1 97.5 358 ASP B O 1
ATOM 6550 N N . TYR B 1 359 ? 6.418 -11.344 -27.266 1 97.94 359 TYR B N 1
ATOM 6551 C CA . TYR B 1 359 ? 5.363 -11.188 -26.281 1 97.94 359 TYR B CA 1
ATOM 6552 C C . TYR B 1 359 ? 5.645 -10.008 -25.359 1 97.94 359 TYR B C 1
ATOM 6554 O O . TYR B 1 359 ? 6.797 -9.766 -24.984 1 97.94 359 TYR B O 1
ATOM 6562 N N . ARG B 1 360 ? 4.594 -9.266 -25.047 1 98 360 ARG B N 1
ATOM 6563 C CA . ARG B 1 360 ? 4.723 -8.258 -24 1 98 360 ARG B CA 1
ATOM 6564 C C . ARG B 1 360 ? 4.949 -8.906 -22.641 1 98 360 ARG B C 1
ATOM 6566 O O . ARG B 1 360 ? 4.242 -9.852 -22.266 1 98 360 ARG B O 1
ATOM 6573 N N . TYR B 1 361 ? 5.965 -8.422 -21.906 1 98.25 361 TYR B N 1
ATOM 6574 C CA . TYR B 1 361 ? 6.215 -9.047 -20.609 1 98.25 361 TYR B CA 1
ATOM 6575 C C . TYR B 1 361 ? 6.793 -8.047 -19.625 1 98.25 361 TYR B C 1
ATOM 6577 O O . TYR B 1 361 ? 7.18 -6.941 -20 1 98.25 361 TYR B O 1
ATOM 6585 N N . PHE B 1 362 ? 6.727 -8.359 -18.375 1 98.44 362 PHE B N 1
ATOM 6586 C CA . PHE B 1 362 ? 7.324 -7.656 -17.25 1 98.44 362 PHE B CA 1
ATOM 6587 C C . PHE B 1 362 ? 8.148 -8.609 -16.391 1 98.44 362 PHE B C 1
ATOM 6589 O O . PHE B 1 362 ? 7.633 -9.617 -15.898 1 98.44 362 PHE B O 1
ATOM 6596 N N . ASP B 1 363 ? 9.414 -8.336 -16.188 1 98.06 363 ASP B N 1
ATOM 6597 C CA . ASP B 1 363 ? 10.328 -9.172 -15.422 1 98.06 363 ASP B CA 1
ATOM 6598 C C . ASP B 1 363 ? 10.609 -8.57 -14.055 1 98.06 363 ASP B C 1
ATOM 6600 O O . ASP B 1 363 ? 11.531 -7.762 -13.898 1 98.06 363 ASP B O 1
ATOM 6604 N N . MET B 1 364 ? 9.961 -9.023 -13.031 1 98.25 364 MET B N 1
ATOM 6605 C CA . MET B 1 364 ? 10.07 -8.484 -11.68 1 98.25 364 MET B CA 1
ATOM 6606 C C . MET B 1 364 ? 11.406 -8.859 -11.047 1 98.25 364 MET B C 1
ATOM 6608 O O . MET B 1 364 ? 11.875 -8.195 -10.125 1 98.25 364 MET B O 1
ATOM 6612 N N . ASN B 1 365 ? 12.039 -9.945 -11.586 1 97.81 365 ASN B N 1
ATOM 6613 C CA . ASN B 1 365 ? 13.352 -10.305 -11.07 1 97.81 365 ASN B CA 1
ATOM 6614 C C . ASN B 1 365 ? 14.375 -9.203 -11.32 1 97.81 365 ASN B C 1
ATOM 6616 O O . ASN B 1 365 ? 15.203 -8.914 -10.453 1 97.81 365 ASN B O 1
ATOM 6620 N N . LYS B 1 366 ? 14.289 -8.617 -12.438 1 97.62 366 LYS B N 1
ATOM 6621 C CA . LYS B 1 366 ? 15.203 -7.531 -12.781 1 97.62 366 LYS B CA 1
ATOM 6622 C C . LYS B 1 366 ? 14.961 -6.309 -11.898 1 97.62 366 LYS B C 1
ATOM 6624 O O . LYS B 1 366 ? 15.906 -5.613 -11.516 1 97.62 366 LYS B O 1
ATOM 6629 N N . VAL B 1 367 ? 13.727 -6.07 -11.609 1 98.56 367 VAL B N 1
ATOM 6630 C CA . VAL B 1 367 ? 13.367 -4.945 -10.758 1 98.56 367 VAL B CA 1
ATOM 6631 C C . VAL B 1 367 ? 13.977 -5.137 -9.367 1 98.56 367 VAL B C 1
ATOM 6633 O O . VAL B 1 367 ? 14.578 -4.211 -8.82 1 98.56 367 VAL B O 1
ATOM 6636 N N . HIS B 1 368 ? 13.812 -6.301 -8.805 1 98.5 368 HIS B N 1
ATOM 6637 C CA . HIS B 1 368 ? 14.375 -6.59 -7.492 1 98.5 368 HIS B CA 1
ATOM 6638 C C . HIS B 1 368 ? 15.898 -6.52 -7.512 1 98.5 368 HIS B C 1
ATOM 6640 O O . HIS B 1 368 ? 16.516 -6.062 -6.547 1 98.5 368 HIS B O 1
ATOM 6646 N N . LEU B 1 369 ? 16.484 -7.027 -8.617 1 98.19 369 LEU B N 1
ATOM 6647 C CA . LEU B 1 369 ? 17.938 -6.961 -8.734 1 98.19 369 LEU B CA 1
ATOM 6648 C C . LEU B 1 369 ? 18.422 -5.52 -8.664 1 98.19 369 LEU B C 1
ATOM 6650 O O . LEU B 1 369 ? 19.375 -5.211 -7.934 1 98.19 369 LEU B O 1
ATOM 6654 N N . ASP B 1 370 ? 17.812 -4.648 -9.43 1 98.06 370 ASP B N 1
ATOM 6655 C CA . ASP B 1 370 ? 18.188 -3.236 -9.469 1 98.06 370 ASP B CA 1
ATOM 6656 C C . ASP B 1 370 ? 17.906 -2.562 -8.125 1 98.06 370 ASP B C 1
ATOM 6658 O O . ASP B 1 370 ? 18.688 -1.703 -7.688 1 98.06 370 ASP B O 1
ATOM 6662 N N . ASP B 1 371 ? 16.844 -2.92 -7.527 1 98.5 371 ASP B N 1
ATOM 6663 C CA . ASP B 1 371 ? 16.516 -2.34 -6.23 1 98.5 371 ASP B CA 1
ATOM 6664 C C . ASP B 1 371 ? 17.516 -2.783 -5.16 1 98.5 371 ASP B C 1
ATOM 6666 O O . ASP B 1 371 ? 17.922 -1.983 -4.316 1 98.5 371 ASP B O 1
ATOM 6670 N N . PHE B 1 372 ? 17.844 -4.074 -5.176 1 98.38 372 PHE B N 1
ATOM 6671 C CA . PHE B 1 372 ? 18.781 -4.621 -4.191 1 98.38 372 PHE B CA 1
ATOM 6672 C C . PHE B 1 372 ? 20.094 -3.861 -4.207 1 98.38 372 PHE B C 1
ATOM 6674 O O . PHE B 1 372 ? 20.703 -3.633 -3.154 1 98.38 372 PHE B O 1
ATOM 6681 N N . LYS B 1 373 ? 20.484 -3.424 -5.336 1 97.56 373 LYS B N 1
ATOM 6682 C CA . LYS B 1 373 ? 21.734 -2.699 -5.484 1 97.56 373 LYS B CA 1
ATOM 6683 C C . LYS B 1 373 ? 21.719 -1.391 -4.703 1 97.56 373 LYS B C 1
ATOM 6685 O O . LYS B 1 373 ? 22.766 -0.827 -4.391 1 97.56 373 LYS B O 1
ATOM 6690 N N . LYS B 1 374 ? 20.609 -0.918 -4.383 1 98.12 374 LYS B N 1
ATOM 6691 C CA . LYS B 1 374 ? 20.469 0.362 -3.695 1 98.12 374 LYS B CA 1
ATOM 6692 C C . LYS B 1 374 ? 20.625 0.196 -2.186 1 98.12 374 LYS B C 1
ATOM 6694 O O . LYS B 1 374 ? 20.703 1.184 -1.451 1 98.12 374 LYS B O 1
ATOM 6699 N N . PHE B 1 375 ? 20.703 -0.972 -1.739 1 98.06 375 PHE B N 1
ATOM 6700 C CA . PHE B 1 375 ? 20.719 -1.242 -0.307 1 98.06 375 PHE B CA 1
ATOM 6701 C C . PHE B 1 375 ? 22.125 -1.635 0.158 1 98.06 375 PHE B C 1
ATOM 6703 O O . PHE B 1 375 ? 22.922 -2.148 -0.627 1 98.06 375 PHE B O 1
ATOM 6710 N N . ASN B 1 376 ? 22.344 -1.313 1.444 1 96.88 376 ASN B N 1
ATOM 6711 C CA . ASN B 1 376 ? 23.469 -1.849 2.195 1 96.88 376 ASN B CA 1
ATOM 6712 C C . ASN B 1 376 ? 23.047 -3.002 3.1 1 96.88 376 ASN B C 1
ATOM 6714 O O . ASN B 1 376 ? 23.281 -2.965 4.309 1 96.88 376 ASN B O 1
ATOM 6718 N N . LEU B 1 377 ? 22.359 -3.998 2.512 1 97.88 377 LEU B N 1
ATOM 6719 C CA . LEU B 1 377 ? 21.828 -5.141 3.244 1 97.88 377 LEU B CA 1
ATOM 6720 C C . LEU B 1 377 ? 22.328 -6.453 2.641 1 97.88 377 LEU B C 1
ATOM 6722 O O . LEU B 1 377 ? 22.656 -6.508 1.455 1 97.88 377 LEU B O 1
ATOM 6726 N N . SER B 1 378 ? 22.406 -7.426 3.48 1 97.81 378 SER B N 1
ATOM 6727 C CA . SER B 1 378 ? 22.516 -8.773 2.928 1 97.81 378 SER B CA 1
ATOM 6728 C C . SER B 1 378 ? 21.266 -9.148 2.137 1 97.81 378 SER B C 1
ATOM 6730 O O . SER B 1 378 ? 20.219 -8.516 2.287 1 97.81 378 SER B O 1
ATOM 6732 N N . LEU B 1 379 ? 21.438 -10.078 1.263 1 97 379 LEU B N 1
ATOM 6733 C CA . LEU B 1 379 ? 20.297 -10.516 0.47 1 97 379 LEU B CA 1
ATOM 6734 C C . LEU B 1 379 ? 19.141 -10.977 1.37 1 97 379 LEU B C 1
ATOM 6736 O O . LEU B 1 379 ? 17.984 -10.672 1.106 1 97 379 LEU B O 1
ATOM 6740 N N . ASP B 1 380 ? 19.469 -11.68 2.404 1 97.06 380 ASP B N 1
ATOM 6741 C CA . ASP B 1 380 ? 18.438 -12.172 3.318 1 97.06 380 ASP B CA 1
ATOM 6742 C C . ASP B 1 380 ? 17.719 -11.008 3.992 1 97.06 380 ASP B C 1
ATOM 6744 O O . ASP B 1 380 ? 16.484 -11.047 4.152 1 97.06 380 ASP B O 1
ATOM 6748 N N . GLU B 1 381 ? 18.469 -10.023 4.379 1 97.38 381 GLU B N 1
ATOM 6749 C CA . GLU B 1 381 ? 17.859 -8.844 4.984 1 97.38 381 GLU B CA 1
ATOM 6750 C C . GLU B 1 381 ? 16.953 -8.109 3.99 1 97.38 381 GLU B C 1
ATOM 6752 O O . GLU B 1 381 ? 15.883 -7.637 4.352 1 97.38 381 GLU B O 1
ATOM 6757 N N . TYR B 1 382 ? 17.469 -8.031 2.785 1 97.88 382 TYR B N 1
ATOM 6758 C CA . TYR B 1 382 ? 16.688 -7.422 1.721 1 97.88 382 TYR B CA 1
ATOM 6759 C C . TYR B 1 382 ? 15.383 -8.188 1.508 1 97.88 382 TYR B C 1
ATOM 6761 O O . TYR B 1 382 ? 14.312 -7.582 1.388 1 97.88 382 TYR B O 1
ATOM 6769 N N . MET B 1 383 ? 15.469 -9.492 1.477 1 97.62 383 MET B N 1
ATOM 6770 C CA . MET B 1 383 ? 14.297 -10.328 1.238 1 97.62 383 MET B CA 1
ATOM 6771 C C . MET B 1 383 ? 13.281 -10.172 2.371 1 97.62 383 MET B C 1
ATOM 6773 O O . MET B 1 383 ? 12.078 -10.188 2.137 1 97.62 383 MET B O 1
ATOM 6777 N N . GLU B 1 384 ? 13.711 -9.992 3.562 1 96.81 384 GLU B N 1
ATOM 6778 C CA . GLU B 1 384 ? 12.836 -9.875 4.727 1 96.81 384 GLU B CA 1
ATOM 6779 C C . GLU B 1 384 ? 11.984 -8.609 4.652 1 96.81 384 GLU B C 1
ATOM 6781 O O . GLU B 1 384 ? 10.93 -8.531 5.285 1 96.81 384 GLU B O 1
ATOM 6786 N N . ARG B 1 385 ? 12.391 -7.688 3.865 1 96.62 385 ARG B N 1
ATOM 6787 C CA . ARG B 1 385 ? 11.656 -6.441 3.721 1 96.62 385 ARG B CA 1
ATOM 6788 C C . ARG B 1 385 ? 10.367 -6.656 2.93 1 96.62 385 ARG B C 1
ATOM 6790 O O . ARG B 1 385 ? 9.367 -5.969 3.156 1 96.62 385 ARG B O 1
ATOM 6797 N N . TYR B 1 386 ? 10.445 -7.648 2.008 1 97.81 386 TYR B N 1
ATOM 6798 C CA . TYR B 1 386 ? 9.359 -7.742 1.043 1 97.81 386 TYR B CA 1
ATOM 6799 C C . TYR B 1 386 ? 8.664 -9.094 1.13 1 97.81 386 TYR B C 1
ATOM 6801 O O . TYR B 1 386 ? 7.57 -9.273 0.592 1 97.81 386 TYR B O 1
ATOM 6809 N N . PHE B 1 387 ? 9.242 -10.055 1.907 1 96.62 387 PHE B N 1
ATOM 6810 C CA . PHE B 1 387 ? 8.758 -11.422 1.778 1 96.62 387 PHE B CA 1
ATOM 6811 C C . PHE B 1 387 ? 8.594 -12.07 3.148 1 96.62 387 PHE B C 1
ATOM 6813 O O . PHE B 1 387 ? 9.375 -11.797 4.066 1 96.62 387 PHE B O 1
ATOM 6820 N N . ILE B 1 388 ? 7.598 -12.961 3.271 1 95.06 388 ILE B N 1
ATOM 6821 C CA . ILE B 1 388 ? 7.41 -13.898 4.371 1 95.06 388 ILE B CA 1
ATOM 6822 C C . ILE B 1 388 ? 7.086 -15.289 3.82 1 95.06 388 ILE B C 1
ATOM 6824 O O . ILE B 1 388 ? 6.211 -15.984 4.348 1 95.06 388 ILE B O 1
ATOM 6828 N N . GLY B 1 389 ? 7.59 -15.695 2.736 1 90.88 389 GLY B N 1
ATOM 6829 C CA . GLY B 1 389 ? 7.27 -16.797 1.835 1 90.88 389 GLY B CA 1
ATOM 6830 C C . GLY B 1 389 ? 6.695 -16.328 0.509 1 90.88 389 GLY B C 1
ATOM 6831 O O . GLY B 1 389 ? 7.184 -16.719 -0.554 1 90.88 389 GLY B O 1
ATOM 6832 N N . HIS B 1 390 ? 5.762 -15.578 0.601 1 96 390 HIS B N 1
ATOM 6833 C CA . HIS B 1 390 ? 5.25 -14.742 -0.482 1 96 390 HIS B CA 1
ATOM 6834 C C . HIS B 1 390 ? 5.438 -13.266 -0.172 1 96 390 HIS B C 1
ATOM 6836 O O . HIS B 1 390 ? 6.148 -12.906 0.771 1 96 390 HIS B O 1
ATOM 6842 N N . TYR B 1 391 ? 4.953 -12.406 -1.017 1 97.75 391 TYR B N 1
ATOM 6843 C CA . TYR B 1 391 ? 5.078 -10.977 -0.751 1 97.75 391 TYR B CA 1
ATOM 6844 C C . TYR B 1 391 ? 4.316 -10.586 0.509 1 97.75 391 TYR B C 1
ATOM 6846 O O . TYR B 1 391 ? 3.201 -11.055 0.737 1 97.75 391 TYR B O 1
ATOM 6854 N N . THR B 1 392 ? 4.98 -9.797 1.37 1 98.31 392 THR B N 1
ATOM 6855 C CA . THR B 1 392 ? 4.277 -9.047 2.408 1 98.31 392 THR B CA 1
ATOM 6856 C C . THR B 1 392 ? 3.389 -7.973 1.791 1 98.31 392 THR B C 1
ATOM 6858 O O . THR B 1 392 ? 3.406 -7.77 0.576 1 98.31 392 THR B O 1
ATOM 6861 N N . PRO B 1 393 ? 2.562 -7.297 2.637 1 98.75 393 PRO B N 1
ATOM 6862 C CA . PRO B 1 393 ? 1.875 -6.129 2.078 1 98.75 393 PRO B CA 1
ATOM 6863 C C . PRO B 1 393 ? 2.832 -5.141 1.414 1 98.75 393 PRO B C 1
ATOM 6865 O O . PRO B 1 393 ? 2.535 -4.617 0.337 1 98.75 393 PRO B O 1
ATOM 6868 N N . SER B 1 394 ? 3.982 -4.957 2.002 1 98.75 394 SER B N 1
ATOM 6869 C CA . SER B 1 394 ? 4.984 -4.066 1.428 1 98.75 394 SER B CA 1
ATOM 6870 C C . SER B 1 394 ? 5.523 -4.617 0.111 1 98.75 394 SER B C 1
ATOM 6872 O O . SER B 1 394 ? 5.805 -3.855 -0.817 1 98.75 394 SER B O 1
ATOM 6874 N N . GLY B 1 395 ? 5.695 -5.949 0.052 1 98.75 395 GLY B N 1
ATOM 6875 C CA . GLY B 1 395 ? 6.109 -6.559 -1.201 1 98.75 395 GLY B CA 1
ATOM 6876 C C . GLY B 1 395 ? 5.086 -6.398 -2.309 1 98.75 395 GLY B C 1
ATOM 6877 O O . GLY B 1 395 ? 5.438 -6.082 -3.447 1 98.75 395 GLY B O 1
ATOM 6878 N N . ASN B 1 396 ? 3.836 -6.609 -1.998 1 98.88 396 ASN B N 1
ATOM 6879 C CA . ASN B 1 396 ? 2.775 -6.418 -2.982 1 98.88 396 ASN B CA 1
ATOM 6880 C C . ASN B 1 396 ? 2.697 -4.965 -3.443 1 98.88 396 ASN B C 1
ATOM 6882 O O . ASN B 1 396 ? 2.441 -4.695 -4.617 1 98.88 396 ASN B O 1
ATOM 6886 N N . HIS B 1 397 ? 2.885 -4.039 -2.484 1 98.88 397 HIS B N 1
ATOM 6887 C CA . HIS B 1 397 ? 2.906 -2.631 -2.859 1 98.88 397 HIS B CA 1
ATOM 6888 C C . HIS B 1 397 ? 4.07 -2.326 -3.795 1 98.88 397 HIS B C 1
ATOM 6890 O O . HIS B 1 397 ? 3.904 -1.614 -4.789 1 98.88 397 HIS B O 1
ATOM 6896 N N . PHE B 1 398 ? 5.234 -2.838 -3.453 1 98.75 398 PHE B N 1
ATOM 6897 C CA . PHE B 1 398 ? 6.406 -2.648 -4.297 1 98.75 398 PHE B CA 1
ATOM 6898 C C . PHE B 1 398 ? 6.156 -3.18 -5.703 1 98.75 398 PHE B C 1
ATOM 6900 O O . PHE B 1 398 ? 6.492 -2.521 -6.688 1 98.75 398 PHE B O 1
ATOM 6907 N N . PHE B 1 399 ? 5.57 -4.367 -5.809 1 98.81 399 PHE B N 1
ATOM 6908 C CA . PHE B 1 399 ? 5.246 -4.941 -7.109 1 98.81 399 PHE B CA 1
ATOM 6909 C C . PHE B 1 399 ? 4.293 -4.039 -7.879 1 98.81 399 PHE B C 1
ATOM 6911 O O . PHE B 1 399 ? 4.52 -3.744 -9.055 1 98.81 399 PHE B O 1
ATOM 6918 N N . ALA B 1 400 ? 3.18 -3.592 -7.234 1 98.88 400 ALA B N 1
ATOM 6919 C CA . ALA B 1 400 ? 2.164 -2.752 -7.863 1 98.88 400 ALA B CA 1
ATOM 6920 C C . ALA B 1 400 ? 2.795 -1.521 -8.508 1 98.88 400 ALA B C 1
ATOM 6922 O O . ALA B 1 400 ? 2.51 -1.208 -9.672 1 98.88 400 ALA B O 1
ATOM 6923 N N . TYR B 1 401 ? 3.67 -0.908 -7.812 1 98.62 401 TYR B N 1
ATOM 6924 C CA . TYR B 1 401 ? 4.199 0.362 -8.297 1 98.62 401 TYR B CA 1
ATOM 6925 C C . TYR B 1 401 ? 5.418 0.14 -9.188 1 98.62 401 TYR B C 1
ATOM 6927 O O . TYR B 1 401 ? 5.898 1.073 -9.836 1 98.62 401 TYR B O 1
ATOM 6935 N N . SER B 1 402 ? 5.953 -1.101 -9.188 1 98.69 402 SER B N 1
ATOM 6936 C CA . SER B 1 402 ? 6.992 -1.446 -10.156 1 98.69 402 SER B CA 1
ATOM 6937 C C . SER B 1 402 ? 6.402 -1.686 -11.539 1 98.69 402 SER B C 1
ATOM 6939 O O . SER B 1 402 ? 7.008 -1.321 -12.555 1 98.69 402 SER B O 1
ATOM 6941 N N . ILE B 1 403 ? 5.184 -2.275 -11.578 1 98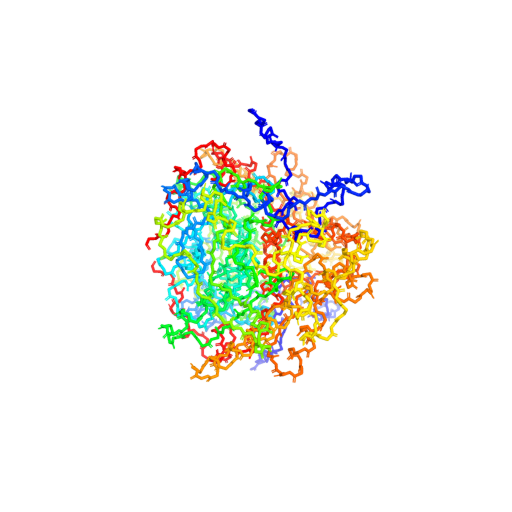.75 403 ILE B N 1
ATOM 6942 C CA . ILE B 1 403 ? 4.586 -2.609 -12.867 1 98.75 403 ILE B CA 1
ATOM 6943 C C . ILE B 1 403 ? 3.707 -1.454 -13.336 1 98.75 403 ILE B C 1
ATOM 6945 O O . ILE B 1 403 ? 3.27 -1.432 -14.492 1 98.75 403 ILE B O 1
ATOM 6949 N N . LYS B 1 404 ? 3.467 -0.487 -12.523 1 98.62 404 LYS B N 1
ATOM 6950 C CA . LYS B 1 404 ? 2.52 0.608 -12.711 1 98.62 404 LYS B CA 1
ATOM 6951 C C . LYS B 1 404 ? 2.734 1.293 -14.062 1 98.62 404 LYS B C 1
ATOM 6953 O O . LYS B 1 404 ? 1.799 1.426 -14.852 1 98.62 404 LYS B O 1
ATOM 6958 N N . ASP B 1 405 ? 3.965 1.68 -14.359 1 98.25 405 ASP B N 1
ATOM 6959 C CA . ASP B 1 405 ? 4.227 2.449 -15.57 1 98.25 405 ASP B CA 1
ATOM 6960 C C . ASP B 1 405 ? 3.932 1.62 -16.812 1 98.25 405 ASP B C 1
ATOM 6962 O O . ASP B 1 405 ? 3.408 2.141 -17.812 1 98.25 405 ASP B O 1
ATOM 6966 N N . LYS B 1 406 ? 4.305 0.36 -16.75 1 98.38 406 LYS B N 1
ATOM 6967 C CA . LYS B 1 406 ? 4.02 -0.528 -17.875 1 98.38 406 LYS B CA 1
ATOM 6968 C C . LYS B 1 406 ? 2.52 -0.649 -18.109 1 98.38 406 LYS B C 1
ATOM 6970 O O . LYS B 1 406 ? 2.068 -0.673 -19.266 1 98.38 406 LYS B O 1
ATOM 6975 N N . ILE B 1 407 ? 1.742 -0.729 -17.094 1 98.62 407 ILE B N 1
ATOM 6976 C CA . ILE B 1 407 ? 0.293 -0.867 -17.188 1 98.62 407 ILE B CA 1
ATOM 6977 C C . ILE B 1 407 ? -0.316 0.435 -17.703 1 98.62 407 ILE B C 1
ATOM 6979 O O . ILE B 1 407 ? -1.162 0.419 -18.594 1 98.62 407 ILE B O 1
ATOM 6983 N N . VAL B 1 408 ? 0.119 1.565 -17.156 1 98.06 408 VAL B N 1
ATOM 6984 C CA . VAL B 1 408 ? -0.406 2.859 -17.578 1 98.06 408 VAL B CA 1
ATOM 6985 C C . VAL B 1 408 ? -0.149 3.059 -19.078 1 98.06 408 VAL B C 1
ATOM 6987 O O . VAL B 1 408 ? -1.031 3.512 -19.812 1 98.06 408 VAL B O 1
ATOM 6990 N N . GLU B 1 409 ? 1.049 2.688 -19.516 1 97.75 409 GLU B N 1
ATOM 6991 C CA . GLU B 1 409 ? 1.4 2.812 -20.922 1 97.75 409 GLU B CA 1
ATOM 6992 C C . GLU B 1 409 ? 0.573 1.865 -21.781 1 97.75 409 GLU B C 1
ATOM 6994 O O . GLU B 1 409 ? 0.251 2.182 -22.938 1 97.75 409 GLU B O 1
ATOM 6999 N N . TRP B 1 410 ? 0.209 0.782 -21.234 1 98.12 410 TRP B N 1
ATOM 7000 C CA . TRP B 1 410 ? -0.46 -0.307 -21.938 1 98.12 410 TRP B CA 1
ATOM 7001 C C . TRP B 1 410 ? -1.939 0.004 -22.141 1 98.12 410 TRP B C 1
ATOM 7003 O O . TRP B 1 410 ? -2.512 -0.32 -23.188 1 98.12 410 TRP B O 1
ATOM 7013 N N . LEU B 1 411 ? -2.59 0.66 -21.25 1 97.25 411 LEU B N 1
ATOM 7014 C CA . LEU B 1 411 ? -4.035 0.872 -21.234 1 97.25 411 LEU B CA 1
ATOM 7015 C C . LEU B 1 411 ? -4.43 1.961 -22.219 1 97.25 411 LEU B C 1
ATOM 7017 O O . LEU B 1 411 ? -3.734 2.971 -22.359 1 97.25 411 LEU B O 1
ATOM 7021 N N . ASP B 1 412 ? -5.539 1.675 -22.969 1 95.38 412 ASP B N 1
ATOM 7022 C CA . ASP B 1 412 ? -6.16 2.625 -23.891 1 95.38 412 ASP B CA 1
ATOM 7023 C C . ASP B 1 412 ? -7.684 2.582 -23.781 1 95.38 412 ASP B C 1
ATOM 7025 O O . ASP B 1 412 ? -8.305 1.562 -24.078 1 95.38 412 ASP B O 1
ATOM 7029 N N . PRO B 1 413 ? -8.273 3.65 -23.391 1 94.25 413 PRO B N 1
ATOM 7030 C CA . PRO B 1 413 ? -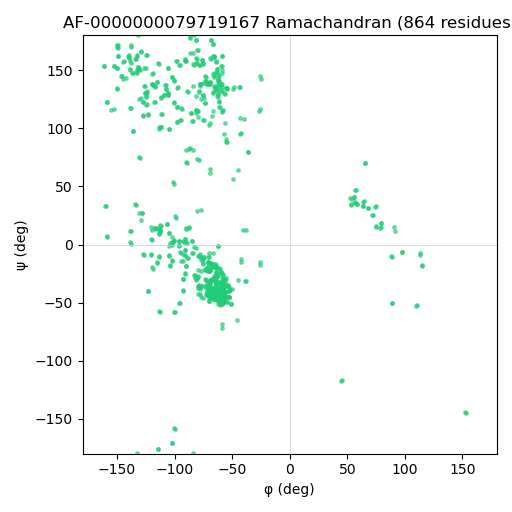7.703 4.93 -22.953 1 94.25 413 PRO B CA 1
ATOM 7031 C C . PRO B 1 413 ? -6.91 4.812 -21.656 1 94.25 413 PRO B C 1
ATOM 7033 O O . PRO B 1 413 ? -7.039 3.818 -20.938 1 94.25 413 PRO B O 1
ATOM 7036 N N . LYS B 1 414 ? -6.105 5.824 -21.453 1 95.25 414 LYS B N 1
ATOM 7037 C CA . LYS B 1 414 ? -5.387 5.879 -20.188 1 95.25 414 LYS B CA 1
ATOM 7038 C C . LYS B 1 414 ? -6.359 5.918 -19 1 95.25 414 LYS B C 1
ATOM 7040 O O . LYS B 1 414 ? -7.512 6.328 -19.156 1 95.25 414 LYS B O 1
ATOM 7045 N N . PRO B 1 415 ? -5.875 5.43 -17.891 1 94.81 415 PRO B N 1
ATOM 7046 C CA . PRO B 1 415 ? -6.746 5.562 -16.719 1 94.81 415 PRO B CA 1
ATOM 7047 C C . PRO B 1 415 ? -7.105 7.016 -16.406 1 94.81 415 PRO B C 1
ATOM 7049 O O . PRO B 1 415 ? -6.395 7.934 -16.828 1 94.81 415 PRO B O 1
ATOM 7052 N N . ILE B 1 416 ? -8.125 7.195 -15.641 1 93.12 416 ILE B N 1
ATOM 7053 C CA . ILE B 1 416 ? -8.68 8.523 -15.391 1 93.12 416 ILE B CA 1
ATOM 7054 C C . ILE B 1 416 ? -7.613 9.414 -14.75 1 93.12 416 ILE B C 1
ATOM 7056 O O . ILE B 1 416 ? -7.566 10.617 -15.008 1 93.12 416 ILE B O 1
ATOM 7060 N N . THR B 1 417 ? -6.727 8.875 -13.977 1 94.62 417 THR B N 1
ATOM 7061 C CA . THR B 1 417 ? -5.703 9.633 -13.266 1 94.62 417 THR B CA 1
ATOM 7062 C C . THR B 1 417 ? -4.594 10.07 -14.219 1 94.62 417 THR B C 1
ATOM 7064 O O . THR B 1 417 ? -3.746 10.891 -13.859 1 94.62 417 THR B O 1
ATOM 7067 N N . TYR B 1 418 ? -4.586 9.57 -15.406 1 94.69 418 TYR B N 1
ATOM 7068 C CA . TYR B 1 418 ? -3.555 9.93 -16.375 1 94.69 418 TYR B CA 1
ATOM 7069 C C . TYR B 1 418 ? -4.172 10.562 -17.609 1 94.69 418 TYR B C 1
ATOM 7071 O O . TYR B 1 418 ? -3.471 10.836 -18.594 1 94.69 418 TYR B O 1
ATOM 7079 N N . GLN B 1 419 ? -5.457 10.766 -17.547 1 89.25 419 GLN B N 1
ATOM 7080 C CA . GLN B 1 419 ? -6.094 11.43 -18.688 1 89.25 419 GLN B CA 1
ATOM 7081 C C . GLN B 1 419 ? -5.91 12.938 -18.609 1 89.25 419 GLN B C 1
ATOM 7083 O O . GLN B 1 419 ? -6.168 13.555 -17.578 1 89.25 419 GLN B O 1
ATOM 7088 N N . GLN B 1 420 ? -5.141 13.625 -19.516 1 71.81 420 GLN B N 1
ATOM 7089 C CA . GLN B 1 420 ? -4.746 15.031 -19.516 1 71.81 420 GLN B CA 1
ATOM 7090 C C . GLN B 1 420 ? -5.867 15.914 -20.047 1 71.81 420 GLN B C 1
ATOM 7092 O O . GLN B 1 420 ? -5.66 17.109 -20.297 1 71.81 420 GLN B O 1
ATOM 7097 N N . ASN B 1 421 ? -7.035 15.5 -19.875 1 62.44 421 ASN B N 1
ATOM 7098 C CA . ASN B 1 421 ? -7.984 16.438 -20.469 1 62.44 421 ASN B CA 1
ATOM 7099 C C . ASN B 1 421 ? -8.297 17.594 -19.516 1 62.44 421 ASN B C 1
ATOM 7101 O O . ASN B 1 421 ? -8.242 17.438 -18.297 1 62.44 421 ASN B O 1
ATOM 7105 N N . ASP B 1 422 ? -8.336 18.781 -20.016 1 57.19 422 ASP B N 1
ATOM 7106 C CA . ASP B 1 422 ? -8.438 20.094 -19.375 1 57.19 422 ASP B CA 1
ATOM 7107 C C . ASP B 1 422 ? -9.656 20.172 -18.469 1 57.19 422 ASP B C 1
ATOM 7109 O O . ASP B 1 422 ? -9.781 21.094 -17.656 1 57.19 422 ASP B O 1
ATOM 7113 N N . ASP B 1 423 ? -10.742 19.422 -18.766 1 56.53 423 ASP B N 1
ATOM 7114 C CA . ASP B 1 423 ? -11.93 19.703 -17.953 1 56.53 423 ASP B CA 1
ATOM 7115 C C . ASP B 1 423 ? -11.953 18.812 -16.703 1 56.53 423 ASP B C 1
ATOM 7117 O O . ASP B 1 423 ? -12.656 17.812 -16.672 1 56.53 423 ASP B O 1
ATOM 7121 N N . LYS B 1 424 ? -11.266 19.141 -15.711 1 55.94 424 LYS B N 1
ATOM 7122 C CA . LYS B 1 424 ? -10.93 18.391 -14.508 1 55.94 424 LYS B CA 1
ATOM 7123 C C . LYS B 1 424 ? -12.195 17.938 -13.773 1 55.94 424 LYS B C 1
ATOM 7125 O O . LYS B 1 424 ? -12.297 16.781 -13.352 1 55.94 424 LYS B O 1
ATOM 7130 N N . LEU B 1 425 ? -13.219 18.859 -13.516 1 54.12 425 LEU B N 1
ATOM 7131 C CA . LEU B 1 425 ? -14.352 18.594 -12.633 1 54.12 425 LEU B CA 1
ATOM 7132 C C . LEU B 1 425 ? -15.305 17.578 -13.258 1 54.12 425 LEU B C 1
ATOM 7134 O O . LEU B 1 425 ? -15.812 16.688 -12.562 1 54.12 425 LEU B O 1
ATOM 7138 N N . ILE B 1 426 ? -15.414 17.562 -14.562 1 52.5 426 ILE B N 1
ATOM 7139 C CA . ILE B 1 426 ? -16.453 16.75 -15.18 1 52.5 426 ILE B CA 1
ATOM 7140 C C . ILE B 1 426 ? -16.016 15.281 -15.195 1 52.5 426 ILE B C 1
ATOM 7142 O O . ILE B 1 426 ? -16.859 14.383 -15.102 1 52.5 426 ILE B O 1
ATOM 7146 N N . ARG B 1 427 ? -14.844 15.031 -14.852 1 66.5 427 ARG B N 1
ATOM 7147 C CA . ARG B 1 427 ? -14.414 13.664 -15.133 1 66.5 427 ARG B CA 1
ATOM 7148 C C . ARG B 1 427 ? -14.367 12.828 -13.859 1 66.5 427 ARG B C 1
ATOM 7150 O O . ARG B 1 427 ? -14.18 11.617 -13.914 1 66.5 427 ARG B O 1
ATOM 7157 N N . PHE B 1 428 ? -14.703 13.492 -12.711 1 80.12 428 PHE B N 1
ATOM 7158 C CA . PHE B 1 428 ? -14.523 12.648 -11.539 1 80.12 428 PHE B CA 1
ATOM 7159 C C . PHE B 1 428 ? -15.773 12.648 -10.664 1 80.12 428 PHE B C 1
ATOM 7161 O O . PHE B 1 428 ? -15.719 12.266 -9.5 1 80.12 428 PHE B O 1
ATOM 7168 N N . LYS B 1 429 ? -16.859 12.977 -11.211 1 83.19 429 LYS B N 1
ATOM 7169 C CA . LYS B 1 429 ? -18.125 12.977 -10.477 1 83.19 429 LYS B CA 1
ATOM 7170 C C . LYS B 1 429 ? -18.5 11.57 -10.016 1 83.19 429 LYS B C 1
ATOM 7172 O O . LYS B 1 429 ? -19.078 11.391 -8.945 1 83.19 429 LYS B O 1
ATOM 7177 N N . GLY B 1 430 ? -18.141 10.672 -10.789 1 86.19 430 GLY B N 1
ATOM 7178 C CA . GLY B 1 430 ? -18.453 9.289 -10.453 1 86.19 430 GLY B CA 1
ATOM 7179 C C . GLY B 1 430 ? -17.656 8.781 -9.266 1 86.19 430 GLY B C 1
ATOM 7180 O O . GLY B 1 430 ? -17.969 7.723 -8.711 1 86.19 430 GLY B O 1
ATOM 7181 N N . TYR B 1 431 ? -16.719 9.602 -8.828 1 89 431 TYR B N 1
ATOM 7182 C CA . TYR B 1 431 ? -15.859 9.18 -7.73 1 89 431 TYR B CA 1
ATOM 7183 C C . TYR B 1 431 ? -16.281 9.828 -6.426 1 89 431 TYR B C 1
ATOM 7185 O O . TYR B 1 431 ? -15.695 9.57 -5.371 1 89 431 TYR B O 1
ATOM 7193 N N . LEU B 1 432 ? -17.297 10.641 -6.469 1 86.81 432 LEU B N 1
ATOM 7194 C CA . LEU B 1 432 ? -17.812 11.289 -5.266 1 86.81 432 LEU B CA 1
ATOM 7195 C C . LEU B 1 432 ? -18.531 10.289 -4.375 1 86.81 432 LEU B C 1
ATOM 7197 O O . LEU B 1 432 ? -19.234 9.406 -4.871 1 86.81 432 LEU B O 1
ATOM 7201 N N . PRO B 1 433 ? -18.297 10.398 -3.061 1 81.62 433 PRO B N 1
ATOM 7202 C CA . PRO B 1 433 ? -19 9.477 -2.16 1 81.62 433 PRO B CA 1
ATOM 7203 C C . PRO B 1 433 ? -20.516 9.641 -2.199 1 81.62 433 PRO B C 1
ATOM 7205 O O . PRO B 1 433 ? -21.016 10.75 -2.416 1 81.62 433 PRO B O 1
ATOM 7208 N N . LYS B 1 434 ? -21.188 8.523 -2.102 1 70.06 434 LYS B N 1
ATOM 7209 C CA . LYS B 1 434 ? -22.656 8.523 -2.098 1 70.06 434 LYS B CA 1
ATOM 7210 C C . LYS B 1 434 ? -23.203 8.875 -0.716 1 70.06 434 LYS B C 1
ATOM 7212 O O . LYS B 1 434 ? -22.562 8.57 0.301 1 70.06 434 LYS B O 1
#

Secondary structure (DSSP, 8-state):
--------SSTHHHHHHS-GGGS-GGGS----TT---BHHHHHHTTPPPHHHHHHHHHS--SEEEETTTEEEE--B--S-SGGG----B-B-TTSSBPP-TTTTS---EEEEESHHHHTTTS-GGGSHHHHHHHHHTS-EEE---TT--HHHHHHHHHHHHHH--S--EEEEEE-TTHHHHTT-SBSHHHHTTT--GGGGTT---SB--EEEEETTTTEEEEE--S--STGGGGGGG-HHHHHHHHTT-HHHHHHHHHTTS--BS--HHHHHHHHHHTT-PPP-TTSHHHHHHHHHHHHHHHHHHHHHHHHHHHHHHHHHTT-EEEEEE--IIIIIHHHHTTPPPTTHHHHHHHHHTT--EEEHHHHHHHHHTTB-S-HHHHHHHHBSSSB-HHHHHHHHHHHHHHHHHH-SSPPGGG---S-TTGGGGGGS--/--------SSTHHHHHHS-GGGS-GGGS----TT---BHHHHHHTTPPPHHHHHHHHHS--SEEEETTTEEEE--B--S-SGGG----B-B-TTSSBPP-TTTTS---EEEEESHHHHTTTS-GGGSHHHHHHHHHTS-EEE---TT--HHHHHHHHHHHHHH--S--EEEEEE-TTHHHHTT-SBTHHHHTTT--GGGGTT---SB--EEEEETTTTEEEEE--S--STGGGGGGG-HHHHHHHHTT-HHHHHHHHHTTS--BS--HHHHHHHHHHTT-PPP-TTSHHHHHHHHHHHHHHHHHHHHHHHHHHHHHHHHHTT-EEEEEE--IIIIIHHHHTTPPPTTHHHHHHHHHTT--EEEHHHHHHHHHTTB-S-HHHHHHHHBSSSB-HHHHHHHHHHHHHHHHHH-SSPPGGG---S-TTGGGGGGS--

Organism: NCBI:txid616991

Radius of gyration: 32.07 Å; Cα contacts (8 Å, |Δi|>4): 1633; chains: 2; bounding box: 48×101×63 Å

Solvent-accessible surface area (backbone atoms only — not comparable to full-atom values): 45602 Å² total; per-residue (Å²): 129,88,68,76,77,69,74,78,64,83,58,66,49,60,59,75,37,41,54,86,78,59,56,62,70,72,76,50,69,79,69,62,92,85,68,86,28,46,38,57,60,52,31,33,66,47,29,42,58,63,66,28,53,47,36,29,72,74,40,85,12,48,28,32,82,30,44,55,55,30,51,41,56,22,50,33,56,50,81,57,20,72,95,78,15,33,17,49,36,37,38,36,94,88,52,28,48,47,73,61,45,47,60,88,44,77,47,40,37,41,32,26,13,18,30,78,52,44,32,46,51,31,22,48,59,34,25,30,44,39,50,37,11,24,63,37,70,29,27,44,48,34,54,22,29,67,81,36,13,56,47,34,25,48,53,51,46,51,61,49,52,73,68,42,84,68,43,42,34,37,36,45,39,46,42,73,64,20,39,51,46,20,42,31,56,38,52,37,70,76,42,54,94,78,47,64,37,79,64,8,46,52,51,81,27,62,40,20,32,24,40,44,71,39,65,85,82,64,43,76,43,82,41,73,29,87,35,64,45,82,76,48,55,61,49,42,44,34,30,64,52,36,28,73,74,42,61,79,40,61,54,57,50,24,54,34,26,38,66,65,66,29,79,31,76,65,51,58,68,62,49,41,44,45,18,56,70,69,72,45,71,52,68,35,80,88,38,70,69,46,22,19,52,31,17,41,51,50,42,50,52,54,17,50,54,52,44,54,52,49,50,51,51,50,52,51,50,28,58,75,66,69,34,46,68,35,38,34,40,48,27,76,67,64,29,32,52,29,46,73,75,70,45,79,45,73,58,46,70,59,54,49,52,38,58,76,67,67,53,52,67,46,60,51,39,58,52,52,53,61,52,53,67,39,39,64,57,56,69,67,58,53,45,57,66,29,38,69,51,44,46,31,54,60,23,21,45,52,50,26,66,67,49,39,63,61,50,52,69,65,42,83,72,50,42,72,26,59,51,80,63,84,68,59,77,77,76,49,64,88,68,51,71,129,130,91,68,78,77,69,73,78,64,84,56,64,50,59,60,74,38,37,54,87,76,57,56,63,71,73,76,50,68,80,68,61,90,85,67,85,28,46,37,56,60,52,32,32,66,47,28,42,59,64,67,27,54,48,36,30,72,74,39,85,12,48,28,31,81,32,43,55,54,31,50,42,55,21,49,32,55,52,81,57,21,72,93,78,15,32,18,49,36,38,39,37,95,87,51,28,46,46,73,63,45,47,60,87,44,77,48,41,37,41,33,26,13,18,31,79,51,45,31,45,50,32,22,49,58,35,25,31,44,39,52,37,11,24,64,36,72,30,28,44,46,33,53,22,28,68,82,35,13,56,46,34,24,48,53,51,46,53,60,49,54,73,68,42,86,67,41,42,34,38,36,45,39,45,40,72,64,19,39,50,46,19,42,32,54,40,53,37,70,75,41,55,93,79,47,64,36,79,65,9,47,53,50,81,28,64,39,19,32,24,40,42,74,38,66,87,80,65,43,76,43,83,41,73,29,87,35,64,44,81,77,46,56,62,49,42,44,32,28,62,52,35,26,73,76,42,61,77,39,60,53,58,50,23,54,34,26,38,65,65,65,31,79,32,76,66,52,58,67,62,49,42,44,44,17,56,70,68,72,44,71,49,69,36,81,86,39,70,68,44,22,19,53,30,16,40,53,49,42,52,53,54,16,49,52,51,44,52,52,49,52,52,52,51,51,50,51,28,59,75,66,69,35,46,66,34,37,34,40,48,27,76,67,65,29,32,52,29,46,75,75,69,45,79,44,73,59,47,68,58,54,50,52,39,57,74,67,67,53,50,66,47,59,51,38,59,52,51,52,60,52,52,67,39,39,64,58,55,68,68,59,52,44,58,67,28,39,69,52,43,45,31,54,60,23,21,43,51,50,26,65,66,48,40,62,61,50,53,71,66,41,81,71,51,42,73,27,60,51,83,63,84,64,54,73,77,74,47,61,89,67,52,69,131

pLDDT: mean 89.87, std 17.59, range [20.38, 98.88]